Protein AF-A0A7V9UQB5-F1 (afdb_monomer_lite)

Structure (mmCIF, N/CA/C/O backbone):
data_AF-A0A7V9UQB5-F1
#
_entry.id   AF-A0A7V9UQB5-F1
#
loop_
_atom_site.group_PDB
_atom_site.id
_atom_site.type_symbol
_atom_site.label_atom_id
_atom_site.label_alt_id
_atom_site.label_comp_id
_atom_site.label_asym_id
_atom_site.label_entity_id
_atom_site.label_seq_id
_atom_site.pdbx_PDB_ins_code
_atom_site.Cartn_x
_atom_site.Cartn_y
_atom_site.Cartn_z
_atom_site.occupancy
_atom_site.B_iso_or_equiv
_atom_site.auth_seq_id
_atom_site.auth_comp_id
_atom_site.auth_asym_id
_atom_site.auth_atom_id
_atom_site.pdbx_PDB_model_num
ATOM 1 N N . TRP A 1 1 ? 2.850 -35.948 14.071 1.00 38.41 1 TRP A N 1
ATOM 2 C CA . TRP A 1 1 ? 1.873 -36.817 14.765 1.00 38.41 1 TRP A CA 1
ATOM 3 C C . TRP A 1 1 ? 1.389 -36.156 16.057 1.00 38.41 1 TRP A C 1
ATOM 5 O O . TRP A 1 1 ? 0.208 -35.848 16.116 1.00 38.41 1 TRP A O 1
ATOM 15 N N . LEU A 1 2 ? 2.285 -35.786 16.988 1.00 32.84 2 LEU A N 1
ATOM 16 C CA . LEU A 1 2 ? 1.979 -34.956 18.175 1.00 32.84 2 LEU A CA 1
ATOM 17 C C . LEU A 1 2 ? 1.253 -33.636 17.846 1.00 32.84 2 LEU A C 1
ATOM 19 O O . LEU A 1 2 ? 0.235 -33.330 18.453 1.00 32.84 2 LEU A O 1
ATOM 23 N N . GLU A 1 3 ? 1.693 -32.908 16.813 1.00 43.12 3 GLU A N 1
ATOM 24 C CA . GLU A 1 3 ? 0.985 -31.712 16.317 1.00 43.12 3 GLU A CA 1
ATOM 25 C C . GLU A 1 3 ? -0.457 -31.999 15.873 1.00 43.12 3 GLU A C 1
ATOM 27 O O . GLU A 1 3 ? -1.352 -31.212 16.156 1.00 43.12 3 GLU A O 1
ATOM 32 N N . LYS A 1 4 ? -0.708 -33.139 15.209 1.00 49.81 4 LYS A N 1
ATOM 33 C CA . LYS A 1 4 ? -2.055 -33.503 14.735 1.00 49.81 4 LYS A CA 1
ATOM 34 C C . LYS A 1 4 ? -2.989 -33.862 15.894 1.00 49.81 4 LYS A C 1
ATOM 36 O O . LYS A 1 4 ? -4.148 -33.472 15.847 1.00 49.81 4 LYS A O 1
ATOM 41 N N . GLN A 1 5 ? -2.490 -34.565 16.915 1.00 52.47 5 GLN A N 1
ATOM 42 C CA . GLN A 1 5 ? -3.268 -34.889 18.119 1.00 52.47 5 GLN A CA 1
ATOM 43 C C . GLN A 1 5 ? -3.548 -33.648 18.977 1.00 52.47 5 GLN A C 1
ATOM 45 O O . GLN A 1 5 ? -4.668 -33.463 19.443 1.00 52.47 5 GLN A O 1
ATOM 50 N N . CYS A 1 6 ? -2.565 -32.757 19.130 1.00 62.28 6 CYS A N 1
ATOM 51 C CA . CYS A 1 6 ? -2.756 -31.492 19.839 1.00 62.28 6 CYS A CA 1
ATOM 52 C C . CYS A 1 6 ? -3.800 -30.617 19.126 1.00 62.28 6 CYS A C 1
ATOM 54 O O . CYS A 1 6 ? -4.722 -30.099 19.753 1.00 62.28 6 CYS A O 1
ATOM 56 N N . LEU A 1 7 ? -3.731 -30.543 17.792 1.00 70.12 7 LEU A N 1
ATOM 57 C CA . LEU A 1 7 ? -4.684 -29.786 16.988 1.00 70.12 7 LEU A CA 1
ATOM 58 C C . LEU A 1 7 ? -6.112 -30.349 17.078 1.00 70.12 7 LEU A C 1
ATOM 60 O O . LEU A 1 7 ? -7.056 -29.571 17.194 1.00 70.12 7 LEU A O 1
ATOM 64 N N . SER A 1 8 ? -6.292 -31.677 17.074 1.00 73.94 8 SER A N 1
ATOM 65 C CA . SER A 1 8 ? -7.621 -32.282 17.252 1.00 73.94 8 SER A CA 1
ATOM 66 C C . SER A 1 8 ? -8.216 -32.007 18.633 1.00 73.94 8 SER A C 1
ATOM 68 O O . SER A 1 8 ? -9.413 -31.739 18.730 1.00 73.94 8 SER A O 1
ATOM 70 N N . SER A 1 9 ? -7.397 -32.016 19.688 1.00 73.94 9 SER A N 1
ATOM 71 C CA . SER A 1 9 ? -7.850 -31.681 21.043 1.00 73.94 9 SER A CA 1
ATOM 72 C C . SER A 1 9 ? -8.219 -30.201 21.162 1.00 73.94 9 SER A C 1
ATOM 74 O O . SER A 1 9 ? -9.269 -29.878 21.705 1.00 73.94 9 SER A O 1
ATOM 76 N N . ILE A 1 10 ? -7.422 -29.303 20.570 1.00 73.56 10 ILE A N 1
ATOM 77 C CA . ILE A 1 10 ? -7.733 -27.866 20.501 1.00 73.56 10 ILE A CA 1
ATOM 78 C C . ILE A 1 10 ? -9.043 -27.630 19.742 1.00 73.56 10 ILE A C 1
ATOM 80 O O . ILE A 1 10 ? -9.893 -26.874 20.203 1.00 73.56 10 ILE A O 1
ATOM 84 N N . TYR A 1 11 ? -9.245 -28.286 18.597 1.00 77.00 11 TYR A N 1
ATOM 85 C CA . TYR A 1 11 ? -10.495 -28.156 17.845 1.00 77.00 11 TYR A CA 1
ATOM 86 C C . TYR A 1 11 ? -11.701 -28.702 18.604 1.00 77.00 11 TYR A C 1
ATOM 88 O O . TYR A 1 11 ? -12.769 -28.100 18.539 1.00 77.00 11 TYR A O 1
ATOM 96 N N . SER A 1 12 ? -11.528 -29.792 19.351 1.00 76.94 12 SER A N 1
ATOM 97 C CA . SER A 1 12 ? -12.588 -30.334 20.206 1.00 76.94 12 SER A CA 1
ATOM 98 C C . SER A 1 12 ? -12.967 -29.331 21.299 1.00 76.94 12 SER A C 1
ATOM 100 O O . SER A 1 12 ? -14.139 -28.985 21.414 1.00 76.94 12 SER A O 1
ATOM 102 N N . LEU A 1 13 ? -11.977 -28.748 21.985 1.00 76.44 13 LEU A N 1
ATOM 103 C CA . LEU A 1 13 ? -12.187 -27.696 22.988 1.00 76.44 13 LEU A CA 1
ATOM 104 C C . LEU A 1 13 ? -12.896 -26.462 22.410 1.00 76.44 13 LEU A C 1
ATOM 106 O O . LEU A 1 13 ? -13.812 -25.927 23.028 1.00 76.44 13 LEU A O 1
ATOM 110 N N . ILE A 1 14 ? -12.510 -26.005 21.214 1.00 76.75 14 ILE A N 1
ATOM 111 C CA . ILE A 1 14 ? -13.166 -24.860 20.562 1.00 76.75 14 ILE A CA 1
ATOM 112 C C . ILE A 1 14 ? -14.631 -25.185 20.237 1.00 76.75 14 ILE A C 1
ATOM 114 O O . ILE A 1 14 ? -15.514 -24.367 20.493 1.00 76.75 14 ILE A O 1
ATOM 118 N N . HIS A 1 15 ? -14.912 -26.378 19.704 1.00 80.00 15 HIS A N 1
ATOM 119 C CA . HIS A 1 15 ? -16.282 -26.792 19.394 1.00 80.00 15 HIS A CA 1
ATOM 120 C C . HIS A 1 15 ? -17.149 -26.961 20.652 1.00 80.00 15 HIS A C 1
ATOM 122 O O . HIS A 1 15 ? -18.338 -26.639 20.615 1.00 80.00 15 HIS A O 1
ATOM 128 N N . GLU A 1 16 ? -16.570 -27.396 21.774 1.00 81.00 16 GLU A N 1
ATOM 129 C CA . GLU A 1 16 ? -17.257 -27.474 23.069 1.00 81.00 16 GLU A CA 1
ATOM 130 C C . GLU A 1 16 ? -17.701 -26.101 23.589 1.00 81.00 16 GLU A C 1
ATOM 132 O O . GLU A 1 16 ? -18.738 -25.998 24.249 1.00 81.00 16 GLU A O 1
ATOM 137 N N . GLN A 1 17 ? -16.981 -25.024 23.250 1.00 76.25 17 GLN A N 1
ATOM 138 C CA . GLN A 1 17 ? -17.366 -23.672 23.664 1.00 76.25 17 GLN A CA 1
ATOM 139 C C . GLN A 1 17 ? -18.635 -23.153 22.972 1.00 76.25 17 GLN A C 1
ATOM 141 O O . GLN A 1 17 ? -19.253 -22.232 23.505 1.00 76.25 17 GLN A O 1
ATOM 146 N N . LYS A 1 18 ? -19.047 -23.751 21.840 1.00 85.81 18 LYS A N 1
ATOM 147 C CA . LYS A 1 18 ? -20.232 -23.363 21.048 1.00 85.81 18 LYS A CA 1
ATOM 148 C C . LYS A 1 18 ? -20.323 -21.850 20.807 1.00 85.81 18 LYS A C 1
ATOM 150 O O . LYS A 1 18 ? -21.372 -21.242 21.009 1.00 85.81 18 LYS A O 1
ATOM 155 N N . SER A 1 19 ? -19.214 -21.249 20.386 1.00 89.44 19 SER A N 1
ATOM 156 C CA . SER A 1 19 ? -19.121 -19.801 20.200 1.00 89.44 19 SER A CA 1
ATOM 157 C C . SER A 1 19 ? -20.058 -19.284 19.107 1.00 89.44 19 SER A C 1
ATOM 159 O O . SER A 1 19 ? -20.370 -19.974 18.130 1.00 89.44 19 SER A O 1
ATOM 161 N N . SER A 1 20 ? -20.500 -18.043 19.270 1.00 93.25 20 SER A N 1
ATOM 162 C CA . SER A 1 20 ? -21.446 -17.370 18.388 1.00 93.25 20 SER A CA 1
ATOM 163 C C . SER A 1 20 ? -20.910 -16.023 17.902 1.00 93.25 20 SER A C 1
ATOM 165 O O . SER A 1 20 ? -20.218 -15.311 18.628 1.00 93.25 20 SER A O 1
ATOM 167 N N . ALA A 1 21 ? -21.223 -15.645 16.665 1.00 95.94 21 ALA A N 1
ATOM 168 C CA . ALA A 1 21 ? -20.742 -14.398 16.081 1.00 95.94 21 ALA A CA 1
ATOM 169 C C . ALA A 1 21 ? -21.842 -13.641 15.336 1.00 95.94 21 ALA A C 1
ATOM 171 O O . ALA A 1 21 ? -22.611 -14.234 14.578 1.00 95.94 21 ALA A O 1
ATOM 172 N N . LEU A 1 22 ? -21.855 -12.319 15.506 1.00 97.31 22 LEU A N 1
ATOM 173 C CA . LEU A 1 22 ? -22.589 -11.386 14.660 1.00 97.31 22 LEU A CA 1
ATOM 174 C C . LEU A 1 22 ? -21.611 -10.739 13.677 1.00 97.31 22 LEU A C 1
ATOM 176 O O . LEU A 1 22 ? -20.655 -10.084 14.092 1.00 97.31 22 LEU A O 1
ATOM 180 N N . CYS A 1 23 ? -21.852 -10.913 12.381 1.00 97.50 23 CYS A N 1
ATOM 181 C CA . CYS A 1 23 ? -21.059 -10.313 11.313 1.00 97.50 23 CYS A CA 1
ATOM 182 C C . CYS A 1 23 ? -21.817 -9.137 10.691 1.00 97.50 23 CYS A C 1
ATOM 184 O O . CYS A 1 23 ? -22.956 -9.301 10.247 1.00 97.50 23 CYS A O 1
ATOM 186 N N . LEU A 1 24 ? -21.186 -7.963 10.651 1.00 96.31 24 LEU A N 1
ATOM 187 C CA . LEU A 1 24 ? -21.712 -6.762 10.003 1.00 96.31 24 LEU A CA 1
ATOM 188 C C . LEU A 1 24 ? -20.894 -6.476 8.738 1.00 96.31 24 LEU A C 1
ATOM 190 O O . LEU A 1 24 ? -19.712 -6.120 8.828 1.00 96.31 24 LEU A O 1
ATOM 194 N N . SER A 1 25 ? -21.523 -6.636 7.571 1.00 93.62 25 SER A N 1
ATOM 195 C CA . SER A 1 25 ? -20.856 -6.494 6.273 1.00 93.62 25 SER A CA 1
ATOM 196 C C . SER A 1 25 ? -20.441 -5.052 5.956 1.00 93.62 25 SER A C 1
ATOM 198 O O . SER A 1 25 ? -20.950 -4.088 6.529 1.00 93.62 25 SER A O 1
ATOM 200 N N . GLY A 1 26 ? -19.574 -4.885 4.959 1.00 88.62 26 GLY A N 1
ATOM 201 C CA . GLY A 1 26 ? -19.199 -3.594 4.388 1.00 88.62 26 GLY A CA 1
ATOM 202 C C . GLY A 1 26 ? -20.241 -2.985 3.449 1.00 88.62 26 GLY A C 1
ATOM 203 O O . GLY A 1 26 ? -21.354 -3.493 3.325 1.00 88.62 26 GLY A O 1
ATOM 204 N N . GLY A 1 27 ? -19.880 -1.865 2.804 1.00 80.06 27 GLY A N 1
ATOM 205 C CA . GLY A 1 27 ? -20.772 -1.077 1.927 1.00 80.06 27 GLY A CA 1
ATOM 206 C C . GLY A 1 27 ? -20.842 0.429 2.242 1.00 80.06 27 GLY A C 1
ATOM 207 O O . GLY A 1 27 ? -21.743 1.126 1.771 1.00 80.06 27 GLY A O 1
ATOM 208 N N . GLY A 1 28 ? -19.913 0.952 3.052 1.00 83.38 28 GLY A N 1
ATOM 209 C CA . GLY A 1 28 ? -19.873 2.361 3.462 1.00 83.38 28 GLY A CA 1
ATOM 210 C C . GLY A 1 28 ? -21.035 2.768 4.382 1.00 83.38 28 GLY A C 1
ATOM 211 O O . GLY A 1 28 ? -21.552 1.952 5.142 1.00 83.38 28 GLY A O 1
ATOM 212 N N . ILE A 1 29 ? -21.459 4.039 4.316 1.00 81.12 29 ILE A N 1
ATOM 213 C CA . ILE A 1 29 ? -22.517 4.583 5.198 1.00 81.12 29 ILE A CA 1
ATOM 214 C C . ILE A 1 29 ? -23.827 3.807 5.064 1.00 81.12 29 ILE A C 1
ATOM 216 O O . ILE A 1 29 ? -24.473 3.548 6.069 1.00 81.12 29 ILE A O 1
ATOM 220 N N . ARG A 1 30 ? -24.224 3.432 3.839 1.00 83.06 30 ARG A N 1
ATOM 221 C CA . ARG A 1 30 ? -25.509 2.751 3.605 1.00 83.06 30 ARG A CA 1
ATOM 222 C C . ARG A 1 30 ? -25.582 1.444 4.387 1.00 83.06 30 ARG A C 1
ATOM 224 O O . ARG A 1 30 ? -26.538 1.219 5.122 1.00 83.06 30 ARG A O 1
ATOM 231 N N . SER A 1 31 ? -24.509 0.656 4.322 1.00 88.00 31 SER A N 1
ATOM 232 C CA . SER A 1 31 ? -24.369 -0.549 5.138 1.00 88.00 31 SER A CA 1
ATOM 233 C C . SER A 1 31 ? -24.372 -0.234 6.640 1.00 88.00 31 SER A C 1
ATOM 235 O O . SER A 1 31 ? -25.053 -0.917 7.401 1.00 88.00 31 SER A O 1
ATOM 237 N N . ALA A 1 32 ? -23.690 0.826 7.088 1.00 89.75 32 ALA A N 1
ATOM 238 C CA . ALA A 1 32 ? -23.722 1.236 8.495 1.00 89.75 32 ALA A CA 1
ATOM 239 C C . ALA A 1 32 ? -25.154 1.554 8.979 1.00 89.75 32 ALA A C 1
ATOM 241 O O . ALA A 1 32 ? -25.548 1.123 10.063 1.00 89.75 32 ALA A O 1
ATOM 242 N N . THR A 1 33 ? -25.956 2.248 8.164 1.00 88.12 33 THR A N 1
ATOM 243 C CA . THR A 1 33 ? -27.365 2.560 8.453 1.00 88.12 33 THR A CA 1
ATOM 244 C C . THR A 1 33 ? -28.247 1.311 8.458 1.00 88.12 33 THR A C 1
ATOM 246 O O . THR A 1 33 ? -29.065 1.148 9.361 1.00 88.12 33 THR A O 1
ATOM 249 N N . PHE A 1 34 ? -28.069 0.404 7.495 1.00 89.88 34 PHE A N 1
ATOM 250 C CA . PHE A 1 34 ? -28.798 -0.865 7.468 1.00 89.88 34 PHE A CA 1
ATOM 251 C C . PHE A 1 34 ? -28.500 -1.704 8.719 1.00 89.88 34 PHE A C 1
ATOM 253 O O . PHE A 1 34 ? -29.407 -2.143 9.428 1.00 89.88 34 PHE A O 1
ATOM 260 N N . ASN A 1 35 ? -27.215 -1.854 9.042 1.00 93.06 35 ASN A N 1
ATOM 261 C CA . ASN A 1 35 ? -26.751 -2.583 10.216 1.00 93.06 35 ASN A CA 1
ATOM 262 C C . ASN A 1 35 ? -27.241 -1.950 11.528 1.00 93.06 35 ASN A C 1
ATOM 264 O O . ASN A 1 35 ? -27.571 -2.683 12.456 1.00 93.06 35 ASN A O 1
ATOM 268 N N . LEU A 1 36 ? -27.370 -0.621 11.614 1.00 92.00 36 LEU A N 1
ATOM 269 C CA . LEU A 1 36 ? -28.002 0.040 12.763 1.00 92.00 36 LEU A CA 1
ATOM 270 C C . LEU A 1 36 ? -29.443 -0.455 12.980 1.00 92.00 36 LEU A C 1
ATOM 272 O O . LEU A 1 36 ? -29.819 -0.760 14.112 1.00 92.00 36 LEU A O 1
ATOM 276 N N . GLY A 1 37 ? -30.230 -0.601 11.911 1.00 90.94 37 GLY A N 1
ATOM 277 C CA . GLY A 1 37 ? -31.587 -1.153 11.989 1.00 90.94 37 GLY A CA 1
ATOM 278 C C . GLY A 1 37 ? -31.613 -2.600 12.498 1.00 90.94 37 GLY A C 1
ATOM 279 O O . GLY A 1 37 ? -32.448 -2.949 13.339 1.00 90.94 37 GLY A O 1
ATOM 280 N N . ILE A 1 38 ? -30.659 -3.428 12.056 1.00 93.56 38 ILE A N 1
ATOM 281 C CA . ILE A 1 38 ? -30.477 -4.800 12.557 1.00 93.56 38 ILE A CA 1
ATOM 282 C C . ILE A 1 38 ? -30.127 -4.795 14.047 1.00 93.56 38 ILE A C 1
ATOM 284 O O . ILE A 1 38 ? -30.754 -5.518 14.822 1.00 93.56 38 ILE A O 1
ATOM 288 N N . LEU A 1 39 ? -29.194 -3.941 14.475 1.00 94.25 39 LEU A N 1
ATOM 289 C CA . LEU A 1 39 ? -28.815 -3.803 15.882 1.00 94.25 39 LEU A CA 1
ATOM 290 C C . LEU A 1 39 ? -30.005 -3.373 16.749 1.00 94.25 39 LEU A C 1
ATOM 292 O O . LEU A 1 39 ? -30.241 -3.979 17.789 1.00 94.25 39 LEU A O 1
ATOM 296 N N . GLN A 1 40 ? -30.820 -2.412 16.306 1.00 92.19 40 GLN A N 1
ATOM 297 C CA . GLN A 1 40 ? -32.058 -2.037 17.004 1.00 92.19 40 GLN A CA 1
ATOM 298 C C . GLN A 1 40 ? -33.048 -3.213 17.096 1.00 92.19 40 GLN A C 1
ATOM 300 O O . GLN A 1 40 ? -33.696 -3.417 18.125 1.00 92.19 40 GLN A O 1
ATOM 305 N N . GLY A 1 41 ? -33.161 -4.022 16.038 1.00 92.50 41 GLY A N 1
ATOM 306 C CA . GLY A 1 41 ? -33.962 -5.249 16.039 1.00 92.50 41 GLY A CA 1
ATOM 307 C C . GLY A 1 41 ? -33.480 -6.278 17.065 1.00 92.50 41 GLY A C 1
ATOM 308 O O . GLY A 1 41 ? -34.284 -6.786 17.850 1.00 92.50 41 GLY A O 1
ATOM 309 N N . LEU A 1 42 ? -32.172 -6.538 17.101 1.00 94.25 42 LEU A N 1
ATOM 310 C CA . LEU A 1 42 ? -31.538 -7.449 18.056 1.00 94.25 42 LEU A CA 1
ATOM 311 C C . LEU A 1 42 ? -31.639 -6.931 19.496 1.00 94.25 42 LEU A C 1
ATOM 313 O O . LEU A 1 42 ? -31.909 -7.716 20.404 1.00 94.25 42 LEU A O 1
ATOM 317 N N . ALA A 1 43 ? -31.495 -5.621 19.710 1.00 92.62 43 ALA A N 1
ATOM 318 C CA . ALA A 1 43 ? -31.652 -4.978 21.014 1.00 92.62 43 ALA A CA 1
ATOM 319 C C . ALA A 1 43 ? -33.069 -5.171 21.573 1.00 92.62 43 ALA A C 1
ATOM 321 O O . ALA A 1 43 ? -33.225 -5.602 22.715 1.00 92.62 43 ALA A O 1
ATOM 322 N N . ARG A 1 44 ? -34.113 -4.979 20.748 1.00 91.25 44 ARG A N 1
ATOM 323 C CA . ARG A 1 44 ? -35.515 -5.252 21.132 1.00 91.25 44 ARG A CA 1
ATOM 324 C C . ARG A 1 44 ? -35.769 -6.705 21.534 1.00 91.25 44 ARG A C 1
ATOM 326 O O . ARG A 1 44 ? -36.719 -6.981 22.262 1.00 91.25 44 ARG A O 1
ATOM 333 N N . LYS A 1 45 ? -34.943 -7.635 21.057 1.00 93.50 45 LYS A N 1
ATOM 334 C CA . LYS A 1 45 ? -34.987 -9.059 21.417 1.00 93.50 45 LYS A CA 1
ATOM 335 C C . LYS A 1 45 ? -33.946 -9.453 22.470 1.00 93.50 45 LYS A C 1
ATOM 337 O O . LYS A 1 45 ? -33.894 -10.622 22.827 1.00 93.50 45 LYS A O 1
ATOM 342 N N . ARG A 1 46 ? -33.164 -8.495 22.989 1.00 90.75 46 ARG A N 1
ATOM 343 C CA . ARG A 1 46 ? -32.072 -8.692 23.962 1.00 90.75 46 ARG A CA 1
ATOM 344 C C . ARG A 1 46 ? -31.003 -9.692 23.497 1.00 90.75 46 ARG A C 1
ATOM 346 O O . ARG A 1 46 ? -30.457 -10.430 24.304 1.00 90.75 46 ARG A O 1
ATOM 353 N N . LEU A 1 47 ? -30.708 -9.715 22.196 1.00 92.31 47 LEU A N 1
ATOM 354 C CA . LEU A 1 47 ? -29.787 -10.690 21.595 1.00 92.31 47 LEU A CA 1
ATOM 355 C C . LEU A 1 47 ? -28.343 -10.186 21.441 1.00 92.31 47 LEU A C 1
ATOM 357 O O . LEU A 1 47 ? -27.449 -10.999 21.250 1.00 92.31 47 LEU A O 1
ATOM 361 N N . ILE A 1 48 ? -28.078 -8.874 21.517 1.00 92.00 48 ILE A N 1
ATOM 362 C CA . ILE A 1 48 ? -26.728 -8.328 21.252 1.00 92.00 48 ILE A CA 1
ATOM 363 C C . ILE A 1 48 ? -25.684 -8.903 22.223 1.00 92.00 48 ILE A C 1
ATOM 365 O O . ILE A 1 48 ? -24.594 -9.270 21.793 1.00 92.00 48 ILE A O 1
ATOM 369 N N . GLY A 1 49 ? -26.017 -9.000 23.514 1.00 87.31 49 GLY A N 1
ATOM 370 C CA . GLY A 1 49 ? -25.112 -9.524 24.545 1.00 87.31 49 GLY A CA 1
ATOM 371 C C . GLY A 1 49 ? -24.917 -11.045 24.526 1.00 87.31 49 GLY A C 1
ATOM 372 O O . GLY A 1 49 ? -24.071 -11.551 25.260 1.00 87.31 49 GLY A O 1
ATOM 373 N N . GLU A 1 50 ? -25.678 -11.770 23.702 1.00 90.06 50 GLU A N 1
ATOM 374 C CA . GLU A 1 50 ? -25.591 -13.232 23.599 1.00 90.06 50 GLU A CA 1
ATOM 375 C C . GLU A 1 50 ? -24.519 -13.682 22.593 1.00 90.06 50 GLU A C 1
ATOM 377 O O . GLU A 1 50 ? -24.052 -14.815 22.672 1.00 90.06 50 GLU A O 1
ATOM 382 N N . PHE A 1 51 ? -24.075 -12.795 21.692 1.00 93.00 51 PHE A N 1
ATOM 383 C CA . PHE A 1 51 ? -22.990 -13.085 20.752 1.00 93.00 51 PHE A CA 1
ATOM 384 C C . PHE A 1 51 ? -21.611 -13.003 21.422 1.00 93.00 51 PHE A C 1
ATOM 386 O O . PHE A 1 51 ? -21.312 -12.037 22.123 1.00 93.00 51 PHE A O 1
ATOM 393 N N . ASP A 1 52 ? -20.731 -13.970 21.152 1.00 91.38 52 ASP A N 1
ATOM 394 C CA . ASP A 1 52 ? -19.339 -13.945 21.624 1.00 91.38 52 ASP A CA 1
ATOM 395 C C . ASP A 1 52 ? -18.485 -12.947 20.846 1.00 91.38 52 ASP A C 1
ATOM 397 O O . ASP A 1 52 ? -17.677 -12.232 21.437 1.00 91.38 52 ASP A O 1
ATOM 401 N N . TYR A 1 53 ? -18.677 -12.880 19.527 1.00 94.44 53 TYR A N 1
ATOM 402 C CA . TYR A 1 53 ? -17.891 -12.039 18.628 1.00 94.44 53 TYR A CA 1
ATOM 403 C C . TYR A 1 53 ? -18.762 -11.057 17.845 1.00 94.44 53 TYR A C 1
ATOM 405 O O . TYR A 1 53 ? -19.840 -11.401 17.360 1.00 94.44 53 TYR A O 1
ATOM 413 N N . LEU A 1 54 ? -18.242 -9.844 17.661 1.00 96.81 54 LEU A N 1
ATOM 414 C CA . LEU A 1 54 ? -18.753 -8.853 16.721 1.00 96.81 54 LEU A CA 1
ATOM 415 C C . LEU A 1 54 ? -17.716 -8.671 15.612 1.00 96.81 54 LEU A C 1
ATOM 417 O O . LEU A 1 54 ? -16.739 -7.942 15.779 1.00 96.81 54 LEU A O 1
ATOM 421 N N . SER A 1 55 ? -17.916 -9.360 14.492 1.00 97.31 55 SER A N 1
ATOM 422 C CA . SER A 1 55 ? -17.027 -9.304 13.331 1.00 97.31 55 SER A CA 1
ATOM 423 C C . SER A 1 55 ? -17.492 -8.232 12.357 1.00 97.31 55 SER A C 1
ATOM 425 O O . SER A 1 55 ? -18.666 -8.176 11.997 1.00 97.31 55 SER A O 1
ATOM 427 N N . THR A 1 56 ? -16.591 -7.354 11.931 1.00 96.81 56 THR A N 1
ATOM 428 C CA . THR A 1 56 ? -16.970 -6.173 11.148 1.00 96.81 56 THR A CA 1
ATOM 429 C C . THR A 1 56 ? -16.031 -5.912 9.982 1.00 96.81 56 THR A C 1
ATOM 431 O O . THR A 1 56 ? -14.826 -6.148 10.081 1.00 96.81 56 THR A O 1
ATOM 434 N N . VAL A 1 57 ? -16.585 -5.418 8.875 1.00 94.38 57 VAL A N 1
ATOM 435 C CA . VAL A 1 57 ? -15.847 -4.975 7.682 1.00 94.38 57 VAL A CA 1
ATOM 436 C C . VAL A 1 57 ? -16.362 -3.608 7.247 1.00 94.38 57 VAL A C 1
ATOM 438 O O . VAL A 1 57 ? -17.571 -3.393 7.200 1.00 94.38 57 VAL A O 1
ATOM 441 N N . SER A 1 58 ? -15.463 -2.693 6.874 1.00 91.88 58 SER A N 1
ATOM 442 C CA . SER A 1 58 ? -15.786 -1.444 6.176 1.00 91.88 58 SER A CA 1
ATOM 443 C C . SER A 1 58 ? -16.908 -0.645 6.852 1.00 91.88 58 SER A C 1
ATOM 445 O O . SER A 1 58 ? -16.768 -0.254 8.010 1.00 91.88 58 SER A O 1
ATOM 447 N N . GLY A 1 59 ? -18.039 -0.426 6.171 1.00 88.56 59 GLY A N 1
ATOM 448 C CA . GLY A 1 59 ? -19.242 0.209 6.727 1.00 88.56 59 GLY A CA 1
ATOM 449 C C . GLY A 1 59 ? -19.780 -0.446 8.007 1.00 88.56 59 GLY A C 1
ATOM 450 O O . GLY A 1 59 ? -20.131 0.255 8.958 1.00 88.56 59 GLY A O 1
ATOM 451 N N . GLY A 1 60 ? -19.769 -1.780 8.085 1.00 92.38 60 GLY A N 1
ATOM 452 C CA . GLY A 1 60 ? -20.067 -2.530 9.306 1.00 92.38 60 GLY A CA 1
ATOM 453 C C . GLY A 1 60 ? -19.063 -2.247 10.427 1.00 92.38 60 GLY A C 1
ATOM 454 O O . GLY A 1 60 ? -19.428 -2.233 11.601 1.00 92.38 60 GLY A O 1
ATOM 455 N N . GLY A 1 61 ? -17.814 -1.928 10.072 1.00 93.50 61 GLY A N 1
ATOM 456 C CA . GLY A 1 61 ? -16.780 -1.461 10.995 1.00 93.50 61 GLY A CA 1
ATOM 457 C C . GLY A 1 61 ? -17.112 -0.116 11.634 1.00 93.50 61 GLY A C 1
ATOM 458 O O . GLY A 1 61 ? -16.827 0.071 12.817 1.00 93.50 61 GLY A O 1
ATOM 459 N N . TYR A 1 62 ? -17.765 0.799 10.907 1.00 92.88 62 TYR A N 1
ATOM 460 C CA . TYR A 1 62 ? -18.152 2.105 11.455 1.00 92.88 62 TYR A CA 1
ATOM 461 C C . TYR A 1 62 ? -19.171 1.943 12.582 1.00 92.88 62 TYR A C 1
ATOM 463 O O . TYR A 1 62 ? -18.974 2.437 13.694 1.00 92.88 62 TYR A O 1
ATOM 471 N N . ILE A 1 63 ? -20.251 1.211 12.295 1.00 94.31 63 ILE A N 1
ATOM 472 C CA . ILE A 1 63 ? -21.348 1.029 13.242 1.00 94.31 63 ILE A CA 1
ATOM 473 C C . ILE A 1 63 ? -20.977 0.055 14.362 1.00 94.31 63 ILE A C 1
ATOM 475 O O . ILE A 1 63 ? -21.329 0.287 15.515 1.00 94.31 63 ILE A O 1
ATOM 479 N N . GLY A 1 64 ? -20.207 -0.994 14.066 1.00 95.12 64 GLY A N 1
ATOM 480 C CA . GLY A 1 64 ? -19.731 -1.916 15.088 1.00 95.12 64 GLY A CA 1
ATOM 481 C C . GLY A 1 64 ? -18.755 -1.247 16.050 1.00 95.12 64 GLY A C 1
ATOM 482 O O . GLY A 1 64 ? -18.891 -1.420 17.255 1.00 95.12 64 GLY A O 1
ATOM 483 N N . SER A 1 65 ? -17.852 -0.390 15.557 1.00 95.31 65 SER A N 1
ATOM 484 C CA . SER A 1 65 ? -16.962 0.392 16.426 1.00 95.31 65 SER A CA 1
ATOM 485 C C . SER A 1 65 ? -17.726 1.401 17.284 1.00 95.31 65 SER A C 1
ATOM 487 O O . SER A 1 65 ? -17.393 1.572 18.456 1.00 95.31 65 SER A O 1
ATOM 489 N N . TRP A 1 66 ? -18.770 2.041 16.742 1.00 95.25 66 TRP A N 1
ATOM 490 C CA . TRP A 1 66 ? -19.680 2.877 17.535 1.00 95.25 66 TRP A CA 1
ATOM 491 C C . TRP A 1 66 ? -20.352 2.079 18.658 1.00 95.25 66 TRP A C 1
ATOM 493 O O . TRP A 1 66 ? -20.291 2.505 19.812 1.00 95.25 66 TRP A O 1
ATOM 503 N N . LEU A 1 67 ? -20.924 0.908 18.346 1.00 95.31 67 LEU A N 1
ATOM 504 C CA . LEU A 1 67 ? -21.569 0.034 19.328 1.00 95.31 67 LEU A CA 1
ATOM 505 C C . LEU A 1 67 ? -20.579 -0.394 20.416 1.00 95.31 67 LEU A C 1
ATOM 507 O O . LEU A 1 67 ? -20.863 -0.256 21.601 1.00 95.31 67 LEU A O 1
ATOM 511 N N . THR A 1 68 ? -19.395 -0.863 20.023 1.00 94.38 68 THR A N 1
ATOM 512 C CA . THR A 1 68 ? -18.327 -1.262 20.943 1.00 94.38 68 THR A CA 1
ATOM 513 C C . THR A 1 68 ? -17.897 -0.112 21.854 1.00 94.38 68 THR A C 1
ATOM 515 O O . THR A 1 68 ? -17.793 -0.296 23.068 1.00 94.38 68 THR A O 1
ATOM 518 N N . ALA A 1 69 ? -17.681 1.085 21.302 1.00 92.94 69 ALA A N 1
ATOM 519 C CA . ALA A 1 69 ? -17.315 2.259 22.087 1.00 92.94 69 ALA A CA 1
ATOM 520 C C . ALA A 1 69 ? -18.438 2.676 23.053 1.00 92.94 69 ALA A C 1
ATOM 522 O O . ALA A 1 69 ? -18.157 3.047 24.193 1.00 92.94 69 ALA A O 1
ATOM 523 N N . TRP A 1 70 ? -19.704 2.572 22.637 1.00 92.06 70 TRP A N 1
ATOM 524 C CA . TRP A 1 70 ? -20.851 2.868 23.497 1.00 92.06 70 TRP A CA 1
ATOM 525 C C . TRP A 1 70 ? -20.982 1.861 24.639 1.00 92.06 70 TRP A C 1
ATOM 527 O O . TRP A 1 70 ? -21.104 2.271 25.791 1.00 92.06 70 TRP A O 1
ATOM 537 N N . ILE A 1 71 ? -20.852 0.562 24.350 1.00 90.25 71 ILE A N 1
ATOM 538 C CA . ILE A 1 71 ? -20.850 -0.508 25.360 1.00 90.25 71 ILE A CA 1
ATOM 539 C C . ILE A 1 71 ? -19.760 -0.261 26.403 1.00 90.25 71 ILE A C 1
ATOM 541 O O . ILE A 1 71 ? -20.023 -0.381 27.597 1.00 90.25 71 ILE A O 1
ATOM 545 N N . HIS A 1 72 ? -18.555 0.111 25.967 1.00 88.00 72 HIS A N 1
ATOM 546 C CA . HIS A 1 72 ? -17.437 0.375 26.870 1.00 88.00 72 HIS A CA 1
ATOM 547 C C . HIS A 1 72 ? -17.682 1.594 27.777 1.00 88.00 72 HIS A C 1
ATOM 549 O O . HIS A 1 72 ? -17.375 1.560 28.968 1.00 88.00 72 HIS A O 1
ATOM 555 N N . ARG A 1 73 ? -18.272 2.664 27.231 1.00 86.75 73 ARG A N 1
ATOM 556 C CA . ARG A 1 73 ? -18.526 3.923 27.954 1.00 86.75 73 ARG A CA 1
ATOM 557 C C . ARG A 1 73 ? -19.765 3.867 28.854 1.00 86.75 73 ARG A C 1
ATOM 559 O O . ARG A 1 73 ? -19.862 4.620 29.821 1.00 86.75 73 ARG A O 1
ATOM 566 N N . HIS A 1 74 ? -20.725 2.995 28.561 1.00 86.50 74 HIS A N 1
ATOM 567 C CA . HIS A 1 74 ? -21.995 2.944 29.275 1.00 86.50 74 HIS A CA 1
ATOM 568 C C . HIS A 1 74 ? -21.869 2.265 30.658 1.00 86.50 74 HIS A C 1
ATOM 570 O O . HIS A 1 74 ? -21.385 1.141 30.770 1.00 86.50 74 HIS A O 1
ATOM 576 N N . LYS A 1 75 ? -22.406 2.884 31.726 1.00 81.75 75 LYS A N 1
ATOM 577 C CA . LYS A 1 75 ? -22.311 2.388 33.126 1.00 81.75 75 LYS A CA 1
ATOM 578 C C . LYS A 1 75 ? -22.817 0.952 33.330 1.00 81.75 75 LYS A C 1
ATOM 580 O O . LYS A 1 75 ? -22.302 0.187 34.151 1.00 81.75 75 LYS A O 1
ATOM 585 N N . ARG A 1 76 ? -23.860 0.582 32.579 1.00 80.94 76 ARG A N 1
ATOM 586 C CA . ARG A 1 76 ? -24.465 -0.765 32.570 1.00 80.94 76 ARG A CA 1
ATOM 587 C C . ARG A 1 76 ? -23.928 -1.677 31.453 1.00 80.94 76 ARG A C 1
ATOM 589 O O . ARG A 1 76 ? -24.458 -2.763 31.268 1.00 80.94 76 ARG A O 1
ATOM 596 N N . GLY A 1 77 ? -22.897 -1.260 30.718 1.00 84.56 77 GLY A N 1
ATOM 597 C CA . GLY A 1 77 ? -22.342 -2.017 29.595 1.00 84.56 77 GLY A CA 1
ATOM 598 C C . GLY A 1 77 ? -23.382 -2.322 28.514 1.00 84.56 77 GLY A C 1
ATOM 599 O O . GLY A 1 77 ? -24.267 -1.504 28.248 1.00 84.56 77 GLY A O 1
ATOM 600 N N . VAL A 1 78 ? -23.296 -3.526 27.940 1.00 87.56 78 VAL A N 1
ATOM 601 C CA . VAL A 1 78 ? -24.169 -3.995 26.852 1.00 87.56 78 VAL A CA 1
ATOM 602 C C . VAL A 1 78 ? -25.651 -3.989 27.223 1.00 87.56 78 VAL A C 1
ATOM 604 O O . VAL A 1 78 ? -26.466 -3.603 26.395 1.00 87.56 78 VAL A O 1
ATOM 607 N N . ASP A 1 79 ? -26.011 -4.309 28.468 1.00 87.75 79 ASP A N 1
ATOM 608 C CA . ASP A 1 79 ? -27.413 -4.339 28.910 1.00 87.75 79 ASP A CA 1
ATOM 609 C C . ASP A 1 79 ? -28.058 -2.953 28.871 1.00 87.75 79 ASP A C 1
ATOM 611 O O . ASP A 1 79 ? -29.215 -2.794 28.484 1.00 87.75 79 ASP A O 1
ATOM 615 N N . GLY A 1 80 ? -27.288 -1.930 29.245 1.00 88.44 80 GLY A N 1
ATOM 616 C CA . GLY A 1 80 ? -27.749 -0.550 29.182 1.00 88.44 80 GLY A CA 1
ATOM 617 C C . GLY A 1 80 ? -27.892 -0.043 27.755 1.00 88.44 80 GLY A C 1
ATOM 618 O O . GLY A 1 80 ? -28.916 0.545 27.427 1.00 88.44 80 GLY A O 1
ATOM 619 N N . VAL A 1 81 ? -26.913 -0.343 26.900 1.00 89.94 81 VAL A N 1
ATOM 620 C CA . VAL A 1 81 ? -26.975 0.013 25.477 1.00 89.94 81 VAL A CA 1
ATOM 621 C C . VAL A 1 81 ? -28.134 -0.708 24.782 1.00 89.94 81 VAL A C 1
ATOM 623 O O . VAL A 1 81 ? -28.863 -0.084 24.022 1.00 89.94 81 VAL A O 1
ATOM 626 N N . MET A 1 82 ? -28.368 -1.993 25.076 1.00 91.00 82 MET A N 1
ATOM 627 C CA . MET A 1 82 ? -29.530 -2.732 24.564 1.00 91.00 82 MET A CA 1
ATOM 628 C C . MET A 1 82 ? -30.852 -2.106 25.015 1.00 91.00 82 MET A C 1
ATOM 630 O O . MET A 1 82 ? -31.773 -2.025 24.208 1.00 91.00 82 MET A O 1
ATOM 634 N N . HIS A 1 83 ? -30.948 -1.659 26.272 1.00 90.00 83 HIS A N 1
ATOM 635 C CA . HIS A 1 83 ? -32.132 -0.963 26.774 1.00 90.00 83 HIS A CA 1
ATOM 636 C C . HIS A 1 83 ? -32.383 0.328 25.989 1.00 90.00 83 HIS A C 1
ATOM 638 O O . HIS A 1 83 ? -33.434 0.442 25.364 1.00 90.00 83 HIS A O 1
ATOM 644 N N . GLU A 1 84 ? -31.401 1.236 25.944 1.00 89.69 84 GLU A N 1
ATOM 645 C CA . GLU A 1 84 ? -31.509 2.529 25.248 1.00 89.69 84 GLU A CA 1
ATOM 646 C C . GLU A 1 84 ? -31.772 2.340 23.734 1.00 89.69 84 GLU A C 1
ATOM 648 O O . GLU A 1 84 ? -32.598 3.037 23.158 1.00 89.69 84 GLU A O 1
ATOM 653 N N . LEU A 1 85 ? -31.171 1.335 23.080 1.00 88.38 85 LEU A N 1
ATOM 654 C CA . LEU A 1 85 ? -31.441 0.995 21.669 1.00 88.38 85 LEU A CA 1
ATOM 655 C C . LEU A 1 85 ? -32.825 0.384 21.413 1.00 88.38 85 LEU A C 1
ATOM 657 O O . LEU A 1 85 ? -33.304 0.399 20.275 1.00 88.38 85 LEU A O 1
ATOM 661 N N . SER A 1 86 ? -33.424 -0.238 22.429 1.00 85.69 86 SER A N 1
ATOM 662 C CA . SER A 1 86 ? -34.732 -0.889 22.322 1.00 85.69 86 SER A CA 1
ATOM 663 C C . SER A 1 86 ? -35.900 0.064 22.562 1.00 85.69 86 SER A C 1
ATOM 665 O O . SER A 1 86 ? -37.030 -0.271 22.189 1.00 85.69 86 SER A O 1
ATOM 667 N N . GLU A 1 87 ? -35.634 1.221 23.176 1.00 78.94 87 GLU A N 1
ATOM 668 C CA . GLU A 1 87 ? -36.644 2.222 23.495 1.00 78.94 87 GLU A CA 1
ATOM 669 C C . GLU A 1 87 ? -37.332 2.728 22.226 1.00 78.94 87 GLU A C 1
ATOM 671 O O . GLU A 1 87 ? -36.715 2.970 21.186 1.00 78.94 87 GLU A O 1
ATOM 676 N N . LYS A 1 88 ? -38.660 2.840 22.306 1.00 65.00 88 LYS A N 1
ATOM 677 C CA . LYS A 1 88 ? -39.447 3.488 21.262 1.00 65.00 88 LYS A CA 1
ATOM 678 C C . LYS A 1 88 ? -39.419 5.005 21.492 1.00 65.00 88 LYS A C 1
ATOM 680 O O . LYS A 1 88 ? -39.450 5.420 22.648 1.00 65.00 88 LYS A O 1
ATOM 685 N N . PRO A 1 89 ? -39.456 5.805 20.417 1.00 59.81 89 PRO A N 1
ATOM 686 C CA . PRO A 1 89 ? -39.615 7.255 20.480 1.00 59.81 89 PRO A CA 1
ATOM 687 C C . PRO A 1 89 ? -40.681 7.705 21.481 1.00 59.81 89 PRO A C 1
ATOM 689 O O . PRO A 1 89 ? -41.835 7.292 21.367 1.00 59.81 89 PRO A O 1
ATOM 692 N N . THR A 1 90 ? -40.325 8.576 22.426 1.00 58.47 90 THR A N 1
ATOM 693 C CA . THR A 1 90 ? -41.290 9.222 23.336 1.00 58.47 90 THR A CA 1
ATOM 694 C C . THR A 1 90 ? -41.974 10.435 22.693 1.00 58.47 90 THR A C 1
ATOM 696 O O . THR A 1 90 ? -43.059 10.821 23.121 1.00 58.47 90 THR A O 1
ATOM 699 N N . SER A 1 91 ? -41.383 11.006 21.635 1.00 60.66 91 SER A N 1
ATOM 700 C CA . SER A 1 91 ? -41.869 12.178 20.895 1.00 60.66 91 SER A CA 1
ATOM 701 C C . SER A 1 91 ? -41.706 11.987 19.382 1.00 60.66 91 SER A C 1
ATOM 703 O O . SER A 1 91 ? -40.725 11.401 18.926 1.00 60.66 91 SER A O 1
ATOM 705 N N . ALA A 1 92 ? -42.641 12.524 18.590 1.00 56.81 92 ALA A N 1
ATOM 706 C CA . ALA A 1 92 ? -42.536 12.562 17.127 1.00 56.81 92 ALA A CA 1
ATOM 707 C C . ALA A 1 92 ? -41.424 13.509 16.623 1.00 56.81 92 ALA A C 1
ATOM 709 O O . ALA A 1 92 ? -40.982 13.370 15.485 1.00 56.81 92 ALA A O 1
ATOM 710 N N . LEU A 1 93 ? -40.983 14.460 17.459 1.00 56.09 93 LEU A N 1
ATOM 711 C CA . LEU A 1 93 ? -39.963 15.464 17.129 1.00 56.09 93 LEU A CA 1
ATOM 712 C C . LEU A 1 93 ? -38.536 15.018 17.496 1.00 56.09 93 LEU A C 1
ATOM 714 O O . LEU A 1 93 ? -37.599 15.402 16.806 1.00 56.09 93 LEU A O 1
ATOM 718 N N . GLU A 1 94 ? -38.366 14.178 18.525 1.00 57.53 94 GLU A N 1
ATOM 719 C CA . GLU A 1 94 ? -37.061 13.633 18.947 1.00 57.53 94 GLU A CA 1
ATOM 720 C C . GLU A 1 94 ? -37.176 12.135 19.283 1.00 57.53 94 GLU A C 1
ATOM 722 O O . GLU A 1 94 ? -37.352 11.755 20.442 1.00 57.53 94 GLU A O 1
ATOM 727 N N . PRO A 1 95 ? -37.146 11.265 18.260 1.00 61.47 95 PRO A N 1
ATOM 728 C CA . PRO A 1 95 ? -37.494 9.862 18.432 1.00 61.47 95 PRO A CA 1
ATOM 729 C C . PRO A 1 95 ? -36.370 8.954 18.956 1.00 61.47 95 PRO A C 1
ATOM 731 O O . PRO A 1 95 ? -36.653 7.853 19.419 1.00 61.47 95 PRO A O 1
ATOM 734 N N . ASP A 1 96 ? -35.106 9.361 18.867 1.00 69.56 96 ASP A N 1
ATOM 735 C CA . ASP A 1 96 ? -33.969 8.459 19.070 1.00 69.56 96 ASP A CA 1
ATOM 736 C C . ASP A 1 96 ? -33.090 8.858 20.274 1.00 69.56 96 ASP A C 1
ATOM 738 O O . ASP A 1 96 ? -32.990 10.048 20.583 1.00 69.56 96 ASP A O 1
ATOM 742 N N . PRO A 1 97 ? -32.368 7.901 20.899 1.00 75.56 97 PRO A N 1
ATOM 743 C CA . PRO A 1 97 ? -31.319 8.209 21.871 1.00 75.56 97 PRO A CA 1
ATOM 744 C C . PRO A 1 97 ? -30.310 9.233 21.321 1.00 75.56 97 PRO A C 1
ATOM 746 O O . PRO A 1 97 ? -30.031 9.209 20.114 1.00 75.56 97 PRO A O 1
ATOM 749 N N . PRO A 1 98 ? -29.702 10.090 22.166 1.00 79.44 98 PRO A N 1
ATOM 750 C CA . PRO A 1 98 ? -28.748 11.114 21.728 1.00 79.44 98 PRO A CA 1
ATOM 751 C C . PRO A 1 98 ? -27.628 10.567 20.835 1.00 79.44 98 PRO A C 1
ATOM 753 O O . PRO A 1 98 ? -27.245 11.198 19.852 1.00 79.44 98 PRO A O 1
ATOM 756 N N . GLU A 1 99 ? -27.142 9.363 21.135 1.00 83.88 99 GLU A N 1
ATOM 757 C CA . GLU A 1 99 ? -26.102 8.670 20.380 1.00 83.88 99 GLU A CA 1
ATOM 758 C C . GLU A 1 99 ? -26.551 8.305 18.954 1.00 83.88 99 GLU A C 1
ATOM 760 O O . GLU A 1 99 ? -25.780 8.423 18.002 1.00 83.88 99 GLU A O 1
ATOM 765 N N . VAL A 1 100 ? -27.814 7.910 18.776 1.00 82.06 100 VAL A N 1
ATOM 766 C CA . VAL A 1 100 ? -28.401 7.598 17.462 1.00 82.06 100 VAL A CA 1
ATOM 767 C C . VAL A 1 100 ? -28.762 8.884 16.711 1.00 82.06 100 VAL A C 1
ATOM 769 O O . VAL A 1 100 ? -28.502 8.991 15.511 1.00 82.06 100 VAL A O 1
ATOM 772 N N . SER A 1 101 ? -29.288 9.893 17.411 1.00 81.62 101 SER A N 1
ATOM 773 C CA . SER A 1 101 ? -29.548 11.225 16.849 1.00 81.62 101 SER A CA 1
ATOM 774 C C . SER A 1 101 ? -28.265 11.872 16.305 1.00 81.62 101 SER A C 1
ATOM 776 O O . SER A 1 101 ? -28.251 12.432 15.202 1.00 81.62 101 SER A O 1
ATOM 778 N N . HIS A 1 102 ? -27.139 11.695 17.005 1.00 84.19 102 HIS A N 1
ATOM 779 C CA . HIS A 1 102 ? -25.822 12.109 16.529 1.00 84.19 102 HIS A CA 1
ATOM 780 C C . HIS A 1 102 ? -25.456 11.418 15.209 1.00 84.19 102 HIS A C 1
ATOM 782 O O . HIS A 1 102 ? -25.104 12.099 14.246 1.00 84.19 102 HIS A O 1
ATOM 788 N N . LEU A 1 103 ? -25.583 10.088 15.115 1.00 83.88 103 LEU A N 1
ATOM 789 C CA . LEU A 1 103 ? -25.303 9.362 13.869 1.00 83.88 103 LEU A CA 1
ATOM 790 C C . LEU A 1 103 ? -26.147 9.877 12.695 1.00 83.88 103 LEU A C 1
ATOM 792 O O . LEU A 1 103 ? -25.630 10.031 11.589 1.00 83.88 103 LEU A O 1
ATOM 796 N N . ARG A 1 104 ? -27.430 10.186 12.929 1.00 79.25 104 ARG A N 1
ATOM 797 C CA . ARG A 1 104 ? -28.319 10.743 11.895 1.00 79.25 104 ARG A CA 1
ATOM 798 C C . ARG A 1 104 ? -27.905 12.154 11.476 1.00 79.25 104 ARG A C 1
ATOM 800 O O . ARG A 1 104 ? -27.879 12.444 10.280 1.00 79.25 104 ARG A O 1
ATOM 807 N N . THR A 1 105 ? -27.513 12.995 12.431 1.00 74.12 105 THR A N 1
ATOM 808 C CA . THR A 1 105 ? -27.028 14.365 12.182 1.00 74.12 105 THR A CA 1
ATOM 809 C C . THR A 1 105 ? -25.730 14.367 11.368 1.00 74.12 105 THR A C 1
ATOM 811 O O . THR A 1 105 ? -25.541 15.202 10.488 1.00 74.12 105 THR A O 1
ATOM 814 N N . TYR A 1 106 ? -24.851 13.389 11.605 1.00 73.56 106 TYR A N 1
ATOM 815 C CA . TYR A 1 106 ? -23.588 13.209 10.881 1.00 73.56 106 TYR A CA 1
ATOM 816 C C . TYR A 1 106 ? -23.676 12.160 9.759 1.00 73.56 106 TYR A C 1
ATOM 818 O O . TYR A 1 106 ? -22.647 11.657 9.301 1.00 73.56 106 TYR A O 1
ATOM 826 N N . SER A 1 107 ? -24.887 11.864 9.269 1.00 67.75 107 SER A N 1
ATOM 827 C CA . SER A 1 107 ? -25.113 10.933 8.153 1.00 67.75 107 SER A CA 1
ATOM 828 C C . SER A 1 107 ? -24.357 11.347 6.886 1.00 67.75 107 SER A C 1
ATOM 830 O O . SER A 1 107 ? -23.872 10.483 6.159 1.00 67.75 107 SER A O 1
ATOM 832 N N . ASN A 1 108 ? -24.138 12.650 6.668 1.00 61.94 108 ASN A N 1
ATOM 833 C CA . ASN A 1 108 ? -23.131 13.148 5.732 1.00 61.94 108 ASN A CA 1
ATOM 834 C C . ASN A 1 108 ? -21.798 13.447 6.445 1.00 61.94 108 ASN A C 1
ATOM 836 O O . ASN A 1 108 ? -21.455 14.591 6.744 1.00 61.94 108 ASN A O 1
ATOM 840 N N . TYR A 1 109 ? -21.024 12.399 6.731 1.00 59.09 109 TYR A N 1
ATOM 841 C CA . TYR A 1 109 ? -19.789 12.515 7.517 1.00 59.09 109 TYR A CA 1
ATOM 842 C C . TYR A 1 109 ? -18.658 13.268 6.785 1.00 59.09 109 TYR A C 1
ATOM 844 O O . TYR A 1 109 ? -17.808 13.893 7.432 1.00 59.09 109 TYR A O 1
ATOM 852 N N . LEU A 1 110 ? -18.636 13.233 5.442 1.00 58.62 110 LEU A N 1
ATOM 853 C CA . LEU A 1 110 ? -17.615 13.900 4.621 1.00 58.62 110 LEU A CA 1
ATOM 854 C C . LEU A 1 110 ? -17.780 15.421 4.601 1.00 58.62 110 LEU A C 1
ATOM 856 O O . LEU A 1 110 ? -16.775 16.124 4.617 1.00 58.62 110 LEU A O 1
ATOM 860 N N . SER A 1 111 ? -19.010 15.927 4.622 1.00 55.31 111 SER A N 1
ATOM 861 C CA . SER A 1 111 ? -19.320 17.357 4.732 1.00 55.31 111 SER A CA 1
ATOM 862 C C . SER A 1 111 ? -20.707 17.537 5.366 1.00 55.31 111 SER A C 1
ATOM 864 O O . SER A 1 111 ? -21.707 17.556 4.652 1.00 55.31 111 SER A O 1
ATOM 866 N N . PRO A 1 112 ? -20.787 17.674 6.706 1.00 53.00 112 PRO A N 1
ATOM 867 C CA . PRO A 1 112 ? -22.064 17.788 7.416 1.00 53.00 112 PRO A CA 1
ATOM 868 C C . PRO A 1 112 ? -22.925 18.946 6.900 1.00 53.00 112 PRO A C 1
ATOM 870 O O . PRO A 1 112 ? -24.132 18.794 6.737 1.00 53.00 112 PRO A O 1
ATOM 873 N N . GLN A 1 113 ? -22.293 20.078 6.571 1.00 55.00 113 GLN A N 1
ATOM 874 C CA . GLN A 1 113 ? -22.935 21.197 5.885 1.00 55.00 113 GLN A CA 1
ATOM 875 C C . GLN A 1 113 ? -22.496 21.226 4.420 1.00 55.00 113 GLN A C 1
ATOM 877 O O . GLN A 1 113 ? -21.374 21.632 4.096 1.00 55.00 113 GLN A O 1
ATOM 882 N N . THR A 1 114 ? -23.377 20.791 3.520 1.00 54.81 114 THR A N 1
ATOM 883 C CA . THR A 1 114 ? -23.141 20.893 2.074 1.00 54.81 114 THR A CA 1
ATOM 884 C C . THR A 1 114 ? -23.542 22.276 1.575 1.00 54.81 114 THR A C 1
ATOM 886 O O . THR A 1 114 ? -24.606 22.788 1.904 1.00 54.81 114 THR A O 1
ATOM 889 N N . GLY A 1 115 ? -22.663 22.910 0.801 1.00 55.47 115 GLY A N 1
ATOM 890 C CA . GLY A 1 115 ? -22.920 24.223 0.215 1.00 55.47 115 GLY A CA 1
ATOM 891 C C . GLY A 1 115 ? -21.645 24.857 -0.328 1.00 55.47 115 GLY A C 1
ATOM 892 O O . GLY A 1 115 ? -20.579 24.711 0.268 1.00 55.47 115 GLY A O 1
ATOM 893 N N . LEU A 1 116 ? -21.748 25.590 -1.440 1.00 60.47 116 LEU A N 1
ATOM 894 C CA . LEU A 1 116 ? -20.615 26.312 -2.043 1.00 60.47 116 LEU A CA 1
ATOM 895 C C . LEU A 1 116 ? -20.026 27.384 -1.113 1.00 60.47 116 LEU A C 1
ATOM 897 O O . LEU A 1 116 ? -18.870 27.753 -1.272 1.00 60.47 116 LEU A O 1
ATOM 901 N N . LEU A 1 117 ? -20.799 27.860 -0.135 1.00 72.69 117 LEU A N 1
ATOM 902 C CA . LEU A 1 117 ? -20.363 28.820 0.885 1.00 72.69 117 LEU A CA 1
ATOM 903 C C . LEU A 1 117 ? -20.058 28.157 2.242 1.00 72.69 117 LEU A C 1
ATOM 905 O O . LEU A 1 117 ? -19.769 28.848 3.213 1.00 72.69 117 LEU A O 1
ATOM 909 N N . SER A 1 118 ? -20.117 26.823 2.331 1.00 74.31 118 SER A N 1
ATOM 910 C CA . SER A 1 118 ? -19.806 26.095 3.564 1.00 74.31 118 SER A CA 1
ATOM 911 C C . SER A 1 118 ? -18.295 26.002 3.783 1.00 74.31 118 SER A C 1
ATOM 913 O O . SER A 1 118 ? -17.548 25.552 2.906 1.00 74.31 118 SER A O 1
ATOM 915 N N . ALA A 1 119 ? -17.851 26.345 4.993 1.00 74.88 119 ALA A N 1
ATOM 916 C CA . ALA A 1 119 ? -16.462 26.195 5.419 1.00 74.88 119 ALA A CA 1
ATOM 917 C C . ALA A 1 119 ? -15.973 24.734 5.339 1.00 74.88 119 ALA A C 1
ATOM 919 O O . ALA A 1 119 ? -14.804 24.494 5.032 1.00 74.88 119 ALA A O 1
ATOM 920 N N . ASP A 1 120 ? -16.854 23.748 5.543 1.00 71.62 120 ASP A N 1
ATOM 921 C CA . ASP A 1 120 ? -16.511 22.321 5.465 1.00 71.62 120 ASP A CA 1
ATOM 922 C C . ASP A 1 120 ? -16.095 21.893 4.050 1.00 71.62 120 ASP A C 1
ATOM 924 O O . ASP A 1 120 ? -15.147 21.115 3.890 1.00 71.62 120 ASP A O 1
ATOM 928 N N . THR A 1 121 ? -16.781 22.410 3.024 1.00 72.50 121 THR A N 1
ATOM 929 C CA . THR A 1 121 ? -16.513 22.074 1.614 1.00 72.50 121 THR A CA 1
ATOM 930 C C . THR A 1 121 ? -15.178 22.664 1.166 1.00 72.50 121 THR A C 1
ATOM 932 O O . THR A 1 121 ? -14.353 21.964 0.575 1.00 72.50 121 THR A O 1
ATOM 935 N N . TRP A 1 122 ? -14.908 23.923 1.520 1.00 81.38 122 TRP A N 1
ATOM 936 C CA . TRP A 1 122 ? -13.625 24.563 1.220 1.00 81.38 122 TRP A CA 1
ATOM 937 C C . TRP A 1 122 ? -12.473 23.983 2.035 1.00 81.38 122 TRP A C 1
ATOM 939 O O . TRP A 1 122 ? -11.373 23.856 1.508 1.00 81.38 122 TRP A O 1
ATOM 949 N N . THR A 1 123 ? -12.720 23.540 3.270 1.00 80.88 123 THR A N 1
ATOM 950 C CA . THR A 1 123 ? -11.720 22.816 4.070 1.00 80.88 123 THR A CA 1
ATOM 951 C C . THR A 1 123 ? -11.348 21.490 3.409 1.00 80.88 123 THR A C 1
ATOM 953 O O . THR A 1 123 ? -10.168 21.136 3.363 1.00 80.88 123 THR A O 1
ATOM 956 N N . LEU A 1 124 ? -12.324 20.760 2.854 1.00 76.81 124 LEU A N 1
ATOM 957 C CA . LEU A 1 124 ? -12.082 19.534 2.088 1.00 76.81 124 LEU A CA 1
ATOM 958 C C . LEU A 1 124 ? -11.229 19.825 0.845 1.00 76.81 124 LEU A C 1
ATOM 960 O O . LEU A 1 124 ? -10.182 19.204 0.666 1.00 76.81 124 LEU A O 1
ATOM 964 N N . ALA A 1 125 ? -11.640 20.801 0.030 1.00 81.50 125 ALA A N 1
ATOM 965 C CA . ALA A 1 125 ? -10.913 21.189 -1.176 1.00 81.50 125 ALA A CA 1
ATOM 966 C C . ALA A 1 125 ? -9.481 21.648 -0.852 1.00 81.50 125 ALA A C 1
ATOM 968 O O . ALA A 1 125 ? -8.525 21.137 -1.433 1.00 81.50 125 ALA A O 1
ATOM 969 N N . ALA A 1 126 ? -9.316 22.536 0.132 1.00 85.75 126 ALA A N 1
ATOM 970 C CA . ALA A 1 126 ? -8.016 23.028 0.575 1.00 85.75 126 ALA A CA 1
ATOM 971 C C . ALA A 1 126 ? -7.124 21.896 1.101 1.00 85.75 126 ALA A C 1
ATOM 973 O O . ALA A 1 126 ? -5.936 21.857 0.788 1.00 85.75 126 ALA A O 1
ATOM 974 N N . THR A 1 127 ? -7.685 20.939 1.848 1.00 83.56 127 THR A N 1
ATOM 975 C CA . THR A 1 127 ? -6.935 19.778 2.352 1.00 83.56 127 THR A CA 1
ATOM 976 C C . THR A 1 127 ? -6.459 18.889 1.209 1.00 83.56 127 THR A C 1
ATOM 978 O O . THR A 1 127 ? -5.288 18.512 1.188 1.00 83.56 127 THR A O 1
ATOM 981 N N . VAL A 1 128 ? -7.331 18.580 0.243 1.00 84.12 128 VAL A N 1
ATOM 982 C CA . VAL A 1 128 ? -6.973 17.771 -0.931 1.00 84.12 128 VAL A CA 1
ATOM 983 C C . VAL A 1 128 ? -5.901 18.474 -1.762 1.00 84.12 128 VAL A C 1
ATOM 985 O O . VAL A 1 128 ? -4.885 17.855 -2.063 1.00 84.12 128 VAL A O 1
ATOM 988 N N . ILE A 1 129 ? -6.072 19.765 -2.066 1.00 88.25 129 ILE A N 1
ATOM 989 C CA . ILE A 1 129 ? -5.109 20.560 -2.843 1.00 88.25 129 ILE A CA 1
ATOM 990 C C . ILE A 1 129 ? -3.760 20.637 -2.123 1.00 88.25 129 ILE A C 1
ATOM 992 O O . ILE A 1 129 ? -2.728 20.357 -2.730 1.00 88.25 129 ILE A O 1
ATOM 996 N N . ARG A 1 130 ? -3.755 20.953 -0.822 1.00 90.38 130 ARG A N 1
ATOM 997 C CA . ARG A 1 130 ? -2.536 21.000 -0.001 1.00 90.38 130 ARG A CA 1
ATOM 998 C C . ARG A 1 130 ? -1.810 19.659 -0.019 1.00 90.38 130 ARG A C 1
ATOM 1000 O O . ARG A 1 130 ? -0.607 19.609 -0.251 1.00 90.38 130 ARG A O 1
ATOM 1007 N N . ASN A 1 131 ? -2.535 18.572 0.227 1.00 90.00 131 ASN A N 1
ATOM 1008 C CA . ASN A 1 131 ? -1.969 17.230 0.282 1.00 90.00 131 ASN A CA 1
ATOM 1009 C C . ASN A 1 131 ? -1.436 16.781 -1.090 1.00 90.00 131 ASN A C 1
ATOM 1011 O O . ASN A 1 131 ? -0.362 16.189 -1.174 1.00 90.00 131 ASN A O 1
ATOM 1015 N N . LEU A 1 132 ? -2.162 17.084 -2.169 1.00 89.69 132 LEU A N 1
ATOM 1016 C CA . LEU A 1 132 ? -1.733 16.816 -3.540 1.00 89.69 132 LEU A CA 1
ATOM 1017 C C . LEU A 1 132 ? -0.446 17.576 -3.870 1.00 89.69 132 LEU A C 1
ATOM 1019 O O . LEU A 1 132 ? 0.513 16.969 -4.334 1.00 89.69 132 LEU A O 1
ATOM 1023 N N . PHE A 1 133 ? -0.396 18.871 -3.553 1.00 91.75 133 PHE A N 1
ATOM 1024 C CA . PHE A 1 133 ? 0.781 19.710 -3.758 1.00 91.75 133 PHE A CA 1
ATOM 1025 C C . PHE A 1 133 ? 2.013 19.167 -3.021 1.00 91.75 133 PHE A C 1
ATOM 1027 O O . PHE A 1 133 ? 3.069 19.012 -3.628 1.00 91.75 133 PHE A O 1
ATOM 1034 N N . LEU A 1 134 ? 1.872 18.801 -1.742 1.00 91.00 134 LEU A N 1
ATOM 1035 C CA . LEU A 1 134 ? 2.969 18.232 -0.949 1.00 91.00 134 LEU A CA 1
ATOM 1036 C C . LEU A 1 134 ? 3.478 16.902 -1.522 1.00 91.00 134 LEU A C 1
ATOM 1038 O O . LEU A 1 134 ? 4.686 16.699 -1.608 1.00 91.00 134 LEU A O 1
ATOM 1042 N N . ASN A 1 135 ? 2.585 16.016 -1.971 1.00 89.00 135 ASN A N 1
ATOM 1043 C CA . ASN A 1 135 ? 3.000 14.777 -2.634 1.00 89.00 135 ASN A CA 1
ATOM 1044 C C . ASN A 1 135 ? 3.685 15.060 -3.981 1.00 89.00 135 ASN A C 1
ATOM 1046 O O . ASN A 1 135 ? 4.687 14.431 -4.320 1.00 89.00 135 ASN A O 1
ATOM 1050 N N . TRP A 1 136 ? 3.191 16.034 -4.744 1.00 91.88 136 TRP A N 1
ATOM 1051 C CA . TRP A 1 136 ? 3.780 16.428 -6.021 1.00 91.88 136 TRP A CA 1
ATOM 1052 C C . TRP A 1 136 ? 5.168 17.051 -5.881 1.00 91.88 136 TRP A C 1
ATOM 1054 O O . TRP A 1 136 ? 6.006 16.795 -6.742 1.00 91.88 136 TRP A O 1
ATOM 1064 N N . LEU A 1 137 ? 5.461 17.763 -4.786 1.00 92.56 137 LEU A N 1
ATOM 1065 C CA . LEU A 1 137 ? 6.820 18.235 -4.479 1.00 92.56 137 LEU A CA 1
ATOM 1066 C C . LEU A 1 137 ? 7.837 17.092 -4.338 1.00 92.56 137 LEU A C 1
ATOM 1068 O O . LEU A 1 137 ? 9.025 17.312 -4.556 1.00 92.56 137 LEU A O 1
ATOM 1072 N N . VAL A 1 138 ? 7.384 15.882 -4.004 1.00 90.62 138 VAL A N 1
ATOM 1073 C CA . VAL A 1 138 ? 8.230 14.685 -3.937 1.00 90.62 138 VAL A CA 1
ATOM 1074 C C . VAL A 1 138 ? 8.290 13.996 -5.303 1.00 90.62 138 VAL A C 1
ATOM 1076 O O . VAL A 1 138 ? 9.371 13.796 -5.854 1.00 90.62 138 VAL A O 1
ATOM 1079 N N . PHE A 1 139 ? 7.136 13.639 -5.878 1.00 89.62 139 PHE A N 1
ATOM 1080 C CA . PHE A 1 139 ? 7.089 12.728 -7.028 1.00 89.62 139 PHE A CA 1
ATOM 1081 C C . PHE A 1 139 ? 7.295 13.400 -8.386 1.00 89.62 139 PHE A C 1
ATOM 1083 O O . PHE A 1 139 ? 7.936 12.799 -9.248 1.00 89.62 139 PHE A O 1
ATOM 1090 N N . ILE A 1 140 ? 6.799 14.625 -8.603 1.00 92.44 140 ILE A N 1
ATOM 1091 C CA . ILE A 1 140 ? 6.960 15.299 -9.902 1.00 92.44 140 ILE A CA 1
ATOM 1092 C C . ILE A 1 140 ? 8.446 15.513 -10.223 1.00 92.44 140 ILE A C 1
ATOM 1094 O O . ILE A 1 140 ? 8.854 15.105 -11.307 1.00 92.44 140 ILE A O 1
ATOM 1098 N N . PRO A 1 141 ? 9.297 16.050 -9.325 1.00 93.19 141 PRO A N 1
ATOM 1099 C CA . PRO A 1 141 ? 10.725 16.211 -9.607 1.00 93.19 141 PRO A CA 1
ATOM 1100 C C . PRO A 1 141 ? 11.432 14.898 -9.965 1.00 93.19 141 PRO A C 1
ATOM 1102 O O . PRO A 1 141 ? 12.219 14.868 -10.910 1.00 93.19 141 PRO A O 1
ATOM 1105 N N . LEU A 1 142 ? 11.104 13.799 -9.275 1.00 90.62 142 LEU A N 1
ATOM 1106 C CA . LEU A 1 142 ? 11.651 12.472 -9.578 1.00 90.62 142 LEU A CA 1
ATOM 1107 C C . LEU A 1 142 ? 11.219 11.984 -10.970 1.00 90.62 142 LEU A C 1
ATOM 1109 O O . LEU A 1 142 ? 12.048 11.491 -11.733 1.00 90.62 142 LEU A O 1
ATOM 1113 N N . LEU A 1 143 ? 9.945 12.163 -11.334 1.00 90.81 143 LEU A N 1
ATOM 1114 C CA . LEU A 1 143 ? 9.442 11.820 -12.668 1.00 90.81 143 LEU A CA 1
ATOM 1115 C C . LEU A 1 143 ? 10.091 12.685 -13.754 1.00 90.81 143 LEU A C 1
ATOM 1117 O O . LEU A 1 143 ? 10.522 12.157 -14.776 1.00 90.81 143 LEU A O 1
ATOM 1121 N N . LEU A 1 144 ? 10.220 13.995 -13.526 1.00 92.50 144 LEU A N 1
ATOM 1122 C CA . LEU A 1 144 ? 10.900 14.908 -14.446 1.00 92.50 144 LEU A CA 1
ATOM 1123 C C . LEU A 1 144 ? 12.362 14.486 -14.660 1.00 92.50 144 LEU A C 1
ATOM 1125 O O . LEU A 1 144 ? 12.819 14.491 -15.799 1.00 92.50 144 LEU A O 1
ATOM 1129 N N . ALA A 1 145 ? 13.070 14.064 -13.605 1.00 91.75 145 ALA A N 1
ATOM 1130 C CA . ALA A 1 145 ? 14.437 13.551 -13.703 1.00 91.75 145 ALA A CA 1
ATOM 1131 C C . ALA A 1 145 ? 14.522 12.285 -14.579 1.00 91.75 145 ALA A C 1
ATOM 1133 O O . ALA A 1 145 ? 15.402 12.187 -15.432 1.00 91.75 145 ALA A O 1
ATOM 1134 N N . VAL A 1 146 ? 13.578 11.347 -14.443 1.00 89.94 146 VAL A N 1
ATOM 1135 C CA . VAL A 1 146 ? 13.511 10.151 -15.308 1.00 89.94 146 VAL A CA 1
ATOM 1136 C C . VAL A 1 146 ? 13.243 10.534 -16.769 1.00 89.94 146 VAL A C 1
ATOM 1138 O O . VAL A 1 146 ? 13.904 10.026 -17.675 1.00 89.94 146 VAL A O 1
ATOM 1141 N N . LEU A 1 147 ? 12.325 11.474 -17.014 1.00 90.94 147 LEU A N 1
ATOM 1142 C CA . LEU A 1 147 ? 11.986 11.942 -18.363 1.00 90.94 147 LEU A CA 1
ATOM 1143 C C . LEU A 1 147 ? 13.111 12.751 -19.038 1.00 90.94 147 LEU A C 1
ATOM 1145 O O . LEU A 1 147 ? 13.047 12.979 -20.245 1.00 90.94 147 LEU A O 1
ATOM 1149 N N . MET A 1 148 ? 14.162 13.157 -18.314 1.00 89.12 148 MET A N 1
ATOM 1150 C CA . MET A 1 148 ? 15.355 13.767 -18.918 1.00 89.12 148 MET A CA 1
ATOM 1151 C C . MET A 1 148 ? 16.249 12.748 -19.633 1.00 89.12 148 MET A C 1
ATOM 1153 O O . MET A 1 148 ? 17.047 13.139 -20.486 1.00 89.12 148 MET A O 1
ATOM 1157 N N . PHE A 1 149 ? 16.123 11.451 -19.336 1.00 89.56 149 PHE A N 1
ATOM 1158 C CA . PHE A 1 149 ? 17.045 10.432 -19.837 1.00 89.56 149 PHE A CA 1
ATOM 1159 C C . PHE A 1 149 ? 17.127 10.348 -21.377 1.00 89.56 149 PHE A C 1
ATOM 1161 O O . PHE A 1 149 ? 18.243 10.423 -21.901 1.00 89.56 149 PHE A O 1
ATOM 1168 N N . PRO A 1 150 ? 16.008 10.316 -22.139 1.00 89.38 150 PRO A N 1
ATOM 1169 C CA . PRO A 1 150 ? 16.071 10.336 -23.605 1.00 89.38 150 PRO A CA 1
ATOM 1170 C C . PRO A 1 150 ? 16.772 11.585 -24.158 1.00 89.38 150 PRO A C 1
ATOM 1172 O O . PRO A 1 150 ? 17.426 11.531 -25.196 1.00 89.38 150 PRO A O 1
ATOM 1175 N N . ARG A 1 151 ? 16.679 12.719 -23.450 1.00 85.69 151 ARG A N 1
ATOM 1176 C CA . ARG A 1 151 ? 17.310 13.986 -23.852 1.00 85.69 151 ARG A CA 1
ATOM 1177 C C . ARG A 1 151 ? 18.803 13.985 -23.586 1.00 85.69 151 ARG A C 1
ATOM 1179 O O . ARG A 1 151 ? 19.558 14.448 -24.431 1.00 85.69 151 ARG A O 1
ATOM 1186 N N . ILE A 1 152 ? 19.227 13.450 -22.438 1.00 86.00 152 ILE A N 1
ATOM 1187 C CA . ILE A 1 152 ? 20.648 13.249 -22.131 1.00 86.00 152 ILE A CA 1
ATOM 1188 C C . ILE A 1 152 ? 21.273 12.373 -23.211 1.00 86.00 152 ILE A C 1
ATOM 1190 O O . ILE A 1 152 ? 22.352 12.697 -23.689 1.00 86.00 152 ILE A O 1
ATOM 1194 N N . TYR A 1 153 ? 20.577 11.319 -23.642 1.00 86.19 153 TYR A N 1
ATOM 1195 C CA . TYR A 1 153 ? 21.057 10.438 -24.701 1.00 86.19 153 TYR A CA 1
ATOM 1196 C C . TYR A 1 153 ? 21.182 11.156 -26.058 1.00 86.19 153 TYR A C 1
ATOM 1198 O O . TYR A 1 153 ? 22.234 11.077 -26.688 1.00 86.19 153 TYR A O 1
ATOM 1206 N N . VAL A 1 154 ? 20.185 11.953 -26.470 1.00 79.62 154 VAL A N 1
ATOM 1207 C CA . VAL A 1 154 ? 20.279 12.797 -27.684 1.00 79.62 154 VAL A CA 1
ATOM 1208 C C . VAL A 1 154 ? 21.412 13.824 -27.583 1.00 79.62 154 VAL A C 1
ATOM 1210 O O . VAL A 1 154 ? 22.172 14.004 -28.532 1.00 79.62 154 VAL A O 1
ATOM 1213 N N . ALA A 1 155 ? 21.550 14.504 -26.442 1.00 76.25 155 ALA A N 1
ATOM 1214 C CA . ALA A 1 155 ? 22.614 15.480 -26.222 1.00 76.25 155 ALA A CA 1
ATOM 1215 C C . ALA A 1 155 ? 23.996 14.818 -26.235 1.00 76.25 155 ALA A C 1
ATOM 1217 O O . ALA A 1 155 ? 24.929 15.380 -26.804 1.00 76.25 155 ALA A O 1
ATOM 1218 N N . ALA A 1 156 ? 24.105 13.616 -25.665 1.00 76.12 156 ALA A N 1
ATOM 1219 C CA . ALA A 1 156 ? 25.306 12.803 -25.715 1.00 76.12 156 ALA A CA 1
ATOM 1220 C C . ALA A 1 156 ? 25.651 12.448 -27.163 1.00 76.12 156 ALA A C 1
ATOM 1222 O O . ALA A 1 156 ? 26.788 12.627 -27.550 1.00 76.12 156 ALA A O 1
A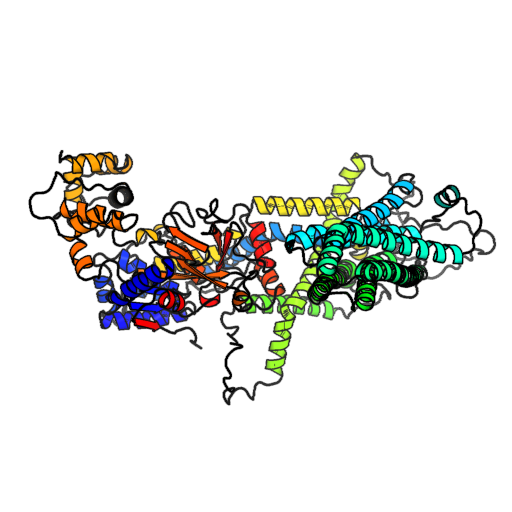TOM 1223 N N . ILE A 1 157 ? 24.698 12.052 -28.007 1.00 73.00 157 ILE A N 1
ATOM 1224 C CA . ILE A 1 157 ? 24.982 11.789 -29.430 1.00 73.00 157 ILE A CA 1
ATOM 1225 C C . ILE A 1 157 ? 25.476 13.058 -30.157 1.00 73.00 157 ILE A C 1
ATOM 1227 O O . ILE A 1 157 ? 26.319 12.976 -31.042 1.00 73.00 157 ILE A O 1
ATOM 1231 N N . ARG A 1 158 ? 24.987 14.246 -29.772 1.00 69.44 158 ARG A N 1
ATOM 1232 C CA . ARG A 1 158 ? 25.242 15.509 -30.487 1.00 69.44 158 ARG A CA 1
ATOM 1233 C C . ARG A 1 158 ? 26.499 16.291 -30.087 1.00 69.44 158 ARG A C 1
ATOM 1235 O O . ARG A 1 158 ? 27.033 17.009 -30.924 1.00 69.44 158 ARG A O 1
ATOM 1242 N N . GLN A 1 159 ? 26.880 16.312 -28.807 1.00 59.97 159 GLN A N 1
ATOM 1243 C CA . GLN A 1 159 ? 27.766 17.360 -28.254 1.00 59.97 159 GLN A CA 1
ATOM 1244 C C . GLN A 1 159 ? 29.259 17.052 -28.217 1.00 59.97 159 GLN A C 1
ATOM 1246 O O . GLN A 1 159 ? 30.019 17.892 -27.731 1.00 59.97 159 GLN A O 1
ATOM 1251 N N . LEU A 1 160 ? 29.720 15.899 -28.690 1.00 52.81 160 LEU A N 1
ATOM 1252 C CA . LEU A 1 160 ? 31.140 15.590 -28.551 1.00 52.81 160 LEU A CA 1
ATOM 1253 C C . LEU A 1 160 ? 31.952 16.159 -29.724 1.00 52.81 160 LEU A C 1
ATOM 1255 O O . LEU A 1 160 ? 31.682 15.809 -30.872 1.00 52.81 160 LEU A O 1
ATOM 1259 N N . PRO A 1 161 ? 32.939 17.045 -29.468 1.00 47.25 161 PRO A N 1
ATOM 1260 C CA . PRO A 1 161 ? 33.708 17.667 -30.535 1.00 47.25 161 PRO A CA 1
ATOM 1261 C C . PRO A 1 161 ? 34.533 16.613 -31.272 1.00 47.25 161 PRO A C 1
ATOM 1263 O O . PRO A 1 161 ? 35.328 15.909 -30.652 1.00 47.25 161 PRO A O 1
ATOM 1266 N N . SER A 1 162 ? 34.429 16.581 -32.600 1.00 49.47 162 SER A N 1
ATOM 1267 C CA . SER A 1 162 ? 35.229 15.716 -33.477 1.00 49.47 162 SER A CA 1
ATOM 1268 C C . SER A 1 162 ? 36.746 15.955 -33.388 1.00 49.47 162 SER A C 1
ATOM 1270 O O . SER A 1 162 ? 37.505 15.173 -33.950 1.00 49.47 162 SER A O 1
ATOM 1272 N N . ASN A 1 163 ? 37.182 17.022 -32.701 1.00 44.53 163 ASN A N 1
ATOM 1273 C CA . ASN A 1 163 ? 38.561 17.520 -32.700 1.00 44.53 163 ASN A CA 1
ATOM 1274 C C . ASN A 1 163 ? 39.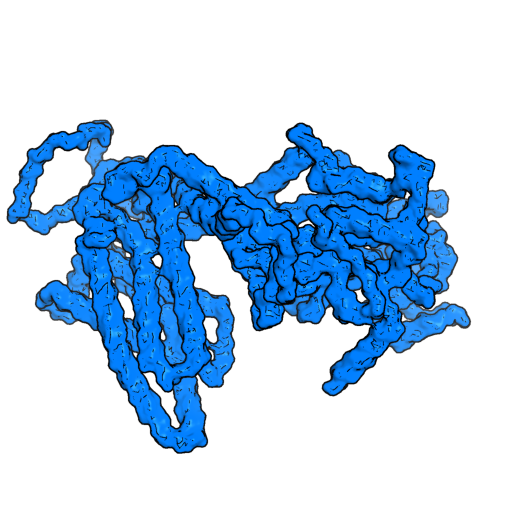152 17.727 -31.283 1.00 44.53 163 ASN A C 1
ATOM 1276 O O . ASN A 1 163 ? 40.183 18.384 -31.156 1.00 44.53 163 ASN A O 1
ATOM 1280 N N . HIS A 1 164 ? 38.514 17.244 -30.205 1.00 45.16 164 HIS A N 1
ATOM 1281 C CA . HIS A 1 164 ? 39.081 17.365 -28.849 1.00 45.16 164 HIS A CA 1
ATOM 1282 C C . HIS A 1 164 ? 39.926 16.119 -28.526 1.00 45.16 164 HIS A C 1
ATOM 1284 O O . HIS A 1 164 ? 39.386 15.024 -28.637 1.00 45.16 164 HIS A O 1
ATOM 1290 N N . PRO A 1 165 ? 41.175 16.231 -28.029 1.00 45.62 165 PRO A N 1
ATOM 1291 C CA . PRO A 1 165 ? 42.045 15.078 -27.718 1.00 45.62 165 PRO A CA 1
ATOM 1292 C C . PRO A 1 165 ? 41.499 14.137 -26.632 1.00 45.62 165 PRO A C 1
ATOM 1294 O O . PRO A 1 165 ? 41.994 13.033 -26.441 1.00 45.62 165 PRO A O 1
ATOM 1297 N N . ALA A 1 166 ? 40.459 14.557 -25.910 1.00 45.12 166 ALA A N 1
ATOM 1298 C CA . ALA A 1 166 ? 39.748 13.678 -24.998 1.00 45.12 166 ALA A CA 1
ATOM 1299 C C . ALA A 1 166 ? 38.880 12.658 -25.775 1.00 45.12 166 ALA A C 1
ATOM 1301 O O . ALA A 1 166 ? 38.677 11.553 -25.284 1.00 45.12 166 ALA A O 1
ATOM 1302 N N . GLY A 1 167 ? 38.422 12.987 -26.992 1.00 48.91 167 GLY A N 1
ATOM 1303 C CA . GLY A 1 167 ? 37.533 12.162 -27.819 1.00 48.91 167 GLY A CA 1
ATOM 1304 C C . GLY A 1 167 ? 38.076 10.812 -28.217 1.00 48.91 167 GLY A C 1
ATOM 1305 O O . GLY A 1 167 ? 37.358 9.815 -28.153 1.00 48.91 167 GLY A O 1
ATOM 1306 N N . ASP A 1 168 ? 39.378 10.776 -28.457 1.00 52.44 168 ASP A N 1
ATOM 1307 C CA . ASP A 1 168 ? 40.109 9.554 -28.750 1.00 52.44 168 ASP A CA 1
ATOM 1308 C C . ASP A 1 168 ? 40.137 8.582 -27.553 1.00 52.44 168 ASP A C 1
ATOM 1310 O O . ASP A 1 168 ? 40.342 7.383 -27.735 1.00 52.44 168 ASP A O 1
ATOM 1314 N N . LEU A 1 169 ? 39.891 9.060 -26.323 1.00 55.56 169 LEU A N 1
ATOM 1315 C CA . LEU A 1 169 ? 39.839 8.216 -25.127 1.00 55.56 169 LEU A CA 1
ATOM 1316 C C . LEU A 1 169 ? 38.442 7.620 -24.909 1.00 55.56 169 LEU A C 1
ATOM 1318 O O . LEU A 1 169 ? 38.340 6.432 -24.626 1.00 55.56 169 LEU A O 1
ATOM 1322 N N . TRP A 1 170 ? 37.351 8.386 -25.018 1.00 59.53 170 TRP A N 1
ATOM 1323 C CA . TRP A 1 170 ? 36.020 7.896 -24.603 1.00 59.53 170 TRP A CA 1
ATOM 1324 C C . TRP A 1 170 ? 35.412 6.851 -25.547 1.00 59.53 170 TRP A C 1
ATOM 1326 O O . TRP A 1 170 ? 34.617 6.022 -25.103 1.00 59.53 170 TRP A O 1
ATOM 1336 N N . GLU A 1 171 ? 35.774 6.879 -26.830 1.00 64.31 171 GLU A N 1
ATOM 1337 C CA . GLU A 1 171 ? 35.296 5.932 -27.843 1.00 64.31 171 GLU A CA 1
ATOM 1338 C C . GLU A 1 171 ? 35.604 4.469 -27.458 1.00 64.31 171 GLU A C 1
ATOM 1340 O O . GLU A 1 171 ? 34.651 3.708 -27.242 1.00 64.31 171 GLU A O 1
ATOM 1345 N N . PRO A 1 172 ? 36.873 4.058 -27.246 1.00 71.12 172 PRO A N 1
ATOM 1346 C CA . PRO A 1 172 ? 37.183 2.696 -26.813 1.00 71.12 172 PRO A CA 1
ATOM 1347 C C . PRO A 1 172 ? 36.615 2.369 -25.425 1.00 71.12 172 PRO A C 1
ATOM 1349 O O . PRO A 1 172 ? 36.197 1.233 -25.198 1.00 71.12 172 PRO A O 1
ATOM 1352 N N . TRP A 1 173 ? 36.523 3.345 -24.510 1.00 78.50 173 TRP A N 1
ATOM 1353 C CA . TRP A 1 173 ? 35.925 3.122 -23.188 1.00 78.50 173 TRP A CA 1
ATOM 1354 C C . TRP A 1 173 ? 34.427 2.817 -23.261 1.00 78.50 173 TRP A C 1
ATOM 1356 O O . TRP A 1 173 ? 33.966 1.930 -22.551 1.00 78.50 173 TRP A O 1
ATOM 1366 N N . SER A 1 174 ? 33.659 3.490 -24.122 1.00 79.00 174 SER A N 1
ATOM 1367 C CA . SER A 1 174 ? 32.219 3.228 -24.273 1.00 79.00 174 SER A CA 1
ATOM 1368 C C . SER A 1 174 ? 31.937 1.817 -24.803 1.00 79.00 174 SER A C 1
ATOM 1370 O O . SER A 1 174 ? 31.082 1.111 -24.262 1.00 79.00 174 SER A O 1
ATOM 1372 N N . LEU A 1 175 ? 32.727 1.356 -25.778 1.00 81.44 175 LEU A N 1
ATOM 1373 C CA . LEU A 1 175 ? 32.664 -0.015 -26.276 1.00 81.44 175 LEU A CA 1
ATOM 1374 C C . LEU A 1 175 ? 33.102 -1.023 -25.203 1.00 81.44 175 LEU A C 1
ATOM 1376 O O . LEU A 1 175 ? 32.413 -2.018 -24.984 1.00 81.44 175 LEU A O 1
ATOM 1380 N N . ALA A 1 176 ? 34.203 -0.754 -24.493 1.00 84.94 176 ALA A N 1
ATOM 1381 C CA . ALA A 1 176 ? 34.688 -1.613 -23.413 1.00 84.94 176 ALA A CA 1
ATOM 1382 C C . ALA A 1 176 ? 33.659 -1.745 -22.279 1.00 84.94 176 ALA A C 1
ATOM 1384 O O . ALA A 1 176 ? 33.379 -2.855 -21.830 1.00 84.94 176 ALA A O 1
ATOM 1385 N N . ILE A 1 177 ? 33.036 -0.637 -21.861 1.00 89.62 177 ILE A N 1
ATOM 1386 C CA . ILE A 1 177 ? 31.945 -0.620 -20.877 1.00 89.62 177 ILE A CA 1
ATOM 1387 C C . ILE A 1 177 ? 30.766 -1.455 -21.383 1.00 89.62 177 ILE A C 1
ATOM 1389 O O . ILE A 1 177 ? 30.252 -2.293 -20.642 1.00 89.62 177 ILE A O 1
ATOM 1393 N N . GLY A 1 178 ? 30.369 -1.281 -22.647 1.00 88.75 178 GLY A N 1
ATOM 1394 C CA . GLY A 1 178 ? 29.303 -2.067 -23.268 1.00 88.75 178 GLY A CA 1
ATOM 1395 C C . GLY A 1 178 ? 29.580 -3.573 -23.252 1.00 88.75 178 GLY A C 1
ATOM 1396 O O . GLY A 1 178 ? 28.706 -4.363 -22.886 1.00 88.75 178 GLY A O 1
ATOM 1397 N N . ILE A 1 179 ? 30.812 -3.980 -23.570 1.00 88.12 179 ILE A N 1
ATOM 1398 C CA . ILE A 1 179 ? 31.243 -5.383 -23.527 1.00 88.12 179 ILE A CA 1
ATOM 1399 C C . ILE A 1 179 ? 31.226 -5.905 -22.086 1.00 88.12 179 ILE A C 1
ATOM 1401 O O . ILE A 1 179 ? 30.617 -6.941 -21.828 1.00 88.12 179 ILE A O 1
ATOM 1405 N N . ILE A 1 180 ? 31.823 -5.186 -21.131 1.00 91.62 180 ILE A N 1
ATOM 1406 C CA . ILE A 1 180 ? 31.880 -5.601 -19.719 1.00 91.62 180 ILE A CA 1
ATOM 1407 C C . ILE A 1 180 ? 30.469 -5.780 -19.144 1.00 91.62 180 ILE A C 1
ATOM 1409 O O . ILE A 1 180 ? 30.176 -6.808 -18.533 1.00 91.62 180 ILE A O 1
ATOM 1413 N N . LEU A 1 181 ? 29.571 -4.820 -19.370 1.00 93.31 181 LEU A N 1
ATOM 1414 C CA . LEU A 1 181 ? 28.188 -4.886 -18.895 1.00 93.31 181 LEU A CA 1
ATOM 1415 C C . LEU A 1 181 ? 27.402 -6.035 -19.544 1.00 93.31 181 LEU A C 1
ATOM 1417 O O . LEU A 1 181 ? 26.637 -6.720 -18.861 1.00 93.31 181 LEU A O 1
ATOM 1421 N N . SER A 1 182 ? 27.639 -6.303 -20.833 1.00 88.38 182 SER A N 1
ATOM 1422 C CA . SER A 1 182 ? 27.067 -7.468 -21.521 1.00 88.38 182 SER A CA 1
ATOM 1423 C C . SER A 1 182 ? 27.566 -8.779 -20.909 1.00 88.38 182 SER A C 1
ATOM 1425 O O . SER A 1 182 ? 26.771 -9.685 -20.663 1.00 88.38 182 SER A O 1
ATOM 1427 N N . LEU A 1 183 ? 28.864 -8.875 -20.598 1.00 90.25 183 LEU A N 1
ATOM 1428 C CA . LEU A 1 183 ? 29.461 -10.054 -19.963 1.00 90.25 183 LEU A CA 1
ATOM 1429 C C . LEU A 1 183 ? 28.918 -10.293 -18.551 1.00 90.25 183 LEU A C 1
ATOM 1431 O O . LEU A 1 183 ? 28.707 -11.448 -18.179 1.00 90.25 183 LEU A O 1
ATOM 1435 N N . ILE A 1 184 ? 28.645 -9.234 -17.780 1.00 91.25 184 ILE A N 1
ATOM 1436 C CA . ILE A 1 184 ? 27.977 -9.340 -16.473 1.00 91.25 184 ILE A CA 1
ATOM 1437 C C . ILE A 1 184 ? 26.599 -9.993 -16.644 1.00 91.25 184 ILE A C 1
ATOM 1439 O O . ILE A 1 184 ? 26.316 -10.994 -15.980 1.00 91.25 184 ILE A O 1
ATOM 1443 N N . GLY A 1 185 ? 25.788 -9.494 -17.584 1.00 89.38 185 GLY A N 1
ATOM 1444 C CA . GLY A 1 185 ? 24.465 -10.051 -17.868 1.00 89.38 185 GLY A CA 1
ATOM 1445 C C . GLY A 1 185 ? 24.521 -11.512 -18.326 1.00 89.38 185 GLY A C 1
ATOM 1446 O O . GLY A 1 185 ? 23.836 -12.365 -17.768 1.00 89.38 185 GLY A O 1
ATOM 1447 N N . VAL A 1 186 ? 25.403 -11.840 -19.274 1.00 87.25 186 VAL A N 1
ATOM 1448 C CA . VAL A 1 186 ? 25.578 -13.217 -19.774 1.00 87.25 186 VAL A CA 1
ATOM 1449 C C . VAL A 1 186 ? 26.080 -14.166 -18.680 1.00 87.25 186 VAL A C 1
ATOM 1451 O O . VAL A 1 186 ? 25.632 -15.309 -18.590 1.00 87.25 186 VAL A O 1
ATOM 1454 N N . THR A 1 187 ? 26.961 -13.693 -17.796 1.00 87.94 187 THR A N 1
ATOM 1455 C CA . THR A 1 187 ? 27.435 -14.472 -16.644 1.00 87.94 187 THR A CA 1
ATOM 1456 C C . THR A 1 187 ? 26.303 -14.750 -15.657 1.00 87.94 187 THR A C 1
ATOM 1458 O O . THR A 1 187 ? 26.240 -15.846 -15.098 1.00 87.94 187 THR A O 1
ATOM 1461 N N . TYR A 1 188 ? 25.399 -13.791 -15.437 1.00 89.81 188 TYR A N 1
ATOM 1462 C CA . TYR A 1 188 ? 24.198 -14.022 -14.637 1.00 89.81 188 TYR A CA 1
ATOM 1463 C C . TYR A 1 188 ? 23.330 -15.118 -15.268 1.00 89.81 188 TYR A C 1
ATOM 1465 O O . TYR A 1 188 ? 22.966 -16.066 -14.569 1.00 89.81 188 TYR A O 1
ATOM 1473 N N . VAL A 1 189 ? 23.065 -15.034 -16.581 1.00 87.00 189 VAL A N 1
ATOM 1474 C CA . VAL A 1 189 ? 22.304 -16.062 -17.311 1.00 87.00 189 VAL A CA 1
ATOM 1475 C C . VAL A 1 189 ? 22.940 -17.436 -17.108 1.00 87.00 189 VAL A C 1
ATOM 1477 O O . VAL A 1 189 ? 22.278 -18.340 -16.618 1.00 87.00 189 VAL A O 1
ATOM 1480 N N . GLY A 1 190 ? 24.239 -17.601 -17.368 1.00 81.81 190 GLY A N 1
ATOM 1481 C CA . GLY A 1 190 ? 24.899 -18.905 -17.218 1.00 81.81 190 GLY A CA 1
ATOM 1482 C C . GLY A 1 190 ? 24.961 -19.443 -15.779 1.00 81.81 190 GLY A C 1
ATOM 1483 O O . GLY A 1 190 ? 25.017 -20.657 -15.588 1.00 81.81 190 GLY A O 1
ATOM 1484 N N . ARG A 1 191 ? 24.913 -18.575 -14.754 1.00 83.69 191 ARG A N 1
ATOM 1485 C CA . ARG A 1 191 ? 24.920 -18.975 -13.330 1.00 83.69 191 ARG A CA 1
ATOM 1486 C C . ARG A 1 191 ? 23.555 -19.381 -12.778 1.00 83.69 191 ARG A C 1
ATOM 1488 O O . ARG A 1 191 ? 23.526 -20.175 -11.838 1.00 83.69 191 ARG A O 1
ATOM 1495 N N . TYR A 1 192 ? 22.478 -18.777 -13.277 1.00 84.62 192 TYR A N 1
ATOM 1496 C CA . TYR A 1 192 ? 21.125 -18.906 -12.720 1.00 84.62 192 TYR A CA 1
ATOM 1497 C C . TYR A 1 192 ? 20.108 -19.501 -13.700 1.00 84.62 192 TYR A C 1
ATOM 1499 O O . TYR A 1 192 ? 18.934 -19.614 -13.347 1.00 84.62 192 TYR A O 1
ATOM 1507 N N . LEU A 1 193 ? 20.534 -19.877 -14.910 1.00 80.75 193 LEU A N 1
ATOM 1508 C CA . LEU A 1 193 ? 19.724 -20.693 -15.806 1.00 80.75 193 LEU A CA 1
ATOM 1509 C C . LEU A 1 193 ? 19.381 -22.015 -15.090 1.00 80.75 193 LEU A C 1
ATOM 1511 O O . LEU A 1 193 ? 20.300 -22.651 -14.552 1.00 80.75 193 LEU A O 1
ATOM 1515 N N . PRO A 1 194 ? 18.098 -22.423 -15.054 1.00 75.00 194 PRO A N 1
ATOM 1516 C CA . PRO A 1 194 ? 17.684 -23.657 -14.405 1.00 75.00 194 PRO A CA 1
ATOM 1517 C C . PRO A 1 194 ? 18.496 -24.836 -14.935 1.00 75.00 194 PRO A C 1
ATOM 1519 O O . PRO A 1 194 ? 18.650 -25.025 -16.135 1.00 75.00 194 PRO A O 1
ATOM 1522 N N . SER A 1 195 ? 19.071 -25.608 -14.025 1.00 67.25 195 SER A N 1
ATOM 1523 C CA . SER A 1 195 ? 19.713 -26.890 -14.308 1.00 67.25 195 SER A CA 1
ATOM 1524 C C . SER A 1 195 ? 19.478 -27.785 -13.092 1.00 67.25 195 SER A C 1
ATOM 1526 O O . SER A 1 195 ? 18.831 -27.363 -12.139 1.00 67.25 195 SER A O 1
ATOM 1528 N N . LYS A 1 196 ? 20.065 -28.984 -13.047 1.00 55.69 196 LYS A N 1
ATOM 1529 C CA . LYS A 1 196 ? 20.038 -29.834 -11.839 1.00 55.69 196 LYS A CA 1
ATOM 1530 C C . LYS A 1 196 ? 20.621 -29.173 -10.567 1.00 55.69 196 LYS A C 1
ATOM 1532 O O . LYS A 1 196 ? 20.558 -29.771 -9.500 1.00 55.69 196 LYS A O 1
ATOM 1537 N N . ASP A 1 197 ? 21.224 -27.985 -10.669 1.00 55.31 197 ASP A N 1
ATOM 1538 C CA . ASP A 1 197 ? 21.710 -27.187 -9.539 1.00 55.31 197 ASP A CA 1
ATOM 1539 C C . ASP A 1 197 ? 20.649 -26.138 -9.144 1.00 55.31 197 ASP A C 1
ATOM 1541 O O . ASP A 1 197 ? 20.419 -25.175 -9.877 1.00 55.31 197 ASP A O 1
ATOM 1545 N N . ASP A 1 198 ? 20.036 -26.302 -7.968 1.00 60.09 198 ASP A N 1
ATOM 1546 C CA . ASP A 1 198 ? 18.953 -25.472 -7.404 1.00 60.09 198 ASP A CA 1
ATOM 1547 C C . ASP A 1 198 ? 19.425 -24.071 -6.937 1.00 60.09 198 ASP A C 1
ATOM 1549 O O . ASP A 1 198 ? 19.160 -23.607 -5.820 1.00 60.09 198 ASP A O 1
ATOM 1553 N N . ARG A 1 199 ? 20.175 -23.345 -7.776 1.00 68.94 199 ARG A N 1
ATOM 1554 C CA . ARG A 1 199 ? 20.597 -21.972 -7.461 1.00 68.94 199 ARG A CA 1
ATOM 1555 C C . ARG A 1 199 ? 19.423 -21.013 -7.607 1.00 68.94 199 ARG A C 1
ATOM 1557 O O . ARG A 1 199 ? 19.163 -20.464 -8.673 1.00 68.94 199 ARG A O 1
ATOM 1564 N N . LYS A 1 200 ? 18.743 -20.754 -6.493 1.00 74.25 200 LYS A N 1
ATOM 1565 C CA . LYS A 1 200 ? 17.627 -19.804 -6.431 1.00 74.25 200 LYS A CA 1
ATOM 1566 C C . LYS A 1 200 ? 18.122 -18.369 -6.632 1.00 74.25 200 LYS A C 1
ATOM 1568 O O . LYS A 1 200 ? 18.979 -17.883 -5.892 1.00 74.25 200 LYS A O 1
ATOM 1573 N N . SER A 1 201 ? 17.543 -17.675 -7.610 1.00 78.62 201 SER A N 1
ATOM 1574 C CA . SER A 1 201 ? 17.706 -16.231 -7.796 1.00 78.62 201 SER A CA 1
ATOM 1575 C C . SER A 1 201 ? 16.399 -15.502 -7.509 1.00 78.62 201 SER A C 1
ATOM 1577 O O . SER A 1 201 ? 15.321 -16.085 -7.582 1.00 78.62 201 SER A O 1
ATOM 1579 N N . SER A 1 202 ? 16.486 -14.217 -7.172 1.00 80.25 202 SER A N 1
ATOM 1580 C CA . SER A 1 202 ? 15.312 -13.366 -6.971 1.00 80.25 202 SER A CA 1
ATOM 1581 C C . SER A 1 202 ? 15.114 -12.437 -8.164 1.00 80.25 202 SER A C 1
ATOM 1583 O O . SER A 1 202 ? 16.082 -12.008 -8.792 1.00 80.25 202 SER A O 1
ATOM 1585 N N . GLN A 1 203 ? 13.866 -12.043 -8.437 1.00 82.31 203 GLN A N 1
ATOM 1586 C CA . GLN A 1 203 ? 13.555 -11.054 -9.478 1.00 82.31 203 GLN A CA 1
ATOM 1587 C C . GLN A 1 203 ? 14.352 -9.752 -9.289 1.00 82.31 203 GLN A C 1
ATOM 1589 O O . GLN A 1 203 ? 14.786 -9.141 -10.258 1.00 82.31 203 GLN A O 1
ATOM 1594 N N . ARG A 1 204 ? 14.598 -9.331 -8.039 1.00 81.25 204 ARG A N 1
ATOM 1595 C CA . ARG A 1 204 ? 15.424 -8.148 -7.755 1.00 81.25 204 ARG A CA 1
ATOM 1596 C C . ARG A 1 204 ? 16.852 -8.325 -8.275 1.00 81.25 204 ARG A C 1
ATOM 1598 O O . ARG A 1 204 ? 17.362 -7.411 -8.911 1.00 81.25 204 ARG A O 1
ATOM 1605 N N . ARG A 1 205 ? 17.481 -9.482 -8.033 1.00 85.62 205 ARG A N 1
ATOM 1606 C CA . ARG A 1 205 ? 18.814 -9.773 -8.583 1.00 85.62 205 ARG A CA 1
ATOM 1607 C C . ARG A 1 205 ? 18.786 -9.839 -10.103 1.00 85.62 205 ARG A C 1
ATOM 1609 O O . ARG A 1 205 ? 19.658 -9.258 -10.724 1.00 85.62 205 ARG A O 1
ATOM 1616 N N . PHE A 1 206 ? 17.762 -10.449 -10.698 1.00 89.62 206 PHE A N 1
ATOM 1617 C CA . PHE A 1 206 ? 17.592 -10.459 -12.154 1.00 89.62 206 PHE A CA 1
ATOM 1618 C C . PHE A 1 206 ? 17.586 -9.042 -12.750 1.00 89.62 206 PHE A C 1
ATOM 1620 O O . PHE A 1 206 ? 18.331 -8.754 -13.685 1.00 89.62 206 PHE A O 1
ATOM 1627 N N . LEU A 1 207 ? 16.791 -8.133 -12.179 1.00 89.62 207 LEU A N 1
ATOM 1628 C CA . LEU A 1 207 ? 16.693 -6.761 -12.677 1.00 89.62 207 LEU A CA 1
ATOM 1629 C C . LEU A 1 207 ? 18.024 -5.999 -12.554 1.00 89.62 207 LEU A C 1
ATOM 1631 O O . LEU A 1 207 ? 18.398 -5.296 -13.487 1.00 89.62 207 LEU A O 1
ATOM 1635 N N . TRP A 1 208 ? 18.745 -6.155 -11.438 1.00 88.62 208 TRP A N 1
ATOM 1636 C CA . TRP A 1 208 ? 19.979 -5.406 -11.155 1.00 88.62 208 TRP A CA 1
ATOM 1637 C C . TRP A 1 208 ? 21.255 -6.013 -11.750 1.00 88.62 208 TRP A C 1
ATOM 1639 O O . TRP A 1 208 ? 22.149 -5.269 -12.133 1.00 88.62 208 TRP A O 1
ATOM 1649 N N . GLU A 1 209 ? 21.360 -7.339 -11.819 1.00 90.69 209 GLU A N 1
ATOM 1650 C CA . GLU A 1 209 ? 22.572 -8.051 -12.254 1.00 90.69 209 GLU A CA 1
ATOM 1651 C C . GLU A 1 209 ? 22.480 -8.551 -13.705 1.00 90.69 209 GLU A C 1
ATOM 1653 O O . GLU A 1 209 ? 23.505 -8.889 -14.290 1.00 90.69 209 GLU A O 1
ATOM 1658 N N . CYS A 1 210 ? 21.282 -8.588 -14.302 1.00 91.69 210 CYS A N 1
ATOM 1659 C CA . CYS A 1 210 ? 21.086 -9.017 -15.688 1.00 91.69 210 CYS A CA 1
ATOM 1660 C C . CYS A 1 210 ? 20.481 -7.912 -16.553 1.00 91.69 210 CYS A C 1
ATOM 1662 O O . CYS A 1 210 ? 21.150 -7.403 -17.450 1.00 91.69 210 CYS A O 1
ATOM 1664 N N . LEU A 1 211 ? 19.228 -7.523 -16.288 1.00 93.19 211 LEU A N 1
ATOM 1665 C CA . LEU A 1 211 ? 18.480 -6.642 -17.189 1.00 93.19 211 LEU A CA 1
ATOM 1666 C C . LEU A 1 211 ? 19.103 -5.243 -17.272 1.00 93.19 211 LEU A C 1
ATOM 1668 O O . LEU A 1 211 ? 19.392 -4.774 -18.368 1.00 93.19 211 LEU A O 1
ATOM 1672 N N . LEU A 1 212 ? 19.349 -4.588 -16.133 1.00 93.50 212 LEU A N 1
ATOM 1673 C CA . LEU A 1 212 ? 19.918 -3.240 -16.106 1.00 93.50 212 LEU A CA 1
ATOM 1674 C C . LEU A 1 212 ? 21.305 -3.172 -16.779 1.00 93.50 212 LEU A C 1
ATOM 1676 O O . LEU A 1 212 ? 21.467 -2.322 -17.655 1.00 93.50 212 LEU A O 1
ATOM 1680 N N . PRO A 1 213 ? 22.280 -4.057 -16.473 1.00 95.00 213 PRO A N 1
ATOM 1681 C CA . PRO A 1 213 ? 23.547 -4.101 -17.199 1.00 95.00 213 PRO A CA 1
ATOM 1682 C C . PRO A 1 213 ? 23.369 -4.283 -18.705 1.00 95.00 213 PRO A C 1
ATOM 1684 O O . PRO A 1 213 ? 24.028 -3.592 -19.470 1.00 95.00 213 PRO A O 1
ATOM 1687 N N . MET A 1 214 ? 22.446 -5.140 -19.150 1.00 92.50 214 MET A N 1
ATOM 1688 C CA . MET A 1 214 ? 22.184 -5.332 -20.579 1.00 92.50 214 MET A CA 1
ATOM 1689 C C . MET A 1 214 ? 21.610 -4.089 -21.266 1.00 92.50 214 MET A C 1
ATOM 1691 O O . MET A 1 214 ? 22.002 -3.773 -22.387 1.00 92.50 214 MET A O 1
ATOM 1695 N N . VAL A 1 215 ? 20.713 -3.360 -20.599 1.00 93.81 215 VAL A N 1
ATOM 1696 C CA . VAL A 1 215 ? 20.178 -2.091 -21.117 1.00 93.81 215 VAL A CA 1
ATOM 1697 C C . VAL A 1 215 ? 21.282 -1.042 -21.203 1.00 93.81 215 VAL A C 1
ATOM 1699 O O . VAL A 1 215 ? 21.456 -0.412 -22.242 1.00 93.81 215 VAL A O 1
ATOM 1702 N N . LEU A 1 216 ? 22.076 -0.889 -20.141 1.00 93.62 216 LEU A N 1
ATOM 1703 C CA . LEU A 1 216 ? 23.210 0.036 -20.122 1.00 93.62 216 LEU A CA 1
ATOM 1704 C C . LEU A 1 216 ? 24.272 -0.339 -21.166 1.00 93.62 216 LEU A C 1
ATOM 1706 O O . LEU A 1 216 ? 24.845 0.547 -21.795 1.00 93.62 216 LEU A O 1
ATOM 1710 N N . ALA A 1 217 ? 24.487 -1.634 -21.406 1.00 91.81 217 ALA A N 1
ATOM 1711 C CA . ALA A 1 217 ? 25.356 -2.116 -22.469 1.00 91.81 217 ALA A CA 1
ATOM 1712 C C . ALA A 1 217 ? 24.840 -1.712 -23.852 1.00 91.81 217 ALA A C 1
ATOM 1714 O O . ALA A 1 217 ? 25.606 -1.181 -24.652 1.00 91.81 217 ALA A O 1
ATOM 1715 N N . ALA A 1 218 ? 23.544 -1.900 -24.122 1.00 90.31 218 ALA A N 1
ATOM 1716 C CA . ALA A 1 218 ? 22.940 -1.493 -25.386 1.00 90.31 218 ALA A CA 1
ATOM 1717 C C . ALA A 1 218 ? 23.074 0.022 -25.617 1.00 90.31 218 ALA A C 1
ATOM 1719 O O . ALA A 1 218 ? 23.399 0.448 -26.724 1.00 90.31 218 ALA A O 1
ATOM 1720 N N . ILE A 1 219 ? 22.904 0.835 -24.572 1.00 90.50 219 ILE A N 1
ATOM 1721 C CA . ILE A 1 219 ? 23.092 2.294 -24.625 1.00 90.50 219 ILE A CA 1
ATOM 1722 C C . ILE A 1 219 ? 24.553 2.657 -24.905 1.00 90.50 219 ILE A C 1
ATOM 1724 O O . ILE A 1 219 ? 24.818 3.510 -25.746 1.00 90.50 219 ILE A O 1
ATOM 1728 N N . ALA A 1 220 ? 25.508 1.998 -24.245 1.00 87.62 220 ALA A N 1
ATOM 1729 C CA . ALA A 1 220 ? 26.933 2.255 -24.441 1.00 87.62 220 ALA A CA 1
ATOM 1730 C C . ALA A 1 220 ? 27.409 1.858 -25.851 1.00 87.62 220 ALA A C 1
ATOM 1732 O O . ALA A 1 220 ? 28.130 2.616 -26.497 1.00 87.62 220 ALA A O 1
ATOM 1733 N N . VAL A 1 221 ? 26.954 0.709 -26.362 1.00 83.06 221 VAL A N 1
ATOM 1734 C CA . VAL A 1 221 ? 27.285 0.221 -27.712 1.00 83.06 221 VAL A CA 1
ATOM 1735 C C . VAL A 1 221 ? 26.669 1.106 -28.795 1.00 83.06 221 VAL A C 1
ATOM 1737 O O . VAL A 1 221 ? 27.336 1.440 -29.769 1.00 83.06 221 VAL A O 1
ATOM 1740 N N . THR A 1 222 ? 25.414 1.521 -28.636 1.00 81.94 222 THR A N 1
ATOM 1741 C CA . THR A 1 222 ? 24.767 2.445 -29.584 1.00 81.94 222 THR A CA 1
ATOM 1742 C C . THR A 1 222 ? 25.364 3.850 -29.505 1.00 81.94 222 THR A C 1
ATOM 1744 O O . THR A 1 222 ? 25.512 4.512 -30.521 1.00 81.94 222 THR A O 1
ATOM 1747 N N . PHE A 1 223 ? 25.803 4.298 -28.331 1.00 79.00 223 PHE A N 1
ATOM 1748 C CA . PHE A 1 223 ? 26.559 5.542 -28.210 1.00 79.00 223 PHE A CA 1
ATOM 1749 C C . PHE A 1 223 ? 27.899 5.481 -28.964 1.00 79.00 223 PHE A C 1
ATOM 1751 O O . PHE A 1 223 ? 28.190 6.369 -29.765 1.00 79.00 223 PHE A O 1
ATOM 1758 N N . PHE A 1 224 ? 28.677 4.406 -28.776 1.00 77.00 224 PHE A N 1
ATOM 1759 C CA . PHE A 1 224 ? 29.895 4.150 -29.555 1.00 77.00 224 PHE A CA 1
ATOM 1760 C C . PHE A 1 224 ? 29.609 4.168 -31.064 1.00 77.00 224 PHE A C 1
ATOM 1762 O O . PHE A 1 224 ? 30.328 4.779 -31.854 1.00 77.00 224 PHE A O 1
ATOM 1769 N N . TRP A 1 225 ? 28.521 3.517 -31.464 1.00 71.62 225 TRP A N 1
ATOM 1770 C CA . TRP A 1 225 ? 28.134 3.372 -32.858 1.00 71.62 225 TRP A CA 1
ATOM 1771 C C . TRP A 1 225 ? 27.696 4.694 -33.503 1.00 71.62 225 TRP A C 1
ATOM 1773 O O . TRP A 1 225 ? 28.109 4.973 -34.626 1.00 71.62 225 TRP A O 1
ATOM 1783 N N . ALA A 1 226 ? 26.942 5.545 -32.804 1.00 68.94 226 ALA A N 1
ATOM 1784 C CA . ALA A 1 226 ? 26.602 6.879 -33.302 1.00 68.94 226 ALA A CA 1
ATOM 1785 C C . ALA A 1 226 ? 27.865 7.683 -33.666 1.00 68.94 226 ALA A C 1
ATOM 1787 O O . ALA A 1 226 ? 27.919 8.343 -34.698 1.00 68.94 226 ALA A O 1
ATOM 1788 N N . ARG A 1 227 ? 28.930 7.545 -32.867 1.00 63.81 227 ARG A N 1
ATOM 1789 C CA . ARG A 1 227 ? 30.216 8.210 -33.104 1.00 63.81 227 ARG A CA 1
ATOM 1790 C C . ARG A 1 227 ? 31.035 7.585 -34.239 1.00 63.81 227 ARG A C 1
ATOM 1792 O O . ARG A 1 227 ? 31.702 8.310 -34.980 1.00 63.81 227 ARG A O 1
ATOM 1799 N N . PHE A 1 228 ? 30.949 6.264 -34.407 1.00 59.03 228 PHE A N 1
ATOM 1800 C CA . PHE A 1 228 ? 31.585 5.531 -35.509 1.00 59.03 228 PHE A CA 1
ATOM 1801 C C . PHE A 1 228 ? 31.146 6.039 -36.896 1.00 59.03 228 PHE A C 1
ATOM 1803 O O . PHE A 1 228 ? 31.896 5.896 -37.860 1.00 59.03 228 PHE A O 1
ATOM 1810 N N . GLN A 1 229 ? 29.954 6.639 -37.010 1.00 53.72 229 GLN A N 1
ATOM 1811 C CA . GLN A 1 229 ? 29.415 7.152 -38.275 1.00 53.72 229 GLN A CA 1
ATOM 1812 C C . GLN A 1 229 ? 29.983 8.529 -38.685 1.00 53.72 229 GLN A C 1
ATOM 1814 O O . GLN A 1 229 ? 30.111 8.776 -39.885 1.00 53.72 229 GLN A O 1
ATOM 1819 N N . ASP A 1 230 ? 30.381 9.374 -37.722 1.00 48.72 230 ASP A N 1
ATOM 1820 C CA . ASP A 1 230 ? 30.862 10.752 -37.956 1.00 48.72 230 ASP A CA 1
ATOM 1821 C C . ASP A 1 230 ? 32.391 10.900 -37.932 1.00 48.72 230 ASP A C 1
ATOM 1823 O O . ASP A 1 230 ? 32.960 11.810 -38.545 1.00 48.72 230 ASP A O 1
ATOM 1827 N N . ALA A 1 231 ? 33.098 10.040 -37.194 1.00 45.03 231 ALA A N 1
ATOM 1828 C CA . ALA A 1 231 ? 34.555 10.043 -37.202 1.00 45.03 231 ALA A CA 1
ATOM 1829 C C . ALA A 1 231 ? 35.057 9.559 -38.570 1.00 45.03 231 ALA A C 1
ATOM 1831 O O . ALA A 1 231 ? 34.485 8.646 -39.146 1.00 45.03 231 ALA A O 1
ATOM 1832 N N . LYS A 1 232 ? 36.165 10.109 -39.085 1.00 50.38 232 LYS A N 1
ATOM 1833 C CA . LYS A 1 232 ? 37.040 9.372 -40.013 1.00 50.38 232 LYS A CA 1
ATOM 1834 C C . LYS A 1 232 ? 37.791 8.357 -39.142 1.00 50.38 232 LYS A C 1
ATOM 1836 O O . LYS A 1 232 ? 38.894 8.671 -38.697 1.00 50.38 232 LYS A O 1
ATOM 1841 N N . PRO A 1 233 ? 37.232 7.174 -38.837 1.00 43.62 233 PRO A N 1
ATOM 1842 C CA . PRO A 1 233 ? 37.509 6.459 -37.582 1.00 43.62 233 PRO A CA 1
ATOM 1843 C C . PRO A 1 233 ? 38.874 5.758 -37.566 1.00 43.62 233 PRO A C 1
ATOM 1845 O O . PRO A 1 233 ? 39.205 5.006 -36.659 1.00 43.62 233 PRO A O 1
ATOM 1848 N N . TRP A 1 234 ? 39.661 5.931 -38.623 1.00 45.25 234 TRP A N 1
ATOM 1849 C CA . TRP A 1 234 ? 40.691 4.978 -38.986 1.00 45.25 234 TRP A CA 1
ATOM 1850 C C . TRP A 1 234 ? 42.115 5.523 -38.916 1.00 45.25 234 TRP A C 1
ATOM 1852 O O . TRP A 1 234 ? 43.022 4.736 -39.116 1.00 45.25 234 TRP A O 1
ATOM 1862 N N . HIS A 1 235 ? 42.388 6.794 -38.602 1.00 44.81 235 HIS A N 1
ATOM 1863 C CA . HIS A 1 235 ? 43.801 7.213 -38.490 1.00 44.81 235 HIS A CA 1
ATOM 1864 C C . HIS A 1 235 ? 44.539 6.516 -37.325 1.00 44.81 235 HIS A C 1
ATOM 1866 O O . HIS A 1 235 ? 45.673 6.075 -37.504 1.00 44.81 235 HIS A O 1
ATOM 1872 N N . GLY A 1 236 ? 43.884 6.306 -36.176 1.00 45.56 236 GLY A N 1
ATOM 1873 C CA . GLY A 1 236 ? 44.468 5.559 -35.051 1.00 45.56 236 GLY A CA 1
ATOM 1874 C C . GLY A 1 236 ? 44.530 4.042 -35.283 1.00 45.56 236 GLY A C 1
ATOM 1875 O O . GLY A 1 236 ? 45.573 3.421 -35.093 1.00 45.56 236 GLY A O 1
ATOM 1876 N N . TRP A 1 237 ? 43.440 3.434 -35.768 1.00 43.31 237 TRP A N 1
ATOM 1877 C CA . TRP A 1 237 ? 43.342 1.974 -35.931 1.00 43.31 237 TRP A CA 1
ATOM 1878 C C . TRP A 1 237 ? 44.051 1.432 -37.192 1.00 43.31 237 TRP A C 1
ATOM 1880 O O . TRP A 1 237 ? 44.545 0.305 -37.163 1.00 43.31 237 TRP A O 1
ATOM 1890 N N . LYS A 1 238 ? 44.199 2.233 -38.270 1.00 45.22 238 LYS A N 1
ATOM 1891 C CA . LYS A 1 238 ? 45.086 1.909 -39.419 1.00 45.22 238 LYS A CA 1
ATOM 1892 C C . LYS A 1 238 ? 46.523 1.698 -38.963 1.00 45.22 238 LYS A C 1
ATOM 1894 O O . LYS A 1 238 ? 47.198 0.807 -39.464 1.00 45.22 238 LYS A O 1
ATOM 1899 N N . THR A 1 239 ? 46.952 2.508 -37.997 1.00 44.69 239 THR A N 1
ATOM 1900 C CA . THR A 1 239 ? 48.300 2.472 -37.428 1.00 44.69 239 THR A CA 1
ATOM 1901 C C . THR A 1 239 ? 48.467 1.290 -36.469 1.00 44.69 239 THR A C 1
ATOM 1903 O O . THR A 1 239 ? 49.506 0.642 -36.483 1.00 44.69 239 THR A O 1
ATOM 1906 N N . TYR A 1 240 ? 47.431 0.947 -35.694 1.00 44.50 240 TYR A N 1
ATOM 1907 C CA . TYR A 1 240 ? 47.483 -0.146 -34.712 1.00 44.50 240 TYR A CA 1
ATOM 1908 C C . TYR A 1 240 ? 47.372 -1.560 -35.319 1.00 44.50 240 TYR A C 1
ATOM 1910 O O . TYR A 1 240 ? 47.930 -2.500 -34.765 1.00 44.50 240 TYR A O 1
ATOM 1918 N N . MET A 1 241 ? 46.664 -1.726 -36.446 1.00 41.00 241 MET A N 1
ATOM 1919 C CA . MET A 1 241 ? 46.473 -3.030 -37.119 1.00 41.00 241 MET A CA 1
ATOM 1920 C C . MET A 1 241 ? 47.321 -3.207 -38.391 1.00 41.00 241 MET A C 1
ATOM 1922 O O . MET A 1 241 ? 47.269 -4.269 -39.004 1.00 41.00 241 MET A O 1
ATOM 1926 N N . GLY A 1 242 ? 48.066 -2.187 -38.831 1.00 45.12 242 GLY A N 1
ATOM 1927 C CA . GLY A 1 242 ? 48.933 -2.262 -40.019 1.00 45.12 242 GLY A CA 1
ATOM 1928 C C . GLY A 1 242 ? 48.208 -2.389 -41.369 1.00 45.12 242 GLY A C 1
ATOM 1929 O O . GLY A 1 242 ? 48.846 -2.658 -42.383 1.00 45.12 242 GLY A O 1
ATOM 1930 N N . ILE A 1 243 ? 46.884 -2.198 -41.419 1.00 47.56 243 ILE A N 1
ATOM 1931 C CA . ILE A 1 243 ? 46.078 -2.368 -42.640 1.00 47.56 243 ILE A CA 1
ATOM 1932 C C . ILE A 1 243 ? 45.972 -1.019 -43.363 1.00 47.56 243 ILE A C 1
ATOM 1934 O O . ILE A 1 243 ? 45.056 -0.225 -43.133 1.00 47.56 243 ILE A O 1
ATOM 1938 N N . VAL A 1 244 ? 46.942 -0.745 -44.233 1.00 41.69 244 VAL A N 1
ATOM 1939 C CA . VAL A 1 244 ? 46.975 0.439 -45.101 1.00 41.69 244 VAL A CA 1
ATOM 1940 C C . VAL A 1 244 ? 46.304 0.087 -46.438 1.00 41.69 244 VAL A C 1
ATOM 1942 O O . VAL A 1 244 ? 46.684 -0.883 -47.078 1.00 41.69 244 VAL A O 1
ATOM 1945 N N . ASN A 1 245 ? 45.313 0.890 -46.845 1.00 50.81 245 ASN A N 1
ATOM 1946 C CA . ASN A 1 245 ? 44.548 0.829 -48.108 1.00 50.81 245 ASN A CA 1
ATOM 1947 C C . ASN A 1 245 ? 43.591 -0.363 -48.296 1.00 50.81 245 ASN A C 1
ATOM 1949 O O . ASN A 1 245 ? 43.917 -1.332 -48.969 1.00 50.81 245 ASN A O 1
ATOM 1953 N N . THR A 1 246 ? 42.352 -0.250 -47.801 1.00 50.28 246 THR A N 1
ATOM 1954 C CA . THR A 1 246 ? 41.271 -1.173 -48.194 1.00 50.28 246 THR A CA 1
ATOM 1955 C C . THR A 1 246 ? 39.965 -0.451 -48.558 1.00 50.28 246 THR A C 1
ATOM 1957 O O . THR A 1 246 ? 39.646 0.609 -48.007 1.00 50.28 246 THR A O 1
ATOM 1960 N N . GLU A 1 247 ? 39.262 -1.033 -49.537 1.00 57.06 247 GLU A N 1
ATOM 1961 C CA . GLU A 1 247 ? 37.982 -0.610 -50.126 1.00 57.06 247 GLU A CA 1
ATOM 1962 C C . GLU A 1 247 ? 36.823 -0.536 -49.107 1.00 57.06 247 GLU A C 1
ATOM 1964 O O . GLU A 1 247 ? 36.879 -1.202 -48.077 1.00 57.06 247 GLU A O 1
ATOM 1969 N N . PRO A 1 248 ? 35.726 0.203 -49.382 1.00 58.59 248 PRO A N 1
ATOM 1970 C CA . PRO A 1 248 ? 34.554 0.307 -48.499 1.00 58.59 248 PRO A CA 1
ATOM 1971 C C . PRO A 1 248 ? 33.969 -1.032 -47.994 1.00 58.59 248 PRO A C 1
ATOM 1973 O O . PRO A 1 248 ? 33.434 -1.091 -46.886 1.00 58.59 248 PRO A O 1
ATOM 1976 N N . GLU A 1 249 ? 34.093 -2.116 -48.766 1.00 60.62 249 GLU A N 1
ATOM 1977 C CA . GLU A 1 249 ? 33.609 -3.454 -48.390 1.00 60.62 249 GLU A CA 1
ATOM 1978 C C . GLU A 1 249 ? 34.448 -4.128 -47.283 1.00 60.62 249 GLU A C 1
ATOM 1980 O O . GLU A 1 249 ? 33.927 -4.967 -46.542 1.00 60.62 249 GLU A O 1
ATOM 1985 N N . SER A 1 250 ? 35.715 -3.739 -47.082 1.00 61.62 250 SER A N 1
ATOM 1986 C CA . SER A 1 250 ? 36.562 -4.319 -46.025 1.00 61.62 250 SER A CA 1
ATOM 1987 C C . SER A 1 250 ? 36.071 -3.955 -44.617 1.00 61.62 250 SER A C 1
ATOM 1989 O O . SER A 1 250 ? 36.151 -4.769 -43.693 1.00 61.62 250 SER A O 1
ATOM 1991 N N . TYR A 1 251 ? 35.486 -2.762 -44.454 1.00 64.44 251 TYR A N 1
ATOM 1992 C CA . TYR A 1 251 ? 34.957 -2.269 -43.179 1.00 64.44 251 TYR A CA 1
ATOM 1993 C C . TYR A 1 251 ? 33.732 -3.060 -42.716 1.00 64.44 251 TYR A C 1
ATOM 1995 O O . TYR A 1 251 ? 33.595 -3.361 -41.529 1.00 64.44 251 TYR A O 1
ATOM 2003 N N . LYS A 1 252 ? 32.870 -3.446 -43.661 1.00 70.38 252 LYS A N 1
ATOM 2004 C CA . LYS A 1 252 ? 31.701 -4.295 -43.414 1.00 70.38 252 LYS A CA 1
ATOM 2005 C C . LYS A 1 252 ? 32.119 -5.672 -42.909 1.00 70.38 252 LYS A C 1
ATOM 2007 O O . LYS A 1 252 ? 31.581 -6.150 -41.913 1.00 70.38 252 LYS A O 1
ATOM 2012 N N . ILE A 1 253 ? 33.108 -6.287 -43.555 1.00 72.06 253 ILE A N 1
ATOM 2013 C CA . ILE A 1 253 ? 33.635 -7.597 -43.150 1.00 72.06 253 ILE A CA 1
ATOM 2014 C C . ILE A 1 253 ? 34.285 -7.504 -41.762 1.00 72.06 253 ILE A C 1
ATOM 2016 O O . ILE A 1 253 ? 33.974 -8.315 -40.891 1.00 72.06 253 ILE A O 1
ATOM 2020 N N . GLY A 1 254 ? 35.111 -6.481 -41.514 1.00 71.19 254 GLY A N 1
ATOM 2021 C CA . GLY A 1 254 ? 35.732 -6.251 -40.205 1.00 71.19 254 GLY A CA 1
ATOM 2022 C C . GLY A 1 254 ? 34.717 -6.057 -39.071 1.00 71.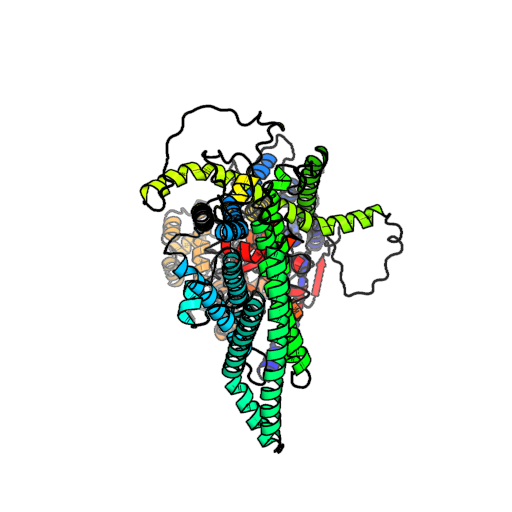19 254 GLY A C 1
ATOM 2023 O O . GLY A 1 254 ? 34.888 -6.615 -37.987 1.00 71.19 254 GLY A O 1
ATOM 2024 N N . PHE A 1 255 ? 33.623 -5.334 -39.324 1.00 72.25 255 PHE A N 1
ATOM 2025 C CA . PHE A 1 255 ? 32.538 -5.147 -38.356 1.00 72.25 255 PHE A CA 1
ATOM 2026 C C . PHE A 1 255 ? 31.800 -6.455 -38.044 1.00 72.25 255 PHE A C 1
ATOM 2028 O O . PHE A 1 255 ? 31.560 -6.773 -36.879 1.00 72.25 255 PHE A O 1
ATOM 2035 N N . ILE A 1 256 ? 31.478 -7.245 -39.072 1.00 79.25 256 ILE A N 1
ATOM 2036 C CA . ILE A 1 256 ? 30.831 -8.550 -38.896 1.00 79.25 256 ILE A CA 1
ATOM 2037 C C . ILE A 1 256 ? 31.730 -9.489 -38.078 1.00 79.25 256 ILE A C 1
ATOM 2039 O O . ILE A 1 256 ? 31.243 -10.171 -37.172 1.00 79.25 256 ILE A O 1
ATOM 2043 N N . ILE A 1 257 ? 33.041 -9.487 -38.339 1.00 79.44 257 ILE A N 1
ATOM 2044 C CA . ILE A 1 257 ? 34.021 -10.262 -37.566 1.00 79.44 257 ILE A CA 1
ATOM 2045 C C . ILE A 1 257 ? 34.040 -9.804 -36.104 1.00 79.44 257 ILE A C 1
ATOM 2047 O O . ILE A 1 257 ? 33.973 -10.646 -35.212 1.00 79.44 257 ILE A O 1
ATOM 2051 N N . LEU A 1 258 ? 34.067 -8.495 -35.840 1.00 77.19 258 LEU A N 1
ATOM 2052 C CA . LEU A 1 258 ? 34.050 -7.951 -34.479 1.00 77.19 258 LEU A CA 1
ATOM 2053 C C . LEU A 1 258 ? 32.796 -8.381 -33.703 1.00 77.19 258 LEU A C 1
ATOM 2055 O O . LEU A 1 258 ? 32.910 -8.875 -32.583 1.00 77.19 258 LEU A O 1
ATOM 2059 N N . VAL A 1 259 ? 31.606 -8.240 -34.297 1.00 77.38 259 VAL A N 1
ATOM 2060 C CA . VAL A 1 259 ? 30.339 -8.665 -33.672 1.00 77.38 259 VAL A CA 1
ATOM 2061 C C . VAL A 1 259 ? 30.349 -10.168 -33.395 1.00 77.38 259 VAL A C 1
ATOM 2063 O O . VAL A 1 259 ? 29.970 -10.605 -32.307 1.00 77.38 259 VAL A O 1
ATOM 2066 N N . THR A 1 260 ? 30.848 -10.960 -34.344 1.00 82.62 260 THR A N 1
ATOM 2067 C CA . THR A 1 260 ? 30.972 -12.414 -34.190 1.00 82.62 260 THR A CA 1
ATOM 2068 C C . THR A 1 260 ? 31.929 -12.774 -33.050 1.00 82.62 260 THR A C 1
ATOM 2070 O O . THR A 1 260 ? 31.597 -13.622 -32.225 1.00 82.62 260 THR A O 1
ATOM 2073 N N . LEU A 1 261 ? 33.072 -12.089 -32.935 1.00 83.38 261 LEU A N 1
ATOM 2074 C CA . LEU A 1 261 ? 34.026 -12.268 -31.837 1.00 83.38 261 LEU A CA 1
ATOM 2075 C C . LEU A 1 261 ? 33.416 -11.909 -30.479 1.00 83.38 261 LEU A C 1
ATOM 2077 O O . LEU A 1 261 ? 33.591 -12.659 -29.523 1.00 83.38 261 LEU A O 1
ATOM 2081 N N . VAL A 1 262 ? 32.663 -10.810 -30.379 1.00 81.44 262 VAL A N 1
ATOM 2082 C CA . VAL A 1 262 ? 31.995 -10.417 -29.126 1.00 81.44 262 VAL A CA 1
ATOM 2083 C C . VAL A 1 262 ? 30.977 -11.473 -28.688 1.00 81.44 262 VAL A C 1
ATOM 2085 O O . VAL A 1 262 ? 30.951 -11.847 -27.515 1.00 81.44 262 VAL A O 1
ATOM 2088 N N . ILE A 1 263 ? 30.178 -12.004 -29.619 1.00 81.62 263 ILE A N 1
ATOM 2089 C CA . ILE A 1 263 ? 29.212 -13.072 -29.320 1.00 81.62 263 ILE A CA 1
ATOM 2090 C C . ILE A 1 263 ? 29.943 -14.365 -28.922 1.00 81.62 263 ILE A C 1
ATOM 2092 O O . ILE A 1 263 ? 29.534 -15.019 -27.963 1.00 81.62 263 ILE A O 1
ATOM 2096 N N . LEU A 1 264 ? 31.054 -14.707 -29.587 1.00 84.38 264 LEU A N 1
ATOM 2097 C CA . LEU A 1 264 ? 31.898 -15.854 -29.229 1.00 84.38 264 LEU A CA 1
ATOM 2098 C C . LEU A 1 264 ? 32.494 -15.720 -27.821 1.00 84.38 264 LEU A C 1
ATOM 2100 O O . LEU A 1 264 ? 32.443 -16.675 -27.048 1.00 84.38 264 LEU A O 1
ATOM 2104 N N . VAL A 1 265 ? 33.014 -14.543 -27.455 1.00 86.12 265 VAL A N 1
ATOM 2105 C CA . VAL A 1 265 ? 33.535 -14.269 -26.104 1.00 86.12 265 VAL A CA 1
ATOM 2106 C C . VAL A 1 265 ? 32.413 -14.358 -25.068 1.00 86.12 265 VAL A C 1
ATOM 2108 O O . VAL A 1 265 ? 32.582 -15.009 -24.037 1.00 86.12 265 VAL A O 1
ATOM 2111 N N . GLY A 1 266 ? 31.247 -13.770 -25.350 1.00 82.50 266 GLY A N 1
ATOM 2112 C CA . GLY A 1 266 ? 30.068 -13.891 -24.491 1.00 82.50 266 GLY A CA 1
ATOM 2113 C C . GLY A 1 266 ? 29.665 -15.350 -24.275 1.00 82.50 266 GLY A C 1
ATOM 2114 O O . GLY A 1 266 ? 29.443 -15.779 -23.143 1.00 82.50 266 GLY A O 1
ATOM 2115 N N . TRP A 1 267 ? 29.661 -16.150 -25.339 1.00 82.62 267 TRP A N 1
ATOM 2116 C CA . TRP A 1 267 ? 29.366 -17.573 -25.250 1.00 82.62 267 TRP A CA 1
ATOM 2117 C C . TRP A 1 267 ? 30.431 -18.373 -24.485 1.00 82.62 267 TRP A C 1
ATOM 2119 O O . TRP A 1 267 ? 30.087 -19.243 -23.685 1.00 82.62 267 TRP A O 1
ATOM 2129 N N . ALA A 1 268 ? 31.717 -18.049 -24.639 1.00 84.69 268 ALA A N 1
ATOM 2130 C CA . ALA A 1 268 ? 32.780 -18.654 -23.838 1.00 84.69 268 ALA A CA 1
ATOM 2131 C C . ALA A 1 268 ? 32.586 -18.368 -22.336 1.00 84.69 268 ALA A C 1
ATOM 2133 O O . ALA A 1 268 ? 32.724 -19.270 -21.508 1.00 84.69 268 ALA A O 1
ATOM 2134 N N . PHE A 1 269 ? 32.183 -17.144 -21.974 1.00 84.06 269 PHE A N 1
ATOM 2135 C CA . PHE A 1 269 ? 31.815 -16.784 -20.598 1.00 84.06 269 PHE A CA 1
ATOM 2136 C C . PHE A 1 269 ? 30.553 -17.508 -20.111 1.00 84.06 269 PHE A C 1
ATOM 2138 O O . PHE A 1 269 ? 30.492 -17.943 -18.955 1.00 84.06 269 PHE A O 1
ATOM 2145 N N . TYR A 1 270 ? 29.559 -17.690 -20.980 1.00 82.38 270 TYR A N 1
ATOM 2146 C CA . TYR A 1 270 ? 28.382 -18.507 -20.690 1.00 82.38 270 TYR A CA 1
ATOM 2147 C C . TYR A 1 270 ? 28.773 -19.962 -20.375 1.00 82.38 270 TYR A C 1
ATOM 2149 O O . TYR A 1 270 ? 28.390 -20.492 -19.333 1.00 82.38 270 TYR A O 1
ATOM 2157 N N . LEU A 1 271 ? 29.622 -20.593 -21.193 1.00 81.75 271 LEU A N 1
ATOM 2158 C CA . LEU A 1 271 ? 30.128 -21.941 -20.911 1.00 81.75 271 LEU A CA 1
ATOM 2159 C C . LEU A 1 271 ? 30.963 -21.995 -19.629 1.00 81.75 271 LEU A C 1
ATOM 2161 O O . LEU A 1 271 ? 30.791 -22.904 -18.817 1.00 81.75 271 LEU A O 1
ATOM 2165 N N . TYR A 1 272 ? 31.841 -21.013 -19.420 1.00 84.38 272 TYR A N 1
ATOM 2166 C CA . TYR A 1 272 ? 32.672 -20.928 -18.222 1.00 84.38 272 TYR A CA 1
ATOM 2167 C C . TYR A 1 272 ? 31.826 -20.814 -16.951 1.00 84.38 272 TYR A C 1
ATOM 2169 O O . TYR A 1 272 ? 32.080 -21.507 -15.966 1.00 84.38 272 TYR A O 1
ATOM 2177 N N . SER A 1 273 ? 30.784 -19.981 -16.971 1.00 83.25 273 SER A N 1
ATOM 2178 C CA . SER A 1 273 ? 29.851 -19.848 -15.847 1.00 83.25 273 SER A CA 1
ATOM 2179 C C . SER A 1 273 ? 29.010 -21.112 -15.626 1.00 83.25 273 SER A C 1
ATOM 2181 O O . SER A 1 273 ? 28.692 -21.422 -14.477 1.00 83.25 273 SER A O 1
ATOM 2183 N N . ARG A 1 274 ? 28.758 -21.897 -16.683 1.00 77.75 274 ARG A N 1
ATOM 2184 C CA . ARG A 1 274 ? 28.037 -23.181 -16.642 1.00 77.75 274 ARG A CA 1
ATOM 2185 C C . ARG A 1 274 ? 28.936 -24.409 -16.397 1.00 77.75 274 ARG A C 1
ATOM 2187 O O . ARG A 1 274 ? 28.419 -25.519 -16.265 1.00 77.75 274 ARG A O 1
ATOM 2194 N N . ARG A 1 275 ? 30.263 -24.249 -16.266 1.00 81.50 275 ARG A N 1
ATOM 2195 C CA . ARG A 1 275 ? 31.245 -25.359 -16.182 1.00 81.50 275 ARG A CA 1
ATOM 2196 C C . ARG A 1 275 ? 30.907 -26.423 -15.133 1.00 81.50 275 ARG A C 1
ATOM 2198 O O . ARG A 1 275 ? 31.028 -27.614 -15.399 1.00 81.50 275 ARG A O 1
ATOM 2205 N N . SER A 1 276 ? 30.432 -26.005 -13.959 1.00 74.56 276 SER A N 1
ATOM 2206 C CA . SER A 1 276 ? 30.083 -26.912 -12.859 1.00 74.56 276 SER A CA 1
ATOM 2207 C C . SER A 1 276 ? 28.812 -27.719 -13.146 1.00 74.56 276 SER A C 1
ATOM 2209 O O . SER A 1 276 ? 28.724 -28.883 -12.768 1.00 74.56 276 SER A O 1
ATOM 2211 N N . ALA A 1 277 ? 27.833 -27.130 -13.839 1.00 71.69 277 ALA A N 1
ATOM 2212 C CA . ALA A 1 277 ? 26.614 -27.829 -14.241 1.00 71.69 277 ALA A CA 1
ATOM 2213 C C . ALA A 1 277 ? 26.896 -28.846 -15.356 1.00 71.69 277 ALA A C 1
ATOM 2215 O O . ALA A 1 277 ? 26.428 -29.979 -15.272 1.00 71.69 277 ALA A O 1
ATOM 2216 N N . ILE A 1 278 ? 27.726 -28.474 -16.337 1.00 73.44 278 ILE A N 1
ATOM 2217 C CA . ILE A 1 278 ? 28.155 -29.370 -17.422 1.00 73.44 278 ILE A CA 1
ATOM 2218 C C . ILE A 1 278 ? 28.940 -30.563 -16.858 1.00 73.44 278 ILE A C 1
ATOM 2220 O O . ILE A 1 278 ? 28.643 -31.702 -17.213 1.00 73.44 278 ILE A O 1
ATOM 2224 N N . ALA A 1 279 ? 29.888 -30.325 -15.944 1.00 75.38 279 ALA A N 1
ATOM 2225 C CA . ALA A 1 279 ? 30.667 -31.391 -15.308 1.00 75.38 279 ALA A CA 1
ATOM 2226 C C . ALA A 1 279 ? 29.769 -32.418 -14.592 1.00 75.38 279 ALA A C 1
ATOM 2228 O O . ALA A 1 279 ? 29.895 -33.617 -14.824 1.00 75.38 279 ALA A O 1
ATOM 2229 N N . ARG A 1 280 ? 28.786 -31.953 -13.808 1.00 72.19 280 ARG A N 1
ATOM 2230 C CA . ARG A 1 280 ? 27.837 -32.839 -13.112 1.00 72.19 280 ARG A CA 1
ATOM 2231 C C . ARG A 1 280 ? 26.910 -33.597 -14.055 1.00 72.19 280 ARG A C 1
ATOM 2233 O O . ARG A 1 280 ? 26.646 -34.767 -13.815 1.00 72.19 280 ARG A O 1
ATOM 2240 N N . TYR A 1 281 ? 26.433 -32.969 -15.131 1.00 72.25 281 TYR A N 1
ATOM 2241 C CA . TYR A 1 281 ? 25.631 -33.663 -16.144 1.00 72.25 281 TYR A CA 1
ATOM 2242 C C . TYR A 1 281 ? 26.411 -34.827 -16.771 1.00 72.25 281 TYR A C 1
ATOM 2244 O O . TYR A 1 281 ? 25.876 -35.927 -16.932 1.00 72.25 281 TYR A O 1
ATOM 2252 N N . VAL A 1 282 ? 27.690 -34.604 -17.086 1.00 73.62 282 VAL A N 1
ATOM 2253 C CA . VAL A 1 282 ? 28.575 -35.647 -17.616 1.00 73.62 282 VAL A CA 1
ATOM 2254 C C . VAL A 1 282 ? 28.779 -36.767 -16.591 1.00 73.62 282 VAL A C 1
ATOM 2256 O O . VAL A 1 282 ? 28.662 -37.935 -16.962 1.00 73.62 282 VAL A O 1
ATOM 2259 N N . ASP A 1 283 ? 29.017 -36.439 -15.321 1.00 74.19 283 ASP A N 1
ATOM 2260 C CA . ASP A 1 283 ? 29.214 -37.431 -14.256 1.00 74.19 283 ASP A CA 1
ATOM 2261 C C . ASP A 1 283 ? 27.947 -38.252 -13.957 1.00 74.19 283 ASP A C 1
ATOM 2263 O O . ASP A 1 283 ? 28.011 -39.483 -13.911 1.00 74.19 283 ASP A O 1
ATOM 2267 N N . ASP A 1 284 ? 26.781 -37.612 -13.835 1.00 68.56 284 ASP A N 1
ATOM 2268 C CA . ASP A 1 284 ? 25.490 -38.282 -13.617 1.00 68.56 284 ASP A CA 1
ATOM 2269 C C . ASP A 1 284 ? 25.147 -39.244 -14.761 1.00 68.56 284 ASP A C 1
ATOM 2271 O O . ASP A 1 284 ? 24.699 -40.370 -14.542 1.00 68.56 284 ASP A O 1
ATOM 2275 N N . THR A 1 285 ? 25.369 -38.820 -16.005 1.00 68.06 285 THR A N 1
ATOM 2276 C CA . THR A 1 285 ? 25.000 -39.633 -17.172 1.00 68.06 285 THR A CA 1
ATOM 2277 C C . THR A 1 285 ? 26.016 -40.754 -17.428 1.00 68.06 285 THR A C 1
ATOM 2279 O O . THR A 1 285 ? 25.651 -41.814 -17.940 1.00 68.06 285 THR A O 1
ATOM 2282 N N . ARG A 1 286 ? 27.279 -40.572 -17.007 1.00 68.94 286 ARG A N 1
ATOM 2283 C CA . ARG A 1 286 ? 28.274 -41.656 -16.932 1.00 68.94 286 ARG A CA 1
ATOM 2284 C C . ARG A 1 286 ? 27.883 -42.710 -15.897 1.00 68.94 286 ARG A C 1
ATOM 2286 O O . ARG A 1 286 ? 28.025 -43.897 -16.183 1.00 68.94 286 ARG A O 1
ATOM 2293 N N . ARG A 1 287 ? 27.343 -42.304 -14.739 1.00 66.12 287 ARG A N 1
ATOM 2294 C CA . ARG A 1 287 ? 26.810 -43.231 -13.717 1.00 66.12 287 ARG A CA 1
ATOM 2295 C C . ARG A 1 287 ? 25.627 -44.059 -14.238 1.00 66.12 287 ARG A C 1
ATOM 2297 O O . ARG A 1 287 ? 25.492 -45.222 -13.874 1.00 66.12 287 ARG A O 1
ATOM 2304 N N . LEU A 1 288 ? 24.840 -43.512 -15.166 1.00 68.38 288 LEU A N 1
ATOM 2305 C CA . LEU A 1 288 ? 23.744 -44.198 -15.870 1.00 68.38 288 LEU A CA 1
ATOM 2306 C C . LEU A 1 288 ? 24.206 -45.063 -17.074 1.00 68.38 288 LEU A C 1
ATOM 2308 O O . LEU A 1 288 ? 23.407 -45.378 -17.950 1.00 68.38 288 LEU A O 1
ATOM 2312 N N . HIS A 1 289 ? 25.486 -45.462 -17.131 1.00 63.91 289 HIS A N 1
ATOM 2313 C CA . HIS A 1 289 ? 26.077 -46.378 -18.129 1.00 63.91 289 HIS A CA 1
ATOM 2314 C C . HIS A 1 289 ? 26.080 -45.915 -19.603 1.00 63.91 289 HIS A C 1
ATOM 2316 O O . HIS A 1 289 ? 26.397 -46.697 -20.503 1.00 63.91 289 HIS A O 1
ATOM 2322 N N . ASN A 1 290 ? 25.838 -44.634 -19.894 1.00 69.56 290 ASN A N 1
ATOM 2323 C CA . ASN A 1 290 ? 25.916 -44.123 -21.264 1.00 69.56 290 ASN A CA 1
ATOM 2324 C C . ASN A 1 290 ? 27.348 -43.664 -21.615 1.00 69.56 290 ASN A C 1
ATOM 2326 O O . ASN A 1 290 ? 27.735 -42.518 -21.381 1.00 69.56 290 ASN A O 1
ATOM 2330 N N . LYS A 1 291 ? 28.161 -44.561 -22.193 1.00 63.09 291 LYS A N 1
ATOM 2331 C CA . LYS A 1 291 ? 29.584 -44.299 -22.518 1.00 63.09 291 LYS A CA 1
ATOM 2332 C C . LYS A 1 291 ? 29.810 -43.195 -23.571 1.00 63.09 291 LYS A C 1
ATOM 2334 O O . LYS A 1 291 ? 30.901 -42.635 -23.632 1.00 63.09 291 LYS A O 1
ATOM 2339 N N . ASN A 1 292 ? 28.789 -42.815 -24.346 1.00 73.62 292 ASN A N 1
ATOM 2340 C CA . ASN A 1 292 ? 28.917 -41.858 -25.458 1.00 73.62 292 ASN A CA 1
ATOM 2341 C C . ASN A 1 292 ? 28.618 -40.393 -25.079 1.00 73.62 292 ASN A C 1
ATOM 2343 O O . ASN A 1 292 ? 28.617 -39.518 -25.945 1.00 73.62 292 ASN A O 1
ATOM 2347 N N . VAL A 1 293 ? 28.357 -40.093 -23.805 1.00 70.81 293 VAL A N 1
ATOM 2348 C CA . VAL A 1 293 ? 27.903 -38.757 -23.369 1.00 70.81 293 VAL A CA 1
ATOM 2349 C C . VAL A 1 293 ? 28.962 -37.679 -23.576 1.00 70.81 293 VAL A C 1
ATOM 2351 O O . VAL A 1 293 ? 28.633 -36.600 -24.059 1.00 70.81 293 VAL A O 1
ATOM 2354 N N . THR A 1 294 ? 30.232 -37.955 -23.273 1.00 71.81 294 THR A N 1
ATOM 2355 C CA . THR A 1 294 ? 31.309 -36.969 -23.463 1.00 71.81 294 THR A CA 1
ATOM 2356 C C . THR A 1 294 ? 31.495 -36.580 -24.924 1.00 71.81 294 THR A C 1
ATOM 2358 O O . THR A 1 294 ? 31.664 -35.400 -25.214 1.00 71.81 294 THR A O 1
ATOM 2361 N N . TRP A 1 295 ? 31.382 -37.543 -25.844 1.00 73.38 295 TRP A N 1
ATOM 2362 C CA . TRP A 1 295 ? 31.414 -37.268 -27.281 1.00 73.38 295 TRP A CA 1
ATOM 2363 C C . TRP A 1 295 ? 30.209 -36.442 -27.736 1.00 73.38 295 TRP A C 1
ATOM 2365 O O . TRP A 1 295 ? 30.380 -35.505 -28.508 1.00 73.38 295 TRP A O 1
ATOM 2375 N N . LYS A 1 296 ? 29.007 -36.713 -27.209 1.00 70.94 296 LYS A N 1
ATOM 2376 C CA . LYS A 1 296 ? 27.807 -35.907 -27.496 1.00 70.94 296 LYS A CA 1
ATOM 2377 C C . LYS A 1 296 ? 27.925 -34.469 -26.978 1.00 70.94 296 LYS A C 1
ATOM 2379 O O . LYS A 1 296 ? 27.554 -33.542 -27.687 1.00 70.94 296 LYS A O 1
ATOM 2384 N N . VAL A 1 297 ? 28.476 -34.266 -25.779 1.00 72.75 297 VAL A N 1
ATOM 2385 C CA . VAL A 1 297 ? 28.715 -32.922 -25.221 1.00 72.75 297 VAL A CA 1
ATOM 2386 C C . VAL A 1 297 ? 29.763 -32.166 -26.043 1.00 72.75 297 VAL A C 1
ATOM 2388 O O . VAL A 1 297 ? 29.536 -31.009 -26.385 1.00 72.75 297 VAL A O 1
ATOM 2391 N N . ALA A 1 298 ? 30.868 -32.814 -26.425 1.00 76.00 298 ALA A N 1
ATOM 2392 C CA . ALA A 1 298 ? 31.890 -32.207 -27.280 1.00 76.00 298 ALA A CA 1
ATOM 2393 C C . ALA A 1 298 ? 31.347 -31.844 -28.674 1.00 76.00 298 ALA A C 1
ATOM 2395 O O . ALA A 1 298 ? 31.579 -30.736 -29.157 1.00 76.00 298 ALA A O 1
ATOM 2396 N N . LEU A 1 299 ? 30.564 -32.740 -29.287 1.00 77.75 299 LEU A N 1
ATOM 2397 C CA . LEU A 1 299 ? 29.887 -32.490 -30.559 1.00 77.75 299 LEU A CA 1
ATOM 2398 C C . LEU A 1 299 ? 28.912 -31.310 -30.458 1.00 77.75 299 LEU A C 1
ATOM 2400 O O . LEU A 1 299 ? 28.874 -30.479 -31.358 1.00 77.75 299 LEU A O 1
ATOM 2404 N N . ASN A 1 300 ? 28.169 -31.191 -29.356 1.00 71.50 300 ASN A N 1
ATOM 2405 C CA . ASN A 1 300 ? 27.254 -30.072 -29.131 1.00 71.50 300 ASN A CA 1
ATOM 2406 C C . ASN A 1 300 ? 27.988 -28.739 -28.970 1.00 71.50 300 ASN A C 1
ATOM 2408 O O . ASN A 1 300 ? 27.547 -27.748 -29.541 1.00 71.50 300 ASN A O 1
ATOM 2412 N N . ILE A 1 301 ? 29.114 -28.717 -28.248 1.00 76.88 301 ILE A N 1
ATOM 2413 C CA . ILE A 1 301 ? 29.971 -27.527 -28.116 1.00 76.88 301 ILE A CA 1
ATOM 2414 C C . ILE A 1 301 ? 30.487 -27.099 -29.501 1.00 76.88 301 ILE A C 1
ATOM 2416 O O . ILE A 1 301 ? 30.390 -25.924 -29.859 1.00 76.88 301 ILE A O 1
ATOM 2420 N N . LEU A 1 302 ? 30.951 -28.045 -30.323 1.00 79.62 302 LEU A N 1
ATOM 2421 C CA . LEU A 1 302 ? 31.384 -27.777 -31.700 1.00 79.62 302 LEU A CA 1
ATOM 2422 C C . LEU A 1 302 ? 30.239 -27.258 -32.582 1.00 79.62 302 LEU A C 1
ATOM 2424 O O . LEU A 1 302 ? 30.399 -26.250 -33.269 1.00 79.62 302 LEU A O 1
ATOM 2428 N N . LEU A 1 303 ? 29.068 -27.896 -32.524 1.00 76.88 303 LEU A N 1
ATOM 2429 C CA . LEU A 1 303 ? 27.883 -27.480 -33.275 1.00 76.88 303 LEU A CA 1
ATOM 2430 C C . LEU A 1 303 ? 27.433 -26.069 -32.869 1.00 76.88 303 LEU A C 1
ATOM 2432 O O . LEU A 1 303 ? 27.095 -25.256 -33.726 1.00 76.88 303 LEU A O 1
ATOM 2436 N N . SER A 1 304 ? 27.488 -25.739 -31.575 1.00 75.44 304 SER A N 1
ATOM 2437 C CA . SER A 1 304 ? 27.164 -24.394 -31.101 1.00 75.44 304 SER A CA 1
ATOM 2438 C C . SER A 1 304 ? 28.151 -23.335 -31.582 1.00 75.44 304 SER A C 1
ATOM 2440 O O . SER A 1 304 ? 27.702 -22.242 -31.898 1.00 75.44 304 SER A O 1
ATOM 2442 N N . ILE A 1 305 ? 29.448 -23.638 -31.735 1.00 81.69 305 ILE A N 1
ATOM 2443 C CA . ILE A 1 305 ? 30.415 -22.691 -32.325 1.00 81.69 305 ILE A CA 1
ATOM 2444 C C . ILE A 1 305 ? 30.011 -22.353 -33.763 1.00 81.69 305 ILE A C 1
ATOM 2446 O O . ILE A 1 305 ? 29.961 -21.178 -34.122 1.00 81.69 305 ILE A O 1
ATOM 2450 N N . VAL A 1 306 ? 29.658 -23.361 -34.568 1.00 82.06 306 VAL A N 1
ATOM 2451 C CA . VAL A 1 306 ? 29.189 -23.153 -35.949 1.00 82.06 306 VAL A CA 1
ATOM 2452 C C . VAL A 1 306 ? 27.916 -22.305 -35.969 1.00 82.06 306 VAL A C 1
ATOM 2454 O O . VAL A 1 306 ? 27.833 -21.330 -36.714 1.00 82.06 306 VAL A O 1
ATOM 2457 N N . ILE A 1 307 ? 26.948 -22.622 -35.105 1.00 77.69 307 ILE A N 1
ATOM 2458 C CA . ILE A 1 307 ? 25.701 -21.856 -34.982 1.00 77.69 307 ILE A CA 1
ATOM 2459 C C . ILE A 1 307 ? 25.974 -20.410 -34.557 1.00 77.69 307 ILE A C 1
ATOM 2461 O O . ILE A 1 307 ? 25.350 -19.497 -35.086 1.00 77.69 307 ILE A O 1
ATOM 2465 N N . ILE A 1 308 ? 26.911 -20.177 -33.638 1.00 79.12 308 ILE A N 1
ATOM 2466 C CA . ILE A 1 308 ? 27.273 -18.836 -33.167 1.00 79.12 308 ILE A CA 1
ATOM 2467 C C . ILE A 1 308 ? 27.966 -18.032 -34.255 1.00 79.12 308 ILE A C 1
ATOM 2469 O O . ILE A 1 308 ? 27.704 -16.842 -34.368 1.00 79.12 308 ILE A O 1
ATOM 2473 N N . ILE A 1 309 ? 28.815 -18.656 -35.070 1.00 84.62 309 ILE A N 1
ATOM 2474 C CA . ILE A 1 309 ? 29.431 -17.983 -36.216 1.00 84.62 309 ILE A CA 1
ATOM 2475 C C . ILE A 1 309 ? 28.345 -17.550 -37.206 1.00 84.62 309 ILE A C 1
ATOM 2477 O O . ILE A 1 309 ? 28.350 -16.405 -37.649 1.00 84.62 309 ILE A O 1
ATOM 2481 N N . ILE A 1 310 ? 27.369 -18.417 -37.494 1.00 82.62 310 ILE A N 1
ATOM 2482 C CA . ILE A 1 310 ? 26.234 -18.086 -38.370 1.00 82.62 310 ILE A CA 1
ATOM 2483 C C . ILE A 1 310 ? 25.371 -16.981 -37.746 1.00 82.62 310 ILE A C 1
ATOM 2485 O O . ILE A 1 310 ? 25.062 -15.990 -38.404 1.00 82.62 310 ILE A O 1
ATOM 2489 N N . ALA A 1 311 ? 25.007 -17.110 -36.469 1.00 76.81 311 ALA A N 1
ATOM 2490 C CA . ALA A 1 311 ? 24.200 -16.125 -35.756 1.00 76.81 311 ALA A CA 1
ATOM 2491 C C . ALA A 1 311 ? 24.926 -14.778 -35.638 1.00 76.81 311 ALA A C 1
ATOM 2493 O O . ALA A 1 311 ? 24.308 -13.733 -35.825 1.00 76.81 311 ALA A O 1
ATOM 2494 N N . GLY A 1 312 ? 26.234 -14.789 -35.380 1.00 80.75 312 GLY A N 1
ATOM 2495 C CA . GLY A 1 312 ? 27.088 -13.608 -35.319 1.00 80.75 312 GLY A CA 1
ATOM 2496 C C . GLY A 1 312 ? 27.254 -12.941 -36.677 1.00 80.75 312 GLY A C 1
ATOM 2497 O O . GLY A 1 312 ? 27.136 -11.721 -36.760 1.00 80.75 312 GLY A O 1
ATOM 2498 N N . TYR A 1 313 ? 27.389 -13.728 -37.746 1.00 84.44 313 TYR A N 1
ATOM 2499 C CA . TYR A 1 313 ? 27.377 -13.230 -39.117 1.00 84.44 313 TYR A CA 1
ATOM 2500 C C . TYR A 1 313 ? 26.047 -12.553 -39.460 1.00 84.44 313 TYR A C 1
ATOM 2502 O O . TYR A 1 313 ? 26.040 -11.403 -39.891 1.00 84.44 313 TYR A O 1
ATOM 2510 N N . VAL A 1 314 ? 24.917 -13.229 -39.224 1.00 82.50 314 VAL A N 1
ATOM 2511 C CA . VAL A 1 314 ? 23.573 -12.695 -39.503 1.00 82.50 314 VAL A CA 1
ATOM 2512 C C . VAL A 1 314 ? 23.307 -11.438 -38.675 1.00 82.50 314 VAL A C 1
ATOM 2514 O O . VAL A 1 314 ? 22.871 -10.425 -39.216 1.00 82.50 314 VAL A O 1
ATOM 2517 N N . THR A 1 315 ? 23.618 -11.468 -37.379 1.00 77.38 315 THR A N 1
ATOM 2518 C CA . THR A 1 315 ? 23.431 -10.324 -36.474 1.00 77.38 315 THR A CA 1
ATOM 2519 C C . THR A 1 315 ? 24.326 -9.157 -36.878 1.00 77.38 315 THR A C 1
ATOM 2521 O O . THR A 1 315 ? 23.846 -8.033 -36.983 1.00 77.38 315 THR A O 1
ATOM 2524 N N . GLY A 1 316 ? 25.604 -9.412 -37.169 1.00 78.62 316 GLY A N 1
ATOM 2525 C CA . GLY A 1 316 ? 26.553 -8.403 -37.635 1.00 78.62 316 GLY A CA 1
ATOM 2526 C C . GLY A 1 316 ? 26.155 -7.801 -38.982 1.00 78.62 316 GLY A C 1
ATOM 2527 O O . GLY A 1 316 ? 26.234 -6.587 -39.153 1.00 78.62 316 GLY A O 1
ATOM 2528 N N . TYR A 1 317 ? 25.659 -8.618 -39.914 1.00 83.00 317 TYR A N 1
ATOM 2529 C CA . TYR A 1 317 ? 25.161 -8.164 -41.211 1.00 83.00 317 TYR A CA 1
ATOM 2530 C C . TYR A 1 317 ? 23.907 -7.296 -41.072 1.00 83.00 317 TYR A C 1
ATOM 2532 O O . TYR A 1 317 ? 23.834 -6.230 -41.682 1.00 83.00 317 TYR A O 1
ATOM 2540 N N . LEU A 1 318 ? 22.935 -7.717 -40.255 1.00 79.62 318 LEU A N 1
ATOM 2541 C CA . LEU A 1 318 ? 21.721 -6.942 -39.986 1.00 79.62 318 LEU A CA 1
ATOM 2542 C C . LEU A 1 318 ? 22.046 -5.623 -39.279 1.00 79.62 318 LEU A C 1
ATOM 2544 O O . LEU A 1 318 ? 21.566 -4.577 -39.707 1.00 79.62 318 LEU A O 1
ATOM 2548 N N . LEU A 1 319 ? 22.907 -5.646 -38.256 1.00 72.81 319 LEU A N 1
ATOM 2549 C CA . LEU A 1 319 ? 23.380 -4.436 -37.580 1.00 72.81 319 LEU A CA 1
ATOM 2550 C C . LEU A 1 319 ? 24.098 -3.494 -38.549 1.00 72.81 319 LEU A C 1
ATOM 2552 O O . LEU A 1 319 ? 23.827 -2.298 -38.539 1.00 72.81 319 LEU A O 1
ATOM 2556 N N . TRP A 1 320 ? 24.954 -4.016 -39.432 1.00 75.06 320 TRP A N 1
ATOM 2557 C CA . TRP A 1 320 ? 25.611 -3.209 -40.458 1.00 75.06 320 TRP A CA 1
ATOM 2558 C C . TRP A 1 320 ? 24.613 -2.603 -41.447 1.00 75.06 320 TRP A C 1
ATOM 2560 O O . TRP A 1 320 ? 24.668 -1.407 -41.707 1.00 75.06 320 TRP A O 1
ATOM 2570 N N . LYS A 1 321 ? 23.670 -3.396 -41.969 1.00 76.00 321 LYS A N 1
ATOM 2571 C CA . LYS A 1 321 ? 22.601 -2.924 -42.866 1.00 76.00 321 LYS A CA 1
ATOM 2572 C C . LYS A 1 321 ? 21.815 -1.786 -42.236 1.00 76.00 321 LYS A C 1
ATOM 2574 O O . LYS A 1 321 ? 21.590 -0.776 -42.885 1.00 76.00 321 LYS A O 1
ATOM 2579 N N . VAL A 1 322 ? 21.430 -1.938 -40.975 1.00 70.75 322 VAL A N 1
ATOM 2580 C CA . VAL A 1 322 ? 20.726 -0.896 -40.229 1.00 70.75 322 VAL A CA 1
ATOM 2581 C C . VAL A 1 322 ? 21.635 0.324 -40.017 1.00 70.75 322 VAL A C 1
ATOM 2583 O O . VAL A 1 322 ? 21.175 1.444 -40.220 1.00 70.75 322 VAL A O 1
ATOM 2586 N N . SER A 1 323 ? 22.917 0.135 -39.673 1.00 64.88 323 SER A N 1
ATOM 2587 C CA . SER A 1 323 ? 23.915 1.222 -39.545 1.00 64.88 323 SER A CA 1
ATOM 2588 C C . SER A 1 323 ? 23.952 2.070 -40.797 1.00 64.88 323 SER A C 1
ATOM 2590 O O . SER A 1 323 ? 23.835 3.289 -40.757 1.00 64.88 323 SER A O 1
ATOM 2592 N N . ASP A 1 324 ? 24.145 1.382 -41.914 1.00 66.31 324 ASP A N 1
ATOM 2593 C CA . ASP A 1 324 ? 24.317 1.966 -43.224 1.00 66.31 324 ASP A CA 1
ATOM 2594 C C . ASP A 1 324 ? 23.033 2.679 -43.653 1.00 66.31 324 ASP A C 1
ATOM 2596 O O . ASP A 1 324 ? 23.082 3.759 -44.225 1.00 66.31 324 ASP A O 1
ATOM 2600 N N . HIS A 1 325 ? 21.871 2.160 -43.256 1.00 66.19 325 HIS A N 1
ATOM 2601 C CA . HIS A 1 325 ? 20.589 2.812 -43.491 1.00 66.19 325 HIS A CA 1
ATOM 2602 C C . HIS A 1 325 ? 20.357 4.064 -42.632 1.00 66.19 325 HIS A C 1
ATOM 2604 O O . HIS A 1 325 ? 19.831 5.057 -43.137 1.00 66.19 325 HIS A O 1
ATOM 2610 N N . PHE A 1 326 ? 20.775 4.052 -41.358 1.00 62.59 326 PHE A N 1
ATOM 2611 C CA . PHE A 1 326 ? 20.807 5.258 -40.520 1.00 62.59 326 PHE A CA 1
ATOM 2612 C C . PHE A 1 326 ? 21.767 6.308 -41.097 1.00 62.59 326 PHE A C 1
ATOM 2614 O O . PHE A 1 326 ? 21.480 7.498 -41.033 1.00 62.59 326 PHE A O 1
ATOM 2621 N N . ARG A 1 327 ? 22.860 5.866 -41.729 1.00 56.28 327 ARG A N 1
ATOM 2622 C CA . ARG A 1 327 ? 23.860 6.723 -42.375 1.00 56.28 327 ARG A CA 1
ATOM 2623 C C . ARG A 1 327 ? 23.394 7.310 -43.714 1.00 56.28 327 ARG A C 1
ATOM 2625 O O . ARG A 1 327 ? 23.692 8.461 -44.005 1.00 56.28 327 ARG A O 1
ATOM 2632 N N . GLN A 1 328 ? 22.692 6.533 -44.540 1.00 56.00 328 GLN A N 1
ATOM 2633 C CA . GLN A 1 328 ? 22.256 6.935 -45.888 1.00 56.00 328 GLN A CA 1
ATOM 2634 C C . GLN A 1 328 ? 20.941 7.730 -45.898 1.00 56.00 328 GLN A C 1
ATOM 2636 O O . GLN A 1 328 ? 20.560 8.278 -46.928 1.00 56.00 328 GLN A O 1
ATOM 2641 N N . GLY A 1 329 ? 20.249 7.823 -44.760 1.00 52.91 329 GLY A N 1
ATOM 2642 C CA . GLY A 1 329 ? 19.127 8.741 -44.573 1.00 52.91 329 GLY A CA 1
ATOM 2643 C C . GLY A 1 329 ? 17.791 8.347 -45.217 1.00 52.91 329 GLY A C 1
ATOM 2644 O O . GLY A 1 329 ? 16.860 9.147 -45.279 1.00 52.91 329 GLY A O 1
ATOM 2645 N N . PHE A 1 330 ? 17.651 7.107 -45.684 1.00 43.12 330 PHE A N 1
ATOM 2646 C CA . PHE A 1 330 ? 16.476 6.688 -46.456 1.00 43.12 330 PHE A CA 1
ATOM 2647 C C . PHE A 1 330 ? 15.193 6.515 -45.614 1.00 43.12 330 PHE A C 1
ATOM 2649 O O . PHE A 1 330 ? 14.106 6.802 -46.104 1.00 43.12 330 PHE A O 1
ATOM 2656 N N . LEU A 1 331 ? 15.289 6.100 -44.340 1.00 45.47 331 LEU A N 1
ATOM 2657 C CA . LEU A 1 331 ? 14.114 5.909 -43.461 1.00 45.47 331 LEU A CA 1
ATOM 2658 C C . LEU A 1 331 ? 13.849 7.066 -42.477 1.00 45.47 331 LEU A C 1
ATOM 2660 O O . LEU A 1 331 ? 12.757 7.137 -41.917 1.00 45.47 331 LEU A O 1
ATOM 2664 N N . PHE A 1 332 ? 14.822 7.956 -42.235 1.00 50.62 332 PHE A N 1
ATOM 2665 C CA . PHE A 1 332 ? 14.802 8.862 -41.070 1.00 50.62 332 PHE A CA 1
ATOM 2666 C C . PHE A 1 332 ? 15.219 10.328 -41.360 1.00 50.62 332 PHE A C 1
ATOM 2668 O O . PHE A 1 332 ? 15.412 11.101 -40.420 1.00 50.62 332 PHE A O 1
ATOM 2675 N N . GLY A 1 333 ? 15.294 10.730 -42.640 1.00 49.31 333 GLY A N 1
ATOM 2676 C CA . GLY A 1 333 ? 15.774 12.047 -43.124 1.00 49.31 333 GLY A CA 1
ATOM 2677 C C . GLY A 1 333 ? 17.219 11.963 -43.635 1.00 49.31 333 GLY A C 1
ATOM 2678 O O . GLY A 1 333 ? 17.841 10.952 -43.400 1.00 49.31 333 GLY A O 1
ATOM 2679 N N . SER A 1 334 ? 17.814 12.965 -44.297 1.00 47.94 334 SER A N 1
ATOM 2680 C CA . SER A 1 334 ? 19.244 12.920 -44.719 1.00 47.94 334 SER A CA 1
ATOM 2681 C C . SER A 1 334 ? 20.154 13.620 -43.698 1.00 47.94 334 SER A C 1
ATOM 2683 O O . SER A 1 334 ? 19.758 14.688 -43.232 1.00 47.94 334 SER A O 1
ATOM 2685 N N . PRO A 1 335 ? 21.317 13.067 -43.277 1.00 48.78 335 PRO A N 1
ATOM 2686 C CA . PRO A 1 335 ? 22.223 13.750 -42.333 1.00 48.78 335 PRO A CA 1
ATOM 2687 C C . PRO A 1 335 ? 22.686 15.112 -42.859 1.00 48.78 335 PRO A C 1
ATOM 2689 O O . PRO A 1 335 ? 23.025 16.011 -42.095 1.00 48.78 335 PRO A O 1
ATOM 2692 N N . ASN A 1 336 ? 22.638 15.250 -44.184 1.00 45.56 336 ASN A N 1
ATOM 2693 C CA . ASN A 1 336 ? 23.007 16.431 -44.942 1.00 45.56 336 ASN A CA 1
ATOM 2694 C C . ASN A 1 336 ? 21.793 17.281 -45.336 1.00 45.56 336 ASN A C 1
ATOM 2696 O O . ASN A 1 336 ? 21.938 18.129 -46.206 1.00 45.56 336 ASN A O 1
ATOM 2700 N N . ASP A 1 337 ? 20.605 17.041 -44.768 1.00 48.22 337 ASP A N 1
ATOM 2701 C CA . ASP A 1 337 ? 19.441 17.900 -44.990 1.00 48.22 337 ASP A CA 1
ATOM 2702 C C . ASP A 1 337 ? 19.681 19.265 -44.314 1.00 48.22 337 ASP A C 1
ATOM 2704 O O . ASP A 1 337 ? 19.640 19.354 -43.079 1.00 48.22 337 ASP A O 1
ATOM 2708 N N . PRO A 1 338 ? 19.923 20.344 -45.087 1.00 42.59 338 PRO A N 1
ATOM 2709 C CA . PRO A 1 338 ? 20.197 21.662 -44.526 1.00 42.59 338 PRO A CA 1
ATOM 2710 C C . PRO A 1 338 ? 18.984 22.245 -43.783 1.00 42.59 338 PRO A C 1
ATOM 2712 O O . PRO A 1 338 ? 19.154 23.145 -42.960 1.00 42.59 338 PRO A O 1
ATOM 2715 N N . GLN A 1 339 ? 17.773 21.724 -44.016 1.00 45.09 339 GLN A N 1
ATOM 2716 C CA . GLN A 1 339 ? 16.558 22.149 -43.320 1.00 45.09 339 GLN A CA 1
ATOM 2717 C C . GLN A 1 339 ? 16.342 21.404 -41.990 1.00 45.09 339 GLN A C 1
ATOM 2719 O O . GLN A 1 339 ? 15.642 21.913 -41.107 1.00 45.09 339 GLN A O 1
ATOM 2724 N N . ASN A 1 340 ? 16.956 20.228 -41.791 1.00 49.22 340 ASN A N 1
ATOM 2725 C CA . ASN A 1 340 ? 16.782 19.431 -40.571 1.00 49.22 340 ASN A CA 1
ATOM 2726 C C . ASN A 1 340 ? 18.017 18.596 -40.150 1.00 49.22 340 ASN A C 1
ATOM 2728 O O . ASN A 1 340 ? 17.923 17.373 -39.992 1.00 49.22 340 ASN A O 1
ATOM 2732 N N . PRO A 1 341 ? 19.150 19.243 -39.820 1.00 48.81 341 PRO A N 1
ATOM 2733 C CA . PRO A 1 341 ? 20.398 18.566 -39.440 1.00 48.81 341 PRO A CA 1
ATOM 2734 C C . PRO A 1 341 ? 20.320 17.734 -38.141 1.00 48.81 341 PRO A C 1
ATOM 2736 O O . PRO A 1 341 ? 21.277 17.063 -37.769 1.00 48.81 341 PRO A O 1
ATOM 2739 N N . PHE A 1 342 ? 19.191 17.760 -37.416 1.00 50.62 342 PHE A N 1
ATOM 2740 C CA . PHE A 1 342 ? 19.054 17.151 -36.085 1.00 50.62 342 PHE A CA 1
ATOM 2741 C C . PHE A 1 342 ? 17.918 16.122 -35.953 1.00 50.62 342 PHE A C 1
ATOM 2743 O O . PHE A 1 342 ? 17.770 15.526 -34.882 1.00 50.62 342 PHE A O 1
ATOM 2750 N N . GLY A 1 343 ? 17.138 15.875 -37.015 1.00 57.66 343 GLY A N 1
ATOM 2751 C CA . GLY A 1 343 ? 16.126 14.803 -37.051 1.00 57.66 343 GLY A CA 1
ATOM 2752 C C . GLY A 1 343 ? 16.730 13.403 -36.871 1.00 57.66 343 GLY A C 1
ATOM 2753 O O . GLY A 1 343 ? 16.113 12.522 -36.270 1.00 57.66 343 GLY A O 1
ATOM 2754 N N . HIS A 1 344 ? 17.989 13.250 -37.280 1.00 65.19 344 HIS A N 1
ATOM 2755 C CA . HIS A 1 344 ? 18.811 12.044 -37.156 1.00 65.19 344 HIS A CA 1
ATOM 2756 C C . HIS A 1 344 ? 19.094 11.616 -35.731 1.00 65.19 344 HIS A C 1
ATOM 2758 O O . HIS A 1 344 ? 18.780 10.497 -35.345 1.00 65.19 344 HIS A O 1
ATOM 2764 N N . ALA A 1 345 ? 19.636 12.516 -34.910 1.00 69.94 345 ALA A N 1
ATOM 2765 C CA . ALA A 1 345 ? 19.971 12.190 -33.524 1.00 69.94 345 ALA A CA 1
ATOM 2766 C C . ALA A 1 345 ? 18.720 11.798 -32.718 1.00 69.94 345 ALA A C 1
ATOM 2768 O O . ALA A 1 345 ? 18.777 10.928 -31.852 1.00 69.94 345 ALA A O 1
ATOM 2769 N N . ARG A 1 346 ? 17.569 12.413 -33.030 1.00 73.69 346 ARG A N 1
ATOM 2770 C CA . ARG A 1 346 ? 16.277 12.098 -32.409 1.00 73.69 346 ARG A CA 1
ATOM 2771 C C . ARG A 1 346 ? 15.791 10.697 -32.788 1.00 73.69 346 ARG A C 1
ATOM 2773 O O . ARG A 1 346 ? 15.465 9.909 -31.906 1.00 73.69 346 ARG A O 1
ATOM 2780 N N . THR A 1 347 ? 15.715 10.396 -34.080 1.00 74.94 347 THR A N 1
ATOM 2781 C CA . THR A 1 347 ? 15.248 9.092 -34.580 1.00 74.94 347 THR A CA 1
ATOM 2782 C C . THR A 1 347 ? 16.197 7.970 -34.169 1.00 74.94 347 THR A C 1
ATOM 2784 O O . THR A 1 347 ? 15.742 6.936 -33.680 1.00 74.94 347 THR A O 1
ATOM 2787 N N . TYR A 1 348 ? 17.507 8.211 -34.232 1.00 77.31 348 TYR A N 1
ATOM 2788 C CA . TYR A 1 348 ? 18.522 7.306 -33.704 1.00 77.31 348 TYR A CA 1
ATOM 2789 C C . TYR A 1 348 ? 18.288 7.008 -32.218 1.00 77.31 348 TYR A C 1
ATOM 2791 O O . TYR A 1 348 ? 18.223 5.845 -31.825 1.00 77.31 348 TYR A O 1
ATOM 2799 N N . ALA A 1 349 ? 18.066 8.037 -31.393 1.00 83.06 349 ALA A N 1
ATOM 2800 C CA . ALA A 1 349 ? 17.827 7.858 -29.963 1.00 83.06 349 ALA A CA 1
ATOM 2801 C C . ALA A 1 349 ? 16.570 7.025 -29.641 1.00 83.06 349 ALA A C 1
ATOM 2803 O O . ALA A 1 349 ? 16.540 6.288 -28.652 1.00 83.06 349 ALA A O 1
ATOM 2804 N N . ILE A 1 350 ? 15.537 7.126 -30.482 1.00 84.94 350 ILE A N 1
ATOM 2805 C CA . ILE A 1 350 ? 14.293 6.364 -30.336 1.00 84.94 350 ILE A CA 1
ATOM 2806 C C . ILE A 1 350 ? 14.509 4.893 -30.707 1.00 84.94 350 ILE A C 1
ATOM 2808 O O . ILE A 1 350 ? 14.064 4.023 -29.962 1.00 84.94 350 ILE A O 1
ATOM 2812 N N . PHE A 1 351 ? 15.188 4.604 -31.822 1.00 85.00 351 PHE A N 1
ATOM 2813 C CA . PHE A 1 351 ? 15.192 3.262 -32.419 1.00 85.00 351 PHE A CA 1
ATOM 2814 C C . PHE A 1 351 ? 16.464 2.440 -32.186 1.00 85.00 351 PHE A C 1
ATOM 2816 O O . PHE A 1 351 ? 16.367 1.215 -32.140 1.00 85.00 351 PHE A O 1
ATOM 2823 N N . ALA A 1 352 ? 17.638 3.054 -32.011 1.00 83.38 352 ALA A N 1
ATOM 2824 C CA . ALA A 1 352 ? 18.912 2.328 -31.991 1.00 83.38 352 ALA A CA 1
ATOM 2825 C C . ALA A 1 352 ? 19.003 1.307 -30.843 1.00 83.38 352 ALA A C 1
ATOM 2827 O O . ALA A 1 352 ? 19.321 0.139 -31.072 1.00 83.38 352 ALA A O 1
ATOM 2828 N N . VAL A 1 353 ? 18.676 1.725 -29.615 1.00 89.06 353 VAL A N 1
ATOM 2829 C CA . VAL A 1 353 ? 18.718 0.855 -28.425 1.00 89.06 353 VAL A CA 1
ATOM 2830 C C . VAL A 1 353 ? 17.686 -0.281 -28.518 1.00 89.06 353 VAL A C 1
ATOM 2832 O O . VAL A 1 353 ? 18.094 -1.441 -28.411 1.00 89.06 353 VAL A O 1
ATOM 2835 N N . PRO A 1 354 ? 16.386 -0.016 -28.782 1.00 92.19 354 PRO A N 1
ATOM 2836 C CA . PRO A 1 354 ? 15.391 -1.075 -28.953 1.00 92.19 354 PRO A CA 1
ATOM 2837 C C . PRO A 1 354 ? 15.746 -2.068 -30.055 1.00 92.19 354 PRO A C 1
ATOM 2839 O O . PRO A 1 354 ? 15.569 -3.270 -29.877 1.00 92.19 354 PRO A O 1
ATOM 2842 N N . LEU A 1 355 ? 16.271 -1.582 -31.180 1.00 86.12 355 LEU A N 1
ATOM 2843 C CA . LEU A 1 355 ? 16.617 -2.430 -32.309 1.00 86.12 355 LEU A CA 1
ATOM 2844 C C . LEU A 1 355 ? 17.817 -3.330 -32.012 1.00 86.12 355 LEU A C 1
ATOM 2846 O O . LEU A 1 355 ? 17.767 -4.517 -32.323 1.00 86.12 355 LEU A O 1
ATOM 2850 N N . LEU A 1 356 ? 18.869 -2.803 -31.374 1.00 84.94 356 LEU A N 1
ATOM 2851 C CA . LEU A 1 356 ? 20.002 -3.620 -30.937 1.00 84.94 356 LEU A CA 1
ATOM 2852 C C . LEU A 1 356 ? 19.534 -4.716 -29.972 1.00 84.94 356 LEU A C 1
ATOM 2854 O O . LEU A 1 356 ? 19.887 -5.881 -30.143 1.00 84.94 356 LEU A O 1
ATOM 2858 N N . MET A 1 357 ? 18.694 -4.366 -28.995 1.00 90.31 357 MET A N 1
ATOM 2859 C CA . MET A 1 357 ? 18.132 -5.340 -28.057 1.00 90.31 357 MET A CA 1
ATOM 2860 C C . MET A 1 357 ? 17.241 -6.377 -28.757 1.00 90.31 357 MET A C 1
ATOM 2862 O O . MET A 1 357 ? 17.337 -7.560 -28.440 1.00 90.31 357 MET A O 1
ATOM 2866 N N . ALA A 1 358 ? 16.427 -5.971 -29.736 1.00 88.81 358 ALA A N 1
ATOM 2867 C CA . ALA A 1 358 ? 15.590 -6.875 -30.524 1.00 88.81 358 ALA A CA 1
ATOM 2868 C C . ALA A 1 358 ? 16.426 -7.851 -31.365 1.00 88.81 358 ALA A C 1
ATOM 2870 O O . ALA A 1 358 ? 16.122 -9.042 -31.411 1.00 88.81 358 ALA A O 1
ATOM 2871 N N . LEU A 1 359 ? 17.504 -7.371 -31.991 1.00 83.06 359 LEU A N 1
ATOM 2872 C CA . LEU A 1 359 ? 18.423 -8.201 -32.772 1.00 83.06 359 LEU A CA 1
ATOM 2873 C C . LEU A 1 359 ? 19.172 -9.198 -31.883 1.00 83.06 359 LEU A C 1
ATOM 2875 O O . LEU A 1 359 ? 19.253 -10.374 -32.231 1.00 83.06 359 LEU A O 1
ATOM 2879 N N . LEU A 1 360 ? 19.652 -8.769 -30.711 1.00 80.25 360 LEU A N 1
ATOM 2880 C CA . LEU A 1 360 ? 20.278 -9.663 -29.731 1.00 80.25 360 LEU A CA 1
ATOM 2881 C C . LEU A 1 360 ? 19.287 -10.704 -29.188 1.00 80.25 360 LEU A C 1
ATOM 2883 O O . LEU A 1 360 ? 19.639 -11.874 -29.057 1.00 80.25 360 LEU A O 1
ATOM 2887 N N . MET A 1 361 ? 18.039 -10.307 -28.926 1.00 86.56 361 MET A N 1
ATOM 2888 C CA . MET A 1 361 ? 16.966 -11.218 -28.516 1.00 86.56 361 MET A CA 1
ATOM 2889 C C . MET A 1 361 ? 16.654 -12.247 -29.608 1.00 86.56 361 MET A C 1
ATOM 2891 O O . MET A 1 361 ? 16.519 -13.433 -29.314 1.00 86.56 361 MET A O 1
ATOM 2895 N N . MET A 1 362 ? 16.574 -11.820 -30.870 1.00 81.50 362 MET A N 1
ATOM 2896 C CA . MET A 1 362 ? 16.353 -12.708 -32.012 1.00 81.50 362 MET A CA 1
ATOM 2897 C C . MET A 1 362 ? 17.522 -13.684 -32.191 1.00 81.50 362 MET A C 1
ATOM 2899 O O . MET A 1 362 ? 17.292 -14.879 -32.355 1.00 81.50 362 MET A O 1
ATOM 2903 N N . ALA A 1 363 ? 18.766 -13.208 -32.084 1.00 74.94 363 ALA A N 1
ATOM 2904 C CA . ALA A 1 363 ? 19.962 -14.046 -32.143 1.00 74.94 363 ALA A CA 1
ATOM 2905 C C . ALA A 1 363 ? 19.987 -15.093 -31.016 1.00 74.94 363 ALA A C 1
ATOM 2907 O O . ALA A 1 363 ? 20.239 -16.271 -31.272 1.00 74.94 363 ALA A O 1
ATOM 2908 N N . ALA A 1 364 ? 19.658 -14.688 -29.785 1.00 76.31 364 ALA A N 1
ATOM 2909 C CA . ALA A 1 364 ? 19.532 -15.599 -28.651 1.00 76.31 364 ALA A CA 1
ATOM 2910 C C . ALA A 1 364 ? 18.411 -16.629 -28.872 1.00 76.31 364 ALA A C 1
ATOM 2912 O O . ALA A 1 364 ? 18.616 -17.818 -28.652 1.00 76.31 364 ALA A O 1
ATOM 2913 N N . THR A 1 365 ? 17.252 -16.196 -29.376 1.00 80.81 365 THR A N 1
ATOM 2914 C CA . THR A 1 365 ? 16.105 -17.075 -29.665 1.00 80.81 365 THR A CA 1
ATOM 2915 C C . THR A 1 365 ? 16.441 -18.103 -30.745 1.00 80.81 365 THR A C 1
ATOM 2917 O O . THR A 1 365 ? 16.126 -19.280 -30.588 1.00 80.81 365 THR A O 1
ATOM 2920 N N . LEU A 1 366 ? 17.139 -17.698 -31.812 1.00 75.50 366 LEU A N 1
ATOM 2921 C CA . LEU A 1 366 ? 17.630 -18.609 -32.849 1.00 75.50 366 LEU A CA 1
ATOM 2922 C C . LEU A 1 366 ? 18.630 -19.624 -32.279 1.00 75.50 366 LEU A C 1
ATOM 2924 O O . LEU A 1 366 ? 18.515 -20.814 -32.564 1.00 75.50 366 LEU A O 1
ATOM 2928 N N . LEU A 1 367 ? 19.569 -19.185 -31.434 1.00 71.56 367 LEU A N 1
ATOM 2929 C CA . LEU A 1 367 ? 20.528 -20.072 -30.767 1.00 71.56 367 LEU A CA 1
ATOM 2930 C C . LEU A 1 367 ? 19.824 -21.114 -29.882 1.00 71.56 367 LEU A C 1
ATOM 2932 O O . LEU A 1 367 ? 20.181 -22.293 -29.906 1.00 71.56 367 LEU A O 1
ATOM 2936 N N . ILE A 1 368 ? 18.803 -20.702 -29.129 1.00 73.44 368 ILE A N 1
ATOM 2937 C CA . ILE A 1 368 ? 18.002 -21.593 -28.277 1.00 73.44 368 ILE A CA 1
ATOM 2938 C C . ILE A 1 368 ? 17.172 -22.556 -29.133 1.00 73.44 368 ILE A C 1
ATOM 2940 O O . ILE A 1 368 ? 17.136 -23.750 -28.847 1.00 73.44 368 ILE A O 1
ATOM 2944 N N . GLY A 1 369 ? 16.555 -22.070 -30.213 1.00 73.81 369 GLY A N 1
ATOM 2945 C CA . GLY A 1 369 ? 15.777 -22.891 -31.141 1.00 73.81 369 GLY A CA 1
ATOM 2946 C C . GLY A 1 369 ? 16.625 -23.960 -31.832 1.00 73.81 369 GLY A C 1
ATOM 2947 O O . GLY A 1 369 ? 16.221 -25.120 -31.911 1.00 73.81 369 GLY A O 1
ATOM 2948 N N . LEU A 1 370 ? 17.841 -23.610 -32.256 1.00 69.38 370 LEU A N 1
ATOM 2949 C CA . LEU A 1 370 ? 18.786 -24.543 -32.880 1.00 69.38 370 LEU A CA 1
ATOM 2950 C C . LEU A 1 370 ? 19.388 -25.543 -31.879 1.00 69.38 370 LEU A C 1
ATOM 2952 O O . LEU A 1 370 ? 19.736 -26.658 -32.265 1.00 69.38 370 LEU A O 1
ATOM 2956 N N . THR A 1 371 ? 19.466 -25.187 -30.593 1.00 68.25 371 THR A N 1
ATOM 2957 C CA . THR A 1 371 ? 19.908 -26.089 -29.511 1.00 68.25 371 THR A CA 1
ATOM 2958 C C . THR A 1 371 ? 18.753 -26.797 -28.784 1.00 68.25 371 THR A C 1
ATOM 2960 O O . THR A 1 371 ? 18.999 -27.577 -27.867 1.00 68.25 371 THR A O 1
ATOM 2963 N N . SER A 1 372 ? 17.505 -26.609 -29.235 1.00 69.00 372 SER A N 1
ATOM 2964 C CA . SER A 1 372 ? 16.267 -27.080 -28.581 1.00 69.00 372 SER A CA 1
ATOM 2965 C C . SER A 1 372 ? 16.245 -28.567 -28.238 1.00 69.00 372 SER A C 1
ATOM 2967 O O . SER A 1 372 ? 15.734 -28.939 -27.188 1.00 69.00 372 SER A O 1
ATOM 2969 N N . ARG A 1 373 ? 16.866 -29.421 -29.063 1.00 66.12 373 ARG A N 1
ATOM 2970 C CA . ARG A 1 373 ? 16.969 -30.874 -28.820 1.00 66.12 373 ARG A CA 1
ATOM 2971 C C . ARG A 1 373 ? 17.712 -31.246 -27.530 1.00 66.12 373 ARG A C 1
ATOM 2973 O O . ARG A 1 373 ? 17.661 -32.403 -27.124 1.00 66.12 373 ARG A O 1
ATOM 2980 N N . TYR A 1 374 ? 18.428 -30.300 -26.926 1.00 64.31 374 TYR A N 1
ATOM 2981 C CA . TYR A 1 374 ? 19.243 -30.501 -25.729 1.00 64.31 374 TYR A CA 1
ATOM 2982 C C . TYR A 1 374 ? 18.842 -29.594 -24.558 1.00 64.31 374 TYR A C 1
ATOM 2984 O O . TYR A 1 374 ? 19.440 -29.712 -23.490 1.00 64.31 374 TYR A O 1
ATOM 2992 N N . ASN A 1 375 ? 17.856 -28.713 -24.745 1.00 65.75 375 ASN A N 1
ATOM 2993 C CA . ASN A 1 375 ? 17.372 -27.805 -23.708 1.00 65.75 375 ASN A CA 1
ATOM 2994 C C . ASN A 1 375 ? 16.176 -28.443 -22.995 1.00 65.75 375 ASN A C 1
ATOM 2996 O O . ASN A 1 375 ? 15.275 -28.959 -23.655 1.00 65.75 375 ASN A O 1
ATOM 3000 N N . SER A 1 376 ? 16.154 -28.396 -21.663 1.00 72.75 376 SER A N 1
ATOM 3001 C CA . SER A 1 376 ? 14.984 -28.819 -20.888 1.00 72.75 376 SER A CA 1
ATOM 3002 C C . SER A 1 376 ? 13.839 -27.810 -21.008 1.00 72.75 376 SER A C 1
ATOM 3004 O O . SER A 1 376 ? 14.060 -26.636 -21.320 1.00 72.75 376 SER A O 1
ATOM 3006 N N . ASP A 1 377 ? 12.619 -28.252 -20.704 1.00 78.12 377 ASP A N 1
ATOM 3007 C CA . ASP A 1 377 ? 11.430 -27.389 -20.678 1.00 78.12 377 ASP A CA 1
ATOM 3008 C C . ASP A 1 377 ? 11.605 -26.208 -19.700 1.00 78.12 377 ASP A C 1
ATOM 3010 O O . ASP A 1 377 ? 11.228 -25.077 -20.011 1.00 78.12 377 ASP A O 1
ATOM 3014 N N . ASP A 1 378 ? 12.280 -26.429 -18.564 1.00 79.69 378 ASP A N 1
ATOM 3015 C CA . ASP A 1 378 ? 12.589 -25.383 -17.577 1.00 79.69 378 ASP A CA 1
ATOM 3016 C C . ASP A 1 378 ? 13.503 -24.282 -18.142 1.00 79.69 378 ASP A C 1
ATOM 3018 O O . ASP A 1 378 ? 13.328 -23.095 -17.848 1.00 79.69 378 ASP A O 1
ATOM 3022 N N . GLU A 1 379 ? 14.492 -24.658 -18.962 1.00 78.56 379 GLU A N 1
ATOM 3023 C CA . GLU A 1 379 ? 15.390 -23.707 -19.625 1.00 78.56 379 GLU A CA 1
ATOM 3024 C C . GLU A 1 379 ? 14.634 -22.890 -20.679 1.00 78.56 379 GLU A C 1
ATOM 3026 O O . GLU A 1 379 ? 14.844 -21.680 -20.789 1.00 78.56 379 GLU A O 1
ATOM 3031 N N . GLN A 1 380 ? 13.717 -23.526 -21.414 1.00 81.06 380 GLN A N 1
ATOM 3032 C CA . GLN A 1 380 ? 12.878 -22.853 -22.407 1.00 81.06 380 GLN A CA 1
ATOM 3033 C C . GLN A 1 380 ? 11.947 -21.819 -21.758 1.00 81.06 380 GLN A C 1
ATOM 3035 O O . GLN A 1 380 ? 11.909 -20.670 -22.202 1.00 81.06 380 GLN A O 1
ATOM 3040 N N . GLU A 1 381 ? 11.261 -22.184 -20.671 1.00 84.38 381 GLU A N 1
ATOM 3041 C CA . GLU A 1 381 ? 10.400 -21.270 -19.909 1.00 84.38 381 GLU A CA 1
ATOM 3042 C C . GLU A 1 381 ? 11.202 -20.095 -19.322 1.00 84.38 381 GLU A C 1
ATOM 3044 O O . GLU A 1 381 ? 10.767 -18.939 -19.370 1.00 84.38 381 GLU A O 1
ATOM 3049 N N . TRP A 1 382 ? 12.414 -20.349 -18.812 1.00 86.56 382 TRP A N 1
ATOM 3050 C CA . TRP A 1 382 ? 13.287 -19.283 -18.313 1.00 86.56 382 TRP A CA 1
ATOM 3051 C C . TRP A 1 382 ? 13.651 -18.282 -19.414 1.00 86.56 382 TRP A C 1
ATOM 3053 O O . TRP A 1 382 ? 13.544 -17.069 -19.208 1.00 86.56 382 TRP A O 1
ATOM 3063 N N . PHE A 1 383 ? 14.034 -18.770 -20.599 1.00 84.88 383 PHE A N 1
ATOM 3064 C CA . PHE A 1 383 ? 14.355 -17.907 -21.734 1.00 84.88 383 PHE A CA 1
ATOM 3065 C C . PHE A 1 383 ? 13.135 -17.150 -22.267 1.00 84.88 383 PHE A C 1
ATOM 3067 O O . PHE A 1 383 ? 13.270 -15.983 -22.636 1.00 84.88 383 PHE A O 1
ATOM 3074 N N . ALA A 1 384 ? 11.943 -17.752 -22.246 1.00 85.31 384 ALA A N 1
ATOM 3075 C CA . ALA A 1 384 ? 10.704 -17.062 -22.595 1.00 85.31 384 ALA A CA 1
ATOM 3076 C C . ALA A 1 384 ? 10.440 -15.872 -21.652 1.00 85.31 384 ALA A C 1
ATOM 3078 O O . ALA A 1 384 ? 10.175 -14.757 -22.110 1.00 85.31 384 ALA A O 1
ATOM 3079 N N . ARG A 1 385 ? 10.606 -16.062 -20.335 1.00 88.25 385 ARG A N 1
ATOM 3080 C CA . ARG A 1 385 ? 10.476 -14.983 -19.336 1.00 88.25 385 ARG A CA 1
ATOM 3081 C C . ARG A 1 385 ? 11.547 -13.907 -19.491 1.00 88.25 385 ARG A C 1
ATOM 3083 O O . ARG A 1 385 ? 11.239 -12.721 -19.381 1.00 88.25 385 ARG A O 1
ATOM 3090 N N . TYR A 1 386 ? 12.789 -14.306 -19.754 1.00 88.50 386 TYR A N 1
ATOM 3091 C CA . TYR A 1 386 ? 13.895 -13.393 -20.037 1.00 88.50 386 TYR A CA 1
ATOM 3092 C C . TYR A 1 386 ? 13.604 -12.503 -21.257 1.00 88.50 386 TYR A C 1
ATOM 3094 O O . TYR A 1 386 ? 13.686 -11.276 -21.154 1.00 88.50 386 TYR A O 1
ATOM 3102 N N . SER A 1 387 ? 13.176 -13.098 -22.375 1.00 89.00 387 SER A N 1
ATOM 3103 C CA . SER A 1 387 ? 12.770 -12.371 -23.585 1.00 89.00 387 SER A CA 1
ATOM 3104 C C . SER A 1 387 ? 11.561 -11.463 -23.337 1.00 89.00 387 SER A C 1
ATOM 3106 O O . SER A 1 387 ? 11.522 -10.346 -23.847 1.00 89.00 387 SER A O 1
ATOM 3108 N N . GLY A 1 388 ? 10.614 -11.878 -22.487 1.00 89.19 388 GLY A N 1
ATOM 3109 C CA . GLY A 1 388 ? 9.497 -11.035 -22.050 1.00 89.19 388 GLY A CA 1
ATOM 3110 C C . GLY A 1 388 ? 9.950 -9.738 -21.367 1.00 89.19 388 GLY A C 1
ATOM 3111 O O . GLY A 1 388 ? 9.447 -8.663 -21.689 1.00 89.19 388 GLY A O 1
ATOM 3112 N N . TRP A 1 389 ? 10.951 -9.798 -20.481 1.00 92.25 389 TRP A N 1
ATOM 3113 C CA . TRP A 1 389 ? 11.526 -8.598 -19.854 1.00 92.25 389 TRP A CA 1
ATOM 3114 C C . TRP A 1 389 ? 12.259 -7.692 -20.845 1.00 92.25 389 TRP A C 1
ATOM 3116 O O . TRP A 1 389 ? 12.133 -6.470 -20.759 1.00 92.25 389 TRP A O 1
ATOM 3126 N N . ILE A 1 390 ? 12.994 -8.268 -21.800 1.00 91.31 390 ILE A N 1
ATOM 3127 C CA . ILE A 1 390 ? 13.634 -7.501 -22.878 1.00 91.31 390 ILE A CA 1
ATOM 3128 C C . ILE A 1 390 ? 12.576 -6.772 -23.713 1.00 91.31 390 ILE A C 1
ATOM 3130 O O . ILE A 1 390 ? 12.724 -5.581 -23.982 1.00 91.31 390 ILE A O 1
ATOM 3134 N N . LEU A 1 391 ? 11.483 -7.452 -24.064 1.00 91.94 391 LEU A N 1
ATOM 3135 C CA . LEU A 1 391 ? 10.385 -6.866 -24.828 1.00 91.94 391 LEU A CA 1
ATOM 3136 C C . LEU A 1 391 ? 9.716 -5.701 -24.081 1.00 91.94 391 LEU A C 1
ATOM 3138 O O . LEU A 1 391 ? 9.429 -4.674 -24.694 1.00 91.94 391 LEU A O 1
ATOM 3142 N N . ILE A 1 392 ? 9.530 -5.816 -22.759 1.00 90.38 392 ILE A N 1
ATOM 3143 C CA . ILE A 1 392 ? 9.029 -4.714 -21.918 1.00 90.38 392 ILE A CA 1
ATOM 3144 C C . ILE A 1 392 ? 9.940 -3.487 -22.030 1.00 90.38 392 ILE A C 1
ATOM 3146 O O . ILE A 1 392 ? 9.440 -2.373 -22.188 1.00 90.38 392 ILE A O 1
ATOM 3150 N N . VAL A 1 393 ? 11.265 -3.670 -21.987 1.00 93.25 393 VAL A N 1
ATOM 3151 C CA . VAL A 1 393 ? 12.214 -2.557 -22.141 1.00 93.25 393 VAL A CA 1
ATOM 3152 C C . VAL A 1 393 ? 12.151 -1.954 -23.543 1.00 93.25 393 VAL A C 1
ATOM 3154 O O . VAL A 1 393 ? 12.107 -0.734 -23.661 1.00 93.25 393 VAL A O 1
ATOM 3157 N N . ILE A 1 394 ? 12.108 -2.781 -24.593 1.00 93.06 394 ILE A N 1
ATOM 3158 C CA . ILE A 1 394 ? 11.998 -2.336 -25.994 1.00 93.06 394 ILE A CA 1
ATOM 3159 C C . ILE A 1 394 ? 10.759 -1.450 -26.172 1.00 93.06 394 ILE A C 1
ATOM 3161 O O . ILE A 1 394 ? 10.868 -0.317 -26.641 1.00 93.06 394 ILE A O 1
ATOM 3165 N N . VAL A 1 395 ? 9.587 -1.938 -25.756 1.00 92.31 395 VAL A N 1
ATOM 3166 C CA . VAL A 1 395 ? 8.320 -1.202 -25.880 1.00 92.31 395 VAL A CA 1
ATOM 3167 C C . VAL A 1 395 ? 8.327 0.048 -25.001 1.00 92.31 395 VAL A C 1
ATOM 3169 O O . VAL A 1 395 ? 7.971 1.127 -25.471 1.00 92.31 395 VAL A O 1
ATOM 3172 N N . GLY A 1 396 ? 8.773 -0.066 -23.747 1.00 90.00 396 GLY A N 1
ATOM 3173 C CA . GLY A 1 396 ? 8.841 1.058 -22.813 1.00 90.00 396 GLY A CA 1
ATOM 3174 C C . GLY A 1 396 ? 9.755 2.179 -23.308 1.00 90.00 396 GLY A C 1
ATOM 3175 O O . GLY A 1 396 ? 9.370 3.347 -23.265 1.00 90.00 396 GLY A O 1
ATOM 3176 N N . TRP A 1 397 ? 10.928 1.832 -23.844 1.00 93.12 397 TRP A N 1
ATOM 3177 C CA . TRP A 1 397 ? 11.854 2.790 -24.445 1.00 93.12 397 TRP A CA 1
ATOM 3178 C C . TRP A 1 397 ? 11.236 3.489 -25.652 1.00 93.12 397 TRP A C 1
ATOM 3180 O O . TRP A 1 397 ? 11.288 4.713 -25.723 1.00 93.12 397 TRP A O 1
ATOM 3190 N N . LEU A 1 398 ? 10.637 2.738 -26.585 1.00 91.06 398 LEU A N 1
ATOM 3191 C CA . LEU A 1 398 ? 10.008 3.309 -27.780 1.00 91.06 398 LEU A CA 1
ATOM 3192 C C . LEU A 1 398 ? 8.908 4.305 -27.406 1.00 91.06 398 LEU A C 1
ATOM 3194 O O . LEU A 1 398 ? 8.903 5.426 -27.911 1.00 91.06 398 LEU A O 1
ATOM 3198 N N . VAL A 1 399 ? 8.019 3.923 -26.486 1.00 88.94 399 VAL A N 1
ATOM 3199 C CA . VAL A 1 399 ? 6.901 4.765 -26.038 1.00 88.94 399 VAL A CA 1
ATOM 3200 C C . VAL A 1 399 ? 7.408 6.020 -25.329 1.00 88.94 399 VAL A C 1
ATOM 3202 O O . VAL A 1 399 ? 7.066 7.131 -25.732 1.00 88.94 399 VAL A O 1
ATOM 3205 N N . VAL A 1 400 ? 8.251 5.872 -24.301 1.00 89.62 400 VAL A N 1
ATOM 3206 C CA . VAL A 1 400 ? 8.715 7.008 -23.489 1.00 89.62 400 VAL A CA 1
ATOM 3207 C C . VAL A 1 400 ? 9.612 7.936 -24.307 1.00 89.62 400 VAL A C 1
ATOM 3209 O O . VAL A 1 400 ? 9.388 9.145 -24.305 1.00 89.62 400 VAL A O 1
ATOM 3212 N N . SER A 1 401 ? 10.594 7.405 -25.041 1.00 89.62 401 SER A N 1
ATOM 3213 C CA . SER A 1 401 ? 11.515 8.220 -25.842 1.00 89.62 401 SER A CA 1
ATOM 3214 C C . SER A 1 401 ? 10.792 8.941 -26.975 1.00 89.62 401 SER A C 1
ATOM 3216 O O . SER A 1 401 ? 11.046 10.126 -27.183 1.00 89.62 401 SER A O 1
ATOM 3218 N N . SER A 1 402 ? 9.854 8.282 -27.666 1.00 86.25 402 SER A N 1
ATOM 3219 C CA . SER A 1 402 ? 9.040 8.940 -28.694 1.00 86.25 402 SER A CA 1
ATOM 3220 C C . SER A 1 402 ? 8.214 10.081 -28.096 1.00 86.25 402 SER A C 1
ATOM 3222 O O . SER A 1 402 ? 8.292 11.206 -28.581 1.00 86.25 402 SER A O 1
ATOM 3224 N N . MET A 1 403 ? 7.505 9.848 -26.988 1.00 85.94 403 MET A N 1
ATOM 3225 C CA . MET A 1 403 ? 6.677 10.882 -26.354 1.00 85.94 403 MET A CA 1
ATOM 3226 C C . MET A 1 403 ? 7.497 12.055 -25.820 1.00 85.94 403 MET A C 1
ATOM 3228 O O . MET A 1 403 ? 7.113 13.212 -25.990 1.00 85.94 403 MET A O 1
ATOM 3232 N N . VAL A 1 404 ? 8.637 11.780 -25.181 1.00 87.50 404 VAL A N 1
ATOM 3233 C CA . VAL A 1 404 ? 9.502 12.822 -24.619 1.00 87.50 404 VAL A CA 1
ATOM 3234 C C . VAL A 1 404 ? 10.133 13.668 -25.718 1.00 87.50 404 VAL A C 1
ATOM 3236 O O . VAL A 1 404 ? 10.200 14.886 -25.560 1.00 87.50 404 VAL A O 1
ATOM 3239 N N . LEU A 1 405 ? 10.607 13.048 -26.799 1.00 82.19 405 LEU A N 1
ATOM 3240 C CA . LEU A 1 405 ? 11.352 13.737 -27.852 1.00 82.19 405 LEU A CA 1
ATOM 3241 C C . LEU A 1 405 ? 10.446 14.394 -28.906 1.00 82.19 405 LEU A C 1
ATOM 3243 O O . LEU A 1 405 ? 10.859 15.382 -29.514 1.00 82.19 405 LEU A O 1
ATOM 3247 N N . SER A 1 406 ? 9.220 13.896 -29.089 1.00 76.75 406 SER A N 1
ATOM 3248 C CA . SER A 1 406 ? 8.197 14.488 -29.967 1.00 76.75 406 SER A CA 1
ATOM 3249 C C . SER A 1 406 ? 7.275 15.485 -29.255 1.00 76.75 406 SER A C 1
ATOM 3251 O O . SER A 1 406 ? 6.439 16.111 -29.904 1.00 76.75 406 SER A O 1
ATOM 3253 N N . SER A 1 407 ? 7.420 15.693 -27.939 1.00 73.62 407 SER A N 1
ATOM 3254 C CA . SER A 1 407 ? 6.584 16.643 -27.181 1.00 73.62 407 SER A CA 1
ATOM 3255 C C . SER A 1 407 ? 6.685 18.082 -27.699 1.00 73.62 407 SER A C 1
ATOM 3257 O O . SER A 1 407 ? 5.702 18.820 -27.657 1.00 73.62 407 SER A O 1
ATOM 3259 N N . ALA A 1 408 ? 7.849 18.472 -28.228 1.00 66.50 408 ALA A N 1
ATOM 3260 C CA . ALA A 1 408 ? 8.055 19.771 -28.859 1.00 66.50 408 ALA A CA 1
ATOM 3261 C C . ALA A 1 408 ? 7.189 19.952 -30.114 1.00 66.50 408 ALA A C 1
ATOM 3263 O O . ALA A 1 408 ? 6.588 21.006 -30.296 1.00 66.50 408 ALA A O 1
ATOM 3264 N N . ASP A 1 409 ? 7.067 18.907 -30.936 1.00 67.25 409 ASP A N 1
ATOM 3265 C CA . ASP A 1 409 ? 6.288 18.949 -32.177 1.00 67.25 409 ASP A CA 1
ATOM 3266 C C . ASP A 1 409 ? 4.785 19.108 -31.861 1.00 67.25 409 ASP A C 1
ATOM 3268 O O . ASP A 1 409 ? 4.065 19.850 -32.532 1.00 67.25 409 ASP A O 1
ATOM 3272 N N . VAL A 1 410 ? 4.322 18.469 -30.776 1.00 66.88 410 VAL A N 1
ATOM 3273 C CA . VAL A 1 410 ? 2.950 18.598 -30.252 1.00 66.88 410 VAL A CA 1
ATOM 3274 C C . VAL A 1 410 ? 2.687 19.999 -29.691 1.00 66.88 410 VAL A C 1
ATOM 3276 O O . VAL A 1 410 ? 1.641 20.587 -29.975 1.00 66.88 410 VAL A O 1
ATOM 3279 N N . ALA A 1 411 ? 3.624 20.554 -28.917 1.00 65.81 411 ALA A N 1
ATOM 3280 C CA . ALA A 1 411 ? 3.488 21.890 -28.337 1.00 65.81 411 ALA A CA 1
ATOM 3281 C C . ALA A 1 411 ? 3.429 22.975 -29.430 1.00 65.81 411 ALA A C 1
ATOM 3283 O O . ALA A 1 411 ? 2.498 23.792 -29.462 1.00 65.81 411 ALA A O 1
ATOM 3284 N N . ASP A 1 412 ? 4.357 22.906 -30.386 1.00 65.31 412 ASP A N 1
ATOM 3285 C CA . ASP A 1 412 ? 4.497 23.884 -31.465 1.00 65.31 412 ASP A CA 1
ATOM 3286 C C . ASP A 1 412 ? 3.446 23.675 -32.584 1.00 65.31 412 ASP A C 1
ATOM 3288 O O . ASP A 1 412 ? 3.178 24.598 -33.349 1.00 65.31 412 ASP A O 1
ATOM 3292 N N . ASN A 1 413 ? 2.777 22.507 -32.638 1.00 67.06 413 ASN A N 1
ATOM 3293 C CA . ASN A 1 413 ? 1.853 22.074 -33.706 1.00 67.06 413 ASN A CA 1
ATOM 3294 C C . ASN A 1 413 ? 2.408 22.304 -35.097 1.00 67.06 413 ASN A C 1
ATOM 3296 O O . ASN A 1 413 ? 1.762 22.897 -35.956 1.00 67.06 413 ASN A O 1
ATOM 3300 N N . LYS A 1 414 ? 3.629 21.832 -35.290 1.00 65.06 414 LYS A N 1
ATOM 3301 C CA . LYS A 1 414 ? 4.295 21.826 -36.580 1.00 65.06 414 LYS A CA 1
ATOM 3302 C C . LYS A 1 414 ? 4.910 20.462 -36.770 1.00 65.06 414 LYS A C 1
ATOM 3304 O O . LYS A 1 414 ? 5.650 19.989 -35.908 1.00 65.06 414 LYS A O 1
ATOM 3309 N N . ASN A 1 415 ? 4.574 19.821 -37.879 1.00 58.59 415 ASN A N 1
ATOM 3310 C CA . ASN A 1 415 ? 5.168 18.560 -38.252 1.00 58.59 415 ASN A CA 1
ATOM 3311 C C . ASN A 1 415 ? 6.646 18.823 -38.512 1.00 58.59 415 ASN A C 1
ATOM 3313 O O . ASN A 1 415 ? 7.012 19.701 -39.290 1.00 58.59 415 ASN A O 1
ATOM 3317 N N . TRP A 1 416 ? 7.503 18.078 -37.832 1.00 52.50 416 TRP A N 1
ATOM 3318 C CA . TRP A 1 416 ? 8.941 18.268 -37.930 1.00 52.50 416 TRP A CA 1
ATOM 3319 C C . TRP A 1 416 ? 9.482 17.927 -39.328 1.00 52.50 416 TRP A C 1
ATOM 3321 O O . TRP A 1 416 ? 10.528 18.456 -39.695 1.00 52.50 416 TRP A O 1
ATOM 3331 N N . ALA A 1 417 ? 8.786 17.067 -40.083 1.00 48.50 417 ALA A N 1
ATOM 3332 C CA . ALA A 1 417 ? 9.191 16.625 -41.416 1.00 48.50 417 ALA A CA 1
ATOM 3333 C C . ALA A 1 417 ? 8.700 17.552 -42.540 1.00 48.50 417 ALA A C 1
ATOM 3335 O O . ALA A 1 417 ? 9.347 17.638 -43.576 1.00 48.50 417 ALA A O 1
ATOM 3336 N N . THR A 1 418 ? 7.568 18.239 -42.352 1.00 52.09 418 THR A N 1
ATOM 3337 C CA . THR A 1 418 ? 6.921 19.027 -43.420 1.00 52.09 418 THR A CA 1
ATOM 3338 C C . THR A 1 418 ? 6.694 20.496 -43.066 1.00 52.09 418 THR A C 1
ATOM 3340 O O . THR A 1 418 ? 6.307 21.269 -43.930 1.00 52.09 418 THR A O 1
ATOM 3343 N N . GLY A 1 419 ? 6.888 20.909 -41.809 1.00 54.22 419 GLY A N 1
ATOM 3344 C CA . GLY A 1 419 ? 6.616 22.273 -41.331 1.00 54.22 419 GLY A CA 1
ATOM 3345 C C . GLY A 1 419 ? 5.127 22.624 -41.184 1.00 54.22 419 GLY A C 1
ATOM 3346 O O . GLY A 1 419 ? 4.797 23.572 -40.470 1.00 54.22 419 GLY A O 1
ATOM 3347 N N . GLU A 1 420 ? 4.245 21.834 -41.796 1.00 64.12 420 GLU A N 1
ATOM 3348 C CA . GLU A 1 420 ? 2.790 21.984 -41.770 1.00 64.12 420 GLU A CA 1
ATOM 3349 C C . GLU A 1 420 ? 2.188 21.755 -40.377 1.00 64.12 420 GLU A C 1
ATOM 3351 O O . GLU A 1 420 ? 2.741 20.983 -39.584 1.00 64.12 420 GLU A O 1
ATOM 3356 N N . PRO A 1 421 ? 1.031 22.362 -40.058 1.00 62.22 421 PRO A N 1
ATOM 3357 C CA . PRO A 1 421 ? 0.293 22.033 -38.850 1.00 62.22 421 PRO A CA 1
ATOM 3358 C C . PRO A 1 421 ? 0.009 20.531 -38.793 1.00 62.22 421 PRO A C 1
ATOM 3360 O O . PRO A 1 421 ? -0.620 19.979 -39.692 1.00 62.22 421 PRO A O 1
ATOM 3363 N N . ILE A 1 422 ? 0.453 19.861 -37.723 1.00 63.41 422 ILE A N 1
ATOM 3364 C CA . ILE A 1 422 ? 0.171 18.424 -37.530 1.00 63.41 422 ILE A CA 1
ATOM 3365 C C . ILE A 1 422 ? -1.344 18.215 -37.428 1.00 63.41 422 ILE A C 1
ATOM 3367 O O . ILE A 1 422 ? -1.879 17.195 -37.858 1.00 63.41 422 ILE A O 1
ATOM 3371 N N . TRP A 1 423 ? -2.039 19.204 -36.866 1.00 67.62 423 TRP A N 1
ATOM 3372 C CA . TRP A 1 423 ? -3.472 19.172 -36.670 1.00 67.62 423 TRP A CA 1
ATOM 3373 C C . TRP A 1 423 ? -4.087 20.580 -36.796 1.00 67.62 423 TRP A C 1
ATOM 3375 O O . TRP A 1 423 ? -3.417 21.580 -36.504 1.00 67.62 423 TRP A O 1
ATOM 3385 N N . PRO A 1 424 ? -5.386 20.686 -37.130 1.00 73.62 424 PRO A N 1
ATOM 3386 C CA . PRO A 1 424 ? -6.137 21.934 -36.997 1.00 73.62 424 PRO A CA 1
ATOM 3387 C C . PRO A 1 424 ? -6.109 22.460 -35.552 1.00 73.62 424 PRO A C 1
ATOM 3389 O O . PRO A 1 424 ? -6.210 21.676 -34.615 1.00 73.62 424 PRO A O 1
ATOM 3392 N N . SER A 1 425 ? -6.052 23.779 -35.336 1.00 68.44 425 SER A N 1
ATOM 3393 C CA . SER A 1 425 ? -5.890 24.381 -33.994 1.00 68.44 425 SER A CA 1
ATOM 3394 C C . SER A 1 425 ? -6.898 23.907 -32.929 1.00 68.44 425 SER A C 1
ATOM 3396 O O . SER A 1 425 ? -6.562 23.864 -31.746 1.00 68.44 425 SER A O 1
ATOM 3398 N N . TRP A 1 426 ? -8.113 23.510 -33.325 1.00 62.78 426 TRP A N 1
ATOM 3399 C CA . TRP A 1 426 ? -9.142 22.990 -32.414 1.00 62.78 426 TRP A CA 1
ATOM 3400 C C . TRP A 1 426 ? -8.806 21.609 -31.827 1.00 62.78 426 TRP A C 1
ATOM 3402 O O . TRP A 1 426 ? -9.279 21.271 -30.741 1.00 62.78 426 TRP A O 1
ATOM 3412 N N . SER A 1 427 ? -7.959 20.811 -32.482 1.00 68.25 427 SER A N 1
ATOM 3413 C CA . SER A 1 427 ? -7.588 19.482 -31.989 1.00 68.25 427 SER A CA 1
ATOM 3414 C C . SER A 1 427 ? -6.652 19.543 -30.776 1.00 68.25 427 SER A C 1
ATOM 3416 O O . SER A 1 427 ? -6.642 18.609 -29.980 1.00 68.25 427 SER A O 1
ATOM 3418 N N . LYS A 1 428 ? -5.906 20.647 -30.582 1.00 68.94 428 LYS A N 1
ATOM 3419 C CA . LYS A 1 428 ? -5.125 20.889 -29.355 1.00 68.94 428 LYS A CA 1
ATOM 3420 C C . LYS A 1 428 ? -6.042 20.942 -28.142 1.00 68.94 428 LYS A C 1
ATOM 3422 O O . LYS A 1 428 ? -5.800 20.264 -27.147 1.00 68.94 428 LYS A O 1
ATOM 3427 N N . LEU A 1 429 ? -7.112 21.735 -28.252 1.00 73.06 429 LEU A N 1
ATOM 3428 C CA . LEU A 1 429 ? -8.150 21.827 -27.229 1.00 73.06 429 LEU A CA 1
ATOM 3429 C C . LEU A 1 429 ? -8.800 20.461 -27.018 1.00 73.06 429 LEU A C 1
ATOM 3431 O O . LEU A 1 429 ? -8.939 20.038 -25.876 1.00 73.06 429 LEU A O 1
ATOM 3435 N N . LEU A 1 430 ? -9.104 19.730 -28.097 1.00 74.06 430 LEU A N 1
ATOM 3436 C CA . LEU A 1 430 ? -9.651 18.379 -27.989 1.00 74.06 430 LEU A CA 1
ATOM 3437 C C . LEU A 1 430 ? -8.698 17.420 -27.260 1.00 74.06 430 LEU A C 1
ATOM 3439 O O . LEU A 1 430 ? -9.145 16.699 -26.380 1.00 74.06 430 LEU A O 1
ATOM 3443 N N . ALA A 1 431 ? -7.399 17.416 -27.566 1.00 75.25 431 ALA A N 1
ATOM 3444 C CA . ALA A 1 431 ? -6.418 16.545 -26.917 1.00 75.25 431 ALA A CA 1
ATOM 3445 C C . ALA A 1 431 ? -6.267 16.858 -25.420 1.00 75.25 431 ALA A C 1
ATOM 3447 O O . ALA A 1 431 ? -6.201 15.940 -24.604 1.00 75.25 431 ALA A O 1
ATOM 3448 N N . VAL A 1 432 ? -6.274 18.144 -25.049 1.00 80.06 432 VAL A N 1
ATOM 3449 C CA . VAL A 1 432 ? -6.278 18.578 -23.643 1.00 80.06 432 VAL A CA 1
ATOM 3450 C C . VAL A 1 432 ? -7.565 18.147 -22.947 1.00 80.06 432 VAL A C 1
ATOM 3452 O O . VAL A 1 432 ? -7.504 17.587 -21.857 1.00 80.06 432 VAL A O 1
ATOM 3455 N N . VAL A 1 433 ? -8.725 18.347 -23.578 1.00 80.88 433 VAL A N 1
ATOM 3456 C CA . VAL A 1 433 ? -10.023 17.931 -23.029 1.00 80.88 433 VAL A CA 1
ATOM 3457 C C . VAL A 1 433 ? -10.081 16.413 -22.869 1.00 80.88 433 VAL A C 1
ATOM 3459 O O . VAL A 1 433 ? -10.439 15.939 -21.799 1.00 80.88 433 VAL A O 1
ATOM 3462 N N . VAL A 1 434 ? -9.675 15.640 -23.877 1.00 81.56 434 VAL A N 1
ATOM 3463 C CA . VAL A 1 434 ? -9.612 14.170 -23.819 1.00 81.56 434 VAL A CA 1
ATOM 3464 C C . VAL A 1 434 ? -8.649 13.713 -22.723 1.00 81.56 434 VAL A C 1
ATOM 3466 O O . VAL A 1 434 ? -8.986 12.810 -21.957 1.00 81.56 434 VAL A O 1
ATOM 3469 N N . GLY A 1 435 ? -7.491 14.363 -22.587 1.00 81.25 435 GLY A N 1
ATOM 3470 C CA . GLY A 1 435 ? -6.566 14.153 -21.476 1.00 81.25 435 GLY A CA 1
ATOM 3471 C C . GLY A 1 435 ? -7.250 14.381 -20.129 1.00 81.25 435 GLY A C 1
ATOM 3472 O O . GLY A 1 435 ? -7.369 13.460 -19.333 1.00 81.25 435 GLY A O 1
ATOM 3473 N N . ILE A 1 436 ? -7.801 15.567 -19.885 1.00 81.94 436 ILE A N 1
ATOM 3474 C CA . ILE A 1 436 ? -8.464 15.902 -18.614 1.00 81.94 436 ILE A CA 1
ATOM 3475 C C . ILE A 1 436 ? -9.634 14.949 -18.316 1.00 81.94 436 ILE A C 1
ATOM 3477 O O . ILE A 1 436 ? -9.724 14.410 -17.213 1.00 81.94 436 ILE A O 1
ATOM 3481 N N . VAL A 1 437 ? -10.502 14.690 -19.297 1.00 79.75 437 VAL A N 1
ATOM 3482 C CA . VAL A 1 437 ? -11.670 13.809 -19.155 1.00 79.75 437 VAL A CA 1
ATOM 3483 C C . VAL A 1 437 ? -11.244 12.370 -18.867 1.00 79.75 437 VAL A C 1
ATOM 3485 O O . VAL A 1 437 ? -11.797 11.747 -17.964 1.00 79.75 437 VAL A O 1
ATOM 3488 N N . SER A 1 438 ? -10.235 11.841 -19.566 1.00 81.12 438 SER A N 1
ATOM 3489 C CA . SER A 1 438 ? -9.703 10.497 -19.292 1.00 81.12 438 SER A CA 1
ATOM 3490 C C . SER A 1 438 ? -9.085 10.388 -17.892 1.00 81.12 438 SER A C 1
ATOM 3492 O O . SER A 1 438 ? -9.266 9.370 -17.220 1.00 81.12 438 SER A O 1
ATOM 3494 N N . GLY A 1 439 ? -8.450 11.457 -17.402 1.00 77.94 439 GLY A N 1
ATOM 3495 C CA . GLY A 1 439 ? -7.969 11.559 -16.024 1.00 77.94 439 GLY A CA 1
ATOM 3496 C C . GLY A 1 439 ? -9.102 11.508 -15.004 1.00 77.94 439 GLY A C 1
ATOM 3497 O O . GLY A 1 439 ? -9.063 10.691 -14.086 1.00 77.94 439 GLY A O 1
ATOM 3498 N N . ILE A 1 440 ? -10.152 12.312 -15.202 1.00 77.69 440 ILE A N 1
ATOM 3499 C CA . ILE A 1 440 ? -11.340 12.315 -14.333 1.00 77.69 440 ILE A CA 1
ATOM 3500 C C . ILE A 1 440 ? -12.000 10.934 -14.323 1.00 77.69 440 ILE A C 1
ATOM 3502 O O . ILE A 1 440 ? -12.270 10.408 -13.248 1.00 77.69 440 ILE A O 1
ATOM 3506 N N . ILE A 1 441 ? -12.211 10.313 -15.489 1.00 75.19 441 ILE A N 1
ATOM 3507 C CA . ILE A 1 441 ? -12.798 8.967 -15.594 1.00 75.19 441 ILE A CA 1
ATOM 3508 C C . ILE A 1 441 ? -11.962 7.948 -14.814 1.00 75.19 441 ILE A C 1
ATOM 3510 O O . ILE A 1 441 ? -12.519 7.140 -14.072 1.00 75.19 441 ILE A O 1
ATOM 3514 N N 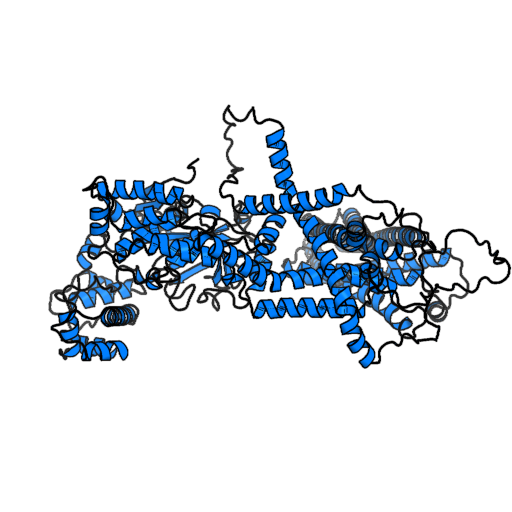. THR A 1 442 ? -10.634 8.003 -14.942 1.00 73.50 442 THR A N 1
ATOM 3515 C CA . THR A 1 442 ? -9.728 7.078 -14.247 1.00 73.50 442 THR A CA 1
ATOM 3516 C C . THR A 1 442 ? -9.784 7.263 -12.730 1.00 73.50 442 THR A C 1
ATOM 3518 O O . THR A 1 442 ? -9.884 6.283 -11.993 1.00 73.50 442 THR A O 1
ATOM 3521 N N . LEU A 1 443 ? -9.769 8.511 -12.252 1.00 68.75 443 LEU A N 1
ATOM 3522 C CA . LEU A 1 443 ? -9.814 8.822 -10.821 1.00 68.75 443 LEU A CA 1
ATOM 3523 C C . LEU A 1 443 ? -11.179 8.491 -10.208 1.00 68.75 443 LEU A C 1
ATOM 3525 O O . LEU A 1 443 ? -11.234 7.851 -9.163 1.00 68.75 443 LEU A O 1
ATOM 3529 N N . VAL A 1 444 ? -12.278 8.869 -10.869 1.00 67.25 444 VAL A N 1
ATOM 3530 C CA . VAL A 1 444 ? -13.648 8.560 -10.423 1.00 67.25 444 VAL A CA 1
ATOM 3531 C C . VAL A 1 444 ? -13.899 7.051 -10.434 1.00 67.25 444 VAL A C 1
ATOM 3533 O O . VAL A 1 444 ? -14.502 6.533 -9.497 1.00 67.25 444 VAL A O 1
ATOM 3536 N N . GLY A 1 445 ? -13.383 6.331 -11.435 1.00 61.47 445 GLY A N 1
ATOM 3537 C CA . GLY A 1 445 ? -13.391 4.868 -11.455 1.00 61.47 445 GLY A CA 1
ATOM 3538 C C . GLY A 1 445 ? -12.709 4.264 -10.223 1.00 61.47 445 GLY A C 1
ATOM 3539 O O . GLY A 1 445 ? -13.266 3.359 -9.610 1.00 61.47 445 GLY A O 1
ATOM 3540 N N . GLY A 1 446 ? -11.571 4.823 -9.796 1.00 55.72 446 GLY A N 1
ATOM 3541 C CA . GLY A 1 446 ? -10.858 4.408 -8.580 1.00 55.72 446 GLY A CA 1
ATOM 3542 C C . GLY A 1 446 ? -11.570 4.728 -7.255 1.00 55.72 446 GLY A C 1
ATOM 3543 O O . GLY A 1 446 ? -11.277 4.101 -6.242 1.00 55.72 446 GLY A O 1
ATOM 3544 N N . PHE A 1 447 ? -12.517 5.673 -7.238 1.00 51.16 447 PHE A N 1
ATOM 3545 C CA . PHE A 1 447 ? -13.358 5.971 -6.066 1.00 51.16 447 PHE A CA 1
ATOM 3546 C C . PHE A 1 447 ? -14.678 5.182 -6.042 1.00 51.16 447 PHE A C 1
ATOM 3548 O O . PHE A 1 447 ? -15.378 5.180 -5.026 1.00 51.16 447 PHE A O 1
ATOM 3555 N N . SER A 1 448 ? -15.056 4.529 -7.143 1.00 46.22 448 SER A N 1
ATOM 3556 C CA . SER A 1 448 ? -16.329 3.821 -7.240 1.00 46.22 448 SER A CA 1
ATOM 3557 C C . SER A 1 448 ? -16.225 2.410 -6.660 1.00 46.22 448 SER A C 1
ATOM 3559 O O . SER A 1 448 ? -15.820 1.465 -7.338 1.00 46.22 448 SER A O 1
ATOM 3561 N N . ALA A 1 449 ? -16.721 2.240 -5.432 1.00 39.31 449 ALA A N 1
ATOM 3562 C CA . ALA A 1 449 ? -16.996 0.928 -4.833 1.00 39.31 449 ALA A CA 1
ATOM 3563 C C . ALA A 1 449 ? -18.023 0.089 -5.638 1.00 39.31 449 ALA A C 1
ATOM 3565 O O . ALA A 1 449 ? -18.234 -1.082 -5.341 1.00 39.31 449 ALA A O 1
ATOM 3566 N N . LYS A 1 450 ? -18.671 0.675 -6.662 1.00 37.75 450 LYS A N 1
ATOM 3567 C CA . LYS A 1 450 ? -19.619 0.006 -7.573 1.00 37.75 450 LYS A CA 1
ATOM 3568 C C . LYS A 1 450 ? -18.958 -0.601 -8.821 1.00 37.75 450 LYS A C 1
ATOM 3570 O O . LYS A 1 450 ? -19.676 -1.092 -9.693 1.00 37.75 450 LYS A O 1
ATOM 3575 N N . THR A 1 451 ? -17.628 -0.607 -8.942 1.00 37.84 451 THR A N 1
ATOM 3576 C CA . THR A 1 451 ? -16.958 -1.345 -10.029 1.00 37.84 451 THR A CA 1
ATOM 3577 C C . THR A 1 451 ? -16.973 -2.839 -9.691 1.00 37.84 451 THR A C 1
ATOM 3579 O O . THR A 1 451 ? -16.068 -3.375 -9.068 1.00 37.84 451 THR A O 1
ATOM 3582 N N . GLN A 1 452 ? -18.105 -3.460 -10.018 1.00 33.94 452 GLN A N 1
ATOM 3583 C CA . GLN A 1 452 ? -18.536 -4.808 -9.665 1.00 33.94 452 GLN A CA 1
ATOM 3584 C C . GLN A 1 452 ? -17.437 -5.876 -9.713 1.00 33.94 452 GLN A C 1
ATOM 3586 O O . GLN A 1 452 ? -16.846 -6.144 -10.758 1.00 33.94 452 GLN A O 1
ATOM 3591 N N . VAL A 1 453 ? -17.311 -6.561 -8.575 1.00 30.05 453 VAL A N 1
ATOM 3592 C CA . VAL A 1 453 ? -17.290 -8.022 -8.423 1.00 30.05 453 VAL A CA 1
ATOM 3593 C C . VAL A 1 453 ? -17.866 -8.727 -9.667 1.00 30.05 453 VAL A C 1
ATOM 3595 O O . VAL A 1 453 ? -19.061 -8.990 -9.760 1.00 30.05 453 VAL A O 1
ATOM 3598 N N . TYR A 1 454 ? -17.012 -9.029 -10.644 1.00 28.20 454 TYR A N 1
ATOM 3599 C CA . TYR A 1 454 ? -17.243 -10.127 -11.577 1.00 28.20 454 TYR A CA 1
ATOM 3600 C C . TYR A 1 454 ? -16.499 -11.322 -10.996 1.00 28.20 454 TYR A C 1
ATOM 3602 O O . TYR A 1 454 ? -15.300 -11.492 -11.204 1.00 28.20 454 TYR A O 1
ATOM 3610 N N . ILE A 1 455 ? -17.215 -12.126 -10.212 1.00 29.53 455 ILE A N 1
ATOM 3611 C CA . ILE A 1 455 ? -16.766 -13.465 -9.841 1.00 29.53 455 ILE A CA 1
ATOM 3612 C C . ILE A 1 455 ? -16.555 -14.223 -11.155 1.00 29.53 455 ILE A C 1
ATOM 3614 O O . ILE A 1 455 ? -17.512 -14.524 -11.861 1.00 29.53 455 ILE A O 1
ATOM 3618 N N . GLN A 1 456 ? -15.301 -14.514 -11.500 1.00 26.06 456 GLN A N 1
ATOM 3619 C CA . GLN A 1 456 ? -14.952 -15.352 -12.652 1.00 26.06 456 GLN A CA 1
ATOM 3620 C C . GLN A 1 456 ? -15.142 -16.859 -12.378 1.00 26.06 456 GLN A C 1
ATOM 3622 O O . GLN A 1 456 ? -14.780 -17.683 -13.209 1.00 26.06 456 GLN A O 1
ATOM 3627 N N . GLY A 1 457 ? -15.738 -17.237 -11.244 1.00 25.11 457 GLY A N 1
ATOM 3628 C CA . GLY A 1 457 ? -15.953 -18.628 -10.836 1.00 25.11 457 GLY A CA 1
ATOM 3629 C C . GLY A 1 457 ? -17.384 -18.890 -10.380 1.00 25.11 457 GLY A C 1
ATOM 3630 O O . GLY A 1 457 ? -17.638 -19.045 -9.191 1.00 25.11 457 GLY A O 1
ATOM 3631 N N . GLY A 1 458 ? -18.324 -18.912 -11.319 1.00 24.62 458 GLY A N 1
ATOM 3632 C CA . GLY A 1 458 ? -19.697 -19.344 -11.081 1.00 24.62 458 GLY A CA 1
ATOM 3633 C C . GLY A 1 458 ? -20.512 -19.200 -12.355 1.00 24.62 458 GLY A C 1
ATOM 3634 O O . GLY A 1 458 ? -20.803 -18.081 -12.772 1.00 24.62 458 GLY A O 1
ATOM 3635 N N . GLU A 1 459 ? -20.862 -20.321 -12.985 1.00 28.67 459 GLU A N 1
ATOM 3636 C CA . GLU A 1 459 ? -21.804 -20.387 -14.106 1.00 28.67 459 GLU A CA 1
ATOM 3637 C C . GLU A 1 459 ? -23.208 -19.944 -13.662 1.00 28.67 459 GLU A C 1
ATOM 3639 O O . GLU A 1 459 ? -24.135 -20.739 -13.544 1.00 28.67 459 GLU A O 1
ATOM 3644 N N . ASN A 1 460 ? -23.402 -18.652 -13.422 1.00 29.59 460 ASN A N 1
ATOM 3645 C CA . ASN A 1 460 ? -24.733 -18.084 -13.334 1.00 29.59 460 ASN A CA 1
ATOM 3646 C C . ASN A 1 460 ? -25.112 -17.587 -14.722 1.00 29.59 460 ASN A C 1
ATOM 3648 O O . ASN A 1 460 ? -24.610 -16.573 -15.210 1.00 29.59 460 ASN A O 1
ATOM 3652 N N . LYS A 1 461 ? -26.006 -18.350 -15.364 1.00 27.70 461 LYS A N 1
ATOM 3653 C CA . LYS A 1 461 ? -26.710 -17.957 -16.588 1.00 27.70 461 LYS A CA 1
ATOM 3654 C C . LYS A 1 461 ? -27.138 -16.487 -16.475 1.00 27.70 461 LYS A C 1
ATOM 3656 O O . LYS A 1 461 ? -27.756 -16.125 -15.470 1.00 27.70 461 LYS A O 1
ATOM 3661 N N . PRO A 1 462 ? -26.849 -15.644 -17.480 1.00 28.33 462 PRO A N 1
ATOM 3662 C CA . PRO A 1 462 ? -27.192 -14.235 -17.413 1.00 28.33 462 PRO A CA 1
ATOM 3663 C C . PRO A 1 462 ? -28.707 -14.093 -17.265 1.00 28.33 462 PRO A C 1
ATOM 3665 O O . PRO A 1 462 ? -29.492 -14.678 -18.017 1.00 28.33 462 PRO A O 1
ATOM 3668 N N . SER A 1 463 ? -29.119 -13.330 -16.255 1.00 30.16 463 SER A N 1
ATOM 3669 C CA . SER A 1 463 ? -30.519 -12.991 -16.043 1.00 30.16 463 SER A CA 1
ATOM 3670 C C . SER A 1 463 ? -31.063 -12.259 -17.278 1.00 30.16 463 SER A C 1
ATOM 3672 O O . SER A 1 463 ? -30.401 -11.423 -17.896 1.00 30.16 463 SER A O 1
ATOM 3674 N N . ARG A 1 464 ? -32.297 -12.604 -17.660 1.00 30.61 464 ARG A N 1
ATOM 3675 C CA . ARG A 1 464 ? -32.971 -12.294 -18.939 1.00 30.61 464 ARG A CA 1
ATOM 3676 C C . ARG A 1 464 ? -33.186 -10.792 -19.244 1.00 30.61 464 ARG A C 1
ATOM 3678 O O . ARG A 1 464 ? -33.904 -10.472 -20.183 1.00 30.61 464 ARG A O 1
ATOM 3685 N N . LYS A 1 465 ? -32.586 -9.874 -18.475 1.00 33.28 465 LYS A N 1
ATOM 3686 C CA . LYS A 1 465 ? -32.683 -8.410 -18.634 1.00 33.28 465 LYS A CA 1
ATOM 3687 C C . LYS A 1 465 ? -31.404 -7.725 -19.142 1.00 33.28 465 LYS A C 1
ATOM 3689 O O . LYS A 1 465 ? -31.448 -6.528 -19.402 1.00 33.28 465 LYS A O 1
ATOM 3694 N N . GLU A 1 466 ? -30.291 -8.436 -19.351 1.00 34.78 466 GLU A N 1
ATOM 3695 C CA . GLU A 1 466 ? -29.048 -7.817 -19.863 1.00 34.78 466 GLU A CA 1
ATOM 3696 C C . GLU A 1 466 ? -28.878 -7.808 -21.393 1.00 34.78 466 GLU A C 1
ATOM 3698 O O . GLU A 1 466 ? -27.941 -7.199 -21.905 1.00 34.78 466 GLU A O 1
ATOM 3703 N N . SER A 1 467 ? -29.820 -8.379 -22.148 1.00 31.44 467 SER A N 1
ATOM 3704 C CA . SER A 1 467 ? -29.743 -8.479 -23.617 1.00 31.44 467 SER A CA 1
ATOM 3705 C C . SER A 1 467 ? -30.079 -7.180 -24.384 1.00 31.44 467 SER A C 1
ATOM 3707 O O . SER A 1 467 ? -30.219 -7.214 -25.605 1.00 31.44 467 SER A O 1
ATOM 3709 N N . GLN A 1 468 ? -30.221 -6.034 -23.711 1.00 35.34 468 GLN A N 1
ATOM 3710 C CA . GLN A 1 468 ? -30.625 -4.766 -24.343 1.00 35.34 468 GLN A CA 1
ATOM 3711 C C . GLN A 1 468 ? -29.763 -3.558 -23.924 1.00 35.34 468 GLN A C 1
ATOM 3713 O O . GLN A 1 468 ? -30.232 -2.424 -23.882 1.00 35.34 468 GLN A O 1
ATOM 3718 N N . LYS A 1 469 ? -28.474 -3.757 -23.620 1.00 41.00 469 LYS A N 1
ATOM 3719 C CA . LYS A 1 469 ? -27.542 -2.625 -23.470 1.00 41.00 469 LYS A CA 1
ATOM 3720 C C . LYS A 1 469 ? -27.073 -2.173 -24.859 1.00 41.00 469 LYS A C 1
ATOM 3722 O O . LYS A 1 469 ? -26.301 -2.863 -25.517 1.00 41.00 469 LYS A O 1
ATOM 3727 N N . GLY A 1 470 ? -27.584 -1.024 -25.309 1.00 44.28 470 GLY A N 1
ATOM 3728 C CA . GLY A 1 470 ? -27.250 -0.417 -26.601 1.00 44.28 470 GLY A CA 1
ATOM 3729 C C . GLY A 1 470 ? -25.748 -0.173 -26.789 1.00 44.28 470 GLY A C 1
ATOM 3730 O O . GLY A 1 470 ? -24.991 -0.069 -25.822 1.00 44.28 470 GLY A O 1
ATOM 3731 N N . MET A 1 471 ? -25.325 -0.039 -28.050 1.00 42.72 471 MET A N 1
ATOM 3732 C CA . MET A 1 471 ? -23.931 0.145 -28.490 1.00 42.72 471 MET A CA 1
ATOM 3733 C C . MET A 1 471 ? -23.145 1.195 -27.672 1.00 42.72 471 MET A C 1
ATOM 3735 O O . MET A 1 471 ? -21.946 1.032 -27.449 1.00 42.72 471 MET A O 1
ATOM 3739 N N . GLY A 1 472 ? -23.830 2.217 -27.142 1.00 46.47 472 GLY A N 1
ATOM 3740 C CA . GLY A 1 472 ? -23.261 3.235 -26.254 1.00 46.47 472 GLY A CA 1
ATOM 3741 C C . GLY A 1 472 ? -22.715 2.709 -24.918 1.00 46.47 472 GLY A C 1
ATOM 3742 O O . GLY A 1 472 ? -21.657 3.160 -24.495 1.00 46.47 472 GLY A O 1
ATOM 3743 N N . ALA A 1 473 ? -23.350 1.722 -24.275 1.00 47.72 473 ALA A N 1
ATOM 3744 C CA . ALA A 1 473 ? -22.871 1.161 -23.002 1.00 47.72 473 ALA A CA 1
ATOM 3745 C C . ALA A 1 473 ? -21.599 0.311 -23.187 1.00 47.72 473 ALA A C 1
ATOM 3747 O O . ALA A 1 473 ? -20.681 0.348 -22.364 1.00 47.72 473 ALA A O 1
ATOM 3748 N N . THR A 1 474 ? -21.512 -0.410 -24.307 1.00 51.44 474 THR A N 1
ATOM 3749 C CA . THR A 1 474 ? -20.323 -1.182 -24.699 1.00 51.44 474 THR A CA 1
ATOM 3750 C C . THR A 1 474 ? -19.163 -0.263 -25.082 1.00 51.44 474 THR A C 1
ATOM 3752 O O . THR A 1 474 ? -18.021 -0.519 -24.696 1.00 51.44 474 THR A O 1
ATOM 3755 N N . LEU A 1 475 ? -19.452 0.837 -25.789 1.00 50.28 475 LEU A N 1
ATOM 3756 C CA . LEU A 1 475 ? -18.472 1.871 -26.118 1.00 50.28 475 LEU A CA 1
ATOM 3757 C C . LEU A 1 475 ? -17.941 2.556 -24.852 1.00 50.28 475 LEU A C 1
ATOM 3759 O O . LEU A 1 475 ? -16.729 2.674 -24.702 1.00 50.28 475 LEU A O 1
ATOM 3763 N N . LEU A 1 476 ? -18.814 2.922 -23.905 1.00 52.44 476 LEU A N 1
ATOM 3764 C CA . LE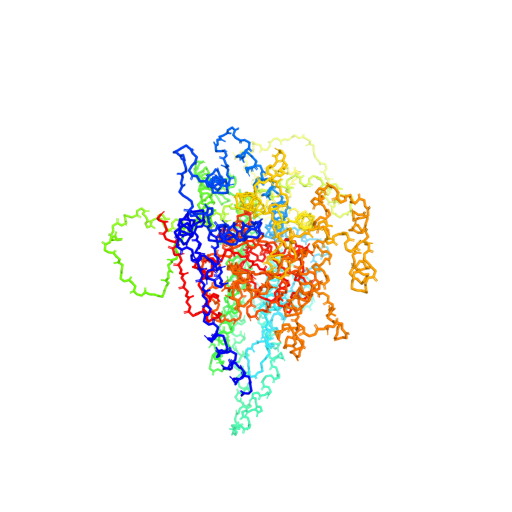U A 1 476 ? -18.415 3.529 -22.630 1.00 52.44 476 LEU A CA 1
ATOM 3765 C C . LEU A 1 476 ? -17.478 2.613 -21.828 1.00 52.44 476 LEU A C 1
ATOM 3767 O O . LEU A 1 476 ? -16.474 3.071 -21.289 1.00 52.44 476 LEU A O 1
ATOM 3771 N N . LYS A 1 477 ? -17.766 1.303 -21.796 1.00 57.09 477 LYS A N 1
ATOM 3772 C CA . LYS A 1 477 ? -16.933 0.300 -21.112 1.00 57.09 477 LYS A CA 1
ATOM 3773 C C . LYS A 1 477 ? -15.545 0.172 -21.754 1.00 57.09 477 LYS A C 1
ATOM 3775 O O . LYS A 1 477 ? -14.545 0.100 -21.043 1.00 57.09 477 LYS A O 1
ATOM 3780 N N . ARG A 1 478 ? -15.468 0.192 -23.091 1.00 63.62 478 ARG A N 1
ATOM 3781 C CA . ARG A 1 478 ? -14.189 0.182 -23.824 1.00 63.62 478 ARG A CA 1
ATOM 3782 C C . ARG A 1 478 ? -13.411 1.488 -23.636 1.00 63.62 478 ARG A C 1
ATOM 3784 O O . ARG A 1 478 ? -12.212 1.438 -23.378 1.00 63.62 478 ARG A O 1
ATOM 3791 N N . LEU A 1 479 ? -14.081 2.640 -23.679 1.00 59.31 479 LEU A N 1
ATOM 3792 C CA . LEU A 1 479 ? -13.465 3.947 -23.428 1.00 59.31 479 LEU A CA 1
ATOM 3793 C C . LEU A 1 479 ? -12.913 4.060 -22.000 1.00 59.31 479 LEU A C 1
ATOM 3795 O O . LEU A 1 479 ? -11.791 4.523 -21.823 1.00 59.31 479 LEU A O 1
ATOM 3799 N N . ALA A 1 480 ? -13.638 3.563 -20.994 1.00 64.12 480 ALA A N 1
ATOM 3800 C CA . ALA A 1 480 ? -13.164 3.531 -19.611 1.00 64.12 480 ALA A CA 1
ATOM 3801 C C . ALA A 1 480 ? -11.898 2.671 -19.445 1.00 64.12 480 ALA A C 1
ATOM 3803 O O . ALA A 1 480 ? -10.976 3.067 -18.737 1.00 64.12 480 ALA A O 1
ATOM 3804 N N . SER A 1 481 ? -11.803 1.535 -20.150 1.00 67.75 481 SER A N 1
ATOM 3805 C CA . SER A 1 481 ? -10.606 0.677 -20.111 1.00 67.75 481 SER A CA 1
ATOM 3806 C C . SER A 1 481 ? -9.361 1.314 -20.749 1.00 67.75 481 SER A C 1
ATOM 3808 O O . SER A 1 481 ? -8.238 0.983 -20.373 1.00 67.75 481 SER A O 1
ATOM 3810 N N . LEU A 1 482 ? -9.553 2.263 -21.674 1.00 77.00 482 LEU A N 1
ATOM 3811 C CA . LEU A 1 482 ? -8.481 3.013 -22.339 1.00 77.00 482 LEU A CA 1
ATOM 3812 C C . LEU A 1 482 ? -8.179 4.362 -21.670 1.00 77.00 482 LEU A C 1
ATOM 3814 O O . LEU A 1 482 ? -7.168 4.984 -21.997 1.00 77.00 482 LEU A O 1
ATOM 3818 N N . ALA A 1 483 ? -9.006 4.807 -20.720 1.00 77.38 483 ALA A N 1
ATOM 3819 C CA . ALA A 1 483 ? -8.859 6.107 -20.073 1.00 77.38 483 ALA A CA 1
ATOM 3820 C C . ALA A 1 483 ? -7.512 6.247 -19.345 1.00 77.38 483 ALA A C 1
ATOM 3822 O O . ALA A 1 483 ? -6.821 7.246 -19.531 1.00 77.38 483 ALA A O 1
ATOM 3823 N N . ALA A 1 484 ? -7.092 5.227 -18.589 1.00 79.25 484 ALA A N 1
ATOM 3824 C CA . ALA A 1 484 ? -5.839 5.283 -17.838 1.00 79.25 484 ALA A CA 1
ATOM 3825 C C . ALA A 1 484 ? -4.591 5.328 -18.747 1.00 79.25 484 ALA A C 1
ATOM 3827 O O . ALA A 1 484 ? -3.749 6.200 -18.527 1.00 79.25 484 ALA A O 1
ATOM 3828 N N . PRO A 1 485 ? -4.461 4.486 -19.799 1.00 84.00 485 PRO A N 1
ATOM 3829 C CA . PRO A 1 485 ? -3.393 4.640 -20.788 1.00 84.00 485 PRO A CA 1
ATOM 3830 C C . PRO A 1 485 ? -3.386 6.008 -21.478 1.00 84.00 485 PRO A C 1
ATOM 3832 O O . PRO A 1 485 ? -2.335 6.639 -21.541 1.00 84.00 485 PRO A O 1
ATOM 3835 N N . ILE A 1 486 ? -4.538 6.501 -21.952 1.00 84.12 486 ILE A N 1
ATOM 3836 C CA . ILE A 1 486 ? -4.634 7.808 -22.631 1.00 84.12 486 ILE A CA 1
ATOM 3837 C C . ILE A 1 486 ? -4.183 8.933 -21.697 1.00 84.12 486 ILE A C 1
ATOM 3839 O O . ILE A 1 486 ? -3.387 9.790 -22.088 1.00 84.12 486 ILE A O 1
ATOM 3843 N N . PHE A 1 487 ? -4.640 8.905 -20.446 1.00 84.75 487 PHE A N 1
ATOM 3844 C CA . PHE A 1 487 ? -4.248 9.890 -19.453 1.00 84.75 487 PHE A CA 1
ATOM 3845 C C . PHE A 1 487 ? -2.754 9.818 -19.123 1.00 84.75 487 PHE A C 1
ATOM 3847 O O . PHE A 1 487 ? -2.099 10.849 -18.988 1.00 84.75 487 PHE A O 1
ATOM 3854 N N . PHE A 1 488 ? -2.188 8.615 -19.023 1.00 85.19 488 PHE A N 1
ATOM 3855 C CA . PHE A 1 488 ? -0.760 8.430 -18.769 1.00 85.19 488 PHE A CA 1
ATOM 3856 C C . PHE A 1 488 ? 0.102 9.001 -19.906 1.00 85.19 488 PHE A C 1
ATOM 3858 O O . PHE A 1 488 ? 1.099 9.675 -19.649 1.00 85.19 488 PHE A O 1
ATOM 3865 N N . ILE A 1 489 ? -0.322 8.811 -21.159 1.00 85.75 489 ILE A N 1
ATOM 3866 C CA . ILE A 1 489 ? 0.312 9.424 -22.335 1.00 85.75 489 ILE A CA 1
ATOM 3867 C C . ILE A 1 489 ? 0.251 10.950 -22.241 1.00 85.75 489 ILE A C 1
ATOM 3869 O O . ILE A 1 489 ? 1.274 11.625 -22.377 1.00 85.75 489 ILE A O 1
ATOM 3873 N N . PHE A 1 490 ? -0.936 11.494 -21.963 1.00 86.06 490 PHE A N 1
ATOM 3874 C CA . PHE A 1 490 ? -1.129 12.929 -21.773 1.00 86.06 490 PHE A CA 1
ATOM 3875 C C . PHE A 1 490 ? -0.218 13.481 -20.664 1.00 86.06 490 PHE A C 1
ATOM 3877 O O . PHE A 1 490 ? 0.447 14.498 -20.859 1.00 86.06 490 PHE A O 1
ATOM 3884 N N . LEU A 1 491 ? -0.111 12.773 -19.536 1.00 87.94 491 LEU A N 1
ATOM 3885 C CA . LEU A 1 491 ? 0.745 13.143 -18.412 1.00 87.94 491 LEU A CA 1
ATOM 3886 C C . LEU A 1 491 ? 2.230 13.196 -18.805 1.00 87.94 491 LEU A C 1
ATOM 3888 O O . LEU A 1 491 ? 2.898 14.174 -18.476 1.00 87.94 491 LEU A O 1
ATOM 3892 N N . ILE A 1 492 ? 2.752 12.200 -19.537 1.00 88.69 492 ILE A N 1
ATOM 3893 C CA . ILE A 1 492 ? 4.149 12.204 -20.016 1.00 88.69 492 ILE A CA 1
ATOM 3894 C C . ILE A 1 492 ? 4.416 13.421 -20.907 1.00 88.69 492 ILE A C 1
ATOM 3896 O O . ILE A 1 492 ? 5.441 14.088 -20.743 1.00 88.69 492 ILE A O 1
ATOM 3900 N N . VAL A 1 493 ? 3.503 13.733 -21.831 1.00 86.81 493 VAL A N 1
ATOM 3901 C CA . VAL A 1 493 ? 3.644 14.886 -22.733 1.00 86.81 493 VAL A CA 1
ATOM 3902 C C . VAL A 1 493 ? 3.656 16.194 -21.939 1.00 86.81 493 VAL A C 1
ATOM 3904 O O . VAL A 1 493 ? 4.561 17.005 -22.131 1.00 86.81 493 VAL A O 1
ATOM 3907 N N . VAL A 1 494 ? 2.723 16.378 -20.998 1.00 87.69 494 VAL A N 1
ATOM 3908 C CA . VAL A 1 494 ? 2.664 17.572 -20.137 1.00 87.69 494 VAL A CA 1
ATOM 3909 C C . VAL A 1 494 ? 3.937 17.718 -19.302 1.00 87.69 494 VAL A C 1
ATOM 3911 O O . VAL A 1 494 ? 4.545 18.787 -19.299 1.00 87.69 494 VAL A O 1
ATOM 3914 N N . LEU A 1 495 ? 4.396 16.650 -18.643 1.00 90.69 495 LEU A N 1
ATOM 3915 C CA . LEU A 1 495 ? 5.632 16.676 -17.854 1.00 90.69 495 LEU A CA 1
ATOM 3916 C C . LEU A 1 495 ? 6.866 16.965 -18.727 1.00 90.69 495 LEU A C 1
ATOM 3918 O O . LEU A 1 495 ? 7.756 17.703 -18.309 1.00 90.69 495 LEU A O 1
ATOM 3922 N N . SER A 1 496 ? 6.902 16.453 -19.961 1.00 88.19 496 SER A N 1
ATOM 3923 C CA . SER A 1 496 ? 7.953 16.761 -20.942 1.00 88.19 496 SER A CA 1
ATOM 3924 C C . SER A 1 496 ? 7.926 18.233 -21.396 1.00 88.19 496 SER A C 1
ATOM 3926 O O . SER A 1 496 ? 8.971 18.835 -21.643 1.00 88.19 496 SER A O 1
ATOM 3928 N N . ILE A 1 497 ? 6.757 18.868 -21.476 1.00 83.88 497 ILE A N 1
ATOM 3929 C CA . ILE A 1 497 ? 6.665 20.311 -21.754 1.00 83.88 497 ILE A CA 1
ATOM 3930 C C . ILE A 1 497 ? 7.162 21.116 -20.544 1.00 83.88 497 ILE A C 1
ATOM 3932 O O . ILE A 1 497 ? 7.947 22.050 -20.707 1.00 83.88 497 ILE A O 1
ATOM 3936 N N . VAL A 1 498 ? 6.792 20.713 -19.324 1.00 87.69 498 VAL A N 1
ATOM 3937 C CA . VAL A 1 498 ? 7.261 21.354 -18.082 1.00 87.69 498 VAL A CA 1
ATOM 3938 C C . VAL A 1 498 ? 8.785 21.296 -17.957 1.00 87.69 498 VAL A C 1
ATOM 3940 O O . VAL A 1 498 ? 9.404 22.303 -17.607 1.00 87.69 498 VAL A O 1
ATOM 3943 N N . THR A 1 499 ? 9.425 20.167 -18.289 1.00 85.75 499 THR A N 1
ATOM 3944 C CA . THR A 1 499 ? 10.897 20.091 -18.290 1.00 85.75 499 THR A CA 1
ATOM 3945 C C . THR A 1 499 ? 11.531 21.074 -19.274 1.00 85.75 499 THR A C 1
ATOM 3947 O O . THR A 1 499 ? 12.593 21.608 -18.966 1.00 85.75 499 THR A O 1
ATOM 3950 N N . ASN A 1 500 ? 10.896 21.375 -20.416 1.00 80.69 500 ASN A N 1
ATOM 3951 C CA . ASN A 1 500 ? 11.401 22.395 -21.343 1.00 80.69 500 ASN A CA 1
ATOM 3952 C C . ASN A 1 500 ? 11.403 23.780 -20.694 1.00 80.69 500 ASN A C 1
ATOM 3954 O O . ASN A 1 500 ? 12.433 24.450 -20.686 1.00 80.69 500 ASN A O 1
ATOM 3958 N N . SER A 1 501 ? 10.281 24.177 -20.092 1.00 79.94 501 SER A N 1
ATOM 3959 C CA . SER A 1 501 ? 10.171 25.470 -19.409 1.00 79.94 501 SER A CA 1
ATOM 3960 C C . SER A 1 501 ? 11.144 25.598 -18.232 1.00 79.94 501 SER A C 1
ATOM 3962 O O . SER A 1 501 ? 11.657 26.683 -17.966 1.00 79.94 501 SER A O 1
ATOM 3964 N N . LEU A 1 502 ? 11.426 24.500 -17.523 1.00 82.25 502 LEU A N 1
ATOM 3965 C CA . LEU A 1 502 ? 12.434 24.485 -16.461 1.00 82.25 502 LEU A CA 1
ATOM 3966 C C . LEU A 1 502 ? 13.850 24.674 -17.013 1.00 82.25 502 LEU A C 1
ATOM 3968 O O . LEU A 1 502 ? 14.609 25.464 -16.457 1.00 82.25 502 LEU A O 1
ATOM 3972 N N . LEU A 1 503 ? 14.207 23.989 -18.102 1.00 77.88 503 LEU A N 1
ATOM 3973 C CA . LEU A 1 503 ? 15.525 24.134 -18.727 1.00 77.88 503 LEU A CA 1
ATOM 3974 C C . LEU A 1 503 ? 15.752 25.553 -19.255 1.00 77.88 503 LEU A C 1
ATOM 3976 O O . LEU A 1 503 ? 16.837 26.095 -19.063 1.00 77.88 503 LEU A O 1
ATOM 3980 N N . GLU A 1 504 ? 14.733 26.175 -19.851 1.00 73.56 504 GLU A N 1
ATOM 3981 C CA . GLU A 1 504 ? 14.792 27.572 -20.298 1.00 73.56 504 GLU A CA 1
ATOM 3982 C C . GLU A 1 504 ? 15.106 28.524 -19.133 1.00 73.56 504 GLU A C 1
ATOM 3984 O O . GLU A 1 504 ? 16.002 29.362 -19.239 1.00 73.56 504 GLU A O 1
ATOM 3989 N N . LYS A 1 505 ? 14.433 28.343 -17.989 1.00 77.75 505 LYS A N 1
ATOM 3990 C CA . LYS A 1 505 ? 14.621 29.176 -16.790 1.00 77.75 505 LYS A CA 1
ATOM 3991 C C . LYS A 1 505 ? 15.933 28.904 -16.049 1.00 77.75 505 LYS A C 1
ATOM 3993 O O . LYS A 1 505 ? 16.530 29.839 -15.525 1.00 77.75 505 LYS A O 1
ATOM 3998 N N . PHE A 1 506 ? 16.397 27.653 -15.995 1.00 73.44 506 PHE A N 1
ATOM 3999 C CA . PHE A 1 506 ? 17.648 27.293 -15.313 1.00 73.44 506 PHE A CA 1
ATOM 4000 C C . PHE A 1 506 ? 18.900 27.564 -16.149 1.00 73.44 506 PHE A C 1
ATOM 4002 O O . PHE A 1 506 ? 19.965 27.788 -15.577 1.00 73.44 506 PHE A O 1
ATOM 4009 N N . SER A 1 507 ? 18.784 27.569 -17.480 1.00 69.56 507 SER A N 1
ATOM 4010 C CA . SER A 1 507 ? 19.890 27.849 -18.402 1.00 69.56 507 SER A CA 1
ATOM 4011 C C . SER A 1 507 ? 20.699 29.106 -18.029 1.00 69.56 507 SER A C 1
ATOM 4013 O O . SER A 1 507 ? 21.912 28.970 -17.870 1.00 69.56 507 SER A O 1
ATOM 4015 N N . PRO A 1 508 ? 20.107 30.302 -17.812 1.00 68.44 508 PRO A N 1
ATOM 4016 C CA . PRO A 1 508 ? 20.871 31.494 -17.427 1.00 68.44 508 PRO A CA 1
ATOM 4017 C C . PRO A 1 508 ? 21.555 31.363 -16.059 1.00 68.44 508 PRO A C 1
ATOM 4019 O O . PRO A 1 508 ? 22.723 31.708 -15.938 1.00 68.44 508 PRO A O 1
ATOM 4022 N N . VAL A 1 509 ? 20.877 30.796 -15.057 1.00 67.44 509 VAL A N 1
ATOM 4023 C CA . VAL A 1 509 ? 21.427 30.619 -13.697 1.00 67.44 509 VAL A CA 1
ATOM 4024 C C . VAL A 1 509 ? 22.640 29.688 -13.700 1.00 67.44 509 VAL A C 1
ATOM 4026 O O . VAL A 1 509 ? 23.630 29.923 -13.011 1.00 67.44 509 VAL A O 1
ATOM 4029 N N . LEU A 1 510 ? 22.575 28.613 -14.487 1.00 65.56 510 LEU A N 1
ATOM 4030 C CA . LEU A 1 510 ? 23.644 27.622 -14.559 1.00 65.56 510 LEU A CA 1
ATOM 4031 C C . LEU A 1 510 ? 24.804 28.067 -15.458 1.00 65.56 510 LEU A C 1
ATOM 4033 O O . LEU A 1 510 ? 25.932 27.638 -15.220 1.00 65.56 510 LEU A O 1
ATOM 4037 N N . LYS A 1 511 ? 24.573 28.952 -16.439 1.00 62.84 511 LYS A N 1
ATOM 4038 C CA . LYS A 1 511 ? 25.648 29.545 -17.258 1.00 62.84 511 LYS A CA 1
ATOM 4039 C C . LYS A 1 511 ? 26.705 30.237 -16.396 1.00 62.84 511 LYS A C 1
ATOM 4041 O O . LYS A 1 511 ? 27.888 30.008 -16.623 1.00 62.84 511 LYS A O 1
ATOM 4046 N N . ASP A 1 512 ? 26.307 30.976 -15.365 1.00 59.00 512 ASP A N 1
ATOM 4047 C CA . ASP A 1 512 ? 27.250 31.661 -14.469 1.00 59.00 512 ASP A CA 1
ATOM 4048 C C . ASP A 1 512 ? 28.077 30.691 -13.609 1.00 59.00 512 ASP A C 1
ATOM 4050 O O . ASP A 1 512 ? 29.247 30.946 -13.314 1.00 59.00 512 ASP A O 1
ATOM 4054 N N . VAL A 1 513 ? 27.501 29.543 -13.240 1.00 58.62 513 VAL A N 1
ATOM 4055 C CA . VAL A 1 513 ? 28.185 28.483 -12.477 1.00 58.62 513 VAL A CA 1
ATOM 4056 C C . VAL A 1 513 ? 29.209 27.752 -13.349 1.00 58.62 513 VAL A C 1
ATOM 4058 O O . VAL A 1 513 ? 30.336 27.494 -12.919 1.00 58.62 513 VAL A O 1
ATOM 4061 N N . PHE A 1 514 ? 28.849 27.439 -14.595 1.00 53.38 514 PHE A N 1
ATOM 4062 C CA . PHE A 1 514 ? 29.749 26.760 -15.525 1.00 53.38 514 PHE A CA 1
ATOM 4063 C C . PHE A 1 514 ? 30.832 27.689 -16.093 1.00 53.38 514 PHE A C 1
ATOM 4065 O O . PHE A 1 514 ? 31.967 27.248 -16.259 1.00 53.38 514 PHE A O 1
ATOM 4072 N N . ASN A 1 515 ? 30.543 28.980 -16.287 1.00 51.66 515 ASN A N 1
ATOM 4073 C CA . ASN A 1 515 ? 31.544 29.967 -16.704 1.00 51.66 515 ASN A CA 1
ATOM 4074 C C . ASN A 1 515 ? 32.629 30.188 -15.632 1.00 51.66 515 ASN A C 1
ATOM 4076 O O . ASN A 1 515 ? 33.792 30.379 -15.974 1.00 51.66 515 ASN A O 1
ATOM 4080 N N . LYS A 1 516 ? 32.293 30.087 -14.336 1.00 44.56 516 LYS A N 1
ATOM 4081 C CA . LYS A 1 516 ? 33.267 30.204 -13.230 1.00 44.56 516 LYS A CA 1
ATOM 4082 C C . LYS A 1 516 ? 34.176 28.984 -13.044 1.00 44.56 516 LYS A C 1
ATOM 4084 O O . LYS A 1 516 ? 35.200 29.099 -12.382 1.00 44.56 516 LYS A O 1
ATOM 4089 N N . THR A 1 517 ? 33.824 27.824 -13.601 1.00 36.84 517 THR A N 1
ATOM 4090 C CA . THR A 1 517 ? 34.596 26.577 -13.426 1.00 36.84 517 THR A CA 1
ATOM 4091 C C . THR A 1 517 ? 35.628 26.332 -14.531 1.00 36.84 517 THR A C 1
ATOM 4093 O O . THR A 1 517 ? 36.312 25.315 -14.503 1.00 36.84 517 THR A O 1
ATOM 4096 N N . GLY A 1 518 ? 35.787 27.258 -15.488 1.00 35.06 518 GLY A N 1
ATOM 4097 C CA . GLY A 1 518 ? 36.826 27.192 -16.525 1.00 35.06 518 GLY A CA 1
ATOM 4098 C C . GLY A 1 518 ? 36.661 26.046 -17.530 1.00 35.06 518 GLY A C 1
ATOM 4099 O O . GLY A 1 518 ? 37.570 25.773 -18.311 1.00 35.06 518 GLY A O 1
ATOM 4100 N N . VAL A 1 519 ? 35.516 25.353 -17.539 1.00 35.56 519 VAL A N 1
ATOM 4101 C CA . VAL A 1 519 ? 35.311 24.185 -18.399 1.00 35.56 519 VAL A CA 1
ATOM 4102 C C . VAL A 1 519 ? 34.428 24.549 -19.599 1.00 35.56 519 VAL A C 1
ATOM 4104 O O . VAL A 1 519 ? 33.214 24.357 -19.568 1.00 35.56 519 VAL A O 1
ATOM 4107 N N . VAL A 1 520 ? 35.101 24.933 -20.689 1.00 30.38 520 VAL A N 1
ATOM 4108 C CA . VAL A 1 520 ? 34.636 25.211 -22.070 1.00 30.38 520 VAL A CA 1
ATOM 4109 C C . VAL A 1 520 ? 34.190 26.656 -22.342 1.00 30.38 520 VAL A C 1
ATOM 4111 O O . VAL A 1 520 ? 33.018 27.004 -22.232 1.00 30.38 520 VAL A O 1
ATOM 4114 N N . GLU A 1 521 ? 35.154 27.456 -22.810 1.00 27.88 521 GLU A N 1
ATOM 4115 C CA . GLU A 1 521 ? 34.942 28.670 -23.603 1.00 27.88 521 GLU A CA 1
ATOM 4116 C C . GLU A 1 521 ? 34.165 28.347 -24.893 1.00 27.88 521 GLU A C 1
ATOM 4118 O O . GLU A 1 521 ? 34.615 27.551 -25.720 1.00 27.88 521 GLU A O 1
ATOM 4123 N N . TYR A 1 522 ? 33.054 29.042 -25.135 1.00 30.44 522 TYR A N 1
ATOM 4124 C CA . TYR A 1 522 ? 32.736 29.449 -26.502 1.00 30.44 522 TYR A CA 1
ATOM 4125 C C . TYR A 1 522 ? 33.512 30.741 -26.742 1.00 30.44 522 TYR A C 1
ATOM 4127 O O . TYR A 1 522 ? 33.142 31.779 -26.201 1.00 30.44 522 TYR A O 1
ATOM 4135 N N . LYS A 1 523 ? 34.617 30.674 -27.496 1.00 26.69 523 LYS A N 1
ATOM 4136 C CA . LYS A 1 523 ? 35.353 31.882 -27.885 1.00 26.69 523 LYS A CA 1
ATOM 4137 C C . LYS A 1 523 ? 34.425 32.806 -28.669 1.00 26.69 523 LYS A C 1
ATOM 4139 O O . LYS A 1 523 ? 33.965 32.464 -29.756 1.00 26.69 523 LYS A O 1
ATOM 4144 N N . GLN A 1 524 ? 34.158 33.949 -28.058 1.00 29.42 524 GLN A N 1
ATOM 4145 C CA . GLN A 1 524 ? 33.496 35.110 -28.619 1.00 29.42 524 GLN A CA 1
ATOM 4146 C C . GLN A 1 524 ? 34.473 35.751 -29.615 1.00 29.42 524 GLN A C 1
ATOM 4148 O O . GLN A 1 524 ? 35.558 36.175 -29.227 1.00 29.42 524 GLN A O 1
ATOM 4153 N N . GLY A 1 525 ? 34.129 35.725 -30.900 1.00 26.44 525 GLY A N 1
ATOM 4154 C CA . GLY A 1 525 ? 34.759 36.550 -31.928 1.00 26.44 525 GLY A CA 1
ATOM 4155 C C . GLY A 1 525 ? 33.736 37.589 -32.364 1.00 26.44 525 GLY A C 1
ATOM 4156 O O . GLY A 1 525 ? 32.611 37.211 -32.684 1.00 26.44 525 GLY A O 1
ATOM 4157 N N . ASP A 1 526 ? 34.119 38.859 -32.264 1.00 28.50 526 ASP A N 1
ATOM 4158 C CA . ASP A 1 526 ? 33.329 40.067 -32.521 1.00 28.50 526 ASP A CA 1
ATOM 4159 C C . ASP A 1 526 ? 32.409 39.970 -33.736 1.00 28.50 526 ASP A C 1
ATOM 4161 O O . ASP A 1 526 ? 32.911 39.644 -34.798 1.00 28.50 526 ASP A O 1
ATOM 4165 N N . PHE A 1 527 ? 31.127 40.340 -33.605 1.00 27.39 527 PHE A N 1
ATOM 4166 C CA . PHE A 1 527 ? 30.391 41.110 -34.619 1.00 27.39 527 PHE A CA 1
ATOM 4167 C C . PHE A 1 527 ? 29.153 41.795 -34.014 1.00 27.39 527 PHE A C 1
ATOM 4169 O O . PHE A 1 527 ? 28.532 41.325 -33.060 1.00 27.39 527 PHE A O 1
ATOM 4176 N N . SER A 1 528 ? 28.880 42.967 -34.577 1.00 27.12 528 SER A N 1
ATOM 4177 C CA . SER A 1 528 ? 28.021 44.064 -34.142 1.00 27.12 528 SER A CA 1
ATOM 4178 C C . SER A 1 528 ? 26.517 43.773 -34.134 1.00 27.12 528 SER A C 1
ATOM 4180 O O . SER A 1 528 ? 25.990 42.984 -34.915 1.00 27.12 528 SER A O 1
ATOM 4182 N N . GLU A 1 529 ? 25.825 44.481 -33.237 1.00 34.59 529 GLU A N 1
ATOM 4183 C CA . GLU A 1 529 ? 24.371 44.518 -33.105 1.00 34.59 529 GLU A CA 1
ATOM 4184 C C . GLU A 1 529 ? 23.660 44.866 -34.419 1.00 34.59 529 GLU A C 1
ATOM 4186 O O . GLU A 1 529 ? 23.950 45.873 -35.062 1.00 34.59 529 GLU A O 1
ATOM 4191 N N . GLY A 1 530 ? 22.634 44.070 -34.728 1.00 34.53 530 GLY A N 1
ATOM 4192 C CA . GLY A 1 530 ? 21.520 44.471 -35.577 1.00 34.53 530 GLY A CA 1
ATOM 4193 C C . GLY A 1 530 ? 21.513 43.845 -36.964 1.00 34.53 530 GLY A C 1
ATOM 4194 O O . GLY A 1 530 ? 22.022 44.448 -37.892 1.00 34.53 530 GLY A O 1
ATOM 4195 N N . GLN A 1 531 ? 20.816 42.712 -37.123 1.00 27.52 531 GLN A N 1
ATOM 4196 C CA . GLN A 1 531 ? 19.916 42.475 -38.261 1.00 27.52 531 GLN A CA 1
ATOM 4197 C C . GLN A 1 531 ? 18.831 41.442 -37.905 1.00 27.52 531 GLN A C 1
ATOM 4199 O O . GLN A 1 531 ? 19.082 40.386 -37.324 1.00 27.52 531 GLN A O 1
ATOM 4204 N N . ASN A 1 532 ? 17.588 41.802 -38.230 1.00 26.64 532 ASN A N 1
ATOM 4205 C CA . ASN A 1 532 ? 16.368 41.039 -37.983 1.00 26.64 532 ASN A CA 1
ATOM 4206 C C . ASN A 1 532 ? 16.263 39.836 -38.938 1.00 26.64 532 ASN A C 1
ATOM 4208 O O . ASN A 1 532 ? 16.175 39.997 -40.148 1.00 26.64 532 ASN A O 1
ATOM 4212 N N . TRP A 1 533 ? 16.158 38.624 -38.396 1.00 26.53 533 TRP A N 1
ATOM 4213 C CA . TRP A 1 533 ? 16.103 37.349 -39.135 1.00 26.53 533 TRP A CA 1
ATOM 4214 C C . TRP A 1 533 ? 14.707 36.978 -39.678 1.00 26.53 533 TRP A C 1
ATOM 4216 O O . TRP A 1 533 ? 14.392 35.801 -39.835 1.00 26.53 533 TRP A O 1
ATOM 4226 N N . ARG A 1 534 ? 13.838 37.957 -39.965 1.00 27.44 534 ARG A N 1
ATOM 4227 C CA . ARG A 1 534 ? 12.484 37.704 -40.509 1.00 27.44 534 ARG A CA 1
ATOM 4228 C C . ARG A 1 534 ? 12.319 38.003 -42.004 1.00 27.44 534 ARG A C 1
ATOM 4230 O O . ARG A 1 534 ? 11.197 37.926 -42.483 1.00 27.44 534 ARG A O 1
ATOM 4237 N N . GLN A 1 535 ? 13.393 38.313 -42.733 1.00 27.31 535 GLN A N 1
ATOM 4238 C CA . GLN A 1 535 ? 13.289 38.778 -44.125 1.00 27.31 535 GLN A CA 1
ATOM 4239 C C . GLN A 1 535 ? 14.461 38.352 -45.030 1.00 27.31 535 GLN A C 1
ATOM 4241 O O . GLN A 1 535 ? 14.949 39.133 -45.836 1.00 27.31 535 GLN A O 1
ATOM 4246 N N . ALA A 1 536 ? 14.923 37.106 -44.919 1.00 28.25 536 ALA A N 1
ATOM 4247 C CA . ALA A 1 536 ? 15.737 36.497 -45.975 1.00 28.25 536 ALA A CA 1
ATOM 4248 C C . ALA A 1 536 ? 14.859 35.493 -46.728 1.00 28.25 536 ALA A C 1
ATOM 4250 O O . ALA A 1 536 ? 14.960 34.281 -46.538 1.00 28.25 536 ALA A O 1
ATOM 4251 N N . ASP A 1 537 ? 13.916 36.047 -47.489 1.00 28.78 537 ASP A N 1
ATOM 4252 C CA . ASP A 1 537 ? 13.136 35.316 -48.474 1.00 28.78 537 ASP A CA 1
ATOM 4253 C C . ASP A 1 537 ? 14.036 34.813 -49.607 1.00 28.78 537 ASP A C 1
ATOM 4255 O O . ASP A 1 537 ? 15.090 35.371 -49.917 1.00 28.78 537 ASP A O 1
ATOM 4259 N N . PHE A 1 538 ? 13.567 33.723 -50.206 1.00 33.09 538 PHE A N 1
ATOM 4260 C CA . PHE A 1 538 ? 13.883 33.242 -51.543 1.00 33.09 538 PHE A CA 1
ATOM 4261 C C . PHE A 1 538 ? 14.203 34.386 -52.522 1.00 33.09 538 PHE A C 1
ATOM 4263 O O . PHE A 1 538 ? 13.273 34.992 -53.026 1.00 33.09 538 PHE A O 1
ATOM 4270 N N . GLU A 1 539 ? 15.478 34.652 -52.819 1.00 29.62 539 GLU A N 1
ATOM 4271 C CA . GLU A 1 539 ? 15.977 35.194 -54.100 1.00 29.62 539 GLU A CA 1
ATOM 4272 C C . GLU A 1 539 ? 17.471 35.523 -53.977 1.00 29.62 539 GLU A C 1
ATOM 4274 O O . GLU A 1 539 ? 17.877 36.526 -53.401 1.00 29.62 539 GLU A O 1
ATOM 4279 N N . GLY A 1 540 ? 18.327 34.653 -54.514 1.00 25.22 540 GLY A N 1
ATOM 4280 C CA . GLY A 1 540 ? 19.767 34.898 -54.516 1.00 25.22 540 GLY A CA 1
ATOM 4281 C C . GLY A 1 540 ? 20.566 33.672 -54.919 1.00 25.22 540 GLY A C 1
ATOM 4282 O O . GLY A 1 540 ? 21.179 33.014 -54.085 1.00 25.22 540 GLY A O 1
ATOM 4283 N N . ARG A 1 541 ? 20.559 33.346 -56.215 1.00 34.19 541 ARG A N 1
ATOM 4284 C CA . ARG A 1 541 ? 21.534 32.416 -56.794 1.00 34.19 541 ARG A CA 1
ATOM 4285 C C . ARG A 1 541 ? 22.930 33.033 -56.659 1.00 34.19 541 ARG A C 1
ATOM 4287 O O . ARG A 1 541 ? 23.285 33.895 -57.454 1.00 34.19 541 ARG A O 1
ATOM 4294 N N . GLN A 1 542 ? 23.733 32.562 -55.709 1.00 29.17 542 GLN A N 1
ATOM 4295 C CA . GLN A 1 542 ? 25.184 32.552 -55.877 1.00 29.17 542 GLN A CA 1
ATOM 4296 C C . GLN A 1 542 ? 25.627 31.117 -56.136 1.00 29.17 542 GLN A C 1
ATOM 4298 O O . GLN A 1 542 ? 25.637 30.251 -55.265 1.00 29.17 542 GLN A O 1
ATOM 4303 N N . GLN A 1 543 ? 25.916 30.894 -57.409 1.00 30.36 543 GLN A N 1
ATOM 4304 C CA . GLN A 1 543 ? 26.585 29.740 -57.970 1.00 30.36 543 GLN A CA 1
ATOM 4305 C C . GLN A 1 543 ? 27.980 29.650 -57.335 1.00 30.36 543 GLN A C 1
ATOM 4307 O O . GLN A 1 543 ? 28.856 30.452 -57.642 1.00 30.36 543 GLN A O 1
ATOM 4312 N N . ILE A 1 544 ? 28.159 28.726 -56.392 1.00 33.22 544 ILE A N 1
ATOM 4313 C CA . ILE A 1 544 ? 29.480 28.347 -55.884 1.00 33.22 544 ILE A CA 1
ATOM 4314 C C . ILE A 1 544 ? 29.917 27.144 -56.719 1.00 33.22 544 ILE A C 1
ATOM 4316 O O . ILE A 1 544 ? 29.245 26.113 -56.707 1.00 33.22 544 ILE A O 1
ATOM 4320 N N . ASP A 1 545 ? 30.998 27.303 -57.483 1.00 27.50 545 ASP A N 1
ATOM 4321 C CA . ASP A 1 545 ? 31.593 26.253 -58.314 1.00 27.50 545 ASP A CA 1
ATOM 4322 C C . ASP A 1 545 ? 31.988 25.034 -57.470 1.00 27.50 545 ASP A C 1
ATOM 4324 O O . ASP A 1 545 ? 32.830 25.111 -56.572 1.00 27.50 545 ASP A O 1
ATOM 4328 N N . PHE A 1 546 ? 31.391 23.885 -57.788 1.00 34.88 546 PHE A N 1
ATOM 4329 C CA . PHE A 1 546 ? 31.581 22.618 -57.075 1.00 34.88 546 PHE A CA 1
ATOM 4330 C C . PHE A 1 546 ? 32.789 21.795 -57.562 1.00 34.88 546 PHE A C 1
ATOM 4332 O O . PHE A 1 546 ? 33.035 20.715 -57.026 1.00 34.88 546 PHE A O 1
ATOM 4339 N N . GLU A 1 547 ? 33.568 22.267 -58.540 1.00 33.44 547 GLU A N 1
ATOM 4340 C CA . GLU A 1 547 ? 34.593 21.428 -59.187 1.00 33.44 547 GLU A CA 1
ATOM 4341 C C . GLU A 1 547 ? 35.973 21.421 -58.509 1.00 33.44 547 GLU A C 1
ATOM 4343 O O . GLU A 1 547 ? 36.695 20.437 -58.645 1.00 33.44 547 GLU A O 1
ATOM 4348 N N . ASN A 1 548 ? 36.350 22.434 -57.716 1.00 32.88 548 ASN A N 1
ATOM 4349 C CA . ASN A 1 548 ? 37.771 22.619 -57.363 1.00 32.88 548 ASN A CA 1
ATOM 4350 C C . ASN A 1 548 ? 38.158 22.501 -55.877 1.00 32.88 548 ASN A C 1
ATOM 4352 O O . ASN A 1 548 ? 39.328 22.712 -55.554 1.00 32.88 548 ASN A O 1
ATOM 4356 N N . ASN A 1 549 ? 37.259 22.144 -54.946 1.00 30.33 549 ASN A N 1
ATOM 4357 C CA . ASN A 1 549 ? 37.679 21.994 -53.539 1.00 30.33 549 ASN A CA 1
ATOM 4358 C C . ASN A 1 549 ? 36.815 21.035 -52.680 1.00 30.33 549 ASN A C 1
ATOM 4360 O O . ASN A 1 549 ? 35.916 21.473 -51.962 1.00 30.33 549 ASN A O 1
ATOM 4364 N N . PRO A 1 550 ? 37.098 19.718 -52.645 1.00 31.77 550 PRO A N 1
ATOM 4365 C CA . PRO A 1 550 ? 36.285 18.739 -51.908 1.00 31.77 550 PRO A CA 1
ATOM 4366 C C . PRO A 1 550 ? 36.531 18.714 -50.378 1.00 31.77 550 PRO A C 1
ATOM 4368 O O . PRO A 1 550 ? 36.257 17.706 -49.723 1.00 31.77 550 PRO A O 1
ATOM 4371 N N . ARG A 1 551 ? 37.108 19.769 -49.774 1.00 31.31 551 ARG A N 1
ATOM 4372 C CA . ARG A 1 551 ? 37.694 19.712 -48.413 1.00 31.31 551 ARG A CA 1
ATOM 4373 C C . ARG A 1 551 ? 37.219 20.742 -47.381 1.00 31.31 551 ARG A C 1
ATOM 4375 O O . ARG A 1 551 ? 37.884 20.892 -46.360 1.00 31.31 551 ARG A O 1
ATOM 4382 N N . GLN A 1 552 ? 36.052 21.359 -47.536 1.00 29.70 552 GLN A N 1
ATOM 4383 C CA . GLN A 1 552 ? 35.460 22.152 -46.447 1.00 29.70 552 GLN A CA 1
ATOM 4384 C C . GLN A 1 552 ? 33.998 21.781 -46.199 1.00 29.70 552 GLN A C 1
ATOM 4386 O O . GLN A 1 552 ? 33.074 22.400 -46.710 1.00 29.70 552 GLN A O 1
ATOM 4391 N N . TYR A 1 553 ? 33.792 20.777 -45.344 1.00 31.39 553 TYR A N 1
ATOM 4392 C CA . TYR A 1 553 ? 32.522 20.608 -44.640 1.00 31.39 553 TYR A CA 1
ATOM 4393 C C . TYR A 1 553 ? 32.472 21.643 -43.514 1.00 31.39 553 TYR A C 1
ATOM 4395 O O . TYR A 1 553 ? 32.822 21.357 -42.368 1.00 31.39 553 TYR A O 1
ATOM 4403 N N . ASN A 1 554 ? 32.088 22.873 -43.851 1.00 26.59 554 ASN A N 1
ATOM 4404 C CA . ASN A 1 554 ? 31.733 23.862 -42.846 1.00 26.59 554 ASN A CA 1
ATOM 4405 C C . ASN A 1 554 ? 30.371 23.467 -42.270 1.00 26.59 554 ASN A C 1
ATOM 4407 O O . ASN A 1 554 ? 29.326 23.768 -42.841 1.00 26.59 554 ASN A O 1
ATOM 4411 N N . TYR A 1 555 ? 30.382 22.792 -41.118 1.00 33.09 555 TYR A N 1
ATOM 4412 C CA . TYR A 1 555 ? 29.257 22.875 -40.195 1.00 33.09 555 TYR A CA 1
ATOM 4413 C C . TYR A 1 555 ? 29.015 24.364 -39.953 1.00 33.09 555 TYR A C 1
ATOM 4415 O O . TYR A 1 555 ? 29.856 25.017 -39.336 1.00 33.09 555 TYR A O 1
ATOM 4423 N N . ILE A 1 556 ? 27.911 24.906 -40.468 1.00 32.91 556 ILE A N 1
ATOM 4424 C CA . ILE A 1 556 ? 27.489 26.274 -40.168 1.00 32.91 556 ILE A CA 1
ATOM 4425 C C . ILE A 1 556 ? 27.307 26.335 -38.647 1.00 32.91 556 ILE A C 1
ATOM 4427 O O . ILE A 1 556 ? 26.306 25.866 -38.098 1.00 32.91 556 ILE A O 1
ATOM 4431 N N . ARG A 1 557 ? 28.322 26.846 -37.941 1.00 31.89 557 ARG A N 1
ATOM 4432 C CA . ARG A 1 557 ? 28.186 27.252 -36.545 1.00 31.89 557 ARG A CA 1
ATOM 4433 C C . ARG A 1 557 ? 27.146 28.369 -36.552 1.00 31.89 557 ARG A C 1
ATOM 4435 O O . ARG A 1 557 ? 27.295 29.295 -37.341 1.00 31.89 557 ARG A O 1
ATOM 4442 N N . PRO A 1 558 ? 26.088 28.319 -35.729 1.00 34.81 558 PRO A N 1
ATOM 4443 C CA . PRO A 1 558 ? 25.216 29.472 -35.594 1.00 34.81 558 PRO A CA 1
ATOM 4444 C C . PRO A 1 558 ? 26.056 30.610 -34.996 1.00 34.81 558 PRO A C 1
ATOM 4446 O O . PRO A 1 558 ? 26.426 30.543 -33.827 1.00 34.81 558 PRO A O 1
ATOM 4449 N N . GLU A 1 559 ? 26.380 31.625 -35.795 1.00 32.25 559 GLU A N 1
ATOM 4450 C CA . GLU A 1 559 ? 27.215 32.781 -35.417 1.00 32.25 559 GLU A CA 1
ATOM 4451 C C . GLU A 1 559 ? 26.495 33.788 -34.495 1.00 32.25 559 GLU A C 1
ATOM 4453 O O . GLU A 1 559 ? 26.978 34.888 -34.261 1.00 32.25 559 GLU A O 1
ATOM 4458 N N . ALA A 1 560 ? 25.364 33.410 -33.890 1.00 32.12 560 ALA A N 1
ATOM 4459 C CA . ALA A 1 560 ? 24.687 34.209 -32.874 1.00 32.12 560 ALA A CA 1
ATOM 4460 C C . ALA A 1 560 ? 24.177 33.323 -31.724 1.00 32.12 560 ALA A C 1
ATOM 4462 O O . ALA A 1 560 ? 23.669 32.221 -31.977 1.00 32.12 560 ALA A O 1
ATOM 4463 N N . PRO A 1 561 ? 24.236 33.782 -30.456 1.00 37.06 561 PRO A N 1
ATOM 4464 C CA . PRO A 1 561 ? 23.594 33.087 -29.348 1.00 37.06 561 PRO A CA 1
ATOM 4465 C C . PRO A 1 561 ? 22.076 33.065 -29.578 1.00 37.06 561 PRO A C 1
ATOM 4467 O O . PRO A 1 561 ? 21.373 34.038 -29.305 1.00 37.06 561 PRO A O 1
ATOM 4470 N N . ARG A 1 562 ? 21.541 31.946 -30.086 1.00 45.84 562 ARG A N 1
ATOM 4471 C CA . ARG A 1 562 ? 20.089 31.754 -30.194 1.00 45.84 562 ARG A CA 1
ATOM 4472 C C . ARG A 1 562 ? 19.479 31.829 -28.793 1.00 45.84 562 ARG A C 1
ATOM 4474 O O . ARG A 1 562 ? 19.812 31.024 -27.921 1.00 45.84 562 ARG A O 1
ATOM 4481 N N . LYS A 1 563 ? 18.551 32.764 -28.574 1.00 42.88 563 LYS A N 1
ATOM 4482 C CA . LYS A 1 563 ? 17.600 32.664 -27.459 1.00 42.88 563 LYS A CA 1
ATOM 4483 C C . LYS A 1 563 ? 16.800 31.369 -27.663 1.00 42.88 563 LYS A C 1
ATOM 4485 O O . LYS A 1 563 ? 16.092 31.243 -28.655 1.00 42.88 563 LYS A O 1
ATOM 4490 N N . MET A 1 564 ? 16.950 30.396 -26.762 1.00 50.06 564 MET A N 1
ATOM 4491 C CA . MET A 1 564 ? 16.176 29.147 -26.768 1.00 50.06 564 MET A CA 1
ATOM 4492 C C . MET A 1 564 ? 14.725 29.437 -26.363 1.00 50.06 564 MET A C 1
ATOM 4494 O O . MET A 1 564 ? 14.363 29.243 -25.212 1.00 50.06 564 MET A O 1
ATOM 4498 N N . THR A 1 565 ? 13.913 29.946 -27.286 1.00 47.22 565 THR A N 1
ATOM 4499 C CA . THR A 1 565 ? 12.507 30.307 -27.021 1.00 47.22 565 THR A CA 1
ATOM 4500 C C . THR A 1 565 ? 11.509 29.263 -27.512 1.00 47.22 565 THR A C 1
ATOM 4502 O O . THR A 1 565 ? 10.350 29.297 -27.115 1.00 47.22 565 THR A O 1
ATOM 4505 N N . TYR A 1 566 ? 11.927 28.341 -28.383 1.00 56.09 566 TYR A N 1
ATOM 4506 C CA . TYR A 1 566 ? 11.054 27.298 -28.926 1.00 56.09 566 TYR A CA 1
ATOM 4507 C C . TYR A 1 566 ? 11.310 25.957 -28.239 1.00 56.09 566 TYR A C 1
ATOM 4509 O O . TYR A 1 566 ? 12.458 25.573 -27.997 1.00 56.09 566 TYR A O 1
ATOM 4517 N N . HIS A 1 567 ? 10.242 25.200 -27.967 1.00 59.28 567 HIS A N 1
ATOM 4518 C CA . HIS A 1 567 ? 10.341 23.887 -27.325 1.00 59.28 567 HIS A CA 1
ATOM 4519 C C . HIS A 1 567 ? 11.242 22.929 -28.110 1.00 59.28 567 HIS A C 1
ATOM 4521 O O . HIS A 1 567 ? 12.015 22.173 -27.514 1.00 59.28 567 HIS A O 1
ATOM 4527 N N . ARG A 1 568 ? 11.202 23.009 -29.445 1.00 60.75 568 ARG A N 1
ATOM 4528 C CA . ARG A 1 568 ? 12.085 22.248 -30.336 1.00 60.75 568 ARG A CA 1
ATOM 4529 C C . ARG A 1 568 ? 13.565 22.540 -30.087 1.00 60.75 568 ARG A C 1
ATOM 4531 O O . ARG A 1 568 ? 14.359 21.598 -30.050 1.00 60.75 568 ARG A O 1
ATOM 4538 N N . ASP A 1 56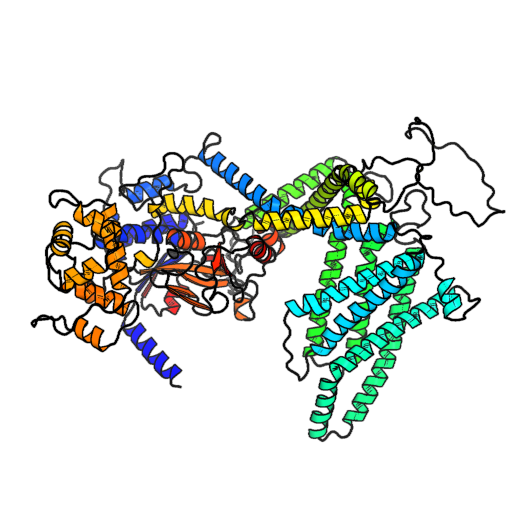9 ? 13.931 23.802 -29.870 1.00 59.94 569 ASP A N 1
ATOM 4539 C CA . ASP A 1 569 ? 15.321 24.193 -29.631 1.00 59.94 569 ASP A CA 1
ATOM 4540 C C . ASP A 1 569 ? 15.822 23.666 -28.282 1.00 59.94 569 ASP A C 1
ATOM 4542 O O . ASP A 1 569 ? 16.942 23.170 -28.178 1.00 59.94 569 ASP A O 1
ATOM 4546 N N . ILE A 1 570 ? 14.973 23.679 -27.255 1.00 61.91 570 ILE A N 1
ATOM 4547 C CA . ILE A 1 570 ? 15.333 23.190 -25.919 1.00 61.91 570 ILE A CA 1
ATOM 4548 C C . ILE A 1 570 ? 15.566 21.677 -25.937 1.00 61.91 570 ILE A C 1
ATOM 4550 O O . ILE A 1 570 ? 16.589 21.208 -25.439 1.00 61.91 570 ILE A O 1
ATOM 4554 N N . VAL A 1 571 ? 14.665 20.898 -26.541 1.00 63.00 571 VAL A N 1
ATOM 4555 C CA . VAL A 1 571 ? 14.794 19.430 -26.585 1.00 63.00 571 VAL A CA 1
ATOM 4556 C C . VAL A 1 571 ? 16.042 18.997 -27.351 1.00 63.00 571 VAL A C 1
ATOM 4558 O O . VAL A 1 571 ? 16.703 18.034 -26.968 1.00 63.00 571 VAL A O 1
ATOM 4561 N N . LEU A 1 572 ? 16.365 19.702 -28.433 1.00 61.56 572 LEU A N 1
ATOM 4562 C CA . LEU A 1 572 ? 17.410 19.290 -29.358 1.00 61.56 572 LEU A CA 1
ATOM 4563 C C . LEU A 1 572 ? 18.792 19.864 -29.000 1.00 61.56 572 LEU A C 1
ATOM 4565 O O . LEU A 1 572 ? 19.783 19.158 -29.160 1.00 61.56 572 LEU A O 1
ATOM 4569 N N . PHE A 1 573 ? 18.885 21.104 -28.513 1.00 61.25 573 PHE A N 1
ATOM 4570 C CA . PHE A 1 573 ? 20.158 21.829 -28.370 1.00 61.25 573 PHE A CA 1
ATOM 4571 C C . PHE A 1 573 ? 20.623 22.020 -26.918 1.00 61.25 573 PHE A C 1
ATOM 4573 O O . PHE A 1 573 ? 21.636 22.677 -26.684 1.00 61.25 573 PHE A O 1
ATOM 4580 N N . SER A 1 574 ? 19.920 21.459 -25.930 1.00 68.06 574 SER A N 1
ATOM 4581 C CA . SER A 1 574 ? 20.329 21.564 -24.522 1.00 68.06 574 SER A CA 1
ATOM 4582 C C . SER A 1 574 ? 21.667 20.881 -24.245 1.00 68.06 574 SER A C 1
ATOM 4584 O O . SER A 1 574 ? 21.876 19.725 -24.608 1.00 68.06 574 SER A O 1
ATOM 4586 N N . GLY A 1 575 ? 22.558 21.586 -23.540 1.00 68.56 575 GLY A N 1
ATOM 4587 C CA . GLY A 1 575 ? 23.849 21.086 -23.053 1.00 68.56 575 GLY A CA 1
ATOM 4588 C C . GLY A 1 575 ? 23.732 19.761 -22.286 1.00 68.56 575 GLY A C 1
ATOM 4589 O O . GLY A 1 575 ? 22.912 19.663 -21.380 1.00 68.56 575 GLY A O 1
ATOM 4590 N N . MET A 1 576 ? 24.581 18.766 -22.558 1.00 73.00 576 MET A N 1
ATOM 4591 C CA . MET A 1 576 ? 24.611 17.494 -21.821 1.00 73.00 576 MET A CA 1
ATOM 4592 C C . MET A 1 576 ? 24.876 17.739 -20.329 1.00 73.00 576 MET A C 1
ATOM 4594 O O . MET A 1 576 ? 24.209 17.162 -19.476 1.00 73.00 576 MET A O 1
ATOM 4598 N N . ARG A 1 577 ? 25.786 18.668 -20.004 1.00 75.69 577 ARG A N 1
ATOM 4599 C CA . ARG A 1 577 ? 26.064 19.081 -18.617 1.00 75.69 577 ARG A CA 1
ATOM 4600 C C . ARG A 1 577 ? 24.866 19.746 -17.950 1.00 75.69 577 ARG A C 1
ATOM 4602 O O . ARG A 1 577 ? 24.567 19.424 -16.806 1.00 75.69 577 ARG A O 1
ATOM 4609 N N . LEU A 1 578 ? 24.175 20.632 -18.673 1.00 78.69 578 LEU A N 1
ATOM 4610 C CA . LEU A 1 578 ? 22.950 21.278 -18.199 1.00 78.69 578 LEU A CA 1
ATOM 4611 C C . LEU A 1 578 ? 21.898 20.215 -17.862 1.00 78.69 578 LEU A C 1
ATOM 4613 O O . LEU A 1 578 ? 21.384 20.200 -16.752 1.00 78.69 578 LEU A O 1
ATOM 4617 N N . LEU A 1 579 ? 21.652 19.275 -18.778 1.00 83.12 579 LEU A N 1
ATOM 4618 C CA . LEU A 1 579 ? 20.687 18.195 -18.580 1.00 83.12 579 LEU A CA 1
ATOM 4619 C C . LEU A 1 579 ? 21.053 17.292 -17.395 1.00 83.12 579 LEU A C 1
ATOM 4621 O O . LEU A 1 579 ? 20.181 16.990 -16.582 1.00 83.12 579 LEU A O 1
ATOM 4625 N N . ILE A 1 580 ? 22.322 16.892 -17.258 1.00 85.62 580 ILE A N 1
ATOM 4626 C CA . ILE A 1 580 ? 22.787 16.060 -16.137 1.00 85.62 580 ILE A CA 1
ATOM 4627 C C . ILE A 1 580 ? 22.623 16.802 -14.810 1.00 85.62 580 ILE A C 1
ATOM 4629 O O . ILE A 1 580 ? 22.038 16.253 -13.879 1.00 85.62 580 ILE A O 1
ATOM 4633 N N . VAL A 1 581 ? 23.083 18.053 -14.718 1.00 85.75 581 VAL A N 1
ATOM 4634 C CA . VAL A 1 581 ? 22.980 18.832 -13.477 1.00 85.75 581 VAL A CA 1
ATOM 4635 C C . VAL A 1 581 ? 21.525 19.096 -13.115 1.00 85.75 581 VAL A C 1
ATOM 4637 O O . VAL A 1 581 ? 21.145 18.853 -11.975 1.00 85.75 581 VAL A O 1
ATOM 4640 N N . THR A 1 582 ? 20.673 19.493 -14.063 1.00 86.25 582 THR A N 1
ATOM 4641 C CA . THR A 1 582 ? 19.235 19.651 -13.804 1.00 86.25 582 THR A CA 1
ATOM 4642 C C . THR A 1 582 ? 18.594 18.335 -13.355 1.00 86.25 582 THR A C 1
ATOM 4644 O O . THR A 1 582 ? 17.794 18.342 -12.424 1.00 86.25 582 THR A O 1
ATOM 4647 N N . THR A 1 583 ? 18.970 17.199 -13.950 1.00 91.00 583 THR A N 1
ATOM 4648 C CA . THR A 1 583 ? 18.473 15.871 -13.547 1.00 91.00 583 THR A CA 1
ATOM 4649 C C . THR A 1 583 ? 18.878 15.529 -12.115 1.00 91.00 583 THR A C 1
ATOM 4651 O O . THR A 1 583 ? 18.036 15.096 -11.330 1.00 91.00 583 THR A O 1
ATOM 4654 N N . ILE A 1 584 ? 20.142 15.767 -11.749 1.00 92.44 584 ILE A N 1
ATOM 4655 C CA . ILE A 1 584 ? 20.646 15.544 -10.388 1.00 92.44 584 ILE A CA 1
ATOM 4656 C C . ILE A 1 584 ? 19.943 16.475 -9.399 1.00 92.44 584 ILE A C 1
ATOM 4658 O O . ILE A 1 584 ? 19.507 16.009 -8.353 1.00 92.44 584 ILE A O 1
ATOM 4662 N N . LEU A 1 585 ? 19.783 17.760 -9.726 1.00 91.69 585 LEU A N 1
ATOM 4663 C CA . LEU A 1 585 ? 19.103 18.729 -8.863 1.00 91.69 585 LEU A CA 1
ATOM 4664 C C . LEU A 1 585 ? 17.635 18.357 -8.633 1.00 91.69 585 LEU A C 1
ATOM 4666 O O . LEU A 1 585 ? 17.181 18.380 -7.494 1.00 91.69 585 LEU A O 1
ATOM 4670 N N . LEU A 1 586 ? 16.904 17.967 -9.683 1.00 92.69 586 LEU A N 1
ATOM 4671 C CA . LEU A 1 586 ? 15.517 17.504 -9.570 1.00 92.69 586 LEU A CA 1
ATOM 4672 C C . LEU A 1 586 ? 15.415 16.209 -8.755 1.00 92.69 586 LEU A C 1
ATOM 4674 O O . LEU A 1 586 ? 14.549 16.096 -7.887 1.00 92.69 586 LEU A O 1
ATOM 4678 N N . GLY A 1 587 ? 16.316 15.255 -9.007 1.00 92.56 587 GLY A N 1
ATOM 4679 C CA . GLY A 1 587 ? 16.384 13.993 -8.275 1.00 92.56 587 GLY A CA 1
ATOM 4680 C C . GLY A 1 587 ? 16.683 14.196 -6.790 1.00 92.56 587 GLY A C 1
ATOM 4681 O O . GLY A 1 587 ? 15.979 13.659 -5.936 1.00 92.56 587 GLY A O 1
ATOM 4682 N N . LEU A 1 588 ? 17.686 15.021 -6.479 1.00 93.62 588 LEU A N 1
ATOM 4683 C CA . LEU A 1 588 ? 18.078 15.369 -5.116 1.00 93.62 588 LEU A CA 1
ATOM 4684 C C . LEU A 1 588 ? 16.964 16.139 -4.404 1.00 93.62 588 LEU A C 1
ATOM 4686 O O . LEU A 1 588 ? 16.644 15.814 -3.267 1.00 93.62 588 LEU A O 1
ATOM 4690 N N . PHE A 1 589 ? 16.345 17.116 -5.073 1.00 93.62 589 PHE A N 1
ATOM 4691 C CA . PHE A 1 589 ? 15.226 17.871 -4.518 1.00 93.62 589 PHE A CA 1
ATOM 4692 C C . PHE A 1 589 ? 14.060 16.945 -4.167 1.00 93.62 589 PHE A C 1
ATOM 4694 O O . PHE A 1 589 ? 13.622 16.938 -3.021 1.00 93.62 589 PHE A O 1
ATOM 4701 N N . GLY A 1 590 ? 13.606 16.102 -5.102 1.00 91.44 590 GLY A N 1
ATOM 4702 C CA . GLY A 1 590 ? 12.531 15.142 -4.836 1.00 91.44 590 GLY A CA 1
ATOM 4703 C C . GLY A 1 590 ? 12.877 14.167 -3.704 1.00 91.44 590 GLY A C 1
ATOM 4704 O O . GLY A 1 590 ? 12.035 13.879 -2.855 1.00 91.44 590 GLY A O 1
ATOM 4705 N N . TRP A 1 591 ? 14.132 13.711 -3.633 1.00 89.06 591 TRP A N 1
ATOM 4706 C CA . TRP A 1 591 ? 14.609 12.835 -2.561 1.00 89.06 591 TRP A CA 1
ATOM 4707 C C . TRP A 1 591 ? 14.625 13.524 -1.188 1.00 89.06 591 TRP A C 1
ATOM 4709 O O . TRP A 1 591 ? 14.092 12.966 -0.229 1.00 89.06 591 TRP A O 1
ATOM 4719 N N . ILE A 1 592 ? 15.156 14.750 -1.096 1.00 91.50 592 ILE A N 1
ATOM 4720 C CA . ILE A 1 592 ? 15.151 15.562 0.133 1.00 91.50 592 ILE A CA 1
ATOM 4721 C C . ILE A 1 592 ? 13.714 15.849 0.568 1.00 91.50 592 ILE A C 1
ATOM 4723 O O . ILE A 1 592 ? 13.371 15.635 1.729 1.00 91.50 592 ILE A O 1
ATOM 4727 N N . MET A 1 593 ? 12.846 16.269 -0.355 1.00 91.62 593 MET A N 1
ATOM 4728 C CA . MET A 1 593 ? 11.436 16.500 -0.042 1.00 91.62 593 MET A CA 1
ATOM 4729 C C . MET A 1 593 ? 10.759 15.222 0.463 1.00 91.62 593 MET A C 1
ATOM 4731 O O . MET A 1 593 ? 9.950 15.301 1.378 1.00 91.62 593 MET A O 1
ATOM 4735 N N . GLY A 1 594 ? 11.124 14.041 -0.048 1.00 87.81 594 GLY A N 1
ATOM 4736 C CA . GLY A 1 594 ? 10.631 12.753 0.454 1.00 87.81 594 GLY A CA 1
ATOM 4737 C C . GLY A 1 594 ? 11.120 12.374 1.859 1.00 87.81 594 GLY A C 1
ATOM 4738 O O . GLY A 1 594 ? 10.490 11.539 2.507 1.00 87.81 594 GLY A O 1
ATOM 4739 N N . LEU A 1 595 ? 12.220 12.968 2.338 1.00 86.44 595 LEU A N 1
ATOM 4740 C CA . LEU A 1 595 ? 12.681 12.850 3.729 1.00 86.44 595 LEU A CA 1
ATOM 4741 C C . LEU A 1 595 ? 11.955 13.834 4.658 1.00 86.44 595 LEU A C 1
ATOM 4743 O O . LEU A 1 595 ? 11.750 13.527 5.828 1.00 86.44 595 LEU A O 1
ATOM 4747 N N . LEU A 1 596 ? 11.577 15.008 4.142 1.00 88.56 596 LEU A N 1
ATOM 4748 C CA . LEU A 1 596 ? 10.924 16.074 4.910 1.00 88.56 596 LEU A CA 1
ATOM 4749 C C . LEU A 1 596 ? 9.396 15.928 4.969 1.00 88.56 596 LEU A C 1
ATOM 4751 O O . LEU A 1 596 ? 8.773 16.316 5.957 1.00 88.56 596 LEU A O 1
ATOM 4755 N N . ILE A 1 597 ? 8.782 15.394 3.912 1.00 87.88 597 ILE A N 1
ATOM 4756 C CA . ILE A 1 597 ? 7.332 15.250 3.772 1.00 87.88 597 ILE A CA 1
ATOM 4757 C C . ILE A 1 597 ? 6.940 13.795 4.012 1.00 87.88 597 ILE A C 1
ATOM 4759 O O . ILE A 1 597 ? 7.234 12.903 3.214 1.00 87.88 597 ILE A O 1
ATOM 4763 N N . ASP A 1 598 ? 6.174 13.572 5.077 1.00 85.31 598 ASP A N 1
ATOM 4764 C CA . ASP A 1 598 ? 5.492 12.302 5.308 1.00 85.31 598 ASP A CA 1
ATOM 4765 C C . ASP A 1 598 ? 4.288 12.185 4.365 1.00 85.31 598 ASP A C 1
ATOM 4767 O O . ASP A 1 598 ? 3.164 12.594 4.676 1.00 85.31 598 ASP A O 1
ATOM 4771 N N . THR A 1 599 ? 4.533 11.628 3.180 1.00 79.25 599 THR A N 1
ATOM 4772 C CA . THR A 1 599 ? 3.485 11.387 2.187 1.00 79.25 599 THR A CA 1
ATOM 4773 C C . THR A 1 599 ? 2.354 10.549 2.791 1.00 79.25 599 THR A C 1
ATOM 4775 O O . THR A 1 599 ? 1.194 10.831 2.518 1.00 79.25 599 THR A O 1
ATOM 4778 N N . GLY A 1 600 ? 2.624 9.604 3.699 1.00 77.19 600 GLY A N 1
ATOM 4779 C CA . GLY A 1 600 ? 1.614 8.822 4.423 1.00 77.19 600 GLY A CA 1
ATOM 4780 C C . GLY A 1 600 ? 0.585 9.692 5.151 1.00 77.19 600 GLY A C 1
ATOM 4781 O O . GLY A 1 600 ? -0.616 9.575 4.888 1.00 77.19 600 GLY A O 1
ATOM 4782 N N . LYS A 1 601 ? 1.053 10.619 5.993 1.00 79.88 601 LYS A N 1
ATOM 4783 C CA . LYS A 1 601 ? 0.200 11.566 6.742 1.00 79.88 601 LYS A CA 1
ATOM 4784 C C . LYS A 1 601 ? -0.513 12.578 5.850 1.00 79.88 601 LYS A C 1
ATOM 4786 O O . LYS A 1 601 ? -1.647 12.957 6.134 1.00 79.88 601 LYS A O 1
ATOM 4791 N N . PHE A 1 602 ? 0.109 12.989 4.747 1.00 82.88 602 PHE A N 1
ATOM 4792 C CA . PHE A 1 602 ? -0.517 13.860 3.746 1.00 82.88 602 PHE A CA 1
ATOM 4793 C C . PHE A 1 602 ? -1.322 13.077 2.695 1.00 82.88 602 PHE A C 1
ATOM 4795 O O . PHE A 1 602 ? -1.481 13.511 1.553 1.00 82.88 602 PHE A O 1
ATOM 4802 N N . SER A 1 603 ? -1.878 11.924 3.066 1.00 83.19 603 SER A N 1
ATOM 4803 C CA . SER A 1 603 ? -2.882 11.210 2.273 1.00 83.19 603 SER A CA 1
ATOM 4804 C C . SER A 1 603 ? -4.302 11.701 2.561 1.00 83.19 603 SER A C 1
ATOM 4806 O O . SER A 1 603 ? -4.544 12.471 3.494 1.00 83.19 603 SER A O 1
ATOM 4808 N N . ILE A 1 604 ? -5.273 11.260 1.758 1.00 82.75 604 ILE A N 1
ATOM 4809 C CA . ILE A 1 604 ? -6.695 11.502 2.049 1.00 82.75 604 ILE A CA 1
ATOM 4810 C C . ILE A 1 604 ? -7.150 10.676 3.274 1.00 82.75 604 ILE A C 1
ATOM 4812 O O . ILE A 1 604 ? -8.124 11.052 3.931 1.00 82.75 604 ILE A O 1
ATOM 4816 N N . HIS A 1 605 ? -6.407 9.625 3.660 1.00 87.12 605 HIS A N 1
ATOM 4817 C CA . HIS A 1 605 ? -6.714 8.777 4.817 1.00 87.12 605 HIS A CA 1
ATOM 4818 C C . HIS A 1 605 ? -6.904 9.576 6.109 1.00 87.12 605 HIS A C 1
ATOM 4820 O O . HIS A 1 605 ? -7.915 9.403 6.774 1.00 87.12 605 HIS A O 1
ATOM 4826 N N . SER A 1 606 ? -5.984 10.472 6.482 1.00 82.88 606 SER A N 1
ATOM 4827 C CA . SER A 1 606 ? -6.077 11.171 7.775 1.00 82.88 606 SER A CA 1
ATOM 4828 C C . SER A 1 606 ? -7.307 12.083 7.869 1.00 82.88 606 SER A C 1
ATOM 4830 O O . SER A 1 606 ? -7.944 12.171 8.918 1.00 82.88 606 SER A O 1
ATOM 4832 N N . MET A 1 607 ? -7.686 12.726 6.760 1.00 82.31 607 MET A N 1
ATOM 4833 C CA . MET A 1 607 ? -8.919 13.516 6.680 1.00 82.31 607 MET A CA 1
ATOM 4834 C C . MET A 1 607 ? -10.150 12.620 6.849 1.00 82.31 607 MET A C 1
ATOM 4836 O O . MET A 1 607 ? -11.059 12.938 7.616 1.00 82.31 607 MET A O 1
ATOM 4840 N N . TYR A 1 608 ? -10.163 11.501 6.130 1.00 85.25 608 TYR A N 1
ATOM 4841 C CA . TYR A 1 608 ? -11.217 10.501 6.185 1.00 85.25 608 TYR A CA 1
ATOM 4842 C C . TYR A 1 608 ? -11.374 9.910 7.600 1.00 85.25 608 TYR A C 1
ATOM 4844 O O . TYR A 1 608 ? -12.479 9.908 8.144 1.00 85.25 608 TYR A O 1
ATOM 4852 N N . ALA A 1 609 ? -10.260 9.548 8.242 1.00 88.31 609 ALA A N 1
ATOM 4853 C CA . ALA A 1 609 ? -10.186 9.034 9.607 1.00 88.31 609 ALA A CA 1
ATOM 4854 C C . ALA A 1 609 ? -10.818 9.993 10.620 1.00 88.31 609 ALA A C 1
ATOM 4856 O O . ALA A 1 609 ? -11.674 9.599 11.408 1.00 88.31 609 ALA A O 1
ATOM 4857 N N . ASN A 1 610 ? -10.431 11.271 10.596 1.00 86.50 610 ASN A N 1
ATOM 4858 C CA . ASN A 1 610 ? -10.918 12.252 11.568 1.00 86.50 610 ASN A CA 1
ATOM 4859 C C . ASN A 1 610 ? -12.433 12.466 11.463 1.00 86.50 610 ASN A C 1
ATOM 4861 O O . ASN A 1 610 ? -13.119 12.580 12.479 1.00 86.50 610 ASN A O 1
ATOM 4865 N N . ARG A 1 611 ? -12.965 12.483 10.237 1.00 85.62 611 ARG A N 1
ATOM 4866 C CA . ARG A 1 611 ? -14.403 12.643 9.986 1.00 85.62 611 ARG A CA 1
ATOM 4867 C C . ARG A 1 611 ? -15.199 11.431 10.457 1.00 85.62 611 ARG A C 1
ATOM 4869 O O . ARG A 1 611 ? -16.233 11.597 11.100 1.00 85.62 611 ARG A O 1
ATOM 4876 N N . LEU A 1 612 ? -14.686 10.234 10.193 1.00 89.00 612 LEU A N 1
ATOM 4877 C CA . LEU A 1 612 ? -15.263 8.985 10.669 1.00 89.00 612 LEU A CA 1
ATOM 4878 C C . LEU A 1 612 ? -15.250 8.871 12.199 1.00 89.00 612 LEU A C 1
ATOM 4880 O O . LEU A 1 612 ? -16.281 8.566 12.795 1.00 89.00 612 LEU A O 1
ATOM 4884 N N . LYS A 1 613 ? -14.114 9.160 12.846 1.00 91.50 613 LYS A N 1
ATOM 4885 C CA . LYS A 1 613 ? -13.986 9.148 14.314 1.00 91.50 613 LYS A CA 1
ATOM 4886 C C . LYS A 1 613 ? -14.981 10.109 14.958 1.00 91.50 613 LYS A C 1
ATOM 4888 O O . LYS A 1 613 ? -15.690 9.713 15.875 1.00 91.50 613 LYS A O 1
ATOM 4893 N N . ARG A 1 614 ? -15.101 11.329 14.425 1.00 88.50 614 ARG A N 1
ATOM 4894 C CA . ARG A 1 614 ? -16.082 12.319 14.890 1.00 88.50 614 ARG A CA 1
ATOM 4895 C C . ARG A 1 614 ? -17.519 11.814 14.749 1.00 88.50 614 ARG A C 1
ATOM 4897 O O . ARG A 1 614 ? -18.273 11.906 15.706 1.00 88.50 614 ARG A O 1
ATOM 4904 N N . ALA A 1 615 ? -17.880 11.280 13.581 1.00 88.50 615 ALA A N 1
ATOM 4905 C CA . ALA A 1 615 ? -19.246 10.847 13.298 1.00 88.50 615 ALA A CA 1
ATOM 4906 C C . ALA A 1 615 ? -19.664 9.613 14.115 1.00 88.50 615 ALA A C 1
ATOM 4908 O O . ALA A 1 615 ? -20.761 9.598 14.656 1.00 88.50 615 ALA A O 1
ATOM 4909 N N . TYR A 1 616 ? -18.801 8.597 14.220 1.00 91.94 616 TYR A N 1
ATOM 4910 C CA . TYR A 1 616 ? -19.151 7.309 14.832 1.00 91.94 616 TYR A CA 1
ATOM 4911 C C . TYR A 1 616 ? -18.642 7.159 16.265 1.00 91.94 616 TYR A C 1
ATOM 4913 O O . TYR A 1 616 ? -19.404 6.778 17.144 1.00 91.94 616 TYR A O 1
ATOM 4921 N N . LEU A 1 617 ? -17.377 7.471 16.557 1.00 93.19 617 LEU A N 1
ATOM 4922 C CA . LEU A 1 617 ? -16.878 7.350 17.934 1.00 93.19 617 LEU A CA 1
ATOM 4923 C C . LEU A 1 617 ? -17.269 8.545 18.805 1.00 93.19 617 LEU A C 1
ATOM 4925 O O . LEU A 1 617 ? -17.477 8.372 20.004 1.00 93.19 617 LEU A O 1
ATOM 4929 N N . GLY A 1 618 ? -17.413 9.737 18.222 1.00 90.06 618 GLY A N 1
ATOM 4930 C CA . GLY A 1 618 ? -17.980 10.894 18.916 1.00 90.06 618 GLY A CA 1
ATOM 4931 C C . GLY A 1 618 ? -19.438 10.660 19.316 1.00 90.06 618 GLY A C 1
ATOM 4932 O O . GLY A 1 618 ? -19.838 11.033 20.417 1.00 90.06 618 GLY A O 1
ATOM 4933 N N . ALA A 1 619 ? -20.209 9.955 18.481 1.00 89.50 619 ALA A N 1
ATOM 4934 C CA . ALA A 1 619 ? -21.606 9.637 18.761 1.00 89.50 619 ALA A CA 1
ATOM 4935 C C . ALA A 1 619 ? -21.812 8.804 20.031 1.00 89.50 619 ALA A C 1
ATOM 4937 O O . ALA A 1 619 ? -22.878 8.892 20.613 1.00 89.50 619 ALA A O 1
ATOM 4938 N N . SER A 1 620 ? -20.828 8.036 20.508 1.00 88.88 620 SER A N 1
ATOM 4939 C CA . SER A 1 620 ? -20.971 7.254 21.748 1.00 88.88 620 SER A CA 1
ATOM 4940 C C . SER A 1 620 ? -20.590 8.018 23.027 1.00 88.88 620 SER A C 1
ATOM 4942 O O . SER A 1 620 ? -20.442 7.410 24.089 1.00 88.88 620 SER A O 1
ATOM 4944 N N . ARG A 1 621 ? -20.407 9.348 22.959 1.00 86.50 621 ARG A N 1
ATOM 4945 C CA . ARG A 1 621 ? -20.120 10.207 24.123 1.00 86.50 621 ARG A CA 1
ATOM 4946 C C . ARG A 1 621 ? -21.261 11.181 24.404 1.00 86.50 621 ARG A C 1
ATOM 4948 O O . ARG A 1 621 ? -21.506 12.091 23.618 1.00 86.50 621 ARG A O 1
ATOM 4955 N N . LYS A 1 622 ? -21.846 11.086 25.605 1.00 76.94 622 LYS A N 1
ATOM 4956 C CA . LYS A 1 622 ? -22.857 12.043 26.100 1.00 76.94 622 LYS A CA 1
ATOM 4957 C C . LYS A 1 622 ? -22.280 13.449 26.346 1.00 76.94 622 LYS A C 1
ATOM 4959 O O . LYS A 1 622 ? -22.957 14.441 26.106 1.00 76.94 622 LYS A O 1
ATOM 4964 N N . LYS A 1 623 ? -21.022 13.552 26.799 1.00 81.69 623 LYS A N 1
ATOM 4965 C CA . LYS A 1 623 ? -20.301 14.824 27.010 1.00 81.69 623 LYS A CA 1
ATOM 4966 C C . LYS A 1 623 ? -19.007 14.840 26.189 1.00 81.69 623 LYS A C 1
ATOM 4968 O O . LYS A 1 623 ? -18.063 14.118 26.518 1.00 81.69 623 LYS A O 1
ATOM 4973 N N . ARG A 1 624 ? -18.959 15.662 25.136 1.00 84.69 624 ARG A N 1
ATOM 4974 C CA . ARG A 1 624 ? -17.752 15.934 24.329 1.00 84.69 624 ARG A CA 1
ATOM 4975 C C . ARG A 1 624 ? -17.205 17.323 24.656 1.00 84.69 624 ARG A C 1
ATOM 4977 O O . ARG A 1 624 ? -17.977 18.228 24.966 1.00 84.69 624 ARG A O 1
ATOM 4984 N N . ARG A 1 625 ? -15.888 17.500 24.550 1.00 85.94 625 ARG A N 1
ATOM 4985 C CA . ARG A 1 625 ? -15.204 18.802 24.625 1.00 85.94 625 ARG A CA 1
ATOM 4986 C C . ARG A 1 625 ? -14.449 19.042 23.313 1.00 85.94 625 ARG A C 1
ATOM 4988 O O . ARG A 1 625 ? -13.218 19.057 23.307 1.00 85.94 625 ARG A O 1
ATOM 4995 N N . PRO A 1 626 ? -15.166 19.160 22.181 1.00 85.56 626 PRO A N 1
ATOM 4996 C CA . PRO A 1 626 ? -14.518 19.307 20.894 1.00 85.56 626 PRO A CA 1
ATOM 4997 C C . PRO A 1 626 ? -13.813 20.658 20.802 1.00 85.56 626 PRO A C 1
ATOM 4999 O O . PRO A 1 626 ? -14.273 21.665 21.343 1.00 85.56 626 PRO A O 1
ATOM 5002 N N . ASN A 1 627 ? -12.708 20.694 20.065 1.00 86.19 627 ASN A N 1
ATOM 5003 C CA . ASN A 1 627 ? -12.106 21.957 19.673 1.00 86.19 627 ASN A CA 1
ATOM 5004 C C . ASN A 1 627 ? -13.128 22.780 18.868 1.00 86.19 627 ASN A C 1
ATOM 5006 O O . ASN A 1 627 ? -13.722 22.266 17.921 1.00 86.19 627 ASN A O 1
ATOM 5010 N N . TRP A 1 628 ? -13.316 24.050 19.227 1.00 80.50 628 TRP A N 1
ATOM 5011 C CA . TRP A 1 628 ? -14.348 24.906 18.631 1.00 80.50 628 TRP A CA 1
ATOM 5012 C C . TRP A 1 628 ? -14.190 25.097 17.113 1.00 80.50 628 TRP A C 1
ATOM 5014 O O . TRP A 1 628 ? -15.182 25.297 16.420 1.00 80.50 628 TRP A O 1
ATOM 5024 N N . PHE A 1 629 ? -12.960 25.011 16.593 1.00 78.69 629 PHE A N 1
ATOM 5025 C CA . PHE A 1 629 ? -12.649 25.249 15.184 1.00 78.69 629 PHE A CA 1
ATOM 5026 C C . PHE A 1 629 ? -12.748 23.976 14.334 1.00 78.69 629 PHE A C 1
ATOM 5028 O O . PHE A 1 629 ? -13.265 24.001 13.222 1.00 78.69 629 PHE A O 1
ATOM 5035 N N . THR A 1 630 ? -12.261 22.839 14.842 1.00 75.81 630 THR A N 1
ATOM 5036 C CA . THR A 1 630 ? -12.232 21.571 14.080 1.00 75.81 630 THR A CA 1
ATOM 5037 C C . THR A 1 630 ? -13.392 20.630 14.410 1.00 75.81 630 THR A C 1
ATOM 5039 O O . THR A 1 630 ? -13.637 19.656 13.689 1.00 75.81 630 THR A O 1
ATOM 5042 N N . ASN A 1 631 ? -14.104 20.895 15.509 1.00 77.56 631 ASN A N 1
ATOM 5043 C CA . ASN A 1 631 ? -15.115 20.026 16.111 1.00 77.56 631 ASN A CA 1
ATOM 5044 C C . ASN A 1 631 ? -14.589 18.599 16.428 1.00 77.56 631 ASN A C 1
ATOM 5046 O O . ASN A 1 631 ? -15.345 17.623 16.509 1.00 77.56 631 ASN A O 1
ATOM 5050 N N . PHE A 1 632 ? -13.265 18.463 16.564 1.00 83.12 632 PHE A N 1
ATOM 5051 C CA . PHE A 1 632 ? -12.581 17.216 16.891 1.00 83.12 632 PHE A CA 1
ATOM 5052 C C . PHE A 1 632 ? -12.269 17.163 18.387 1.00 83.12 632 PHE A C 1
ATOM 5054 O O . PHE A 1 632 ? -11.818 18.153 18.963 1.00 83.12 632 PHE A O 1
ATOM 5061 N N . ASP A 1 633 ? -12.490 16.004 19.000 1.00 86.81 633 ASP A N 1
ATOM 5062 C CA . ASP A 1 633 ? -12.144 15.715 20.389 1.00 86.81 633 ASP A CA 1
ATOM 5063 C C . ASP A 1 633 ? -11.210 14.495 20.390 1.00 86.81 633 ASP A C 1
ATOM 5065 O O . ASP A 1 633 ? -11.553 13.434 19.867 1.00 86.81 633 ASP A O 1
ATOM 5069 N N . SER A 1 634 ? -10.001 14.646 20.933 1.00 82.31 634 SER A N 1
ATOM 5070 C CA . SER A 1 634 ? -8.990 13.581 20.935 1.00 82.31 634 SER A CA 1
ATOM 5071 C C . SER A 1 634 ? -9.400 12.367 21.769 1.00 82.31 634 SER A C 1
ATOM 5073 O O . SER A 1 634 ? -8.899 11.275 21.513 1.00 82.31 634 SER A O 1
ATOM 5075 N N . ALA A 1 635 ? -10.325 12.537 22.717 1.00 84.38 635 ALA A N 1
ATOM 5076 C CA . ALA A 1 635 ? -10.876 11.455 23.526 1.00 84.38 635 ALA A CA 1
ATOM 5077 C C . ALA A 1 635 ? -12.055 10.727 22.846 1.00 84.38 635 ALA A C 1
ATOM 5079 O O . ALA A 1 635 ? -12.629 9.804 23.429 1.00 84.38 635 ALA A O 1
ATOM 5080 N N . ASP A 1 636 ? -12.434 11.108 21.617 1.00 89.62 636 ASP A N 1
ATOM 5081 C CA . ASP A 1 636 ? -13.376 10.316 20.819 1.00 89.62 636 ASP A CA 1
ATOM 5082 C C . ASP A 1 636 ? -12.770 8.956 20.440 1.00 89.62 636 ASP A C 1
ATOM 5084 O O . ASP A 1 636 ? -13.489 7.958 20.447 1.00 89.62 636 ASP A O 1
ATOM 5088 N N . ASP A 1 637 ? -11.466 8.895 20.157 1.00 92.00 637 ASP A N 1
ATOM 5089 C CA . ASP A 1 637 ? -10.769 7.665 19.769 1.00 92.00 637 ASP A CA 1
ATOM 5090 C C . ASP A 1 637 ? -10.263 6.879 20.990 1.00 92.00 637 ASP A C 1
ATOM 5092 O O . ASP A 1 637 ? -9.756 7.462 21.947 1.00 92.00 637 ASP A O 1
ATOM 5096 N N . LEU A 1 638 ? -10.386 5.551 20.944 1.00 90.06 638 LEU A N 1
ATOM 5097 C CA . LEU A 1 638 ? -10.030 4.642 22.039 1.00 90.06 638 LEU A CA 1
ATOM 5098 C C . LEU A 1 638 ? -8.926 3.681 21.580 1.00 90.06 638 LEU A C 1
ATOM 5100 O O . LEU A 1 638 ? -9.076 3.072 20.514 1.00 90.06 638 LEU A O 1
ATOM 5104 N N . PRO A 1 639 ? -7.840 3.483 22.347 1.00 92.44 639 PRO A N 1
ATOM 5105 C CA . PRO A 1 639 ? -6.921 2.373 22.117 1.00 92.44 639 PRO A CA 1
ATOM 5106 C C . PRO A 1 639 ? -7.681 1.046 22.178 1.00 92.44 639 PRO A C 1
ATOM 5108 O O . PRO A 1 639 ? -8.398 0.776 23.141 1.00 92.44 639 PRO A O 1
ATOM 5111 N N . ILE A 1 640 ? -7.557 0.194 21.155 1.00 92.94 640 ILE A N 1
ATOM 5112 C CA . ILE A 1 640 ? -8.420 -0.996 21.073 1.00 92.94 640 ILE A CA 1
ATOM 5113 C C . ILE A 1 640 ? -8.155 -1.974 22.228 1.00 92.94 640 ILE A C 1
ATOM 5115 O O . ILE A 1 640 ? -9.054 -2.691 22.657 1.00 92.94 640 ILE A O 1
ATOM 5119 N N . HIS A 1 641 ? -6.932 -1.978 22.764 1.00 91.00 641 HIS A N 1
ATOM 5120 C CA . HIS A 1 641 ? -6.531 -2.843 23.873 1.00 91.00 641 HIS A CA 1
ATOM 5121 C C . HIS A 1 641 ? -7.155 -2.456 25.224 1.00 91.00 641 HIS A C 1
ATOM 5123 O O . HIS A 1 641 ? -7.125 -3.262 26.154 1.00 91.00 641 HIS A O 1
ATOM 5129 N N . GLU A 1 642 ? -7.708 -1.247 25.360 1.00 88.25 642 GLU A N 1
ATOM 5130 C CA . GLU A 1 642 ? -8.444 -0.819 26.561 1.00 88.25 642 GLU A CA 1
ATOM 5131 C C . GLU A 1 642 ? -9.858 -1.412 26.607 1.00 88.25 642 GLU A C 1
ATOM 5133 O O . GLU A 1 642 ? -10.481 -1.469 27.662 1.00 88.25 642 GLU A O 1
ATOM 5138 N N . LEU A 1 643 ? -10.349 -1.947 25.485 1.00 88.94 643 LEU A N 1
ATOM 5139 C CA . LEU A 1 643 ? -11.646 -2.625 25.402 1.00 88.94 643 LEU A CA 1
ATOM 5140 C C . LEU A 1 643 ? -11.625 -4.040 26.002 1.00 88.94 643 LEU A C 1
ATOM 5142 O O . LEU A 1 643 ? -12.631 -4.749 25.946 1.00 88.94 643 LEU A O 1
ATOM 5146 N N . ARG A 1 644 ? -10.487 -4.474 26.556 1.00 87.00 644 ARG A N 1
ATOM 5147 C CA . ARG A 1 644 ? -10.371 -5.752 27.259 1.00 87.00 644 ARG A CA 1
ATOM 5148 C C . ARG A 1 644 ? -11.250 -5.728 28.512 1.00 87.00 644 ARG A C 1
ATOM 5150 O O . ARG A 1 644 ? -11.123 -4.817 29.326 1.00 87.00 644 ARG A O 1
ATOM 5157 N N . PRO A 1 645 ? -12.111 -6.733 28.715 1.00 77.00 645 PRO A N 1
ATOM 5158 C CA . PRO A 1 645 ? -13.121 -6.671 29.765 1.00 77.00 645 PRO A CA 1
ATOM 5159 C C . PRO A 1 645 ? -12.567 -6.825 31.186 1.00 77.00 645 PRO A C 1
ATOM 5161 O O . PRO A 1 645 ? -13.265 -6.486 32.136 1.00 77.00 645 PRO A O 1
ATOM 5164 N N . ALA A 1 646 ? -11.342 -7.338 31.335 1.00 81.56 646 ALA A N 1
ATOM 5165 C CA . ALA A 1 646 ? -10.675 -7.480 32.627 1.00 81.56 646 ALA A CA 1
ATOM 5166 C C . ALA A 1 646 ? -10.023 -6.175 33.125 1.00 81.56 646 ALA A C 1
ATOM 5168 O O . ALA A 1 646 ? -9.659 -6.086 34.295 1.00 81.56 646 ALA A O 1
ATOM 5169 N N . LEU A 1 647 ? -9.858 -5.168 32.260 1.00 88.44 647 LEU A N 1
ATOM 5170 C CA . LEU A 1 647 ? -9.220 -3.909 32.636 1.00 88.44 647 LEU A CA 1
ATOM 5171 C C . LEU A 1 647 ? -10.179 -2.986 33.400 1.00 88.44 647 LEU A C 1
ATOM 5173 O O . LEU A 1 647 ? -11.371 -2.909 33.104 1.00 88.44 647 LEU A O 1
ATOM 5177 N N . PHE A 1 648 ? -9.624 -2.241 34.354 1.00 89.31 648 PHE A N 1
ATOM 5178 C CA . PHE A 1 648 ? -10.288 -1.153 35.056 1.00 89.31 648 PHE A CA 1
ATOM 5179 C C . PHE A 1 648 ? -10.614 0.008 34.113 1.00 89.31 648 PHE A C 1
ATOM 5181 O O . PHE A 1 648 ? -9.789 0.462 33.320 1.00 89.31 648 PHE A O 1
ATOM 5188 N N . ASN A 1 649 ? -11.823 0.523 34.273 1.00 85.62 649 ASN A N 1
ATOM 5189 C CA . ASN A 1 649 ? -12.329 1.763 33.701 1.00 85.62 649 ASN A CA 1
ATOM 5190 C C . ASN A 1 649 ? -13.182 2.493 34.754 1.00 85.62 649 ASN A C 1
ATOM 5192 O O . ASN A 1 649 ? -13.424 1.970 35.842 1.00 85.62 649 ASN A O 1
ATOM 5196 N N . GLU A 1 650 ? -13.705 3.669 34.411 1.00 80.56 650 GLU A N 1
ATOM 5197 C CA . GLU A 1 650 ? -14.537 4.499 35.301 1.00 80.56 650 GLU A CA 1
ATOM 5198 C C . GLU A 1 650 ? -15.756 3.744 35.879 1.00 80.56 650 GLU A C 1
ATOM 5200 O O . GLU A 1 650 ? -16.225 4.042 36.972 1.00 80.56 650 GLU A O 1
ATOM 5205 N N . ASN A 1 651 ? -16.245 2.714 35.179 1.00 80.12 651 ASN A N 1
ATOM 5206 C CA . ASN A 1 651 ? -17.409 1.911 35.566 1.00 80.12 651 ASN A CA 1
ATOM 5207 C C . ASN A 1 651 ? -17.052 0.663 36.397 1.00 80.12 651 ASN A C 1
ATOM 5209 O O . ASN A 1 651 ? -17.929 -0.157 36.698 1.00 80.12 651 ASN A O 1
ATOM 5213 N N . SER A 1 652 ? -15.772 0.485 36.731 1.00 86.94 652 SER A N 1
ATOM 5214 C CA . SER A 1 652 ? -15.246 -0.702 37.414 1.00 86.94 652 SER A CA 1
ATOM 5215 C C . SER A 1 652 ? -15.339 -0.638 38.936 1.00 86.94 652 SER A C 1
ATOM 5217 O O . SER A 1 652 ? -15.058 -1.640 39.595 1.00 86.94 652 SER A O 1
ATOM 5219 N N . PHE A 1 653 ? -15.755 0.498 39.495 1.00 89.00 653 PHE A N 1
ATOM 5220 C CA . PHE A 1 653 ? -15.814 0.738 40.934 1.00 89.00 653 PHE A CA 1
ATOM 5221 C C . PHE A 1 653 ? -17.269 0.838 41.410 1.00 89.00 653 PHE A C 1
ATOM 5223 O O . PHE A 1 653 ? -18.116 1.436 40.746 1.00 89.00 653 PHE A O 1
ATOM 5230 N N . ARG A 1 654 ? -17.562 0.208 42.550 1.00 88.38 654 ARG A N 1
ATOM 5231 C CA . ARG A 1 654 ? -18.799 0.387 43.328 1.00 88.38 654 ARG A CA 1
ATOM 5232 C C . ARG A 1 654 ? -18.704 1.637 44.199 1.00 88.38 654 ARG A C 1
ATOM 5234 O O . ARG A 1 654 ? -19.666 2.390 44.270 1.00 88.38 654 ARG A O 1
ATOM 5241 N N . ASP A 1 655 ? -17.537 1.839 44.804 1.00 88.69 655 ASP A N 1
ATOM 5242 C CA . ASP A 1 655 ? -17.228 2.938 45.715 1.00 88.69 655 ASP A CA 1
ATOM 5243 C C . ASP A 1 655 ? -15.767 3.363 45.504 1.00 88.69 655 ASP A C 1
ATOM 5245 O O . ASP A 1 655 ? -14.837 2.815 46.099 1.00 88.69 655 ASP A O 1
ATOM 5249 N N . LEU A 1 656 ? -15.567 4.292 44.564 1.00 89.19 656 LEU A N 1
ATOM 5250 C CA . LEU A 1 656 ? -14.245 4.824 44.236 1.00 89.19 656 LEU A CA 1
ATOM 5251 C C . LEU A 1 656 ? -13.675 5.736 45.343 1.00 89.19 656 LEU A C 1
ATOM 5253 O O . LEU A 1 656 ? -12.497 5.568 45.658 1.00 89.19 656 LEU A O 1
ATOM 5257 N N . PRO A 1 657 ? -14.452 6.649 45.966 1.00 89.69 657 PRO A N 1
ATOM 5258 C CA . PRO A 1 657 ? -13.968 7.429 47.107 1.00 89.69 657 PRO A CA 1
ATOM 5259 C C . PRO A 1 657 ? -13.485 6.545 48.261 1.00 89.69 657 PRO A C 1
ATOM 5261 O O . PRO A 1 657 ? -12.406 6.789 48.801 1.00 89.69 657 PRO A O 1
ATOM 5264 N N . GLY A 1 658 ? -14.226 5.477 48.580 1.00 88.50 658 GLY A N 1
ATOM 5265 C CA . GLY A 1 658 ? -13.809 4.489 49.573 1.00 88.50 658 GLY A CA 1
ATOM 5266 C C . GLY A 1 658 ? -12.509 3.783 49.193 1.00 88.50 658 GLY A C 1
ATOM 5267 O O . GLY A 1 658 ? -11.618 3.684 50.023 1.00 88.50 658 GLY A O 1
ATOM 5268 N N . LEU A 1 659 ? -12.334 3.381 47.927 1.00 89.88 659 LEU A N 1
ATOM 5269 C CA . LEU A 1 659 ? -11.073 2.774 47.479 1.00 89.88 659 LEU A CA 1
ATOM 5270 C C . LEU A 1 659 ? -9.882 3.729 47.627 1.00 89.88 659 LEU A C 1
ATOM 5272 O O . LEU A 1 659 ? -8.803 3.308 48.026 1.00 89.88 659 LEU A O 1
ATOM 5276 N N . ILE A 1 660 ? -10.058 5.011 47.290 1.00 90.44 660 ILE A N 1
ATOM 5277 C CA . ILE A 1 660 ? -8.995 6.018 47.431 1.00 90.44 660 ILE A CA 1
ATOM 5278 C C . ILE A 1 660 ? -8.651 6.223 48.910 1.00 90.44 660 ILE A C 1
ATOM 5280 O O . ILE A 1 660 ? -7.476 6.363 49.247 1.00 90.44 660 ILE A O 1
ATOM 5284 N N . HIS A 1 661 ? -9.659 6.220 49.784 1.00 87.94 661 HIS A N 1
ATOM 5285 C CA . HIS A 1 661 ? -9.466 6.280 51.228 1.00 87.94 661 HIS A CA 1
ATOM 5286 C C . HIS A 1 661 ? -8.669 5.073 51.738 1.00 87.94 661 HIS A C 1
ATOM 5288 O O . HIS A 1 661 ? -7.652 5.270 52.402 1.00 87.94 661 HIS A O 1
ATOM 5294 N N . ASP A 1 662 ? -9.084 3.854 51.387 1.00 87.81 662 ASP A N 1
ATOM 5295 C CA . ASP A 1 662 ? -8.415 2.612 51.790 1.00 87.81 662 ASP A CA 1
ATOM 5296 C C . ASP A 1 662 ? -6.955 2.628 51.302 1.00 87.81 662 ASP A C 1
ATOM 5298 O O . ASP A 1 662 ? -6.011 2.513 52.083 1.00 87.81 662 ASP A O 1
ATOM 5302 N N . LEU A 1 663 ? -6.740 2.967 50.026 1.00 88.25 663 LEU A N 1
ATOM 5303 C CA . LEU A 1 663 ? -5.404 3.090 49.454 1.00 88.25 663 LEU A CA 1
ATOM 5304 C C . LEU A 1 663 ? -4.556 4.208 50.062 1.00 88.25 663 LEU A C 1
ATOM 5306 O O . LEU A 1 663 ? -3.348 4.135 49.897 1.00 88.25 663 LEU A O 1
ATOM 5310 N N . ASN A 1 664 ? -5.102 5.226 50.729 1.00 87.12 664 ASN A N 1
ATOM 5311 C CA . ASN A 1 664 ? -4.315 6.288 51.375 1.00 87.12 664 ASN A CA 1
ATOM 5312 C C . ASN A 1 664 ? -4.046 6.014 52.861 1.00 87.12 664 ASN A C 1
ATOM 5314 O O . ASN A 1 664 ? -2.976 6.371 53.354 1.00 87.12 664 ASN A O 1
ATOM 5318 N N . ASN A 1 665 ? -5.013 5.415 53.556 1.00 80.81 665 ASN A N 1
ATOM 5319 C CA . ASN A 1 665 ? -5.064 5.393 55.016 1.00 80.81 665 ASN A CA 1
ATOM 5320 C C . ASN A 1 665 ? -4.927 3.989 55.614 1.00 80.81 665 ASN A C 1
ATOM 5322 O O . ASN A 1 665 ? -4.523 3.873 56.770 1.00 80.81 665 ASN A O 1
ATOM 5326 N N . GLU A 1 666 ? -5.239 2.928 54.867 1.00 76.06 666 GLU A N 1
ATOM 5327 C CA . GLU A 1 666 ? -4.993 1.565 55.334 1.00 76.06 666 GLU A CA 1
ATOM 5328 C C . GLU A 1 666 ? -3.515 1.201 55.136 1.00 76.06 666 GLU A C 1
ATOM 5330 O O . GLU A 1 666 ? -2.887 1.531 54.127 1.00 76.06 666 GLU A O 1
ATOM 5335 N N . HIS A 1 667 ? -2.941 0.557 56.150 1.00 74.44 667 HIS A N 1
ATOM 5336 C CA . HIS A 1 667 ? -1.542 0.115 56.189 1.00 74.44 667 HIS A CA 1
ATOM 5337 C C . HIS A 1 667 ? -1.439 -1.408 56.098 1.00 74.44 667 HIS A C 1
ATOM 5339 O O . HIS A 1 667 ? -0.523 -2.022 56.647 1.00 74.44 667 HIS A O 1
ATOM 5345 N N . ASP A 1 668 ? -2.423 -2.047 55.466 1.00 80.38 668 ASP A N 1
ATOM 5346 C CA . ASP A 1 668 ? -2.283 -3.443 55.110 1.00 80.38 668 ASP A CA 1
ATOM 5347 C C . ASP A 1 668 ? -1.275 -3.569 53.960 1.00 80.38 668 ASP A C 1
ATOM 5349 O O . ASP A 1 668 ? -1.092 -2.679 53.124 1.00 80.38 668 ASP A O 1
ATOM 5353 N N . GLN A 1 669 ? -0.597 -4.711 53.924 1.00 78.88 669 GLN A N 1
ATOM 5354 C CA . GLN A 1 669 ? 0.504 -4.910 52.995 1.00 78.88 669 GLN A CA 1
ATOM 5355 C C . GLN A 1 669 ? 0.037 -4.818 51.525 1.00 78.88 669 GLN A C 1
ATOM 5357 O O . GLN A 1 669 ? 0.811 -4.367 50.692 1.00 78.88 669 GLN A O 1
ATOM 5362 N N . LEU A 1 670 ? -1.215 -5.178 51.186 1.00 82.50 670 LEU A N 1
ATOM 5363 C CA . LEU A 1 670 ? -1.724 -5.034 49.814 1.00 82.50 670 LEU A CA 1
ATOM 5364 C C . LEU A 1 670 ? -1.924 -3.565 49.429 1.00 82.50 670 LEU A C 1
ATOM 5366 O O . LEU A 1 670 ? -1.470 -3.172 48.356 1.00 82.50 670 LEU A O 1
ATOM 5370 N N . SER A 1 671 ? -2.574 -2.753 50.268 1.00 84.69 671 SER A N 1
ATOM 5371 C CA . SER A 1 671 ? -2.769 -1.330 49.956 1.00 84.69 671 SER A CA 1
ATOM 5372 C C . SER A 1 671 ? -1.442 -0.583 49.869 1.00 84.69 671 SER A C 1
ATOM 5374 O O . SER A 1 671 ? -1.278 0.256 48.982 1.00 84.69 671 SER A O 1
ATOM 5376 N N . ASP A 1 672 ? -0.468 -0.917 50.721 1.00 84.12 672 ASP A N 1
ATOM 5377 C CA . ASP A 1 672 ? 0.886 -0.362 50.641 1.00 84.12 672 ASP A CA 1
ATOM 5378 C C . ASP A 1 672 ? 1.608 -0.785 49.352 1.00 84.12 672 ASP A C 1
ATOM 5380 O O . ASP A 1 672 ? 2.175 0.072 48.664 1.00 84.12 672 ASP A O 1
ATOM 5384 N N . ASP A 1 673 ? 1.541 -2.066 48.976 1.00 83.19 673 ASP A N 1
ATOM 5385 C CA . ASP A 1 673 ? 2.126 -2.585 47.734 1.00 83.19 673 ASP A CA 1
ATOM 5386 C C . ASP A 1 673 ? 1.491 -1.913 46.502 1.00 83.19 673 ASP A C 1
ATOM 5388 O O . ASP A 1 673 ? 2.194 -1.455 45.593 1.00 83.19 673 ASP A O 1
ATOM 5392 N N . LEU A 1 674 ? 0.160 -1.790 46.471 1.00 87.69 674 LEU A N 1
ATOM 5393 C CA . LEU A 1 674 ? -0.562 -1.107 45.397 1.00 87.69 674 LEU A CA 1
ATOM 5394 C C . LEU A 1 674 ? -0.150 0.364 45.323 1.00 87.69 674 LEU A C 1
ATOM 5396 O O . LEU A 1 674 ? 0.248 0.826 44.253 1.00 87.69 674 LEU A O 1
ATOM 5400 N N . ARG A 1 675 ? -0.161 1.081 46.454 1.00 88.38 675 ARG A N 1
ATOM 5401 C CA . ARG A 1 675 ? 0.216 2.500 46.554 1.00 88.38 675 ARG A CA 1
ATOM 5402 C C . ARG A 1 675 ? 1.644 2.754 46.081 1.00 88.38 675 ARG A C 1
ATOM 5404 O O . ARG A 1 675 ? 1.883 3.749 45.399 1.00 88.38 675 ARG A O 1
ATOM 5411 N N . GLN A 1 676 ? 2.598 1.887 46.418 1.00 87.25 676 GLN A N 1
ATOM 5412 C CA . GLN A 1 676 ? 3.994 2.026 45.985 1.00 87.25 676 GLN A CA 1
ATOM 5413 C C . GLN A 1 676 ? 4.162 1.877 44.469 1.00 87.25 676 GLN A C 1
ATOM 5415 O O . GLN A 1 676 ? 5.026 2.534 43.886 1.00 87.25 676 GLN A O 1
ATOM 5420 N N . ASN A 1 677 ? 3.314 1.066 43.836 1.00 88.69 677 ASN A N 1
ATOM 5421 C CA . ASN A 1 677 ? 3.313 0.859 42.391 1.00 88.69 677 ASN A CA 1
ATOM 5422 C C . ASN A 1 677 ? 2.536 1.932 41.604 1.00 88.69 677 ASN A C 1
ATOM 5424 O O . ASN A 1 677 ? 2.659 1.988 40.377 1.00 88.69 677 ASN A O 1
ATOM 5428 N N . LEU A 1 678 ? 1.775 2.807 42.275 1.00 92.06 678 LEU A N 1
ATOM 5429 C CA . LEU A 1 678 ? 1.118 3.948 41.632 1.00 92.06 678 LEU A CA 1
ATOM 5430 C C . LEU A 1 678 ? 2.137 5.015 41.205 1.00 92.06 678 LEU A C 1
ATOM 5432 O O . LEU A 1 678 ? 3.125 5.309 41.892 1.00 92.06 678 LEU A O 1
ATOM 5436 N N . SER A 1 679 ? 1.866 5.660 40.072 1.00 93.00 679 SER A N 1
ATOM 5437 C CA . SER A 1 679 ? 2.698 6.741 39.555 1.00 93.00 679 SER A CA 1
ATOM 5438 C C . SER A 1 679 ? 2.762 7.926 40.536 1.00 93.00 679 SER A C 1
ATOM 5440 O O . SER A 1 679 ? 1.850 8.134 41.347 1.00 93.00 679 SER A O 1
ATOM 5442 N N . PRO A 1 680 ? 3.835 8.743 40.499 1.00 92.56 680 PRO A N 1
ATOM 5443 C CA . PRO A 1 680 ? 3.927 9.948 41.327 1.00 92.56 680 PRO A CA 1
ATOM 5444 C C . PRO A 1 680 ? 2.732 10.891 41.132 1.00 92.56 680 PRO A C 1
ATOM 5446 O O . PRO A 1 680 ? 2.247 11.465 42.103 1.00 92.56 680 PRO A O 1
ATOM 5449 N N . THR A 1 681 ? 2.230 10.991 39.898 1.00 91.56 681 THR A N 1
ATOM 5450 C CA . THR A 1 681 ? 1.070 11.812 39.538 1.00 91.56 681 THR A CA 1
ATOM 5451 C C . THR A 1 681 ? -0.202 11.316 40.216 1.00 91.56 681 THR A C 1
ATOM 5453 O O . THR A 1 681 ? -0.867 12.097 40.890 1.00 91.56 681 THR A O 1
ATOM 5456 N N . THR A 1 682 ? -0.513 10.018 40.116 1.00 93.25 682 THR A N 1
ATOM 5457 C CA . THR A 1 682 ? -1.692 9.434 40.775 1.00 93.25 682 THR A CA 1
ATOM 5458 C C . THR A 1 682 ? -1.621 9.615 42.287 1.00 93.25 682 THR A C 1
ATOM 5460 O O . THR A 1 682 ? -2.597 10.039 42.898 1.00 93.25 682 THR A O 1
ATOM 5463 N N . ARG A 1 683 ? -0.450 9.391 42.898 1.00 93.06 683 ARG A N 1
ATOM 5464 C CA . ARG A 1 683 ? -0.261 9.595 44.343 1.00 93.06 683 ARG A CA 1
ATOM 5465 C C . ARG A 1 683 ? -0.445 11.049 44.774 1.00 93.06 683 ARG A C 1
ATOM 5467 O O . ARG A 1 683 ? -0.991 11.285 45.847 1.00 93.06 683 ARG A O 1
ATOM 5474 N N . ALA A 1 684 ? 0.010 12.015 43.976 1.00 91.50 684 ALA A N 1
ATOM 5475 C CA . ALA A 1 684 ? -0.204 13.433 44.262 1.00 91.50 684 ALA A CA 1
ATOM 5476 C C . ALA A 1 684 ? -1.699 13.785 44.207 1.00 91.50 684 ALA A C 1
ATOM 5478 O O . ALA A 1 684 ? -2.236 14.323 45.172 1.00 91.50 684 ALA A O 1
ATOM 5479 N N . LEU A 1 685 ? -2.389 13.369 43.139 1.00 90.75 685 LEU A N 1
ATOM 5480 C CA . LEU A 1 685 ? -3.827 13.594 42.968 1.00 90.75 685 LEU A CA 1
ATOM 5481 C C . LEU A 1 685 ? -4.659 12.927 44.075 1.00 90.75 685 LEU A C 1
ATOM 5483 O O . LEU A 1 685 ? -5.621 13.513 44.559 1.00 90.75 685 LEU A O 1
ATOM 5487 N N . MET A 1 686 ? -4.275 11.725 44.515 1.00 90.88 686 MET A N 1
ATOM 5488 C CA . MET A 1 686 ? -4.934 11.035 45.630 1.00 90.88 686 MET A CA 1
ATOM 5489 C C . MET A 1 686 ? -4.728 11.736 46.974 1.00 90.88 686 MET A C 1
ATOM 5491 O O . MET A 1 686 ? -5.613 11.666 47.820 1.00 90.88 686 MET A O 1
ATOM 5495 N N . LYS A 1 687 ? -3.580 12.391 47.197 1.00 87.75 687 LYS A N 1
ATOM 5496 C CA . LYS A 1 687 ? -3.318 13.153 48.430 1.00 87.75 687 LYS A CA 1
ATOM 5497 C C . LYS A 1 687 ? -4.088 14.469 48.483 1.00 87.75 687 LYS A C 1
ATOM 5499 O O . LYS A 1 687 ? -4.466 14.907 49.563 1.00 87.75 687 LYS A O 1
ATOM 5504 N N . GLU A 1 688 ? -4.292 15.104 47.334 1.00 86.94 688 GLU A N 1
ATOM 5505 C CA . GLU A 1 688 ? -5.063 16.348 47.218 1.00 86.94 688 GLU A CA 1
ATOM 5506 C C . GLU A 1 688 ? -6.580 16.109 47.241 1.00 86.94 688 GLU A C 1
ATOM 5508 O O . GLU A 1 688 ? -7.353 17.030 47.516 1.00 86.94 688 GLU A O 1
ATOM 5513 N N . TYR A 1 689 ? -7.012 14.875 46.968 1.00 87.38 689 TYR A N 1
ATOM 5514 C CA . TYR A 1 689 ? -8.416 14.497 46.924 1.00 87.38 689 TYR A CA 1
ATOM 5515 C C . TYR A 1 689 ? -9.080 14.561 48.305 1.00 87.38 689 TYR A C 1
ATOM 5517 O O . TYR A 1 689 ? -8.631 13.945 49.273 1.00 87.38 689 TYR A O 1
ATOM 5525 N N . LYS A 1 690 ? -10.202 15.282 48.379 1.00 79.88 690 LYS A N 1
ATOM 5526 C CA . LYS A 1 690 ? -11.040 15.364 49.575 1.00 79.88 690 LYS A CA 1
ATOM 5527 C C . LYS A 1 690 ? -12.201 14.371 49.458 1.00 79.88 690 LYS A C 1
ATOM 5529 O O . LYS A 1 690 ? -12.932 14.445 48.474 1.00 79.88 690 LYS A O 1
ATOM 5534 N N . PRO A 1 691 ? -12.447 13.514 50.468 1.00 70.31 691 PRO A N 1
ATOM 5535 C CA . PRO A 1 691 ? -13.515 12.505 50.426 1.00 70.31 691 PRO A CA 1
ATOM 5536 C C . PRO A 1 691 ? -14.944 13.053 50.259 1.00 70.31 691 PRO A C 1
ATOM 5538 O O . PRO A 1 691 ? -15.863 12.282 50.012 1.00 70.31 691 PRO A O 1
ATOM 5541 N N . THR A 1 692 ? -15.150 14.362 50.437 1.00 68.25 692 THR A N 1
ATOM 5542 C CA . THR A 1 692 ? -16.450 15.033 50.275 1.00 68.25 692 THR A CA 1
ATOM 5543 C C . THR A 1 692 ? -16.795 15.367 48.825 1.00 68.25 692 THR A C 1
ATOM 5545 O O . THR A 1 692 ? -17.959 15.635 48.541 1.00 68.25 692 THR A O 1
ATOM 5548 N N . ASP A 1 693 ? -15.806 15.368 47.928 1.00 76.69 693 ASP A N 1
ATOM 5549 C CA . ASP A 1 693 ? -15.961 15.788 46.536 1.00 76.69 693 ASP A CA 1
ATOM 5550 C C . ASP A 1 693 ? -15.953 14.568 45.602 1.00 76.69 693 ASP A C 1
ATOM 5552 O O . ASP A 1 693 ? -15.340 13.543 45.901 1.00 76.69 693 ASP A O 1
ATOM 5556 N N . ASP A 1 694 ? -16.594 14.663 44.436 1.00 79.31 694 ASP A N 1
ATOM 5557 C CA . ASP A 1 694 ? -16.436 13.638 43.400 1.00 79.31 694 ASP A CA 1
ATOM 5558 C C . ASP A 1 694 ? -14.984 13.642 42.870 1.00 79.31 694 ASP A C 1
ATOM 5560 O O . ASP A 1 694 ? -14.414 14.715 42.634 1.00 79.31 694 ASP A O 1
ATOM 5564 N N . PRO A 1 695 ? -14.355 12.470 42.656 1.00 82.50 695 PRO A N 1
ATOM 5565 C CA . PRO A 1 695 ? -12.993 12.403 42.141 1.00 82.50 695 PRO A CA 1
ATOM 5566 C C . PRO A 1 695 ? -12.912 12.994 40.729 1.00 82.50 695 PRO A C 1
ATOM 5568 O O . PRO A 1 695 ? -13.766 12.745 39.878 1.00 82.50 695 PRO A O 1
ATOM 5571 N N . SER A 1 696 ? -11.861 13.776 40.467 1.00 84.38 696 SER A N 1
ATOM 5572 C CA . SER A 1 696 ? -11.671 14.425 39.167 1.00 84.38 696 SER A CA 1
ATOM 5573 C C . SER A 1 696 ? -11.443 13.399 38.048 1.00 84.38 696 SER A C 1
ATOM 5575 O O . SER A 1 696 ? -10.770 12.389 38.253 1.00 84.38 696 SER A O 1
ATOM 5577 N N . ASP A 1 697 ? -11.922 13.680 36.827 1.00 80.31 697 ASP A N 1
ATOM 5578 C CA . ASP A 1 697 ? -11.714 12.811 35.647 1.00 80.31 697 ASP A CA 1
ATOM 5579 C C . ASP A 1 697 ? -10.226 12.471 35.412 1.00 80.31 697 ASP A C 1
ATOM 5581 O O . ASP A 1 697 ? -9.877 11.444 34.830 1.00 80.31 697 ASP A O 1
ATOM 5585 N N . GLU A 1 698 ? -9.322 13.365 35.814 1.00 85.06 698 GLU A N 1
ATOM 5586 C CA . GLU A 1 698 ? -7.880 13.152 35.730 1.00 85.06 698 GLU A CA 1
ATOM 5587 C C . GLU A 1 698 ? -7.392 12.108 36.738 1.00 85.06 698 GLU A C 1
ATOM 5589 O O . GLU A 1 698 ? -6.693 11.178 36.337 1.00 85.06 698 GLU A O 1
ATOM 5594 N N . LEU A 1 699 ? -7.838 12.192 37.995 1.00 88.56 699 LEU A N 1
ATOM 5595 C CA . LEU A 1 699 ? -7.539 11.199 39.025 1.00 88.56 699 LEU A CA 1
ATOM 5596 C C . LEU A 1 699 ? -8.091 9.819 38.652 1.00 88.56 699 LEU A C 1
ATOM 5598 O O . LEU A 1 699 ? -7.360 8.833 38.727 1.00 88.56 699 LEU A O 1
ATOM 5602 N N . VAL A 1 700 ? -9.347 9.738 38.195 1.00 87.50 700 VAL A N 1
ATOM 5603 C CA . VAL A 1 700 ? -9.960 8.453 37.815 1.00 87.50 700 VAL A CA 1
ATOM 5604 C C . VAL A 1 700 ? -9.182 7.788 36.677 1.00 87.50 700 VAL A C 1
ATOM 5606 O O . VAL A 1 700 ? -8.884 6.592 36.746 1.00 87.50 700 VAL A O 1
ATOM 5609 N N . ARG A 1 701 ? -8.808 8.552 35.642 1.00 84.88 701 ARG A N 1
ATOM 5610 C CA . ARG A 1 701 ? -8.021 8.028 34.515 1.00 84.88 701 ARG A CA 1
ATOM 5611 C C . ARG A 1 701 ? -6.625 7.587 34.938 1.00 84.88 701 ARG A C 1
ATOM 5613 O O . ARG A 1 701 ? -6.217 6.494 34.550 1.00 84.88 701 ARG A O 1
ATOM 5620 N N . ALA A 1 702 ? -5.920 8.402 35.722 1.00 88.75 702 ALA A N 1
ATOM 5621 C CA . ALA A 1 702 ? -4.572 8.090 36.189 1.00 88.75 702 ALA A CA 1
ATOM 5622 C C . ALA A 1 702 ? -4.561 6.821 37.061 1.00 88.75 702 ALA A C 1
ATOM 5624 O O . ALA A 1 702 ? -3.769 5.909 36.822 1.00 88.75 702 ALA A O 1
ATOM 5625 N N . LEU A 1 703 ? -5.524 6.698 37.982 1.00 91.88 703 LEU A N 1
ATOM 5626 C CA . LEU A 1 703 ? -5.679 5.511 38.821 1.00 91.88 703 LEU A CA 1
ATOM 5627 C C . LEU A 1 703 ? -6.015 4.259 38.000 1.00 91.88 703 LEU A C 1
ATOM 5629 O O . LEU A 1 703 ? -5.388 3.220 38.191 1.00 91.88 703 LEU A O 1
ATOM 5633 N N . CYS A 1 704 ? -6.961 4.338 37.057 1.00 90.88 704 CYS A N 1
ATOM 5634 C CA . CYS A 1 704 ? -7.280 3.202 36.184 1.00 90.88 704 CYS A CA 1
ATOM 5635 C C . CYS A 1 704 ? -6.060 2.748 35.374 1.00 90.88 704 CYS A C 1
ATOM 5637 O O . CYS A 1 704 ? -5.837 1.548 35.228 1.00 90.88 704 CYS A O 1
ATOM 5639 N N . GLN A 1 705 ? -5.269 3.685 34.844 1.00 89.00 705 GLN A N 1
ATOM 5640 C CA . GLN A 1 705 ? -4.061 3.370 34.080 1.00 89.00 705 GLN A CA 1
ATOM 5641 C C . GLN A 1 705 ? -3.014 2.651 34.933 1.00 89.00 705 GLN A C 1
ATOM 5643 O O . GLN A 1 705 ? -2.489 1.625 34.497 1.00 89.00 705 GLN A O 1
ATOM 5648 N N . ASP A 1 706 ? -2.751 3.136 36.146 1.00 91.62 706 ASP A N 1
ATOM 5649 C CA . ASP A 1 706 ? -1.784 2.511 37.050 1.00 91.62 706 ASP A CA 1
ATOM 5650 C C . ASP A 1 706 ? -2.253 1.126 37.523 1.00 91.62 706 ASP A C 1
ATOM 5652 O O . ASP A 1 706 ? -1.482 0.165 37.470 1.00 91.62 706 ASP A O 1
ATOM 5656 N N . LEU A 1 707 ? -3.535 0.972 37.879 1.00 91.81 707 LEU A N 1
ATOM 5657 C CA . LEU A 1 707 ? -4.113 -0.333 38.221 1.00 91.81 707 LEU A CA 1
ATOM 5658 C C . LEU A 1 707 ? -4.055 -1.311 37.039 1.00 91.81 707 LEU A C 1
ATOM 5660 O O . LEU A 1 707 ? -3.709 -2.474 37.209 1.00 91.81 707 LEU A O 1
ATOM 5664 N N . ASN A 1 708 ? -4.331 -0.856 35.818 1.00 91.38 708 ASN A N 1
ATOM 5665 C CA . ASN A 1 708 ? -4.230 -1.701 34.625 1.00 91.38 708 ASN A CA 1
ATOM 5666 C C . ASN A 1 708 ? -2.791 -2.106 34.300 1.00 91.38 708 ASN A C 1
ATOM 5668 O O . ASN A 1 708 ? -2.560 -3.216 33.821 1.00 91.38 708 ASN A O 1
ATOM 5672 N N . LYS A 1 709 ? -1.822 -1.227 34.568 1.00 88.44 709 LYS A N 1
ATOM 5673 C CA . LYS A 1 709 ? -0.399 -1.543 34.440 1.00 88.44 709 LYS A CA 1
ATOM 5674 C C . LYS A 1 709 ? 0.021 -2.616 35.446 1.00 88.44 709 LYS A C 1
ATOM 5676 O O . LYS A 1 709 ? 0.796 -3.498 35.088 1.00 88.44 709 LYS A O 1
ATOM 5681 N N . LEU A 1 710 ? -0.528 -2.569 36.660 1.00 88.44 710 LEU A N 1
ATOM 5682 C CA . LEU A 1 710 ? -0.359 -3.615 37.668 1.00 88.44 710 LEU A CA 1
ATOM 5683 C C . LEU A 1 710 ? -0.966 -4.948 37.218 1.00 88.44 710 LEU A C 1
ATOM 5685 O O . LEU A 1 710 ? -0.318 -5.980 37.357 1.00 88.44 710 LEU A O 1
ATOM 5689 N N . LEU A 1 711 ? -2.159 -4.935 36.610 1.00 88.94 711 LEU A N 1
ATOM 5690 C CA . LEU A 1 711 ? -2.781 -6.159 36.090 1.00 88.94 711 LEU A CA 1
ATOM 5691 C C . LEU A 1 711 ? -1.918 -6.867 35.033 1.00 88.94 711 LEU A C 1
ATOM 5693 O O . LEU A 1 711 ? -1.861 -8.095 35.028 1.00 88.94 711 LEU A O 1
ATOM 5697 N N . ASP A 1 712 ? -1.258 -6.113 34.149 1.00 83.62 712 ASP A N 1
ATOM 5698 C CA . ASP A 1 712 ? -0.369 -6.650 33.100 1.00 83.62 712 ASP A CA 1
ATOM 5699 C C . ASP A 1 712 ? 1.019 -7.061 33.641 1.00 83.62 712 ASP A C 1
ATOM 5701 O O . ASP A 1 712 ? 1.769 -7.759 32.953 1.00 83.62 712 ASP A O 1
ATOM 5705 N N . GLY A 1 713 ? 1.359 -6.649 34.868 1.00 82.50 713 GLY A N 1
ATOM 5706 C CA . GLY A 1 713 ? 2.609 -6.959 35.565 1.00 82.50 713 GLY A CA 1
ATOM 5707 C C . GLY A 1 713 ? 2.690 -8.392 36.098 1.00 82.50 713 GLY A C 1
ATOM 5708 O O . GLY A 1 713 ? 2.009 -9.295 35.611 1.00 82.50 713 GLY A O 1
ATOM 5709 N N . ASP A 1 714 ? 3.559 -8.612 37.084 1.00 81.50 714 ASP A N 1
ATOM 5710 C CA . ASP A 1 714 ? 3.714 -9.919 37.729 1.00 81.50 714 ASP A CA 1
ATOM 5711 C C . ASP A 1 714 ? 2.453 -10.328 38.512 1.00 81.50 714 ASP A C 1
ATOM 5713 O O . ASP A 1 714 ? 1.537 -9.534 38.738 1.00 81.50 714 ASP A O 1
ATOM 5717 N N . CYS A 1 715 ? 2.366 -11.608 38.878 1.00 78.69 715 CYS A N 1
ATOM 5718 C CA . CYS A 1 715 ? 1.240 -12.109 39.660 1.00 78.69 715 CYS A CA 1
ATOM 5719 C C . CYS A 1 715 ? 1.227 -11.435 41.040 1.00 78.69 715 CYS A C 1
ATOM 5721 O O . CYS A 1 715 ? 2.198 -11.551 41.784 1.00 78.69 715 CYS A O 1
ATOM 5723 N N . ILE A 1 716 ? 0.129 -10.754 41.378 1.00 80.19 716 ILE A N 1
ATOM 5724 C CA . ILE A 1 716 ? -0.032 -10.059 42.671 1.00 80.19 716 ILE A CA 1
ATOM 5725 C C . ILE A 1 716 ? -0.670 -10.944 43.755 1.00 80.19 716 ILE A C 1
ATOM 5727 O O . ILE A 1 716 ? -0.855 -10.502 44.886 1.00 80.19 716 ILE A O 1
ATOM 5731 N N . TYR A 1 717 ? -1.014 -12.190 43.418 1.00 73.69 717 TYR A N 1
ATOM 5732 C CA . TYR A 1 717 ? -1.592 -13.157 44.349 1.00 73.69 717 TYR A CA 1
ATOM 5733 C C . TYR A 1 717 ? -0.560 -13.621 45.392 1.00 73.69 717 TYR A C 1
ATOM 5735 O O . TYR A 1 717 ? 0.537 -14.055 45.034 1.00 73.69 717 TYR A O 1
ATOM 5743 N N . VAL A 1 718 ? -0.932 -13.591 46.678 1.00 67.38 718 VAL A N 1
ATOM 5744 C CA . VAL A 1 718 ? -0.094 -14.053 47.797 1.00 67.38 718 VAL A CA 1
ATOM 5745 C C . VAL A 1 718 ? -0.811 -15.172 48.557 1.00 67.38 718 VAL A C 1
ATOM 5747 O O . VAL A 1 718 ? -1.746 -14.929 49.313 1.00 67.38 718 VAL A O 1
ATOM 5750 N N . GLU A 1 719 ? -0.320 -16.403 48.406 1.00 58.59 719 GLU A N 1
ATOM 5751 C CA . GLU A 1 719 ? -0.942 -17.643 48.911 1.00 58.59 719 GLU A CA 1
ATOM 5752 C C . GLU A 1 719 ? -1.198 -17.663 50.434 1.00 58.59 719 GLU A C 1
ATOM 5754 O O . GLU A 1 719 ? -2.107 -18.334 50.904 1.00 58.59 719 GLU A O 1
ATOM 5759 N N . LYS A 1 720 ? -0.439 -16.892 51.225 1.00 54.41 720 LYS A N 1
ATOM 5760 C CA . LYS A 1 720 ? -0.504 -16.897 52.700 1.00 54.41 720 LYS A CA 1
ATOM 5761 C C . LYS A 1 720 ? -1.601 -16.010 53.326 1.00 54.41 720 LYS A C 1
ATOM 5763 O O . LYS A 1 720 ? -1.620 -15.899 54.548 1.00 54.41 720 LYS A O 1
ATOM 5768 N N . ARG A 1 721 ? -2.460 -15.337 52.545 1.00 55.34 721 ARG A N 1
ATOM 5769 C CA . ARG A 1 721 ? -3.350 -14.255 53.040 1.00 55.34 721 ARG A CA 1
ATOM 5770 C C . ARG A 1 721 ? -4.860 -14.559 53.139 1.00 55.34 721 ARG A C 1
ATOM 5772 O O . ARG A 1 721 ? -5.596 -13.643 53.487 1.00 55.34 721 ARG A O 1
ATOM 5779 N N . HIS A 1 722 ? -5.352 -15.773 52.873 1.00 50.53 722 HIS A N 1
ATOM 5780 C CA . HIS A 1 722 ? -6.808 -16.015 52.772 1.00 50.53 722 HIS A CA 1
ATOM 5781 C C . HIS A 1 722 ? -7.381 -16.964 53.845 1.00 50.53 722 HIS A C 1
ATOM 5783 O O . HIS A 1 722 ? -6.925 -18.098 53.974 1.00 50.53 722 HIS A O 1
ATOM 5789 N N . GLU A 1 723 ? -8.426 -16.515 54.558 1.00 47.50 723 GLU A N 1
ATOM 5790 C CA . GLU A 1 723 ? -9.359 -17.363 55.323 1.00 47.50 723 GLU A CA 1
ATOM 5791 C C . GLU A 1 723 ? -10.460 -17.907 54.390 1.00 47.50 723 GLU A C 1
ATOM 5793 O O . GLU A 1 723 ? -11.138 -17.126 53.730 1.00 47.50 723 GLU A O 1
ATOM 5798 N N . GLU A 1 724 ? -10.593 -19.240 54.335 1.00 47.94 724 GLU A N 1
ATOM 5799 C CA . GLU A 1 724 ? -11.719 -20.137 53.963 1.00 47.94 724 GLU A CA 1
ATOM 5800 C C . GLU A 1 724 ? -12.719 -19.825 52.816 1.00 47.94 724 GLU A C 1
ATOM 5802 O O . GLU A 1 724 ? -13.510 -20.698 52.469 1.00 47.94 724 GLU A O 1
ATOM 5807 N N . HIS A 1 725 ? -12.708 -18.658 52.171 1.00 51.34 725 HIS A N 1
ATOM 5808 C CA . HIS A 1 725 ? -13.697 -18.255 51.158 1.00 51.34 725 HIS A CA 1
ATOM 5809 C C . HIS A 1 725 ? -13.112 -18.061 49.753 1.00 51.34 725 HIS A C 1
ATOM 5811 O O . HIS A 1 725 ? -13.580 -17.219 48.987 1.00 51.34 725 HIS A O 1
ATOM 5817 N N . GLN A 1 726 ? -12.119 -18.867 49.374 1.00 60.22 726 GLN A N 1
ATOM 5818 C CA . GLN A 1 726 ? -11.589 -18.807 48.014 1.00 60.22 726 GLN A CA 1
ATOM 5819 C C . GLN A 1 726 ? -12.603 -19.355 47.009 1.00 60.22 726 GLN A C 1
ATOM 5821 O O . GLN A 1 726 ? -13.153 -20.451 47.144 1.00 60.22 726 GLN A O 1
ATOM 5826 N N . LYS A 1 727 ? -12.836 -18.595 45.940 1.00 64.25 727 LYS A N 1
ATOM 5827 C CA . LYS A 1 727 ? -13.557 -19.110 44.775 1.00 64.25 727 LYS A CA 1
ATOM 5828 C C . LYS A 1 727 ? -12.660 -20.139 44.088 1.00 64.25 727 LYS A C 1
ATOM 5830 O O . LYS A 1 727 ? -11.602 -19.772 43.589 1.00 64.25 727 LYS A O 1
ATOM 5835 N N . GLU A 1 728 ? -13.124 -21.386 43.995 1.00 66.81 728 GLU A N 1
ATOM 5836 C CA . GLU A 1 728 ? -12.444 -22.547 43.379 1.00 66.81 728 GLU A CA 1
ATOM 5837 C C . GLU A 1 728 ? -11.708 -22.223 42.058 1.00 66.81 728 GLU A C 1
ATOM 5839 O O . GLU A 1 728 ? -10.637 -22.751 41.764 1.00 66.81 728 GLU A O 1
ATOM 5844 N N . ILE A 1 729 ? -12.251 -21.288 41.273 1.00 66.06 729 ILE A N 1
ATOM 5845 C CA . ILE A 1 729 ? -11.680 -20.806 40.011 1.00 66.06 729 ILE A CA 1
ATOM 5846 C C . ILE A 1 729 ? -10.305 -20.140 40.191 1.00 66.06 729 ILE A C 1
ATOM 5848 O O . ILE A 1 729 ? -9.426 -20.366 39.366 1.00 66.06 729 ILE A O 1
ATOM 5852 N N . ILE A 1 730 ? -10.084 -19.341 41.240 1.00 70.94 730 ILE A N 1
ATOM 5853 C CA . ILE A 1 730 ? -8.807 -18.638 41.461 1.00 70.94 730 ILE A CA 1
ATOM 5854 C C . ILE A 1 730 ? -7.700 -19.651 41.764 1.00 70.94 730 ILE A C 1
ATOM 5856 O O . ILE A 1 730 ? -6.645 -19.606 41.132 1.00 70.94 730 ILE A O 1
ATOM 5860 N N . GLU A 1 731 ? -7.965 -20.632 42.629 1.00 70.62 731 GLU A N 1
ATOM 5861 C CA . GLU A 1 731 ? -7.023 -21.723 42.897 1.00 70.62 731 GLU A CA 1
ATOM 5862 C C . GLU A 1 731 ? -6.687 -22.524 41.634 1.00 70.62 731 GLU A C 1
ATOM 5864 O O . GLU A 1 731 ? -5.524 -22.843 41.380 1.00 70.62 731 GLU A O 1
ATOM 5869 N N . GLN A 1 732 ? -7.699 -22.847 40.822 1.00 70.31 732 GLN A N 1
ATOM 5870 C CA . GLN A 1 732 ? -7.499 -23.548 39.554 1.00 70.31 732 GLN A CA 1
ATOM 5871 C C . GLN A 1 732 ? -6.655 -22.716 38.578 1.00 70.31 732 GLN A C 1
ATOM 5873 O O . GLN A 1 732 ? -5.744 -23.251 37.948 1.00 70.31 732 GLN A O 1
ATOM 5878 N N . MET A 1 733 ? -6.913 -21.410 38.473 1.00 72.06 733 MET A N 1
ATOM 5879 C CA . MET A 1 733 ? -6.177 -20.493 37.599 1.00 72.06 733 MET A CA 1
ATOM 5880 C C . MET A 1 733 ? -4.712 -20.324 38.029 1.00 72.06 733 MET A C 1
ATOM 5882 O O . MET A 1 733 ? -3.825 -20.312 37.174 1.00 72.06 733 MET A O 1
ATOM 5886 N N . VAL A 1 734 ? -4.438 -20.261 39.336 1.00 72.62 734 VAL A N 1
ATOM 5887 C CA . VAL A 1 734 ? -3.068 -20.230 39.879 1.00 72.62 734 VAL A CA 1
ATOM 5888 C C . VAL A 1 734 ? -2.336 -21.537 39.567 1.00 72.62 734 VAL A C 1
ATOM 5890 O O . VAL A 1 734 ? -1.230 -21.504 39.027 1.00 72.62 734 VAL A O 1
ATOM 5893 N N . LYS A 1 735 ? -2.974 -22.692 39.814 1.00 74.00 735 LYS A N 1
ATOM 5894 C CA . LYS A 1 735 ? -2.412 -24.025 39.510 1.00 74.00 735 LYS A CA 1
ATOM 5895 C C . LYS A 1 735 ? -2.078 -24.203 38.023 1.00 74.00 735 LYS A C 1
ATOM 5897 O O . LYS A 1 735 ? -1.161 -24.946 37.688 1.00 74.00 735 LYS A O 1
ATOM 5902 N N . GLN A 1 736 ? -2.796 -23.516 37.133 1.00 73.38 736 GLN A N 1
ATOM 5903 C CA . GLN A 1 736 ? -2.577 -23.568 35.685 1.00 73.38 736 GLN A CA 1
ATOM 5904 C C . GLN A 1 736 ? -1.396 -22.715 35.190 1.00 73.38 736 GLN A C 1
ATOM 5906 O O . GLN A 1 736 ? -1.034 -22.831 34.020 1.00 73.38 736 GLN A O 1
ATOM 5911 N N . GLY A 1 737 ? -0.782 -21.873 36.033 1.00 67.69 737 GLY A N 1
ATOM 5912 C CA . GLY A 1 737 ? 0.390 -21.075 35.644 1.00 67.69 737 GLY A CA 1
ATOM 5913 C C . GLY A 1 737 ? 0.114 -20.120 34.476 1.00 67.69 737 GLY A C 1
ATOM 5914 O O . GLY A 1 737 ? 0.935 -19.991 33.561 1.00 67.69 737 GLY A O 1
ATOM 5915 N N . LEU A 1 738 ? -1.069 -19.498 34.481 1.00 73.19 738 LEU A N 1
ATOM 5916 C CA . LEU A 1 738 ? -1.581 -18.703 33.368 1.00 73.19 738 LEU A CA 1
ATOM 5917 C C . LEU A 1 738 ? -0.644 -17.552 32.978 1.00 73.19 738 LEU A C 1
ATOM 5919 O O . LEU A 1 738 ? -0.141 -16.808 33.818 1.00 73.19 738 LEU A O 1
ATOM 5923 N N . GLN A 1 739 ? -0.468 -17.384 31.671 1.00 70.31 739 GLN A N 1
ATOM 5924 C CA . GLN A 1 739 ? 0.282 -16.283 31.073 1.00 70.31 739 GLN A CA 1
ATOM 5925 C C . GLN A 1 739 ? -0.680 -15.249 30.472 1.00 70.31 739 GLN A C 1
ATOM 5927 O O . GLN A 1 739 ? -1.851 -15.537 30.205 1.00 70.31 739 GLN A O 1
ATOM 5932 N N . ASP A 1 740 ? -0.163 -14.050 30.217 1.00 75.06 740 ASP A N 1
ATOM 5933 C CA . ASP A 1 740 ? -0.826 -13.006 29.431 1.00 75.06 740 ASP A CA 1
ATOM 5934 C C . ASP A 1 740 ? -2.220 -12.630 29.972 1.00 75.06 740 ASP A C 1
ATOM 5936 O O . ASP A 1 740 ? -2.352 -12.181 31.108 1.00 75.06 740 ASP A O 1
ATOM 5940 N N . GLU A 1 741 ? -3.277 -12.810 29.177 1.00 76.62 741 GLU A N 1
ATOM 5941 C CA . GLU A 1 741 ? -4.653 -12.467 29.560 1.00 76.62 741 GLU A CA 1
ATOM 5942 C C . GLU A 1 741 ? -5.163 -13.280 30.750 1.00 76.62 741 GLU A C 1
ATOM 5944 O O . GLU A 1 741 ? -5.924 -12.763 31.565 1.00 76.62 741 GLU A O 1
ATOM 5949 N N . GLY A 1 742 ? -4.723 -14.534 30.888 1.00 77.00 742 GLY A N 1
ATOM 5950 C CA . GLY A 1 742 ? -5.086 -15.342 32.048 1.00 77.00 742 GLY A CA 1
ATOM 5951 C C . GLY A 1 742 ? -4.505 -14.767 33.342 1.00 77.00 742 GLY A C 1
ATOM 5952 O O . GLY A 1 742 ? -5.174 -14.799 34.373 1.00 77.00 742 GLY A O 1
ATOM 5953 N N . ARG A 1 743 ? -3.315 -14.153 33.271 1.00 84.94 743 ARG A N 1
ATOM 5954 C CA . ARG A 1 743 ? -2.696 -13.439 34.397 1.00 84.94 743 ARG A CA 1
ATOM 5955 C C . ARG A 1 743 ? -3.409 -12.126 34.705 1.00 84.94 743 ARG A C 1
ATOM 5957 O O . ARG A 1 743 ? -3.693 -11.862 35.866 1.00 84.94 743 ARG A O 1
ATOM 5964 N N . ILE A 1 744 ? -3.755 -11.340 33.683 1.00 86.94 744 ILE A N 1
ATOM 5965 C CA . ILE A 1 744 ? -4.546 -10.107 33.855 1.00 86.94 744 ILE A CA 1
ATOM 5966 C C . ILE A 1 744 ? -5.872 -10.427 34.547 1.00 86.94 744 ILE A C 1
ATOM 5968 O O . ILE A 1 744 ? -6.261 -9.743 35.492 1.00 86.94 744 ILE A O 1
ATOM 5972 N N . LEU A 1 745 ? -6.551 -11.485 34.100 1.00 85.19 745 LEU A N 1
ATOM 5973 C CA . LEU A 1 745 ? -7.814 -11.927 34.678 1.00 85.19 745 LEU A CA 1
ATOM 5974 C C . LEU A 1 745 ? -7.649 -12.402 36.125 1.00 85.19 745 LEU A C 1
ATOM 5976 O O . LEU A 1 745 ? -8.455 -12.033 36.974 1.00 85.19 745 LEU A O 1
ATOM 5980 N N . LEU A 1 746 ? -6.599 -13.172 36.415 1.00 84.31 746 LEU A N 1
ATOM 5981 C CA . LEU A 1 746 ? -6.274 -13.620 37.769 1.00 84.31 746 LEU A CA 1
ATOM 5982 C C . LEU A 1 746 ? -6.016 -12.433 38.708 1.00 84.31 746 LEU A C 1
ATOM 5984 O O . LEU A 1 746 ? -6.663 -12.319 39.746 1.00 84.31 746 LEU A O 1
ATOM 5988 N N . ASN A 1 747 ? -5.130 -11.516 38.311 1.00 88.19 747 ASN A N 1
ATOM 5989 C CA . ASN A 1 747 ? -4.817 -10.303 39.066 1.00 88.19 747 ASN A CA 1
ATOM 5990 C C . ASN A 1 747 ? -6.083 -9.458 39.300 1.00 88.19 747 ASN A C 1
ATOM 5992 O O . ASN A 1 747 ? -6.300 -8.927 40.389 1.00 88.19 747 ASN A O 1
ATOM 5996 N N . ARG A 1 748 ? -6.965 -9.374 38.297 1.00 89.50 748 ARG A N 1
ATOM 5997 C CA . ARG A 1 748 ? -8.238 -8.658 38.398 1.00 89.50 748 ARG A CA 1
ATOM 5998 C C . ARG A 1 748 ? -9.190 -9.309 39.401 1.00 89.50 748 ARG A C 1
ATOM 6000 O O . ARG A 1 748 ? -9.771 -8.597 40.215 1.00 89.50 748 ARG A O 1
ATOM 6007 N N . LEU A 1 749 ? -9.350 -10.630 39.349 1.00 85.88 749 LEU A N 1
ATOM 6008 C CA . LEU A 1 749 ? -10.201 -11.377 40.280 1.00 85.88 749 LEU A CA 1
ATOM 6009 C C . LEU A 1 749 ? -9.690 -11.274 41.720 1.00 85.88 749 LEU A C 1
ATOM 6011 O O . LEU A 1 749 ? -10.490 -11.096 42.633 1.00 85.88 749 LEU A O 1
ATOM 6015 N N . TYR A 1 750 ? -8.371 -11.300 41.907 1.00 84.06 750 TYR A N 1
ATOM 6016 C CA . TYR A 1 750 ? -7.750 -11.118 43.215 1.00 84.06 750 TYR A CA 1
ATOM 6017 C C . TYR A 1 750 ? -8.056 -9.740 43.823 1.00 84.06 750 TYR A C 1
ATOM 6019 O O . TYR A 1 750 ? -8.436 -9.647 44.991 1.00 84.06 750 TYR A O 1
ATOM 6027 N N . LEU A 1 751 ? -7.968 -8.661 43.034 1.00 87.75 751 LEU A N 1
ATOM 6028 C CA . LEU A 1 751 ? -8.338 -7.322 43.512 1.00 87.75 751 LEU A CA 1
ATOM 6029 C C . LEU A 1 751 ? -9.832 -7.213 43.839 1.00 87.75 751 LEU A C 1
ATOM 6031 O O . LEU A 1 751 ? -10.202 -6.541 44.797 1.00 87.75 751 LEU A O 1
ATOM 6035 N N . GLU A 1 752 ? -10.697 -7.881 43.075 1.00 87.38 752 GLU A N 1
ATOM 6036 C CA . GLU A 1 752 ? -12.134 -7.926 43.366 1.00 87.38 752 GLU A CA 1
ATOM 6037 C C . GLU A 1 752 ? -12.458 -8.639 44.678 1.00 87.38 752 GLU A C 1
ATOM 6039 O O . GLU A 1 752 ? -13.359 -8.206 45.393 1.00 87.38 752 GLU A O 1
ATOM 6044 N N . GLU A 1 753 ? -11.747 -9.721 44.983 1.00 82.81 753 GLU A N 1
ATOM 6045 C CA . GLU A 1 753 ? -11.903 -10.463 46.235 1.00 82.81 753 GLU A CA 1
ATOM 6046 C C . GLU A 1 753 ? -11.332 -9.696 47.428 1.00 82.81 753 GLU A C 1
ATOM 6048 O O . GLU A 1 753 ? -11.926 -9.713 48.502 1.00 82.81 753 GLU A O 1
ATOM 6053 N N . SER A 1 754 ? -10.233 -8.968 47.218 1.00 83.00 754 SER A N 1
ATOM 6054 C CA . SER A 1 754 ? -9.597 -8.151 48.257 1.00 83.00 754 SER A CA 1
ATOM 6055 C C . SER A 1 754 ? -10.404 -6.890 48.592 1.00 83.00 754 SER A C 1
ATOM 6057 O O . SER A 1 754 ? -10.441 -6.474 49.745 1.00 83.00 754 SER A O 1
ATOM 6059 N N . TYR A 1 755 ? -11.105 -6.302 47.613 1.00 87.44 755 TYR A N 1
ATOM 6060 C CA . TYR A 1 755 ? -11.925 -5.096 47.801 1.00 87.44 755 TYR A CA 1
ATOM 6061 C C . TYR A 1 755 ? -13.380 -5.284 47.318 1.00 87.44 755 TYR A C 1
ATOM 6063 O O . TYR A 1 755 ? -13.849 -4.553 46.432 1.00 87.44 755 TYR A O 1
ATOM 6071 N N . PRO A 1 756 ? -14.157 -6.210 47.909 1.00 84.81 756 PRO A N 1
ATOM 6072 C CA . PRO A 1 756 ? -15.457 -6.640 47.379 1.00 84.81 756 PRO A CA 1
ATOM 6073 C C . PRO A 1 756 ? -16.532 -5.544 47.428 1.00 84.81 756 PRO A C 1
ATOM 6075 O O . PRO A 1 756 ? -17.446 -5.507 46.597 1.00 84.81 756 PRO A O 1
ATOM 6078 N N . ASN A 1 757 ? -16.424 -4.619 48.383 1.00 88.56 757 ASN A N 1
ATOM 6079 C CA . ASN A 1 757 ? -17.348 -3.492 48.526 1.00 88.56 757 ASN A CA 1
ATOM 6080 C C . ASN A 1 757 ? -16.938 -2.277 47.681 1.00 88.56 757 ASN A C 1
ATOM 6082 O O . ASN A 1 757 ? -17.786 -1.441 47.377 1.00 88.56 757 ASN A O 1
ATOM 6086 N N . ARG A 1 758 ? -15.672 -2.198 47.249 1.00 89.50 758 ARG A N 1
ATOM 6087 C CA . ARG A 1 758 ? -15.146 -1.066 46.471 1.00 89.50 758 ARG A CA 1
ATOM 6088 C C . ARG A 1 758 ? -15.120 -1.333 44.979 1.00 89.50 758 ARG A C 1
ATOM 6090 O O . ARG A 1 758 ? -15.456 -0.452 44.189 1.00 89.50 758 ARG A O 1
ATOM 6097 N N . ILE A 1 759 ? -14.750 -2.544 44.574 1.00 90.25 759 ILE A N 1
ATOM 6098 C CA . ILE A 1 759 ? -14.581 -2.926 43.173 1.00 90.25 759 ILE A CA 1
ATOM 6099 C C . ILE A 1 759 ? -15.804 -3.717 42.711 1.00 90.25 759 ILE A C 1
ATOM 6101 O O . ILE A 1 759 ? -16.352 -4.572 43.406 1.00 90.25 759 ILE A O 1
ATOM 6105 N N . LYS A 1 760 ? -16.280 -3.413 41.505 1.00 86.19 760 LYS A N 1
ATOM 6106 C CA . LYS A 1 760 ? -17.398 -4.129 40.899 1.00 86.19 760 LYS A CA 1
ATOM 6107 C C . LYS A 1 760 ? -16.934 -5.509 40.440 1.00 86.19 760 LYS A C 1
ATOM 6109 O O . LYS A 1 760 ? -16.105 -5.602 39.541 1.00 86.19 760 LYS A O 1
ATOM 6114 N N . GLY A 1 761 ? -17.525 -6.553 41.017 1.00 81.62 761 GLY A N 1
ATOM 6115 C CA . GLY A 1 761 ? -17.222 -7.936 40.654 1.00 81.62 761 GLY A CA 1
ATOM 6116 C C . GLY A 1 761 ? -17.584 -8.279 39.203 1.00 81.62 761 GLY A C 1
ATOM 6117 O O . GLY A 1 761 ? -18.724 -8.061 38.777 1.00 81.62 761 GLY A O 1
ATOM 6118 N N . ILE A 1 762 ? -16.638 -8.856 38.461 1.00 80.88 762 ILE A N 1
ATOM 6119 C CA . ILE A 1 762 ? -16.841 -9.443 37.128 1.00 80.88 762 ILE A CA 1
ATOM 6120 C C . ILE A 1 762 ? -17.017 -10.965 37.179 1.00 80.88 762 ILE A C 1
ATOM 6122 O O . ILE A 1 762 ? -17.416 -11.560 36.179 1.00 80.88 762 ILE A O 1
ATOM 6126 N N . TYR A 1 763 ? -16.783 -11.586 38.340 1.00 73.12 763 TYR A N 1
ATOM 6127 C CA . TYR A 1 763 ? -16.903 -13.032 38.551 1.00 73.12 763 TYR A CA 1
ATOM 6128 C C . TYR A 1 763 ? -18.235 -13.632 38.071 1.00 73.12 763 TYR A C 1
ATOM 6130 O O . TYR A 1 763 ? -18.230 -14.589 37.303 1.00 73.12 763 TYR A O 1
ATOM 6138 N N . GLU A 1 764 ? -19.379 -13.053 38.449 1.00 70.69 764 GLU A N 1
ATOM 6139 C CA . GLU A 1 764 ? -20.688 -13.580 38.018 1.00 70.69 764 GLU A CA 1
ATOM 6140 C C . GLU A 1 764 ? -20.860 -13.499 36.495 1.00 70.69 764 GLU A C 1
ATOM 6142 O O . GLU A 1 764 ? -21.411 -14.396 35.864 1.00 70.69 764 GLU A O 1
ATOM 6147 N N . LYS A 1 765 ? -20.291 -12.466 35.861 1.00 73.69 765 LYS A N 1
ATOM 6148 C CA . LYS A 1 765 ? -20.305 -12.346 34.398 1.00 73.69 765 LYS A CA 1
ATOM 6149 C C . LYS A 1 765 ? -19.400 -13.372 33.723 1.00 73.69 765 LYS A C 1
ATOM 6151 O O . LYS A 1 765 ? -19.710 -13.787 32.613 1.00 73.69 765 LYS A O 1
ATOM 6156 N N . LEU A 1 766 ? -18.290 -13.764 34.348 1.00 72.62 766 LEU A N 1
ATOM 6157 C CA . LEU A 1 766 ? -17.446 -14.864 33.867 1.00 72.62 766 LEU A CA 1
ATOM 6158 C C . LEU A 1 766 ? -18.181 -16.197 33.968 1.00 72.62 766 LEU A C 1
ATOM 6160 O O . LEU A 1 766 ? -18.187 -16.958 33.002 1.00 72.62 766 LEU A O 1
ATOM 6164 N N . LYS A 1 767 ? -18.841 -16.441 35.105 1.00 67.81 767 LYS A N 1
ATOM 6165 C CA . LYS A 1 767 ? -19.636 -17.647 35.358 1.00 67.81 767 LYS A CA 1
ATOM 6166 C C . LYS A 1 767 ? -20.755 -17.814 34.326 1.00 67.81 767 LYS A C 1
ATOM 6168 O O . LYS A 1 767 ? -20.894 -18.887 33.745 1.00 67.81 767 LYS A O 1
ATOM 6173 N N . ASP A 1 768 ? -21.453 -16.727 34.005 1.00 67.25 768 ASP A N 1
ATOM 6174 C CA . ASP A 1 768 ? -22.504 -16.701 32.980 1.00 67.25 768 ASP A CA 1
ATOM 6175 C C . ASP A 1 768 ? -21.961 -16.580 31.542 1.00 67.25 768 ASP A C 1
ATOM 6177 O O . ASP A 1 768 ? -22.728 -16.428 30.590 1.00 67.25 768 ASP A O 1
ATOM 6181 N N . LYS A 1 769 ? -20.633 -16.607 31.357 1.00 67.81 769 LYS A N 1
ATOM 6182 C CA . LYS A 1 769 ? -19.929 -16.378 30.082 1.00 67.81 769 LYS A CA 1
ATOM 6183 C C . LYS A 1 769 ? -20.243 -15.033 29.405 1.00 67.81 769 LYS A C 1
ATOM 6185 O O . LYS A 1 769 ? -19.940 -14.849 28.238 1.00 67.81 769 LYS A O 1
ATOM 6190 N N . ARG A 1 770 ? -20.815 -14.056 30.107 1.00 68.62 770 ARG A N 1
ATOM 6191 C CA . ARG A 1 770 ? -21.222 -12.743 29.567 1.00 68.62 770 ARG A CA 1
ATOM 6192 C C . ARG A 1 770 ? -20.135 -11.669 29.616 1.00 68.62 770 ARG A C 1
ATOM 6194 O O . ARG A 1 770 ? -20.340 -10.566 29.105 1.00 68.62 770 ARG A O 1
ATOM 6201 N N . LEU A 1 771 ? -18.998 -11.932 30.258 1.00 72.31 771 LEU A N 1
ATOM 6202 C CA . LEU A 1 771 ? -17.957 -10.922 30.426 1.00 72.31 771 LEU A CA 1
ATOM 6203 C C . LEU A 1 771 ? -17.356 -10.501 29.070 1.00 72.31 771 LEU A C 1
ATOM 6205 O O . LEU A 1 771 ? -16.730 -11.300 28.385 1.00 72.31 771 LEU A O 1
ATOM 6209 N N . GLY A 1 772 ? -17.505 -9.222 28.713 1.00 67.44 772 GLY A N 1
ATOM 6210 C CA . GLY A 1 772 ? -16.869 -8.645 27.523 1.00 67.44 772 GLY A CA 1
ATOM 6211 C C . GLY A 1 772 ? -17.514 -8.998 26.186 1.00 67.44 772 GLY A C 1
ATOM 6212 O O . GLY A 1 772 ? -16.871 -8.822 25.154 1.00 67.44 772 GLY A O 1
ATOM 6213 N N . ARG A 1 773 ? -18.762 -9.482 26.192 1.00 84.62 773 ARG A N 1
ATOM 6214 C CA . ARG A 1 773 ? -19.513 -9.784 24.971 1.00 84.62 773 ARG A CA 1
ATOM 6215 C C . ARG A 1 773 ? -20.228 -8.554 24.379 1.00 84.62 773 ARG A C 1
ATOM 6217 O O . ARG A 1 773 ? -20.789 -7.759 25.141 1.00 84.62 773 ARG A O 1
ATOM 6224 N N . PRO A 1 774 ? -20.290 -8.431 23.039 1.00 91.56 774 PRO A N 1
ATOM 6225 C CA . PRO A 1 774 ? -19.499 -9.189 22.065 1.00 91.56 774 PRO A CA 1
ATOM 6226 C C . PRO A 1 774 ? -18.064 -8.633 21.936 1.00 91.56 774 PRO A C 1
ATOM 6228 O O . PRO A 1 774 ? -17.859 -7.417 21.949 1.00 91.56 774 PRO A O 1
ATOM 6231 N N . LEU A 1 775 ? -17.070 -9.511 21.755 1.00 91.56 775 LEU A N 1
ATOM 6232 C CA . LEU A 1 775 ? -15.676 -9.125 21.512 1.00 91.56 775 LEU A CA 1
ATOM 6233 C C . LEU A 1 775 ? -15.524 -8.571 20.081 1.00 91.56 775 LEU A C 1
ATOM 6235 O O . LEU A 1 775 ? -15.820 -9.288 19.119 1.00 91.56 775 LEU A O 1
ATOM 6239 N N . PRO A 1 776 ? -15.030 -7.333 19.901 1.00 95.12 776 PRO A N 1
ATOM 6240 C CA . PRO A 1 776 ? -14.913 -6.723 18.583 1.00 95.12 776 PRO A CA 1
ATOM 6241 C C . PRO A 1 776 ? -13.746 -7.311 17.779 1.00 95.12 776 PRO A C 1
ATOM 6243 O O . PRO A 1 776 ? -12.613 -7.400 18.259 1.00 95.12 776 PRO A O 1
ATOM 6246 N N . ILE A 1 777 ? -14.025 -7.660 16.524 1.00 96.19 777 ILE A N 1
ATOM 6247 C CA . ILE A 1 777 ? -13.050 -8.091 15.522 1.00 96.19 777 ILE A CA 1
ATOM 6248 C C . ILE A 1 777 ? -13.227 -7.200 14.291 1.00 96.19 777 ILE A C 1
ATOM 6250 O O . ILE A 1 777 ? -14.254 -7.235 13.610 1.00 96.19 777 ILE A O 1
ATOM 6254 N N . VAL A 1 778 ? -12.218 -6.379 14.012 1.00 97.25 778 VAL A N 1
ATOM 6255 C CA . VAL A 1 778 ? -12.184 -5.515 12.829 1.00 97.25 778 VAL A CA 1
ATOM 6256 C C . VAL A 1 778 ? -11.356 -6.204 11.755 1.00 97.25 778 VAL A C 1
ATOM 6258 O O . VAL A 1 778 ? -10.169 -6.465 11.960 1.00 97.25 778 VAL A O 1
ATOM 6261 N N . ASN A 1 779 ? -11.984 -6.498 10.620 1.00 96.94 779 ASN A N 1
ATOM 6262 C CA . ASN A 1 779 ? -11.349 -7.173 9.494 1.00 96.94 779 ASN A CA 1
ATOM 6263 C C . ASN A 1 779 ? -10.822 -6.148 8.485 1.00 96.94 779 ASN A C 1
ATOM 6265 O O . ASN A 1 779 ? -11.513 -5.205 8.100 1.00 96.94 779 ASN A O 1
ATOM 6269 N N . ILE A 1 780 ? -9.588 -6.343 8.050 1.00 95.94 780 ILE A N 1
ATOM 6270 C CA . ILE A 1 780 ? -8.808 -5.469 7.176 1.00 95.94 780 ILE A CA 1
ATOM 6271 C C . ILE A 1 780 ? -8.191 -6.343 6.080 1.00 95.94 780 ILE A C 1
ATOM 6273 O O . ILE A 1 780 ? -7.879 -7.506 6.325 1.00 95.94 780 ILE A O 1
ATOM 6277 N N . ALA A 1 781 ? -7.985 -5.802 4.881 1.00 93.31 781 ALA A N 1
ATOM 6278 C CA . ALA A 1 781 ? -7.248 -6.509 3.839 1.00 93.31 781 ALA A CA 1
ATOM 6279 C C . ALA A 1 781 ? -5.751 -6.185 3.916 1.00 93.31 781 ALA A C 1
ATOM 6281 O O . ALA A 1 781 ? -5.351 -5.022 3.820 1.00 93.31 781 ALA A O 1
ATOM 6282 N N . LEU A 1 782 ? -4.926 -7.221 4.046 1.00 92.75 782 LEU A N 1
ATOM 6283 C CA . LEU A 1 782 ? -3.486 -7.195 3.811 1.00 92.75 782 LEU A CA 1
ATOM 6284 C C . LEU A 1 782 ? -3.226 -7.368 2.313 1.00 92.75 782 LEU A C 1
ATOM 6286 O O . LEU A 1 782 ? -3.475 -8.438 1.770 1.00 92.75 782 LEU A O 1
ATOM 6290 N N . ASN A 1 783 ? -2.705 -6.343 1.643 1.00 89.12 783 ASN A N 1
ATOM 6291 C CA . ASN A 1 783 ? -2.526 -6.379 0.190 1.00 89.12 783 ASN A CA 1
ATOM 6292 C C . ASN A 1 783 ? -1.222 -7.058 -0.222 1.00 89.12 783 ASN A C 1
ATOM 6294 O O . ASN A 1 783 ? -0.130 -6.560 0.061 1.00 89.12 783 ASN A O 1
ATOM 6298 N N . LEU A 1 784 ? -1.346 -8.140 -0.983 1.00 83.75 784 LEU A N 1
ATOM 6299 C CA . LEU A 1 784 ? -0.262 -9.017 -1.421 1.00 83.75 784 LEU A CA 1
ATOM 6300 C C . LEU A 1 784 ? -0.246 -9.114 -2.949 1.00 83.75 784 LEU A C 1
ATOM 6302 O O . LEU A 1 784 ? -0.378 -10.195 -3.522 1.00 83.75 784 LEU A O 1
ATOM 6306 N N . MET A 1 785 ? -0.093 -7.971 -3.622 1.00 74.50 785 MET A N 1
ATOM 6307 C CA . MET A 1 785 ? -0.030 -7.910 -5.089 1.00 74.50 785 MET A CA 1
ATOM 6308 C C . MET A 1 785 ? 1.155 -8.713 -5.640 1.00 74.50 785 MET A C 1
ATOM 6310 O O . MET A 1 785 ? 1.106 -9.212 -6.765 1.00 74.50 785 MET A O 1
ATOM 6314 N N . LYS A 1 786 ? 2.207 -8.868 -4.829 1.00 67.50 786 LYS A N 1
ATOM 6315 C CA . LYS A 1 786 ? 3.367 -9.705 -5.101 1.00 67.50 786 LYS A CA 1
ATOM 6316 C C . LYS A 1 786 ? 3.503 -10.774 -4.014 1.00 67.50 786 LYS A C 1
ATOM 6318 O O . LYS A 1 786 ? 3.965 -10.492 -2.914 1.00 67.50 786 LYS A O 1
ATOM 6323 N N . GLY A 1 787 ? 3.130 -12.010 -4.338 1.00 58.94 787 GLY A N 1
ATOM 6324 C CA . GLY A 1 787 ? 3.247 -13.157 -3.437 1.00 58.94 787 GLY A CA 1
ATOM 6325 C C . GLY A 1 787 ? 3.784 -14.396 -4.149 1.00 58.94 787 GLY A C 1
ATOM 6326 O O . GLY A 1 787 ? 3.467 -14.640 -5.311 1.00 58.94 787 GLY A O 1
ATOM 6327 N N . ASP A 1 788 ? 4.586 -15.194 -3.441 1.00 55.62 788 ASP A N 1
ATOM 6328 C CA . ASP A 1 788 ? 5.141 -16.450 -3.974 1.00 55.62 788 ASP A CA 1
ATOM 6329 C C . ASP A 1 788 ? 4.121 -17.605 -3.943 1.00 55.62 788 ASP A C 1
ATOM 6331 O O . ASP A 1 788 ? 4.338 -18.649 -4.558 1.00 55.62 788 ASP A O 1
ATOM 6335 N N . LYS A 1 789 ? 3.006 -17.449 -3.214 1.00 60.06 789 LYS A N 1
ATOM 6336 C CA . LYS A 1 789 ? 1.967 -18.478 -3.105 1.00 60.06 789 LYS A CA 1
ATOM 6337 C C . LYS A 1 789 ? 0.935 -18.313 -4.217 1.00 60.06 789 LYS A C 1
ATOM 6339 O O . LYS A 1 789 ? 0.240 -17.304 -4.280 1.00 60.06 789 LYS A O 1
ATOM 6344 N N . LEU A 1 790 ? 0.792 -19.348 -5.046 1.00 53.12 790 LEU A N 1
ATOM 6345 C CA . LEU A 1 790 ? -0.141 -19.393 -6.182 1.00 53.12 790 LEU A CA 1
ATOM 6346 C C . LEU A 1 790 ? -1.592 -19.066 -5.785 1.00 53.12 790 LEU A C 1
ATOM 6348 O O . LEU A 1 790 ? -2.268 -18.346 -6.510 1.00 53.12 790 LEU A O 1
ATOM 6352 N N . ALA A 1 791 ? -2.032 -19.490 -4.593 1.00 52.91 791 ALA A N 1
ATOM 6353 C CA . ALA A 1 791 ? -3.365 -19.187 -4.056 1.00 52.91 791 ALA A CA 1
ATOM 6354 C C . ALA A 1 791 ? -3.658 -17.675 -3.913 1.00 52.91 791 ALA A C 1
ATOM 6356 O O . ALA A 1 791 ? -4.817 -17.275 -3.814 1.00 52.91 791 ALA A O 1
ATOM 6357 N N . TRP A 1 792 ? -2.623 -16.829 -3.902 1.00 57.78 792 TRP A N 1
ATOM 6358 C CA . TRP A 1 792 ? -2.735 -15.376 -3.751 1.00 57.78 792 TRP A CA 1
ATOM 6359 C C . TRP A 1 792 ? -2.659 -14.620 -5.073 1.00 57.78 792 TRP A C 1
ATOM 6361 O O . TRP A 1 792 ? -2.928 -13.424 -5.085 1.00 57.78 792 TRP A O 1
ATOM 6371 N N . GLN A 1 793 ? -2.335 -15.280 -6.189 1.00 57.47 793 GLN A N 1
ATOM 6372 C CA . GLN A 1 793 ? -2.238 -14.598 -7.484 1.00 57.47 793 GLN A CA 1
ATOM 6373 C C . GLN A 1 793 ? -3.597 -14.085 -7.978 1.00 57.47 793 GLN A C 1
ATOM 6375 O O . GLN A 1 793 ? -3.655 -13.034 -8.618 1.00 57.47 793 GLN A O 1
ATOM 6380 N N . GLU A 1 794 ? -4.684 -14.777 -7.627 1.00 61.34 794 GLU A N 1
ATOM 6381 C CA . GLU A 1 794 ? -6.048 -14.349 -7.952 1.00 61.34 794 GLU A CA 1
ATOM 6382 C C . GLU A 1 794 ? -6.605 -13.357 -6.926 1.00 61.34 794 GLU A C 1
ATOM 6384 O O . GLU A 1 794 ? -7.132 -12.315 -7.304 1.00 61.34 794 GLU A O 1
ATOM 6389 N N . ARG A 1 795 ? -6.457 -13.641 -5.622 1.00 68.69 795 ARG A N 1
ATOM 6390 C CA . ARG A 1 795 ? -7.033 -12.803 -4.553 1.00 68.69 795 ARG A CA 1
ATOM 6391 C C . ARG A 1 795 ? -6.250 -11.513 -4.310 1.00 68.69 795 ARG A C 1
ATOM 6393 O O . ARG A 1 795 ? -6.848 -10.496 -3.968 1.00 68.69 795 ARG A O 1
ATOM 6400 N N . LYS A 1 796 ? -4.921 -11.564 -4.466 1.00 79.81 796 LYS A N 1
ATOM 6401 C CA . LYS A 1 796 ? -3.948 -10.479 -4.222 1.00 79.81 796 LYS A CA 1
ATOM 6402 C C . LYS A 1 796 ? -4.077 -9.788 -2.857 1.00 79.81 796 LYS A C 1
ATOM 6404 O O . LYS A 1 796 ? -3.566 -8.686 -2.661 1.00 79.81 796 LYS A O 1
ATOM 6409 N N . ALA A 1 797 ? -4.752 -10.430 -1.912 1.00 86.81 797 ALA A N 1
ATOM 6410 C CA . ALA A 1 797 ? -4.980 -9.947 -0.566 1.00 86.81 797 ALA A CA 1
ATOM 6411 C C . ALA A 1 797 ? -5.174 -11.127 0.394 1.00 86.81 797 ALA A C 1
ATOM 6413 O O . ALA A 1 797 ? -5.581 -12.217 -0.013 1.00 86.81 797 ALA A O 1
ATOM 6414 N N . GLU A 1 798 ? -4.899 -10.880 1.668 1.00 89.25 798 GLU A N 1
ATOM 6415 C CA . GLU A 1 798 ? -5.143 -11.779 2.791 1.00 89.25 798 GLU A CA 1
ATOM 6416 C C . GLU A 1 798 ? -5.878 -11.042 3.910 1.00 89.25 798 GLU A C 1
ATOM 6418 O O . GLU A 1 798 ? -5.908 -9.814 3.968 1.00 89.25 798 GLU A O 1
ATOM 6423 N N . THR A 1 799 ? -6.467 -11.803 4.820 1.00 91.31 799 THR A N 1
ATOM 6424 C CA . THR A 1 799 ? -7.134 -11.262 6.007 1.00 91.31 799 THR A CA 1
ATOM 6425 C C . THR A 1 799 ? -6.141 -10.652 6.999 1.00 91.31 799 THR A C 1
ATOM 6427 O O . THR A 1 799 ? -5.086 -11.217 7.272 1.00 91.31 799 THR A O 1
ATOM 6430 N N . PHE A 1 800 ? -6.465 -9.515 7.593 1.00 95.62 800 PHE A N 1
ATOM 6431 C CA . PHE A 1 800 ? -5.753 -8.935 8.724 1.00 95.62 800 PHE A CA 1
ATOM 6432 C C . PHE A 1 800 ? -6.787 -8.543 9.770 1.00 95.62 800 PHE A C 1
ATOM 6434 O O . PHE A 1 800 ? -7.739 -7.832 9.464 1.00 95.62 800 PHE A O 1
ATOM 6441 N N . THR A 1 801 ? -6.614 -8.975 11.013 1.00 96.62 801 THR A N 1
ATOM 6442 C CA . THR A 1 801 ? -7.572 -8.668 12.080 1.00 96.62 801 THR A CA 1
ATOM 6443 C C . THR A 1 801 ? -6.964 -7.786 13.140 1.00 96.62 801 THR A C 1
ATOM 6445 O O . THR A 1 801 ? -5.804 -7.964 13.516 1.00 96.62 801 THR A O 1
ATOM 6448 N N . VAL A 1 802 ? -7.786 -6.885 13.663 1.00 97.06 802 VAL A N 1
ATOM 6449 C CA . VAL A 1 802 ? -7.496 -6.099 14.856 1.00 97.06 802 VAL A CA 1
ATOM 6450 C C . VAL A 1 802 ? -8.566 -6.421 15.895 1.00 97.06 802 VAL A C 1
ATOM 6452 O O . VAL A 1 802 ? -9.762 -6.321 15.622 1.00 97.06 802 VAL A O 1
ATOM 6455 N N . SER A 1 803 ? -8.132 -6.819 17.087 1.00 94.94 803 SER A N 1
ATOM 6456 C CA . SER A 1 803 ? -8.985 -7.089 18.249 1.00 94.94 803 SER A CA 1
ATOM 6457 C C . SER A 1 803 ? -8.377 -6.453 19.506 1.00 94.94 803 SER A C 1
ATOM 6459 O O . SER A 1 803 ? -7.207 -6.056 19.472 1.00 94.94 803 SER A O 1
ATOM 6461 N N . PRO A 1 804 ? -9.099 -6.383 20.639 1.00 92.88 804 PRO A N 1
ATOM 6462 C CA . PRO A 1 804 ? -8.540 -5.876 21.894 1.00 92.88 804 PRO A CA 1
ATOM 6463 C C . PRO A 1 804 ? -7.301 -6.646 22.364 1.00 92.88 804 PRO A C 1
ATOM 6465 O O . PRO A 1 804 ? -6.431 -6.082 23.020 1.00 92.88 804 PRO A O 1
ATOM 6468 N N . LEU A 1 805 ? -7.197 -7.923 21.994 1.00 89.56 805 LEU A N 1
ATOM 6469 C CA . LEU A 1 805 ? -6.100 -8.795 22.404 1.00 89.56 805 LEU A CA 1
ATOM 6470 C C . LEU A 1 805 ? -4.916 -8.685 21.439 1.00 89.56 805 LEU A C 1
ATOM 6472 O O . LEU A 1 805 ? -3.789 -8.370 21.826 1.00 89.56 805 LEU A O 1
ATOM 6476 N N . HIS A 1 806 ? -5.187 -8.927 20.158 1.00 92.25 806 HIS A N 1
ATOM 6477 C CA . HIS A 1 806 ? -4.157 -9.124 19.149 1.00 92.25 806 HIS A CA 1
ATOM 6478 C C . HIS A 1 806 ? -4.491 -8.461 17.816 1.00 92.25 806 HIS A C 1
ATOM 6480 O O . HIS A 1 806 ? -5.656 -8.379 17.414 1.00 92.25 806 HIS A O 1
ATOM 6486 N N . SER A 1 807 ? -3.432 -8.047 17.125 1.00 95.94 807 SER A N 1
ATOM 6487 C CA . SER A 1 807 ? -3.441 -7.469 15.785 1.00 95.94 807 SER A CA 1
ATOM 6488 C C . SER A 1 807 ? -2.483 -8.239 14.881 1.00 95.94 807 SER A C 1
ATOM 6490 O O . SER A 1 807 ? -1.340 -8.497 15.269 1.00 95.94 807 SER A O 1
ATOM 6492 N N . GLY A 1 808 ? -2.929 -8.630 13.689 1.00 95.06 808 GLY A N 1
ATOM 6493 C CA . GLY A 1 808 ? -2.099 -9.382 12.752 1.00 95.06 808 GLY A CA 1
ATOM 6494 C C . GLY A 1 808 ? -2.883 -10.302 11.827 1.00 95.06 808 GLY A C 1
ATOM 6495 O O . GLY A 1 808 ? -4.069 -10.102 11.571 1.00 95.06 808 GLY A O 1
ATOM 6496 N N . ASN A 1 809 ? -2.191 -11.321 11.329 1.00 91.81 809 ASN A N 1
ATOM 6497 C CA . ASN A 1 809 ? -2.709 -12.301 10.383 1.00 91.81 809 ASN A CA 1
ATOM 6498 C C . ASN A 1 809 ? -2.170 -13.692 10.750 1.00 91.81 809 ASN A C 1
ATOM 6500 O O . ASN A 1 809 ? -1.033 -13.822 11.195 1.00 91.81 809 ASN A O 1
ATOM 6504 N N . HIS A 1 810 ? -2.957 -14.743 10.523 1.00 86.06 810 HIS A N 1
ATOM 6505 C CA . HIS A 1 810 ? -2.594 -16.118 10.890 1.00 86.06 810 HIS A CA 1
ATOM 6506 C C . HIS A 1 810 ? -1.318 -16.662 10.214 1.00 86.06 810 HIS A C 1
ATOM 6508 O O . HIS A 1 810 ? -0.709 -17.587 10.741 1.00 86.06 810 HIS A O 1
ATOM 6514 N N . LEU A 1 811 ? -0.898 -16.103 9.074 1.00 83.50 811 LEU A N 1
ATOM 6515 C CA . LEU A 1 811 ? 0.297 -16.519 8.329 1.00 83.50 811 LEU A CA 1
ATOM 6516 C C . LEU A 1 811 ? 1.540 -15.752 8.775 1.00 83.50 811 LEU A C 1
ATOM 6518 O O . LEU A 1 811 ? 2.609 -16.339 8.914 1.00 83.50 811 LEU A O 1
ATOM 6522 N N . LEU A 1 812 ? 1.404 -14.437 8.962 1.00 87.88 812 LEU A N 1
ATOM 6523 C CA . LEU A 1 812 ? 2.496 -13.572 9.412 1.00 87.88 812 LEU A CA 1
ATOM 6524 C C . LEU A 1 812 ? 2.775 -13.714 10.910 1.00 87.88 812 LEU A C 1
ATOM 6526 O O . LEU A 1 812 ? 3.915 -13.563 11.347 1.00 87.88 812 LEU A O 1
ATOM 6530 N N . GLY A 1 813 ? 1.727 -13.978 11.684 1.00 90.12 813 GLY A N 1
ATOM 6531 C CA . GLY A 1 813 ? 1.718 -13.933 13.135 1.00 90.12 813 GLY A CA 1
ATOM 6532 C C . GLY A 1 813 ? 0.920 -12.748 13.680 1.00 90.12 813 GLY A C 1
ATOM 6533 O O . GLY A 1 813 ? 0.521 -11.821 12.967 1.00 90.12 813 GLY A O 1
ATOM 6534 N N . TYR A 1 814 ? 0.706 -12.795 14.991 1.00 92.19 814 TYR A N 1
ATOM 6535 C CA . TYR A 1 814 ? -0.046 -11.805 15.751 1.00 92.19 814 TYR A CA 1
ATOM 6536 C C . TYR A 1 814 ? 0.857 -11.079 16.750 1.00 92.19 814 TYR A C 1
ATOM 6538 O O . TYR A 1 814 ? 1.790 -11.658 17.307 1.00 92.19 814 TYR A O 1
ATOM 6546 N N . ARG A 1 815 ? 0.561 -9.801 16.997 1.00 94.00 815 ARG A N 1
ATOM 6547 C CA . ARG A 1 815 ? 1.171 -8.982 18.054 1.00 94.00 815 ARG A CA 1
ATOM 6548 C C . ARG A 1 815 ? 0.102 -8.517 19.026 1.00 94.00 815 ARG A C 1
ATOM 6550 O O . ARG A 1 815 ? -1.038 -8.309 18.617 1.00 94.00 815 ARG A O 1
ATOM 6557 N N . ARG A 1 816 ? 0.467 -8.312 20.295 1.00 91.75 816 ARG A N 1
ATOM 6558 C CA . ARG A 1 816 ? -0.441 -7.698 21.272 1.00 91.75 816 ARG A CA 1
ATOM 6559 C C . ARG A 1 816 ? -0.837 -6.306 20.799 1.00 91.75 816 ARG A C 1
ATOM 6561 O O . ARG A 1 816 ? 0.044 -5.494 20.491 1.00 91.75 816 ARG A O 1
ATOM 6568 N N . SER A 1 817 ? -2.136 -6.023 20.790 1.00 93.56 817 SER A N 1
ATOM 6569 C CA . SER A 1 817 ? -2.673 -4.751 20.291 1.00 93.56 817 SER A CA 1
ATOM 6570 C C . SER A 1 817 ? -2.192 -3.536 21.089 1.00 93.56 817 SER A C 1
ATOM 6572 O O . SER A 1 817 ? -2.091 -2.453 20.523 1.00 93.56 817 SER A O 1
ATOM 6574 N N . SER A 1 818 ? -1.803 -3.718 22.358 1.00 89.62 818 SER A N 1
ATOM 6575 C CA . SER A 1 818 ? -1.182 -2.679 23.198 1.00 89.62 818 SER A CA 1
ATOM 6576 C C . SER A 1 818 ? 0.194 -2.212 22.712 1.00 89.62 818 SER A C 1
ATOM 6578 O O . SER A 1 818 ? 0.643 -1.135 23.081 1.00 89.62 818 SER A O 1
ATOM 6580 N N . SER A 1 819 ? 0.871 -3.008 21.881 1.00 91.06 819 SER A N 1
ATOM 6581 C CA . SER A 1 819 ? 2.242 -2.747 21.419 1.00 91.06 819 SER A CA 1
ATOM 6582 C C . SER A 1 819 ? 2.366 -2.569 19.905 1.00 91.06 819 SER A C 1
ATOM 6584 O O . SER A 1 819 ? 3.467 -2.361 19.398 1.00 91.06 819 SER A O 1
ATOM 6586 N N . TYR A 1 820 ? 1.266 -2.709 19.166 1.00 94.62 820 TYR A N 1
ATOM 6587 C CA . TYR A 1 820 ? 1.259 -2.724 17.707 1.00 94.62 820 TYR A CA 1
ATOM 6588 C C . TYR A 1 820 ? 0.732 -1.407 17.140 1.00 94.62 820 TYR A C 1
ATOM 6590 O O . TYR A 1 820 ? -0.286 -0.916 17.609 1.00 94.62 820 TYR A O 1
ATOM 6598 N N . GLY A 1 821 ? 1.368 -0.873 16.094 1.00 90.44 821 GLY A N 1
ATOM 6599 C CA . GLY A 1 821 ? 0.811 0.247 15.326 1.00 90.44 821 GLY A CA 1
ATOM 6600 C C . GLY A 1 821 ? 0.765 1.595 16.059 1.00 90.44 821 GLY A C 1
ATOM 6601 O O . GLY A 1 821 ? -0.122 2.394 15.774 1.00 90.44 821 GLY A O 1
ATOM 6602 N N . GLY A 1 822 ? 1.695 1.843 16.987 1.00 88.94 822 GLY A N 1
ATOM 6603 C CA . GLY A 1 822 ? 1.854 3.108 17.713 1.00 88.94 822 GLY A CA 1
ATOM 6604 C C . GLY A 1 822 ? 2.373 2.911 19.142 1.00 88.94 822 GLY A C 1
ATOM 6605 O O . GLY A 1 822 ? 2.339 1.804 19.677 1.00 88.94 822 GLY A O 1
ATOM 6606 N N . GLU A 1 823 ? 2.822 3.991 19.791 1.00 85.81 823 GLU A N 1
ATOM 6607 C CA . GLU A 1 823 ? 3.314 3.952 21.184 1.00 85.81 823 GLU A CA 1
ATOM 6608 C C . GLU A 1 823 ? 2.234 3.546 22.195 1.00 85.81 823 GLU A C 1
ATOM 6610 O O . GLU A 1 823 ? 2.529 2.857 23.166 1.00 85.81 823 GLU A O 1
ATOM 6615 N N . ARG A 1 824 ? 0.978 3.938 21.941 1.00 85.62 824 ARG A N 1
ATOM 6616 C CA . ARG A 1 824 ? -0.203 3.561 22.740 1.00 85.62 824 ARG A CA 1
ATOM 6617 C C . ARG A 1 824 ? -0.983 2.389 22.131 1.00 85.62 824 ARG A C 1
ATOM 6619 O O . ARG A 1 824 ? -2.154 2.200 22.438 1.00 85.62 824 ARG A O 1
ATOM 6626 N N . GLY A 1 825 ? -0.361 1.646 21.217 1.00 91.75 825 GLY A N 1
ATOM 6627 C CA . GLY A 1 825 ? -1.037 0.627 20.427 1.00 91.75 825 GLY A CA 1
ATOM 6628 C C . GLY A 1 825 ? -2.014 1.198 19.392 1.00 91.75 825 GLY A C 1
ATOM 6629 O O . GLY A 1 825 ? -2.230 2.408 19.276 1.00 91.75 825 GLY A O 1
ATOM 6630 N N . ILE A 1 826 ? -2.608 0.299 18.614 1.00 95.06 826 ILE A N 1
ATOM 6631 C CA . ILE A 1 826 ? -3.550 0.645 17.553 1.00 95.06 826 ILE A CA 1
ATOM 6632 C C . ILE A 1 826 ? -4.896 1.056 18.157 1.00 95.06 826 ILE A C 1
ATOM 6634 O O . ILE A 1 826 ? -5.437 0.401 19.053 1.00 95.06 826 ILE A O 1
ATOM 6638 N N . THR A 1 827 ? -5.459 2.153 17.659 1.00 95.06 827 THR A N 1
ATOM 6639 C CA . THR A 1 827 ? -6.765 2.638 18.113 1.00 95.06 827 THR A CA 1
ATOM 6640 C C . THR A 1 827 ? -7.907 2.001 17.334 1.00 95.06 827 THR A C 1
ATOM 6642 O O . THR A 1 827 ? -7.750 1.622 16.168 1.00 95.06 827 THR A O 1
ATOM 6645 N N . LEU A 1 828 ? -9.080 1.921 17.964 1.00 94.81 828 LEU A N 1
ATOM 6646 C CA . LEU A 1 828 ? -10.318 1.486 17.326 1.00 94.81 828 LEU A CA 1
ATOM 6647 C C . LEU A 1 828 ? -10.600 2.342 16.084 1.00 94.81 828 LEU A C 1
ATOM 6649 O O . LEU A 1 828 ? -10.876 1.803 15.014 1.00 94.81 828 LEU A O 1
ATOM 6653 N N . GLY A 1 829 ? -10.426 3.663 16.202 1.00 93.56 829 GLY A N 1
ATOM 6654 C CA . GLY A 1 829 ? -10.552 4.628 15.118 1.00 93.56 829 GLY A CA 1
ATOM 6655 C C . GLY A 1 829 ? -9.680 4.317 13.913 1.00 93.56 829 GLY A C 1
ATOM 6656 O O . GLY A 1 829 ? -10.152 4.343 12.778 1.00 93.56 829 GLY A O 1
ATOM 6657 N N . THR A 1 830 ? -8.405 4.022 14.149 1.00 94.06 830 THR A N 1
ATOM 6658 C CA . THR A 1 830 ? -7.464 3.659 13.085 1.00 94.06 830 THR A CA 1
ATOM 6659 C C . THR A 1 830 ? -7.857 2.330 12.443 1.00 94.06 830 THR A C 1
ATOM 6661 O O . THR A 1 830 ? -7.938 2.250 11.219 1.00 94.06 830 THR A O 1
ATOM 6664 N N . ALA A 1 831 ? -8.190 1.315 13.245 1.00 95.50 831 ALA A N 1
ATOM 6665 C CA . ALA A 1 831 ? -8.567 -0.005 12.748 1.00 95.50 831 ALA A CA 1
ATOM 6666 C C . ALA A 1 831 ? -9.782 0.045 11.809 1.00 95.50 831 ALA A C 1
ATOM 6668 O O . ALA A 1 831 ? -9.714 -0.453 10.683 1.00 95.50 831 ALA A O 1
ATOM 6669 N N . PHE A 1 832 ? -10.879 0.687 12.225 1.00 93.56 832 PHE A N 1
ATOM 6670 C CA . PHE A 1 832 ? -12.086 0.727 11.398 1.00 93.56 832 PHE A CA 1
ATOM 6671 C C . PHE A 1 832 ? -11.944 1.671 10.195 1.00 93.56 832 PHE A C 1
ATOM 6673 O O . PHE A 1 832 ? -12.558 1.434 9.156 1.00 93.56 832 PHE A O 1
ATOM 6680 N N . THR A 1 833 ? -11.117 2.720 10.295 1.00 93.69 833 THR A N 1
ATOM 6681 C CA . THR A 1 833 ? -10.825 3.594 9.147 1.00 93.69 833 THR A CA 1
ATOM 6682 C C . THR A 1 833 ? -10.082 2.820 8.062 1.00 93.69 833 THR A C 1
ATOM 6684 O O . THR A 1 833 ? -10.451 2.908 6.894 1.00 93.69 833 THR A O 1
ATOM 6687 N N . ILE A 1 834 ? -9.061 2.038 8.435 1.00 94.06 834 ILE A N 1
ATOM 6688 C CA . ILE A 1 834 ? -8.342 1.174 7.490 1.00 94.06 834 ILE A CA 1
ATOM 6689 C C . ILE A 1 834 ? -9.298 0.119 6.917 1.00 94.06 834 ILE A C 1
ATOM 6691 O O . ILE A 1 834 ? -9.323 -0.085 5.708 1.00 94.06 834 ILE A O 1
ATOM 6695 N N . SER A 1 835 ? -10.141 -0.488 7.759 1.00 94.19 835 SER A N 1
ATOM 6696 C CA . SER A 1 835 ? -11.166 -1.450 7.328 1.00 94.19 835 SER A CA 1
ATOM 6697 C C . SER A 1 835 ? -12.165 -0.869 6.322 1.00 94.19 835 SER A C 1
ATOM 6699 O O . SER A 1 835 ? -12.703 -1.631 5.530 1.00 94.19 835 SER A O 1
ATOM 6701 N N . GLY A 1 836 ? -12.399 0.449 6.322 1.00 88.81 836 GLY A N 1
ATOM 6702 C CA . GLY A 1 836 ? -13.269 1.159 5.374 1.00 88.81 836 GLY A CA 1
ATOM 6703 C C . GLY A 1 836 ? -12.553 1.890 4.238 1.00 88.81 836 GLY A C 1
ATOM 6704 O O . GLY A 1 836 ? -13.165 2.725 3.571 1.00 88.81 836 GLY A O 1
ATOM 6705 N N . ALA A 1 837 ? -11.258 1.643 4.033 1.00 86.75 837 ALA A N 1
ATOM 6706 C CA . ALA A 1 837 ? -10.420 2.339 3.060 1.00 86.75 837 ALA A CA 1
ATOM 6707 C C . ALA A 1 837 ? -10.655 1.887 1.600 1.00 86.75 837 ALA A C 1
ATOM 6709 O O . ALA A 1 837 ? -9.729 1.416 0.934 1.00 86.75 837 ALA A O 1
ATOM 6710 N N . ALA A 1 838 ? -11.891 2.020 1.108 1.00 78.06 838 ALA A N 1
ATOM 6711 C CA . ALA A 1 838 ? -12.344 1.439 -0.161 1.00 78.06 838 ALA A CA 1
ATOM 6712 C C . ALA A 1 838 ? -11.603 1.970 -1.403 1.00 78.06 838 ALA A C 1
ATOM 6714 O O . ALA A 1 838 ? -11.470 1.269 -2.396 1.00 78.06 838 ALA A O 1
ATOM 6715 N N . ALA A 1 839 ? -11.103 3.210 -1.365 1.00 78.31 839 ALA A N 1
ATOM 6716 C CA . ALA A 1 839 ? -10.304 3.789 -2.445 1.00 78.31 839 ALA A CA 1
ATOM 6717 C C . ALA A 1 839 ? -8.804 3.624 -2.158 1.00 78.31 839 ALA A C 1
ATOM 6719 O O . ALA A 1 839 ? -8.201 4.439 -1.462 1.00 78.31 839 ALA A O 1
ATOM 6720 N N . SER A 1 840 ? -8.191 2.570 -2.687 1.00 76.88 840 SER A N 1
ATOM 6721 C CA . SER A 1 840 ? -6.759 2.279 -2.584 1.00 76.88 840 SER A CA 1
ATOM 6722 C C . SER A 1 840 ? -6.134 1.962 -3.958 1.00 76.88 840 SER A C 1
ATOM 6724 O O . SER A 1 840 ? -6.780 1.332 -4.778 1.00 76.88 840 SER A O 1
ATOM 6726 N N . PRO A 1 841 ? -4.872 2.327 -4.240 1.00 70.00 841 PRO A N 1
ATOM 6727 C CA . PRO A 1 841 ? -4.147 1.867 -5.428 1.00 70.00 841 PRO A CA 1
ATOM 6728 C C . PRO A 1 841 ? -3.974 0.345 -5.523 1.00 70.00 841 PRO A C 1
ATOM 6730 O O . PRO A 1 841 ? -3.770 -0.171 -6.618 1.00 70.00 841 PRO A O 1
ATOM 6733 N N . ASN A 1 842 ? -4.048 -0.381 -4.403 1.00 74.12 842 ASN A N 1
ATOM 6734 C CA . ASN A 1 842 ? -3.913 -1.838 -4.360 1.00 74.12 842 ASN A CA 1
ATOM 6735 C C . ASN A 1 842 ? -5.136 -2.446 -3.663 1.00 74.12 842 ASN A C 1
ATOM 6737 O O . ASN A 1 842 ? -5.060 -2.787 -2.493 1.00 74.12 842 ASN A O 1
ATOM 6741 N N . MET A 1 843 ? -6.263 -2.559 -4.375 1.00 71.94 843 MET A N 1
ATOM 6742 C CA . MET A 1 843 ? -7.522 -3.143 -3.870 1.00 71.94 843 MET A CA 1
ATOM 6743 C C . MET A 1 843 ? -7.624 -4.662 -4.115 1.00 71.94 843 MET A C 1
ATOM 6745 O O . MET A 1 843 ? -8.666 -5.164 -4.543 1.00 71.94 843 MET A O 1
ATOM 6749 N N . GLY A 1 844 ? -6.528 -5.403 -3.948 1.00 66.00 844 GLY A N 1
ATOM 6750 C CA . GLY A 1 844 ? -6.494 -6.836 -4.262 1.00 66.00 844 GLY A CA 1
ATOM 6751 C C . GLY A 1 844 ? -6.967 -7.152 -5.693 1.00 66.00 844 GLY A C 1
ATOM 6752 O O . GLY A 1 844 ? -6.492 -6.563 -6.668 1.00 66.00 844 GLY A O 1
ATOM 6753 N N . TYR A 1 845 ? -7.914 -8.085 -5.827 1.00 56.34 845 TYR A N 1
ATOM 6754 C CA . TYR A 1 845 ? -8.470 -8.523 -7.116 1.00 56.34 845 TYR A CA 1
ATOM 6755 C C . TYR A 1 845 ? -9.289 -7.449 -7.857 1.00 56.34 845 TYR A C 1
ATOM 6757 O O . TYR A 1 845 ? -9.515 -7.578 -9.061 1.00 56.34 845 TYR A O 1
ATOM 6765 N N . MET A 1 846 ? -9.729 -6.388 -7.169 1.00 54.03 846 MET A N 1
ATOM 6766 C CA . MET A 1 846 ? -10.628 -5.375 -7.737 1.00 54.03 846 MET A CA 1
ATOM 6767 C C . MET A 1 846 ? -9.927 -4.414 -8.710 1.00 54.03 846 MET A C 1
ATOM 6769 O O . MET A 1 846 ? -10.581 -3.845 -9.583 1.00 54.03 846 MET A O 1
ATOM 6773 N N . ILE A 1 847 ? -8.600 -4.248 -8.616 1.00 60.84 847 ILE A N 1
ATOM 6774 C CA . ILE A 1 847 ? -7.820 -3.441 -9.567 1.00 60.84 847 ILE A CA 1
ATOM 6775 C C . ILE A 1 847 ? -7.054 -4.344 -10.535 1.00 60.84 847 ILE A C 1
ATOM 6777 O O . ILE A 1 847 ? -6.170 -5.118 -10.163 1.00 60.84 847 ILE A O 1
ATOM 6781 N N . SER A 1 848 ? -7.372 -4.196 -11.822 1.00 55.56 848 SER A N 1
ATOM 6782 C CA . SER A 1 848 ? -6.796 -5.011 -12.897 1.00 55.56 848 SER A CA 1
ATOM 6783 C C . SER A 1 848 ? -5.581 -4.370 -13.587 1.00 55.56 848 SER A C 1
ATOM 6785 O O . SER A 1 848 ? -4.870 -5.070 -14.303 1.00 55.56 848 SER A O 1
ATOM 6787 N N . SER A 1 849 ? -5.326 -3.064 -13.404 1.00 70.00 849 SER A N 1
ATOM 6788 C CA . SER A 1 849 ? -4.327 -2.312 -14.186 1.00 70.00 849 SER A CA 1
ATOM 6789 C C . SER A 1 849 ? -3.311 -1.555 -13.315 1.00 70.00 849 SER A C 1
ATOM 6791 O O . SER A 1 849 ? -3.707 -0.620 -12.615 1.00 70.00 849 SER A O 1
ATOM 6793 N N . PRO A 1 850 ? -2.000 -1.861 -13.423 1.00 74.44 850 PRO A N 1
ATOM 6794 C CA . PRO A 1 850 ? -0.932 -1.120 -12.741 1.00 74.44 850 PRO A CA 1
ATOM 6795 C C . PRO A 1 850 ? -0.905 0.381 -13.065 1.00 74.44 850 PRO A C 1
ATOM 6797 O O . PRO A 1 850 ? -0.491 1.191 -12.241 1.00 74.44 850 PRO A O 1
ATOM 6800 N N . LEU A 1 851 ? -1.378 0.780 -14.252 1.00 74.88 851 LEU A N 1
ATOM 6801 C CA . LEU A 1 851 ? -1.473 2.195 -14.624 1.00 74.88 851 LEU A CA 1
ATOM 6802 C C . LEU A 1 851 ? -2.522 2.934 -13.787 1.00 74.88 851 LEU A C 1
ATOM 6804 O O . LEU A 1 851 ? -2.303 4.080 -13.407 1.00 74.88 851 LEU A O 1
ATOM 6808 N N . VAL A 1 852 ? -3.645 2.284 -13.465 1.00 76.38 852 VAL A N 1
ATOM 6809 C CA . VAL A 1 852 ? -4.672 2.870 -12.591 1.00 76.38 852 VAL A CA 1
ATOM 6810 C C . VAL A 1 852 ? -4.115 3.030 -11.177 1.00 76.38 852 VAL A C 1
ATOM 6812 O O . VAL A 1 852 ? -4.238 4.111 -10.607 1.00 76.38 852 VAL A O 1
ATOM 6815 N N . SER A 1 853 ? -3.418 2.014 -10.655 1.00 79.19 853 SER A N 1
ATOM 6816 C CA . SER A 1 853 ? -2.725 2.081 -9.360 1.00 79.19 853 SER A CA 1
ATOM 6817 C C . SER A 1 853 ? -1.718 3.230 -9.304 1.00 79.19 853 SER A C 1
ATOM 6819 O O . SER A 1 853 ? -1.741 4.030 -8.367 1.00 79.19 853 SER A O 1
ATOM 6821 N N . PHE A 1 854 ? -0.886 3.372 -10.340 1.00 84.19 854 PHE A N 1
ATOM 6822 C CA . PHE A 1 854 ? 0.067 4.473 -10.451 1.00 84.19 854 PHE A CA 1
ATOM 6823 C C . PHE A 1 854 ? -0.633 5.835 -10.390 1.00 84.19 854 PHE A C 1
ATOM 6825 O O . PHE A 1 854 ? -0.232 6.708 -9.620 1.00 84.19 854 PHE A O 1
ATOM 6832 N N . LEU A 1 855 ? -1.704 6.017 -11.167 1.00 82.81 855 LEU A N 1
ATOM 6833 C CA . LEU A 1 855 ? -2.443 7.277 -11.219 1.00 82.81 855 LEU A CA 1
ATOM 6834 C C . LEU A 1 855 ? -3.144 7.587 -9.894 1.00 82.81 855 LEU A C 1
ATOM 6836 O O . LEU A 1 855 ? -3.051 8.713 -9.412 1.00 82.81 855 LEU A O 1
ATOM 6840 N N . MET A 1 856 ? -3.774 6.601 -9.258 1.00 84.31 856 MET A N 1
ATOM 6841 C CA . MET A 1 856 ? -4.382 6.780 -7.940 1.00 84.31 856 MET A CA 1
ATOM 6842 C C . MET A 1 856 ? -3.344 7.198 -6.891 1.00 84.31 856 MET A C 1
ATOM 6844 O O . MET A 1 856 ? -3.584 8.145 -6.141 1.00 84.31 856 MET A O 1
ATOM 6848 N N . ALA A 1 857 ? -2.165 6.567 -6.879 1.00 84.25 857 ALA A N 1
ATOM 6849 C CA . ALA A 1 857 ? -1.078 6.942 -5.978 1.00 84.25 857 ALA A CA 1
ATOM 6850 C C . ALA A 1 857 ? -0.577 8.377 -6.245 1.00 84.25 857 ALA A C 1
ATOM 6852 O O . ALA A 1 857 ? -0.437 9.165 -5.308 1.00 84.25 857 ALA A O 1
ATOM 6853 N N . MET A 1 858 ? -0.379 8.745 -7.518 1.00 83.31 858 MET A N 1
ATOM 6854 C CA . MET A 1 858 ? 0.111 10.067 -7.944 1.00 83.31 858 MET A CA 1
ATOM 6855 C C . MET A 1 858 ? -0.870 11.199 -7.595 1.00 83.31 858 MET A C 1
ATOM 6857 O O . MET A 1 858 ? -0.464 12.267 -7.136 1.00 83.31 858 MET A O 1
ATOM 6861 N N . PHE A 1 859 ? -2.175 10.962 -7.762 1.00 83.75 859 PHE A N 1
ATOM 6862 C CA . PHE A 1 859 ? -3.239 11.914 -7.415 1.00 83.75 859 PHE A CA 1
ATOM 6863 C C . PHE A 1 859 ? -3.707 11.810 -5.960 1.00 83.75 859 PHE A C 1
ATOM 6865 O O . PHE A 1 859 ? -4.699 12.431 -5.582 1.00 83.75 859 PHE A O 1
ATOM 6872 N N . ASN A 1 860 ? -2.985 11.055 -5.128 1.00 85.50 860 ASN A N 1
ATOM 6873 C CA . ASN A 1 860 ? -3.275 10.882 -3.708 1.00 85.50 860 ASN A CA 1
ATOM 6874 C C . ASN A 1 860 ? -4.665 10.286 -3.408 1.00 85.50 860 ASN A C 1
ATOM 6876 O O . ASN A 1 860 ? -5.194 10.451 -2.307 1.00 85.50 860 ASN A O 1
ATOM 6880 N N . VAL A 1 861 ? -5.243 9.561 -4.366 1.00 81.25 861 VAL A N 1
ATOM 6881 C CA . VAL A 1 861 ? -6.466 8.766 -4.208 1.00 81.25 861 VAL A CA 1
ATOM 6882 C C . VAL A 1 861 ? -6.104 7.464 -3.499 1.00 81.25 861 VAL A C 1
ATOM 6884 O O . VAL A 1 861 ? -6.064 6.384 -4.084 1.00 81.25 861 VAL A O 1
ATOM 6887 N N . ARG A 1 862 ? -5.750 7.589 -2.219 1.00 85.38 862 ARG A N 1
ATOM 6888 C CA . ARG A 1 862 ? -5.372 6.464 -1.364 1.00 85.38 862 ARG A CA 1
ATOM 6889 C C . ARG A 1 862 ? -5.864 6.666 0.061 1.00 85.38 862 ARG A C 1
ATOM 6891 O O . ARG A 1 862 ? -5.487 7.608 0.759 1.00 85.38 862 ARG A O 1
ATOM 6898 N N . LEU A 1 863 ? -6.732 5.755 0.467 1.00 86.81 863 LEU A N 1
ATOM 6899 C CA . LEU A 1 863 ? -7.231 5.603 1.823 1.00 86.81 863 LEU A CA 1
ATOM 6900 C C . LEU A 1 863 ? -6.527 4.458 2.551 1.00 86.81 863 LEU A C 1
ATOM 6902 O O . LEU A 1 863 ? -6.684 4.351 3.759 1.00 86.81 863 LEU A O 1
ATOM 6906 N N . GLY A 1 864 ? -5.783 3.591 1.855 1.00 87.94 864 GLY A N 1
ATOM 6907 C CA . GLY A 1 864 ? -5.006 2.535 2.505 1.00 87.94 864 GLY A CA 1
ATOM 6908 C C . GLY A 1 864 ? -3.897 3.103 3.395 1.00 87.94 864 GLY A C 1
ATOM 6909 O O . GLY A 1 864 ? -3.496 4.262 3.253 1.00 87.94 864 GLY A O 1
ATOM 6910 N N . TRP A 1 865 ? -3.405 2.286 4.322 1.00 91.88 865 TRP A N 1
ATOM 6911 C CA . TRP A 1 865 ? -2.436 2.704 5.331 1.00 91.88 865 TRP A CA 1
ATOM 6912 C C . TRP A 1 865 ? -1.270 1.724 5.444 1.00 91.88 865 TRP A C 1
ATOM 6914 O O . TRP A 1 865 ? -1.436 0.512 5.310 1.00 91.88 865 TRP A O 1
ATOM 6924 N N . TRP A 1 866 ? -0.080 2.259 5.709 1.00 92.38 866 TRP A N 1
ATOM 6925 C CA . TRP A 1 866 ? 1.130 1.470 5.917 1.00 92.38 866 TRP A CA 1
ATOM 6926 C C . TRP A 1 866 ? 1.385 1.300 7.414 1.00 92.38 866 TRP A C 1
ATOM 6928 O O . TRP A 1 866 ? 1.623 2.287 8.105 1.00 92.38 866 TRP A O 1
ATOM 6938 N N . LEU A 1 867 ? 1.388 0.057 7.901 1.00 92.81 867 LEU A N 1
ATOM 6939 C CA . LEU A 1 867 ? 1.750 -0.279 9.284 1.00 92.81 867 LEU A CA 1
ATOM 6940 C C . LEU A 1 867 ? 3.004 -1.149 9.328 1.00 92.81 867 LEU A C 1
ATOM 6942 O O . LEU A 1 867 ? 3.381 -1.786 8.343 1.00 92.81 867 LEU A O 1
ATOM 6946 N N . GLY A 1 868 ? 3.673 -1.187 10.482 1.00 93.06 868 GLY A N 1
ATOM 6947 C CA . GLY A 1 868 ? 4.763 -2.132 10.706 1.00 93.06 868 GLY A CA 1
ATOM 6948 C C . GLY A 1 868 ? 4.304 -3.580 10.496 1.00 93.06 868 GLY A C 1
ATOM 6949 O O . GLY A 1 868 ? 3.209 -3.963 10.910 1.00 93.06 868 GLY A O 1
ATOM 6950 N N . ASN A 1 869 ? 5.134 -4.395 9.846 1.00 94.69 869 ASN A N 1
ATOM 6951 C CA . ASN A 1 869 ? 4.810 -5.801 9.608 1.00 94.69 869 ASN A CA 1
ATOM 6952 C C . ASN A 1 869 ? 4.734 -6.560 10.956 1.00 94.69 869 ASN A C 1
ATOM 6954 O O . ASN A 1 869 ? 5.688 -6.493 11.734 1.00 94.69 869 ASN A O 1
ATOM 6958 N N . PRO A 1 870 ? 3.631 -7.266 11.279 1.00 94.50 870 PRO A N 1
ATOM 6959 C CA . PRO A 1 870 ? 3.531 -8.015 12.534 1.00 94.50 870 PRO A CA 1
ATOM 6960 C C . PRO A 1 870 ? 4.448 -9.250 12.566 1.00 94.50 870 PRO A C 1
ATOM 6962 O O . PRO A 1 870 ? 4.819 -9.704 13.649 1.00 94.50 870 PRO A O 1
ATOM 6965 N N . GLY A 1 871 ? 4.840 -9.782 11.408 1.00 92.25 871 GLY A N 1
ATOM 6966 C CA . GLY A 1 871 ? 5.684 -10.965 11.290 1.00 92.25 871 GLY A CA 1
ATOM 6967 C C . GLY A 1 871 ? 7.180 -10.703 11.507 1.00 92.25 871 GLY A C 1
ATOM 6968 O O . GLY A 1 871 ? 7.591 -9.602 11.890 1.00 92.25 871 GLY A O 1
ATOM 6969 N N . PRO A 1 872 ? 8.035 -11.710 11.246 1.00 90.75 872 PRO A N 1
ATOM 6970 C CA . PRO A 1 872 ? 9.475 -11.630 11.506 1.00 90.75 872 PRO A CA 1
ATOM 6971 C C . PRO A 1 872 ? 10.180 -10.466 10.793 1.00 90.75 872 PRO A C 1
ATOM 6973 O O . PRO A 1 872 ? 11.070 -9.835 11.367 1.00 90.75 872 PRO A O 1
ATOM 6976 N N . ALA A 1 873 ? 9.751 -10.133 9.569 1.00 90.38 873 ALA A N 1
ATOM 6977 C CA . ALA A 1 873 ? 10.313 -9.034 8.780 1.00 90.38 873 ALA A CA 1
ATOM 6978 C C . ALA A 1 873 ? 10.142 -7.655 9.447 1.00 90.38 873 ALA A C 1
ATOM 6980 O O . ALA A 1 873 ? 10.953 -6.753 9.223 1.00 90.38 873 ALA A O 1
ATOM 6981 N N . GLY A 1 874 ? 9.118 -7.494 10.292 1.00 91.50 874 GLY A N 1
ATOM 6982 C CA . GLY A 1 874 ? 8.834 -6.253 11.007 1.00 91.50 874 GLY A CA 1
ATOM 6983 C C . GLY A 1 874 ? 9.178 -6.270 12.492 1.00 91.50 874 GLY A C 1
ATOM 6984 O O . GLY A 1 874 ? 8.731 -5.388 13.218 1.00 91.50 874 GLY A O 1
ATOM 6985 N N . ASN A 1 875 ? 10.020 -7.195 12.972 1.00 92.62 875 ASN A N 1
ATOM 6986 C CA . ASN A 1 875 ? 10.448 -7.247 14.382 1.00 92.62 875 ASN A CA 1
ATOM 6987 C C . ASN A 1 875 ? 10.974 -5.902 14.932 1.00 92.62 875 ASN A C 1
ATOM 6989 O O . ASN A 1 875 ? 10.871 -5.645 16.128 1.00 92.62 875 ASN A O 1
ATOM 6993 N N . ARG A 1 876 ? 11.522 -5.034 14.071 1.00 92.31 876 ARG A N 1
ATOM 6994 C CA . ARG A 1 876 ? 12.024 -3.695 14.440 1.00 92.31 876 ARG A CA 1
ATOM 6995 C C . ARG A 1 876 ? 11.031 -2.555 14.180 1.00 92.31 876 ARG A C 1
ATOM 6997 O O . ARG A 1 876 ? 11.295 -1.424 14.575 1.00 92.31 876 ARG A O 1
ATOM 7004 N N . THR A 1 877 ? 9.926 -2.819 13.491 1.00 93.06 877 THR A N 1
ATOM 7005 C CA . THR A 1 877 ? 9.014 -1.795 12.954 1.00 93.06 877 THR A CA 1
ATOM 7006 C C . THR A 1 877 ? 7.561 -1.979 13.381 1.00 93.06 877 THR A C 1
ATOM 7008 O O . THR A 1 877 ? 6.811 -1.021 13.261 1.00 93.06 877 THR A O 1
ATOM 7011 N N . PHE A 1 878 ? 7.149 -3.134 13.919 1.00 93.31 878 PHE A N 1
ATOM 7012 C CA . PHE A 1 878 ? 5.749 -3.434 14.277 1.00 93.31 878 PHE A CA 1
ATOM 7013 C C . PHE A 1 878 ? 5.118 -2.442 15.271 1.00 93.31 878 PHE A C 1
ATOM 7015 O O . PHE A 1 878 ? 3.905 -2.250 15.263 1.00 93.31 878 PHE A O 1
ATOM 7022 N N . LYS A 1 879 ? 5.934 -1.788 16.109 1.00 93.81 879 LYS A N 1
ATOM 7023 C CA . LYS A 1 879 ? 5.481 -0.748 17.047 1.00 93.81 879 LYS A CA 1
ATOM 7024 C C . LYS A 1 879 ? 5.168 0.591 16.372 1.00 93.81 879 LYS A C 1
ATOM 7026 O O . LYS A 1 879 ? 4.640 1.484 17.019 1.00 93.81 879 LYS A O 1
ATOM 7031 N N . ARG A 1 880 ? 5.529 0.763 15.097 1.00 90.31 880 ARG A N 1
ATOM 7032 C CA . ARG A 1 880 ? 5.371 2.025 14.367 1.00 90.31 880 ARG A CA 1
ATOM 7033 C C . ARG A 1 880 ? 4.035 2.083 13.646 1.00 90.31 880 ARG A C 1
ATOM 7035 O O . ARG A 1 880 ? 3.614 1.120 13.006 1.00 90.31 880 ARG A O 1
ATOM 7042 N N . ASP A 1 881 ? 3.429 3.254 13.720 1.00 87.06 881 ASP A N 1
ATOM 7043 C CA . ASP A 1 881 ? 2.187 3.647 13.061 1.00 87.06 881 ASP A CA 1
ATOM 7044 C C . ASP A 1 881 ? 2.401 4.137 11.618 1.00 87.06 881 ASP A C 1
ATOM 7046 O O . ASP A 1 881 ? 1.450 4.142 10.838 1.00 87.06 881 ASP A O 1
ATOM 7050 N N . VAL A 1 882 ? 3.636 4.514 11.253 1.00 87.75 882 VAL A N 1
ATOM 7051 C CA . VAL A 1 882 ? 4.025 4.935 9.895 1.00 87.75 882 VAL A CA 1
ATOM 7052 C C . VAL A 1 882 ? 5.451 4.495 9.490 1.00 87.75 882 VAL A C 1
ATOM 7054 O O . VAL A 1 882 ? 6.309 4.220 10.344 1.00 87.75 882 VAL A O 1
ATOM 7057 N N . PRO A 1 883 ? 5.756 4.431 8.177 1.00 86.31 883 PRO A N 1
ATOM 7058 C CA . PRO A 1 883 ? 7.119 4.276 7.666 1.00 86.31 883 PRO A CA 1
ATOM 7059 C C . PRO A 1 883 ? 8.035 5.464 7.991 1.00 86.31 883 PRO A C 1
ATOM 7061 O O . PRO A 1 883 ? 7.611 6.609 7.930 1.00 86.31 883 PRO A O 1
ATOM 7064 N N . GLN A 1 884 ? 9.324 5.208 8.255 1.00 79.88 884 GLN A N 1
ATOM 7065 C CA . GLN A 1 884 ? 10.316 6.285 8.457 1.00 79.88 884 GLN A CA 1
ATOM 7066 C C . GLN A 1 884 ? 10.589 7.111 7.198 1.00 79.88 884 GLN A C 1
ATOM 7068 O O . GLN A 1 884 ? 10.891 8.293 7.290 1.00 79.88 884 GLN A O 1
ATOM 7073 N N . PHE A 1 885 ? 10.520 6.473 6.031 1.00 81.12 885 PHE A N 1
ATOM 7074 C CA . PHE A 1 885 ? 10.683 7.121 4.738 1.00 81.12 885 PHE A CA 1
ATOM 7075 C C . PHE A 1 885 ? 9.442 6.832 3.905 1.00 81.12 885 PHE A C 1
ATOM 7077 O O . PHE A 1 885 ? 9.310 5.746 3.343 1.00 81.12 885 PHE A O 1
ATOM 7084 N N . ALA A 1 886 ? 8.509 7.782 3.874 1.00 74.31 886 ALA A N 1
ATOM 7085 C CA . ALA A 1 886 ? 7.173 7.572 3.324 1.00 74.31 886 ALA A CA 1
ATOM 7086 C C . ALA A 1 886 ? 7.145 7.505 1.782 1.00 74.31 886 ALA A C 1
ATOM 7088 O O . ALA A 1 886 ? 6.264 6.865 1.207 1.00 74.31 886 ALA A O 1
ATOM 7089 N N . ALA A 1 887 ? 8.134 8.085 1.092 1.00 76.69 887 ALA A N 1
ATOM 7090 C CA . ALA A 1 887 ? 8.187 8.067 -0.372 1.00 76.69 887 ALA A CA 1
ATOM 7091 C C . ALA A 1 887 ? 8.413 6.657 -0.955 1.00 76.69 887 ALA A C 1
ATOM 7093 O O . ALA A 1 887 ? 7.807 6.310 -1.967 1.00 76.69 887 ALA A O 1
ATOM 7094 N N . GLY A 1 888 ? 9.232 5.819 -0.308 1.00 81.69 888 GLY A N 1
ATOM 7095 C CA . GLY A 1 888 ? 9.506 4.447 -0.763 1.00 81.69 888 GLY A CA 1
ATOM 7096 C C . GLY A 1 888 ? 8.249 3.563 -0.837 1.00 81.69 888 GLY A C 1
ATOM 7097 O O . GLY A 1 888 ? 7.957 3.025 -1.904 1.00 81.69 888 GLY A O 1
ATOM 7098 N N . PRO A 1 889 ? 7.469 3.439 0.252 1.00 82.31 889 PRO A N 1
ATOM 7099 C CA . PRO A 1 889 ? 6.202 2.712 0.263 1.00 82.31 889 PRO A CA 1
ATOM 7100 C C . PRO A 1 889 ? 5.189 3.216 -0.772 1.00 82.31 889 PRO A C 1
ATOM 7102 O O . PRO A 1 889 ? 4.525 2.402 -1.401 1.00 82.31 889 PRO A O 1
ATOM 7105 N N . VAL A 1 890 ? 5.120 4.525 -1.039 1.00 82.50 890 VAL A N 1
ATOM 7106 C CA . VAL A 1 890 ? 4.239 5.055 -2.099 1.00 82.50 890 VAL A CA 1
ATOM 7107 C C . VAL A 1 890 ? 4.702 4.630 -3.498 1.00 82.50 890 VAL A C 1
ATOM 7109 O O . VAL A 1 890 ? 3.867 4.351 -4.352 1.00 82.50 890 VAL A O 1
ATOM 7112 N N . VAL A 1 891 ? 6.010 4.512 -3.751 1.00 82.50 891 VAL A N 1
ATOM 7113 C CA . VAL A 1 891 ? 6.516 3.945 -5.017 1.00 82.50 891 VAL A CA 1
ATOM 7114 C C . VAL A 1 891 ? 6.144 2.465 -5.137 1.00 82.50 891 VAL A C 1
ATOM 7116 O O . VAL A 1 891 ? 5.699 2.028 -6.195 1.00 82.50 891 VAL A O 1
ATOM 7119 N N . VAL A 1 892 ? 6.274 1.696 -4.052 1.00 82.75 892 VAL A N 1
ATOM 7120 C CA . VAL A 1 892 ? 5.835 0.289 -4.005 1.00 82.75 892 VAL A CA 1
ATOM 7121 C C . VAL A 1 892 ? 4.330 0.178 -4.270 1.00 82.75 892 VAL A C 1
ATOM 7123 O O . VAL A 1 892 ? 3.898 -0.699 -5.015 1.00 82.75 892 VAL A O 1
ATOM 7126 N N . GLU A 1 893 ? 3.542 1.092 -3.705 1.00 84.25 893 GLU A N 1
ATOM 7127 C CA . GLU A 1 893 ? 2.099 1.194 -3.906 1.00 84.25 893 GLU A CA 1
ATOM 7128 C C . GLU A 1 893 ? 1.746 1.535 -5.363 1.00 84.25 893 GLU A C 1
ATOM 7130 O O . GLU A 1 893 ? 0.913 0.850 -5.954 1.00 84.25 893 GLU A O 1
ATOM 7135 N N . ALA A 1 894 ? 2.417 2.528 -5.957 1.00 83.06 894 ALA A N 1
ATOM 7136 C CA . ALA A 1 894 ? 2.207 2.988 -7.331 1.00 83.06 894 ALA A CA 1
ATOM 7137 C C . ALA A 1 894 ? 2.585 1.937 -8.387 1.00 83.06 894 ALA A C 1
ATOM 7139 O O . ALA A 1 894 ? 1.998 1.908 -9.465 1.00 83.06 894 ALA A O 1
ATOM 7140 N N . LEU A 1 895 ? 3.561 1.078 -8.082 1.00 81.12 895 LEU A N 1
ATOM 7141 C CA . LEU A 1 895 ? 4.004 -0.011 -8.957 1.00 81.12 895 LEU A CA 1
ATOM 7142 C C . LEU A 1 895 ? 3.269 -1.337 -8.695 1.00 81.12 895 LEU A C 1
ATOM 7144 O O . LEU A 1 895 ? 3.607 -2.346 -9.312 1.00 81.12 895 LEU A O 1
ATOM 7148 N N . SER A 1 896 ? 2.295 -1.357 -7.778 1.00 79.81 896 SER A N 1
ATOM 7149 C CA . SER A 1 896 ? 1.581 -2.567 -7.343 1.00 79.81 896 SER A CA 1
ATOM 7150 C C . SER A 1 896 ? 2.505 -3.697 -6.876 1.00 79.81 896 SER A C 1
ATOM 7152 O O . SER A 1 896 ? 2.328 -4.863 -7.224 1.00 79.81 896 SER A O 1
ATOM 7154 N N . MET A 1 897 ? 3.515 -3.350 -6.078 1.00 80.88 897 MET A N 1
ATOM 7155 C CA . MET A 1 897 ? 4.566 -4.264 -5.616 1.00 80.88 897 MET A CA 1
ATOM 7156 C C . MET A 1 897 ? 4.464 -4.619 -4.123 1.00 80.88 897 MET A C 1
ATOM 7158 O O . MET A 1 897 ? 5.473 -4.987 -3.524 1.00 80.88 897 MET A O 1
ATOM 7162 N N . THR A 1 898 ? 3.289 -4.491 -3.500 1.00 85.06 898 THR A N 1
ATOM 7163 C CA . THR A 1 898 ? 3.116 -4.787 -2.066 1.00 85.06 898 THR A CA 1
ATOM 7164 C C . THR A 1 898 ? 3.309 -6.280 -1.771 1.00 85.06 898 THR A C 1
ATOM 7166 O O . THR A 1 898 ? 2.811 -7.131 -2.514 1.00 85.06 898 THR A O 1
ATOM 7169 N N . ASP A 1 899 ? 4.035 -6.594 -0.693 1.00 84.88 899 ASP A N 1
ATOM 7170 C CA . ASP A 1 899 ? 4.371 -7.962 -0.279 1.00 84.88 899 ASP A CA 1
ATOM 7171 C C . ASP A 1 899 ? 4.317 -8.155 1.252 1.00 84.88 899 ASP A C 1
ATOM 7173 O O . ASP A 1 899 ? 4.142 -7.207 2.021 1.00 84.88 899 ASP A O 1
ATOM 7177 N N . ASP A 1 900 ? 4.460 -9.408 1.692 1.00 85.00 900 ASP A N 1
ATOM 7178 C CA . ASP A 1 900 ? 4.463 -9.838 3.096 1.00 85.00 900 ASP A CA 1
ATOM 7179 C C . ASP A 1 900 ? 5.876 -9.903 3.715 1.00 85.00 900 ASP A C 1
ATOM 7181 O O . ASP A 1 900 ? 6.032 -10.158 4.913 1.00 85.00 900 ASP A O 1
ATOM 7185 N N . LYS A 1 901 ? 6.919 -9.650 2.914 1.00 87.19 901 LYS A N 1
ATOM 7186 C CA . LYS A 1 901 ? 8.338 -9.778 3.300 1.00 87.19 901 LYS A CA 1
ATOM 7187 C C . LYS A 1 901 ? 8.999 -8.450 3.659 1.00 87.19 901 LYS A C 1
ATOM 7189 O O . LYS A 1 901 ? 10.115 -8.441 4.178 1.00 87.19 901 LYS A O 1
ATOM 7194 N N . SER A 1 902 ? 8.329 -7.337 3.392 1.00 88.12 902 SER A N 1
ATOM 7195 C CA . SER A 1 902 ? 8.794 -5.995 3.730 1.00 88.12 902 SER A CA 1
ATOM 7196 C C . SER A 1 902 ? 8.663 -5.689 5.228 1.00 88.12 902 SER A C 1
ATOM 7198 O O . SER A 1 902 ? 7.817 -6.249 5.926 1.00 88.12 902 SER A O 1
ATOM 7200 N N . SER A 1 903 ? 9.474 -4.756 5.750 1.00 91.00 903 SER A N 1
ATOM 7201 C CA . SER A 1 903 ? 9.377 -4.292 7.152 1.00 91.00 903 SER A CA 1
ATOM 7202 C C . SER A 1 903 ? 8.043 -3.601 7.471 1.00 91.00 903 SER A C 1
ATOM 7204 O O . SER A 1 903 ? 7.689 -3.439 8.640 1.00 91.00 903 SER A O 1
ATOM 7206 N N . TYR A 1 904 ? 7.314 -3.175 6.444 1.00 92.38 904 TYR A N 1
ATOM 7207 C CA . TYR A 1 904 ? 6.004 -2.544 6.529 1.00 92.38 904 TYR A CA 1
ATOM 7208 C C . TYR A 1 904 ? 5.038 -3.286 5.609 1.00 92.38 904 TYR A C 1
ATOM 7210 O O . TYR A 1 904 ? 5.451 -3.777 4.561 1.00 92.38 904 TYR A O 1
ATOM 7218 N N . VAL A 1 905 ? 3.770 -3.344 6.002 1.00 92.88 905 VAL A N 1
ATOM 7219 C CA . VAL A 1 905 ? 2.681 -3.956 5.239 1.00 92.88 905 VAL A CA 1
ATOM 7220 C C . VAL A 1 905 ? 1.660 -2.901 4.844 1.00 92.88 905 VAL A C 1
ATOM 7222 O O . VAL A 1 905 ? 1.415 -1.953 5.594 1.00 92.88 905 VAL A O 1
ATOM 7225 N N . TYR A 1 906 ? 1.066 -3.073 3.665 1.00 92.69 906 TYR A N 1
ATOM 7226 C CA . TYR A 1 906 ? 0.025 -2.186 3.166 1.00 92.69 906 TYR A CA 1
ATOM 7227 C C . TYR A 1 906 ? -1.356 -2.770 3.450 1.00 92.69 906 TYR A C 1
ATOM 7229 O O . TYR A 1 906 ? -1.677 -3.876 3.008 1.00 92.69 906 TYR A O 1
ATOM 7237 N N . LEU A 1 907 ? -2.165 -2.010 4.179 1.00 93.38 907 LEU A N 1
ATOM 7238 C CA . LEU A 1 907 ? -3.486 -2.406 4.641 1.00 93.38 907 LEU A CA 1
ATOM 7239 C C . LEU A 1 907 ? -4.571 -1.538 3.998 1.00 93.38 907 LEU A C 1
ATOM 7241 O O . LEU A 1 907 ? -4.381 -0.339 3.791 1.00 93.38 907 LEU A O 1
ATOM 7245 N N . SER A 1 908 ? -5.718 -2.132 3.689 1.00 92.44 908 SER A N 1
ATOM 7246 C CA . SER A 1 908 ? -6.849 -1.444 3.051 1.00 92.44 908 SER A CA 1
ATOM 7247 C C . SER A 1 908 ? -8.196 -2.048 3.459 1.00 92.44 908 SER A C 1
ATOM 7249 O O . SER A 1 908 ? -8.236 -2.889 4.358 1.00 92.44 908 SER A O 1
ATOM 7251 N N . ASP A 1 909 ? -9.281 -1.627 2.800 1.00 91.75 909 ASP A N 1
ATOM 7252 C CA . ASP A 1 909 ? -10.641 -2.070 3.114 1.00 91.75 909 ASP A CA 1
ATOM 7253 C C . ASP A 1 909 ? -10.752 -3.598 3.211 1.00 91.75 909 ASP A C 1
ATOM 7255 O O . ASP A 1 909 ? -10.284 -4.316 2.326 1.00 91.75 909 ASP A O 1
ATOM 7259 N N . GLY A 1 910 ? -11.382 -4.096 4.280 1.00 87.44 910 GLY A N 1
ATOM 7260 C CA . GLY A 1 910 ? -11.591 -5.534 4.483 1.00 87.44 910 GLY A CA 1
ATOM 7261 C C . GLY A 1 910 ? -12.343 -6.198 3.325 1.00 87.44 910 GLY A C 1
ATOM 7262 O O . GLY A 1 910 ? -12.049 -7.341 2.976 1.00 87.44 910 GLY A O 1
ATOM 7263 N N . GLY A 1 911 ? -13.224 -5.451 2.655 1.00 86.44 911 GLY A N 1
ATOM 7264 C CA . GLY A 1 911 ? -13.972 -5.877 1.479 1.00 86.44 911 GLY A CA 1
ATOM 7265 C C . GLY A 1 911 ? -13.112 -6.183 0.251 1.00 86.44 911 GLY A C 1
ATOM 7266 O O . GLY A 1 911 ? -13.571 -6.922 -0.619 1.00 86.44 911 GLY A O 1
ATOM 7267 N N . HIS A 1 912 ? -11.858 -5.713 0.184 1.00 85.75 912 HIS A N 1
ATOM 7268 C CA . HIS A 1 912 ? -10.908 -6.138 -0.858 1.00 85.75 912 HIS A CA 1
ATOM 7269 C C . HIS A 1 912 ? -10.500 -7.614 -0.718 1.00 85.75 912 HIS A C 1
ATOM 7271 O O . HIS A 1 912 ? -10.009 -8.208 -1.677 1.00 85.75 912 HIS A O 1
ATOM 7277 N N . PHE A 1 913 ? -10.712 -8.209 0.460 1.00 87.25 913 PHE A N 1
ATOM 7278 C CA . PHE A 1 913 ? -10.557 -9.640 0.700 1.00 87.25 913 PHE A CA 1
ATOM 7279 C C . PHE A 1 913 ? -11.919 -10.334 0.831 1.00 87.25 913 PHE A C 1
ATOM 7281 O O . PHE A 1 913 ? -12.217 -11.249 0.066 1.00 87.25 913 PHE A O 1
ATOM 7288 N N . GLU A 1 914 ? -12.755 -9.898 1.777 1.00 88.44 914 GLU A N 1
ATOM 7289 C CA . GLU A 1 914 ? -14.051 -10.509 2.081 1.00 88.44 914 GLU A CA 1
ATOM 7290 C C . GLU A 1 914 ? -14.978 -9.471 2.735 1.00 88.44 914 GLU A C 1
ATOM 7292 O O . GLU A 1 914 ? -14.622 -8.866 3.744 1.00 88.44 914 GLU A O 1
ATOM 7297 N N . ASN A 1 915 ? -16.156 -9.223 2.148 1.00 89.50 915 ASN A N 1
ATOM 7298 C CA . ASN A 1 915 ? -16.985 -8.067 2.508 1.00 89.50 915 ASN A CA 1
ATOM 7299 C C . ASN A 1 915 ? -18.057 -8.335 3.585 1.00 89.50 915 ASN A C 1
ATOM 7301 O O . ASN A 1 915 ? -18.701 -7.394 4.040 1.00 89.50 915 ASN A O 1
ATOM 7305 N N . LEU A 1 916 ? -18.281 -9.582 4.001 1.00 91.94 916 LEU A N 1
ATOM 7306 C CA . LEU A 1 916 ? -19.294 -9.977 4.988 1.00 91.94 916 LEU A CA 1
ATOM 7307 C C . LEU A 1 916 ? -18.759 -9.982 6.427 1.00 91.94 916 LEU A C 1
ATOM 7309 O O . LEU A 1 916 ? -19.553 -9.941 7.365 1.00 91.94 916 LEU A O 1
ATOM 7313 N N . GLY A 1 917 ? -17.438 -10.045 6.623 1.00 91.56 917 GLY A N 1
ATOM 7314 C CA . GLY A 1 917 ? -16.823 -10.259 7.938 1.00 91.56 917 GLY A CA 1
ATOM 7315 C C . GLY A 1 917 ? -16.949 -11.707 8.430 1.00 91.56 917 GLY A C 1
ATOM 7316 O O . GLY A 1 917 ? -16.789 -11.978 9.619 1.00 91.56 917 GLY A O 1
ATOM 7317 N N . LEU A 1 918 ? -17.243 -12.645 7.530 1.00 94.50 918 LEU A N 1
ATOM 7318 C CA . LEU A 1 918 ? -17.528 -14.048 7.825 1.00 94.50 918 LEU A CA 1
ATOM 7319 C C . LEU A 1 918 ? -16.249 -14.883 7.970 1.00 94.50 918 LEU A C 1
ATOM 7321 O O . LEU A 1 918 ? -16.179 -15.776 8.816 1.00 94.50 918 LEU A O 1
ATOM 7325 N N . TYR A 1 919 ? -15.237 -14.610 7.141 1.00 93.00 919 TYR A N 1
ATOM 7326 C CA . TYR A 1 919 ? -14.080 -15.500 6.971 1.00 93.00 919 TYR A CA 1
ATOM 7327 C C . TYR A 1 919 ? -13.354 -15.811 8.287 1.00 93.00 919 TYR A C 1
ATOM 7329 O O . TYR A 1 919 ? -13.070 -16.966 8.607 1.00 93.00 919 TYR A O 1
ATOM 7337 N N . GLU A 1 920 ? -13.117 -14.785 9.100 1.00 92.19 920 GLU A N 1
ATOM 7338 C CA . GLU A 1 920 ? -12.423 -14.916 10.382 1.00 92.19 920 GLU A CA 1
ATOM 7339 C C . GLU A 1 920 ? -13.228 -15.683 11.434 1.00 92.19 920 GLU A C 1
ATOM 7341 O O . GLU A 1 920 ? -12.638 -16.311 12.320 1.00 92.19 920 GLU A O 1
ATOM 7346 N N . MET A 1 921 ? -14.561 -15.671 11.336 1.00 94.31 921 MET A N 1
ATOM 7347 C CA . MET A 1 921 ? -15.431 -16.441 12.228 1.00 94.31 921 MET A CA 1
ATOM 7348 C C . MET A 1 921 ? -15.400 -17.927 11.868 1.00 94.31 921 MET A C 1
ATOM 7350 O O . MET A 1 921 ? -15.359 -18.777 12.759 1.00 94.31 921 MET A O 1
ATOM 7354 N N . VAL A 1 922 ? -15.322 -18.243 10.569 1.00 92.94 922 VAL A N 1
ATOM 7355 C CA . VAL A 1 922 ? -15.117 -19.615 10.079 1.00 92.94 922 VAL A CA 1
ATOM 7356 C C . VAL A 1 922 ? -13.746 -20.142 10.505 1.00 92.94 922 VAL A C 1
ATOM 7358 O O . VAL A 1 922 ? -13.655 -21.263 11.009 1.00 92.94 922 VAL A O 1
ATOM 7361 N N . LEU A 1 923 ? -12.686 -19.332 10.384 1.00 88.38 923 LEU A N 1
ATOM 7362 C CA . LEU A 1 923 ? -11.349 -19.697 10.872 1.00 88.38 923 LEU A CA 1
ATOM 7363 C C . LEU A 1 923 ? -11.325 -19.964 12.384 1.00 88.38 923 LEU A C 1
ATOM 7365 O O . LEU A 1 923 ? -10.631 -20.875 12.833 1.00 88.38 923 LEU A O 1
ATOM 7369 N N . ARG A 1 924 ? -12.122 -19.219 13.159 1.00 88.44 924 ARG A N 1
ATOM 7370 C CA . ARG A 1 924 ? -12.315 -19.422 14.607 1.00 88.44 924 ARG A CA 1
ATOM 7371 C C . ARG A 1 924 ? -13.248 -20.579 14.959 1.00 88.44 924 ARG A C 1
ATOM 7373 O O . ARG A 1 924 ? -13.443 -20.831 16.142 1.00 88.44 924 ARG A O 1
ATOM 7380 N N . ARG A 1 925 ? -13.801 -21.289 13.967 1.00 89.19 925 ARG A N 1
ATOM 7381 C CA . ARG A 1 925 ? -14.742 -22.407 14.155 1.00 89.19 925 ARG A CA 1
ATOM 7382 C C . ARG A 1 925 ? -15.972 -22.014 14.984 1.00 89.19 925 ARG A C 1
ATOM 7384 O O . ARG A 1 925 ? -16.442 -22.805 15.799 1.00 89.19 925 ARG A O 1
ATOM 7391 N N . CYS A 1 926 ? -16.488 -20.799 14.774 1.00 91.06 926 CYS A N 1
ATOM 7392 C CA . CYS A 1 926 ? -17.722 -20.367 15.431 1.00 91.06 926 CYS A CA 1
ATOM 7393 C C . CYS A 1 926 ? -18.868 -21.322 15.080 1.00 91.06 926 CYS A C 1
ATOM 7395 O O . CYS A 1 926 ? -19.055 -21.675 13.915 1.00 91.06 926 CYS A O 1
ATOM 7397 N N . HIS A 1 927 ? -19.626 -21.736 16.092 1.00 91.88 927 HIS A N 1
ATOM 7398 C CA . HIS A 1 927 ? -20.712 -22.700 15.947 1.00 91.88 927 HIS A CA 1
ATOM 7399 C C . HIS A 1 927 ? -21.954 -22.072 15.309 1.00 91.88 927 HIS A C 1
ATOM 7401 O O . HIS A 1 927 ? -22.578 -22.675 14.440 1.00 91.88 927 HIS A O 1
ATOM 7407 N N . LEU A 1 928 ? -22.290 -20.846 15.720 1.00 93.94 928 LEU A N 1
ATOM 7408 C CA . LEU A 1 928 ? -23.378 -20.060 15.146 1.00 93.94 928 LEU A CA 1
ATOM 7409 C C . LEU A 1 928 ? -22.824 -18.755 14.581 1.00 93.94 928 LEU A C 1
ATOM 7411 O O . LEU A 1 928 ? -22.213 -17.972 15.303 1.00 93.94 928 LEU A O 1
ATOM 7415 N N . ILE A 1 929 ? -23.074 -18.491 13.302 1.00 96.19 929 ILE A N 1
ATOM 7416 C CA . ILE A 1 929 ? -22.688 -17.232 12.667 1.00 96.19 929 ILE A CA 1
ATOM 7417 C C . ILE A 1 929 ? -23.936 -16.595 12.068 1.00 96.19 929 ILE A C 1
ATOM 7419 O O . ILE A 1 929 ? -24.583 -17.178 11.200 1.00 96.19 929 ILE A O 1
ATOM 7423 N N . VAL A 1 930 ? -24.266 -15.395 12.534 1.00 96.38 930 VAL A N 1
ATOM 7424 C CA . VAL A 1 930 ? -25.337 -14.566 11.981 1.00 96.38 930 VAL A CA 1
ATOM 7425 C C . VAL A 1 930 ? -24.691 -13.467 11.155 1.00 96.38 930 VAL A C 1
ATOM 7427 O O . VAL A 1 930 ? -23.902 -12.683 11.676 1.00 96.38 930 VAL A O 1
ATOM 7430 N N . VAL A 1 931 ? -25.015 -13.411 9.866 1.00 95.88 931 VAL A N 1
ATOM 7431 C CA . VAL A 1 931 ? -24.463 -12.421 8.936 1.00 95.88 931 VAL A CA 1
ATOM 7432 C C . VAL A 1 931 ? -25.552 -11.433 8.548 1.00 95.88 931 VAL A C 1
ATOM 7434 O O . VAL A 1 931 ? -26.608 -11.825 8.058 1.00 95.88 931 VAL A O 1
ATOM 7437 N N . SER A 1 932 ? -25.278 -10.148 8.756 1.00 93.75 932 SER A N 1
ATOM 7438 C CA . SER A 1 932 ? -26.039 -9.054 8.165 1.00 93.75 932 SER A CA 1
ATOM 7439 C C . SER A 1 932 ? -25.376 -8.662 6.848 1.00 93.75 932 SER A C 1
ATOM 7441 O O . SER A 1 932 ? -24.322 -8.022 6.853 1.00 93.75 932 SER A O 1
ATOM 7443 N N . ASP A 1 933 ? -25.962 -9.095 5.730 1.00 90.31 933 ASP A N 1
ATOM 7444 C CA . ASP A 1 933 ? -25.466 -8.795 4.387 1.00 90.31 933 ASP A CA 1
ATOM 7445 C C . ASP A 1 933 ? -26.133 -7.535 3.816 1.00 90.31 933 ASP A C 1
ATOM 7447 O O . ASP A 1 933 ? -27.243 -7.564 3.288 1.00 90.31 933 ASP A O 1
ATOM 7451 N N . ALA A 1 934 ? -25.415 -6.422 3.922 1.00 83.62 934 ALA A N 1
ATOM 7452 C CA . ALA A 1 934 ? -25.730 -5.134 3.314 1.00 83.62 934 ALA A CA 1
ATOM 7453 C C . ALA A 1 934 ? -24.777 -4.794 2.150 1.00 83.62 934 ALA A C 1
ATOM 7455 O O . ALA A 1 934 ? -24.630 -3.627 1.777 1.00 83.62 934 ALA A O 1
ATOM 7456 N N . SER A 1 935 ? -24.095 -5.797 1.580 1.00 66.94 935 SER A N 1
ATOM 7457 C CA . SER A 1 935 ? -23.094 -5.601 0.521 1.00 66.94 935 SER A CA 1
ATOM 7458 C C . SER A 1 935 ? -23.693 -5.134 -0.813 1.00 66.94 935 SER A C 1
ATOM 7460 O O . SER A 1 935 ? -22.974 -4.575 -1.643 1.00 66.94 935 SER A O 1
ATOM 7462 N N . THR A 1 936 ? -25.006 -5.322 -1.001 1.00 56.16 936 THR A N 1
ATOM 7463 C CA . THR A 1 936 ? -25.711 -5.146 -2.283 1.00 56.16 936 THR A CA 1
ATOM 7464 C C . THR A 1 936 ? -26.906 -4.187 -2.186 1.00 56.16 936 THR A C 1
ATOM 7466 O O . THR A 1 936 ? -27.959 -4.447 -2.763 1.00 56.16 936 THR A O 1
ATOM 7469 N N . ASP A 1 937 ? -26.783 -3.077 -1.455 1.00 35.19 937 ASP A N 1
ATOM 7470 C CA . ASP A 1 937 ? -27.818 -2.030 -1.495 1.00 35.19 937 ASP A CA 1
ATOM 7471 C C . ASP A 1 937 ? -27.680 -1.203 -2.808 1.00 35.19 937 ASP A C 1
ATOM 7473 O O . ASP A 1 937 ? -26.589 -0.643 -3.022 1.00 35.19 937 ASP A O 1
ATOM 7477 N N . PRO A 1 938 ? -28.703 -1.176 -3.702 1.00 35.62 938 PRO A N 1
ATOM 7478 C CA . PRO A 1 938 ? -28.636 -0.708 -5.099 1.00 35.62 938 PRO A CA 1
ATOM 7479 C C . PRO A 1 938 ? -27.983 0.643 -5.426 1.00 35.62 938 PRO A C 1
ATOM 7481 O O . PRO A 1 938 ? -27.820 1.560 -4.588 1.00 35.62 938 PRO A O 1
#

pLDDT: mean 75.23, std 18.18, range [24.62, 97.5]

Foldseek 3Di:
DVVVVVVVVVVVVLVVVQAEEEFQFADALLSLVLVLVVLLVCLLVVNQLVHAAYFYFASRLLNSLLLLLLLLPDLPRPNVVSVQSPDAAPDPVDTHDLLVVLLVCCSVLQASDDDPPDPSVVVSVVLLVVLLVLLCLQVLLLVLLVLLVLLLLLLLLPPDDLPDPCVVVVLVVLLVLLLVLLLQQLLCCLQPQDAPDPPDDDVVCCVVRHVVSNLSSLSSVLSSLSVVLVHPPPPVVCVVVVDPDDDPVVVLVVQLVVLLVSLVVSVVSSCVSNVVRLVVVQVVVVVVVPPCVVVVVVVLVVVLNVLSSVLSNVLSNVLVVVSVCLQCQPPFHHCPPPLPVSSSSLVSSLQSSLVNLVSVLVSVVSSCVVCVVPDDPSSVVVSVVVSVSSVVVSVVSNLSSCLLLCLLCLVVQADSVHRDRPDDPVVNVVLVVLLVVLLVLLLVVLVDPPLDDPPPPDPDDDDPPPPDDDPVVVVVVVSSVCSLVSNVSVVSSVSSLVSLVVLLVCVVVVVVVVVVVPPDDPDDDDDDDDDDPPDPDDDDDDDDDPPDDPPDPPPPDPNDDDNQPGSNCSSNPDNSVSSVVSSVVSSVSSQVSLLVDQSQCSFCQVVLLQSSLCSSLVSSDPDADADPPSRGGPVSWALQLCLQLLADDPSFWLAQLVLLCCLVPPPDPLSVVLNVQQDPVLNVLSVVDDSVDDRDPVNRVSSSVSLLVVLQDDQPDDPVDDDDDDDPVLVVLVVVVDDGVSSSNSSSQVVCVVCVNTTDDCVVCVVVVSRSPHWYKQKWWFAQLDDPDPVQVQLRTDIWIDTSQWTGHPVQDIDGQCQFQAVRGDISSNRNQQQNFSSFLGLGNSDDDLSSQLSCLSSSRGNKAKTFQRHPLQPPGRNHNHDSRNVVVSVCRSRSNARNNHRIIIIHHSVSRPRFSCPVCVVSVNSHYHTDDPNDDD

Secondary structure (DSSP, 8-state):
-HHHHHHHHHHHHHHHTT-EEEEE---HHHHHHHHHHHHHHHHHTT-GGG-SEEEEEHHHHHHHHHHHHHHHHSTTHHHHHHHHHH---S-SSS-S-HHHHHHHHTSS-S-SS-STT-HHHHHHHHHHHHHHHHHHHHHHHHHHHHHTHHHHHHHHHH---TT-TTHHHHHHHHHHHHHHHHHHHHHHHHHHS-SSS-----HHHHIIIIIHHHHHHHHHHHHHHHHHHHS-THHHHHHHH------HHHHHHHHHHHHHHHHHHHHHHHHHHHHHHHHHHHHHHHHTT-TTHHHHHHHHHHHHHHHHHHHHHHHHHHHHHHHHHHHHTTTT--TT-TT-TTHHHHHHHHHHHHHHHHHHHHHHHHHHHHTGGG--HHHHHHHHHHHHHHHHHHHHHHHHHHHHHHHHHHHHT--TTT-S-SS-HHHHHHHHHHHHHHHHHHHHHHH-TTS----SS------TTSTT--HHHHHHHHHHHHHHHHHHHHHHHHHHHHHHHHHHHHHHHHHHHHHHTT----------S---TT---S--------SS-TT-------SS-----SHHHHHHH--HHHHHHHHHHHHHHHHHHHHHS-TTTTSHHHHHHHHHIIIIIGGG-SS----TTT---GGGS-BGGGG-TTS--GGGBS-HHHHHHHHHH--SHHHHHHHHHS-HHHHHHHHH--TTSPPPHHHHHHHHHHHHHHHHSS----GGG--S---HHHHHHHHTT--THHHHHHHHHHHHHHSTTTBPP-HHHHHTT-TTPSEEEEEEEEE-SS-S-THHHHH-EEEEEE-SSEEEETTTEEEEGGGSSSTT--BHHHHHHHHT----S--GGG---HHHHHHHHHTT----EEEE-SSGGGTTTTT-SS-SSSHHHHHHHHTT---SSSSEEEEEEGGGT-SSS-HHHHHTT-SEEEEE--TT--

Sequence (938 aa):
WLEKQCLSSIYSLIHEQKSSALCLSGGGIRSATFNLGILQGLARKRLIGEFDYLSTVSGGGYIGSWLTAWIHRHKRGVDGVMHELSEKPTSALEPDPPEVSHLRTYSNYLSPQTGLLSADTWTLAATVIRNLFLNWLVFIPLLLAVLMFPRIYVAAIRQLPSNHPAGDLWEPWSLAIGIILSLIGVTYVGRYLPSKDDRKSSQRRFLWECLLPMVLAAIAVTFFWARFQDAKPWHGWKTYMGIVNTEPESYKIGFIILVTLVILVGWAFYLYSRRSAIARYVDDTRRLHNKNVTWKVALNILLSIVIIIIAGYVTGYLLWKVSDHFRQGFLFGSPNDPQNPFGHARTYAIFAVPLLMALLMMAATLLIGLTSRYNSDDEQEWFARYSGWILIVIVGWLVVSSMVLSSADVADNKNWATGEPIWPSWSKLLAVVVGIVSGIITLVGGFSAKTQVYIQGGENKPSRKESQKGMGATLLKRLASLAAPIFFIFLIVVLSIVTNSLLEKFSPVLKDVFNKTGVVEYKQGDFSEGQNWRQADFEGRQQIDFENNPRQYNYIRPEAPRKMTYHRDIVLFSGMRLLIVTTILLGLFGWIMGLLIDTGKFSIHSMYANRLKRAYLGASRKKRRPNWFTNFDSADDLPIHELRPALFNENSFRDLPGLIHDLNNEHDQLSDDLRQNLSPTTRALMKEYKPTDDPSDELVRALCQDLNKLLDGDCIYVEKRHEEHQKEIIEQMVKQGLQDEGRILLNRLYLEESYPNRIKGIYEKLKDKRLGRPLPIVNIALNLMKGDKLAWQERKAETFTVSPLHSGNHLLGYRRSSSYGGERGITLGTAFTISGAAASPNMGYMISSPLVSFLMAMFNVRLGWWLGNPGPAGNRTFKRDVPQFAAGPVVVEALSMTDDKSSYVYLSDGGHFENLGLYEMVLRRCHLIVVSDASTDP

Radius of gyration: 36.95 Å; chains: 1; bounding box: 92×91×115 Å